Protein AF-A0ABD0LY75-F1 (afdb_monomer)

InterPro domains:
  IPR005299 SAM dependent carboxyl methyltransferase [PF03492] (48-354)
  IPR020863 Membrane attack complex component/perforin domain, conserved site [PS00279] (588-599)
  IPR020864 Membrane attack complex component/perforin (MACPF) domain [PF01823] (524-619)
  IPR020864 Membrane attack complex component/perforin (MACPF) domain [PS51412] (413-753)
  IPR026645 Dermatopontin [PF14704] (753-893)
  IPR026645 Dermatopontin [PTHR15040] (750-893)
  IPR029063 S-adenosyl-L-methionine-dependent methyltransferase superfamily [G3DSA:3.40.50.150] (58-289)
  IPR029063 S-adenosyl-L-methionine-dependent methyltransferase superfamily [SSF53335] (62-345)
  IPR042086 Methyltransferase, alpha-helical capping domain [G3DSA:1.10.1200.270] (138-355)

Nearest PDB structures (foldseek):
  6lyh-assembly2_A  TM=7.722E-01  e=8.738E-16  Camellia sinensis var. assamica
  6lyh-assembly1_B  TM=7.878E-01  e=6.041E-15  Camellia sinensis var. assamica
  6lyh-assembly4_H-4  TM=7.791E-01  e=4.148E-15  Camellia sinensis var. assamica
  2efj-assembly1_A-2  TM=7.565E-01  e=1.866E-14  Coffea canephora
  6lyi-assembly1_B-2  TM=7.135E-01  e=6.418E-14  Camellia sinensis var. assamica

pLDDT: mean 71.31, std 18.84, range [22.03, 96.12]

Mean predicted aligned error: 21.54 Å

Solvent-accessible surface area (backbone atoms only — not comparable to full-atom values): 51555 Å² total; per-residue (Å²): 116,83,70,68,67,63,62,59,70,75,67,75,82,80,79,86,91,78,94,72,98,69,71,49,29,39,33,48,45,61,57,84,27,67,40,78,51,66,98,76,64,50,77,65,55,66,70,58,58,48,52,54,46,50,53,52,40,53,53,50,50,55,49,33,74,73,65,40,73,86,49,41,34,36,37,38,41,35,37,47,70,77,44,54,58,65,64,54,54,53,50,56,70,36,82,87,19,55,62,70,77,41,70,55,61,46,80,47,76,43,54,48,39,72,88,45,78,74,60,63,74,48,59,28,44,36,38,39,41,42,64,46,85,36,59,51,77,85,62,88,50,60,37,91,75,35,44,47,75,83,38,94,64,53,50,74,67,55,42,53,52,38,52,52,52,52,50,53,52,51,50,50,32,49,38,43,51,38,45,22,31,22,73,63,13,39,38,36,41,36,32,61,32,37,62,84,62,47,67,62,41,61,71,68,36,83,58,104,68,63,89,56,69,44,62,74,84,49,94,67,43,50,48,54,61,53,49,50,52,45,49,52,53,48,51,35,38,77,68,65,75,42,49,76,64,40,55,34,55,55,12,43,39,55,52,55,47,29,69,64,67,72,47,43,54,62,68,48,92,86,24,66,37,42,76,52,32,39,42,74,80,43,75,49,78,42,80,41,71,28,65,65,46,53,52,48,54,55,43,51,75,68,74,50,85,80,52,52,60,61,53,21,52,53,52,42,53,53,47,44,43,68,41,45,51,55,53,49,73,35,44,61,88,87,53,53,73,67,56,42,49,53,51,51,51,54,50,50,53,52,48,32,59,54,40,56,76,52,57,62,89,77,55,55,46,23,37,34,33,38,42,39,37,32,40,28,54,60,84,83,74,90,71,82,88,74,84,89,79,84,91,76,92,81,86,88,80,90,81,86,86,83,82,91,76,94,74,88,81,81,86,79,87,86,78,88,52,53,70,61,87,46,60,57,86,60,49,76,64,41,29,15,7,24,28,54,37,26,38,46,93,56,81,88,67,83,100,79,74,84,52,21,72,38,38,63,34,43,65,59,22,32,69,80,70,42,68,47,74,56,97,90,42,79,24,41,41,40,69,58,51,65,48,75,45,80,39,68,78,71,68,79,62,84,54,78,53,75,31,82,44,64,65,51,48,40,46,53,60,31,58,78,69,68,58,55,82,77,50,49,77,61,40,32,70,68,8,64,58,50,50,51,52,35,44,42,46,72,73,66,70,28,36,42,33,42,41,48,46,56,41,42,54,31,36,44,32,46,45,59,73,92,79,55,64,63,14,71,73,45,41,56,56,56,72,72,52,70,99,45,64,87,80,48,52,67,63,54,51,50,48,36,69,48,31,21,81,45,67,54,57,59,50,76,36,64,56,72,52,75,46,83,45,80,43,70,70,90,79,67,88,80,81,43,30,50,58,66,37,35,78,76,60,31,64,82,56,16,56,69,33,25,80,80,35,69,55,90,72,91,75,87,87,71,67,73,35,77,75,45,84,52,65,67,63,17,52,53,41,47,52,51,51,51,36,49,55,54,39,46,45,45,68,47,52,54,45,51,57,55,65,70,46,58,78,82,56,50,73,34,68,69,49,50,50,50,53,49,50,38,52,57,55,65,68,53,81,82,65,56,67,70,60,53,52,51,49,50,52,50,49,54,52,49,48,46,50,52,52,49,53,57,50,50,78,71,44,64,76,40,76,44,38,50,77,79,40,54,34,74,44,68,42,60,91,58,28,26,39,29,29,45,37,36,45,59,35,86,91,72,55,38,56,29,40,31,40,24,52,36,67,45,67,87,68,45,45,63,54,70,67,49,72,54,64,68,75,69,71,87,92,61,73,64,45,78,45,77,48,66,37,71,79,57,17,34,29,27,26,44,35,33,40,62,39,90,92,71,59,40,70,50,39,30,42,26,28,26,30,51,40,100,56,79,84,70,78,78,79,73,84,82,68,83,67,45,59,65,90,40,56,34,72,47,72,27,72,75,84,72,52,74,42,35,58,55,73,54,58,41,40,96,88,55,78

Radius of gyration: 36.21 Å; Cα contacts (8 Å, |Δi|>4): 1362; chains: 1; bounding box: 94×90×89 Å

Foldseek 3Di:
DVVVVVVVVVVPPDDDDDDDDDAAEEEEEDDWFFDDLPPQLDDPPVVRLLVVQVVVLVVVVVCCVVPNQPHQYEYEYEDAQSGDVVVVVVSCVDCSGVCVVGPNYHYYYFNDHLLDQGDAFARHQEYEEAAPLQFDDPQPQWQQQWAELLDPSRDPVSNVSLLVSSLVSLLSSLLSVLRRHHAFGKYKYKYFAFEPCRNVLQNPPDDPPDSLPSCPPDQGAAPLLVVLLGVLLVVCPVVVVADSQLSRLSHSRGHHHYPCSNCVLQPDPPRSSVVSQKHWPDKDKDKAWDVLLVVQVVVVVVVPDRDLLVSLVVSLNSVSRHPLVVSLVSGDPVDDSVSSSVVSVVSSVSSSVVSSPDDSLQDTNITMMMITMMTGHHPDDPDDDDDDDDDDDDDDDDDDDDDDDDDDDDDDDDDDAAAFDFADPPVLQQQAAFAQQAQAPDCPDDDDDCNRTFGGFFGFHQNVVAWDDDPNDIHGDGPQWDDKFFDAQDPWPWDKDKDQALLSVLQVVCVVLVDDPVCSRRGNNNYPVSVVQRCCNPPVVWIKIKTKTWGFGMKIATDDPVPTGTDPVLVVLVVVDDPDCVVPVVSVVVSCVRRNDGGNRMDTDGDMDMDMDTHDPVPDDDDAFDVVCCVPVNDVRRVVRCVVTPDDPDDDDDQPLVVPPDPVVSVVSVQVVVQVVLLCCLPPVLVVLLVPAPPVLNPDVLNVVLNVVSVVQSVDPRHDPVSSVVSSVSSLLSSLLSNQVVQQVPWDWAWQADWQGKGWDFADAQKAWFKKKWAFDPVLLTITITTTITHARSSFHWADKDKDDFQDDPPDAKDKGKDFAPFQWAFGIKIWGQDVVQSDITIMTMITHTPPDDRDDSDDDPPDQAPQRGIGIGGQPPRHGGHGMDMDIDHSVTD

Structure (mmCIF, N/CA/C/O backbone):
data_AF-A0ABD0LY75-F1
#
_entry.id   AF-A0ABD0LY75-F1
#
loop_
_atom_site.group_PDB
_atom_site.id
_atom_site.type_symbol
_atom_site.label_atom_id
_atom_site.label_alt_id
_atom_site.label_comp_id
_atom_site.label_asym_id
_atom_site.label_entity_id
_atom_site.label_seq_id
_atom_site.pdbx_PDB_ins_code
_atom_site.Cartn_x
_atom_site.Cartn_y
_atom_site.Cartn_z
_atom_site.occupancy
_atom_site.B_iso_or_equiv
_atom_site.auth_seq_id
_atom_site.auth_comp_id
_atom_site.auth_asym_id
_atom_site.auth_atom_id
_atom_site.pdbx_PDB_model_num
ATOM 1 N N . MET A 1 1 ? -13.832 0.539 -1.559 1.00 26.72 1 MET A N 1
ATOM 2 C CA . MET A 1 1 ? -14.805 -0.141 -0.669 1.00 26.72 1 MET A CA 1
ATOM 3 C C . MET A 1 1 ? -14.272 -0.450 0.738 1.00 26.72 1 MET A C 1
ATOM 5 O O . MET A 1 1 ? -14.774 0.151 1.677 1.00 26.72 1 MET A O 1
ATOM 9 N N . ALA A 1 2 ? -13.235 -1.283 0.937 1.00 23.78 2 ALA A N 1
ATOM 10 C CA . ALA A 1 2 ? -12.749 -1.653 2.290 1.00 23.78 2 ALA A CA 1
ATOM 11 C C . ALA A 1 2 ? -12.200 -0.481 3.143 1.00 23.78 2 ALA A C 1
ATOM 13 O O . ALA A 1 2 ? -12.170 -0.552 4.372 1.00 23.78 2 ALA A O 1
ATOM 14 N N . TYR A 1 3 ? -11.790 0.611 2.495 1.00 27.75 3 TYR A N 1
ATOM 15 C CA . TYR A 1 3 ? -11.264 1.803 3.157 1.00 27.75 3 TYR A CA 1
ATOM 16 C C . TYR A 1 3 ? -12.358 2.675 3.810 1.00 27.75 3 TYR A C 1
ATOM 18 O O . TYR A 1 3 ? -12.160 3.223 4.892 1.00 27.75 3 TYR A O 1
ATOM 26 N N . PHE A 1 4 ? -13.557 2.714 3.217 1.00 28.25 4 PHE A N 1
ATOM 27 C CA . PHE A 1 4 ? -14.695 3.517 3.687 1.00 28.25 4 PHE A CA 1
ATOM 28 C C . PHE A 1 4 ? -15.316 2.980 4.989 1.00 28.25 4 PHE A C 1
ATOM 30 O O . PHE A 1 4 ? -15.776 3.746 5.834 1.00 28.25 4 PHE A O 1
ATOM 37 N N . GLN A 1 5 ? -15.265 1.660 5.199 1.00 30.64 5 GLN A N 1
ATOM 38 C CA . GLN A 1 5 ? -15.795 1.013 6.405 1.00 30.64 5 GLN A CA 1
ATOM 39 C C . GLN A 1 5 ? -14.933 1.248 7.658 1.00 30.64 5 GLN A C 1
ATOM 41 O O . GLN A 1 5 ? -15.463 1.220 8.767 1.00 30.64 5 GLN A O 1
ATOM 46 N N . ARG A 1 6 ? -13.626 1.523 7.515 1.00 30.06 6 ARG A N 1
ATOM 47 C CA . ARG A 1 6 ? -12.718 1.753 8.659 1.00 30.06 6 ARG A CA 1
ATOM 48 C C . ARG A 1 6 ? -12.774 3.183 9.216 1.00 30.06 6 ARG A C 1
ATOM 50 O O . ARG A 1 6 ? -12.452 3.387 10.382 1.00 30.06 6 ARG A O 1
ATOM 57 N N . CYS A 1 7 ? -13.232 4.163 8.436 1.00 28.73 7 CYS A N 1
ATOM 58 C CA . CYS A 1 7 ? -13.369 5.558 8.881 1.00 28.73 7 CYS A CA 1
ATOM 59 C C . CYS A 1 7 ? -14.476 5.752 9.928 1.00 28.73 7 CYS A C 1
ATOM 61 O O . CYS A 1 7 ? -14.370 6.596 10.813 1.00 28.73 7 CYS A O 1
ATOM 63 N N . LEU A 1 8 ? -15.541 4.952 9.851 1.00 32.06 8 LEU A N 1
ATOM 64 C CA . LEU A 1 8 ? -16.754 5.147 10.649 1.00 32.06 8 LEU A CA 1
ATOM 65 C C . LEU A 1 8 ? -16.649 4.590 12.077 1.00 32.06 8 LEU A C 1
ATOM 67 O O . LEU A 1 8 ? -17.413 5.001 12.950 1.00 32.06 8 LEU A O 1
ATOM 71 N N . SER A 1 9 ? -15.674 3.721 12.366 1.00 29.00 9 SER A N 1
ATOM 72 C CA . SER A 1 9 ? -15.448 3.230 13.732 1.00 29.00 9 SER A CA 1
ATOM 73 C C . SER A 1 9 ? -14.919 4.306 14.689 1.00 29.00 9 SER A C 1
ATOM 75 O O . SER A 1 9 ? -15.157 4.194 15.889 1.00 29.00 9 SER A O 1
ATOM 77 N N . ALA A 1 10 ? -14.277 5.369 14.187 1.00 26.05 10 ALA A N 1
ATOM 78 C CA . ALA A 1 10 ? -13.707 6.440 15.014 1.00 26.05 10 ALA A CA 1
ATOM 79 C C . ALA A 1 10 ? -14.727 7.526 15.432 1.00 26.05 10 ALA A C 1
ATOM 81 O O . ALA A 1 10 ? -14.505 8.238 16.406 1.00 26.05 10 ALA A O 1
ATOM 82 N N . ALA A 1 11 ? -15.882 7.628 14.761 1.00 25.83 11 ALA A N 1
ATOM 83 C CA . ALA A 1 11 ? -16.919 8.625 15.067 1.00 25.83 11 ALA A CA 1
ATOM 84 C C . ALA A 1 11 ? -17.935 8.173 16.143 1.00 25.83 11 ALA A C 1
ATOM 86 O O . ALA A 1 11 ? -18.905 8.878 16.429 1.00 25.83 11 ALA A O 1
ATOM 87 N N . ARG A 1 12 ? -17.740 6.991 16.749 1.00 30.72 12 ARG A N 1
ATOM 88 C CA . ARG A 1 12 ? -18.696 6.378 17.690 1.00 30.72 12 ARG A CA 1
ATOM 89 C C . ARG A 1 12 ? -18.781 7.050 19.068 1.00 30.72 12 ARG A C 1
ATOM 91 O O . ARG A 1 12 ? -19.733 6.763 19.789 1.00 30.72 12 ARG A O 1
ATOM 98 N N . GLU A 1 13 ? -17.875 7.960 19.434 1.00 26.81 13 GLU A N 1
ATOM 99 C CA . GLU A 1 13 ? -17.748 8.404 20.837 1.00 26.81 13 GLU A CA 1
ATOM 100 C C . GLU A 1 13 ? -18.143 9.860 21.160 1.00 26.81 13 GLU A C 1
ATOM 102 O O . GLU A 1 13 ? -18.094 10.244 22.327 1.00 26.81 13 GLU A O 1
ATOM 107 N N . SER A 1 14 ? -18.620 10.686 20.217 1.00 27.44 14 SER A N 1
ATOM 108 C CA . SER A 1 14 ? -18.794 12.131 20.493 1.00 27.44 14 SER A CA 1
ATOM 109 C C . SER A 1 14 ? -20.096 12.789 20.006 1.00 27.44 14 SER A C 1
ATOM 111 O O . SER A 1 14 ? -20.070 13.893 19.469 1.00 27.44 14 SER A O 1
ATOM 113 N N . VAL A 1 15 ? -21.279 12.206 20.265 1.00 27.20 15 VAL A N 1
ATOM 114 C CA . VAL A 1 15 ? -22.556 12.957 20.127 1.00 27.20 15 VAL A CA 1
ATOM 115 C C . VAL A 1 15 ? -23.562 12.627 21.248 1.00 27.20 15 VAL A C 1
ATOM 117 O O . VAL A 1 15 ? -24.083 11.511 21.287 1.00 27.20 15 VAL A O 1
ATOM 120 N N . PRO A 1 16 ? -23.933 13.581 22.131 1.00 27.09 16 PRO A N 1
ATOM 121 C CA . PRO A 1 16 ? -24.970 13.364 23.139 1.00 27.09 16 PRO A CA 1
ATOM 122 C C . PRO A 1 16 ? -26.388 13.394 22.545 1.00 27.09 16 PRO A C 1
ATOM 124 O O . PRO A 1 16 ? -26.711 14.216 21.685 1.00 27.09 16 PRO A O 1
ATOM 127 N N . ARG A 1 17 ? -27.263 12.529 23.077 1.00 28.27 17 ARG A N 1
ATOM 128 C CA . ARG A 1 17 ? -28.699 12.407 22.758 1.00 28.27 17 ARG A CA 1
ATOM 129 C C . ARG A 1 17 ? -29.477 13.715 22.986 1.00 28.27 17 ARG A C 1
ATOM 131 O O . ARG A 1 17 ? -29.474 14.247 24.095 1.00 28.27 17 ARG A O 1
ATOM 138 N N . ARG A 1 18 ? -30.291 14.135 22.007 1.00 27.41 18 ARG A N 1
ATOM 139 C CA . ARG A 1 18 ? -31.516 14.921 22.255 1.00 27.41 18 ARG A CA 1
ATOM 140 C C . ARG A 1 18 ? -32.615 14.600 21.237 1.00 27.41 18 ARG A C 1
ATOM 142 O O . ARG A 1 18 ? -32.349 14.499 20.047 1.00 27.41 18 ARG A O 1
ATOM 149 N N . LYS A 1 19 ? -33.845 14.449 21.744 1.00 35.62 19 LYS A N 1
ATOM 150 C CA . LYS A 1 19 ? -35.097 14.362 20.980 1.00 35.62 19 LYS A CA 1
ATOM 151 C C . LYS A 1 19 ? -35.557 15.779 20.613 1.00 35.62 19 LYS A C 1
ATOM 153 O O . LYS A 1 19 ? -35.885 16.544 21.514 1.00 35.62 19 LYS A O 1
ATOM 158 N N . SER A 1 20 ? -35.617 16.106 19.325 1.00 30.92 20 SER A N 1
ATOM 159 C CA . SER A 1 20 ? -36.531 17.119 18.776 1.00 30.92 20 SER A CA 1
ATOM 160 C C . SER A 1 20 ? -36.643 16.916 17.268 1.00 30.92 20 SER A C 1
ATOM 162 O O . SER A 1 20 ? -35.632 16.984 16.573 1.00 30.92 20 SER A O 1
ATOM 164 N N . GLY A 1 21 ? -37.852 16.652 16.774 1.00 34.22 21 GLY A N 1
ATOM 165 C CA . GLY A 1 21 ? -38.120 16.521 15.346 1.00 34.22 21 GLY A CA 1
ATOM 166 C C . GLY A 1 21 ? -38.037 17.876 14.648 1.00 34.22 21 GLY A C 1
ATOM 167 O O . GLY A 1 21 ? -38.914 18.712 14.837 1.00 34.22 21 GLY A O 1
ATOM 168 N N . ARG A 1 22 ? -36.974 18.084 13.867 1.00 39.00 22 ARG A N 1
ATOM 169 C CA . ARG A 1 22 ? -36.894 18.985 12.704 1.00 39.00 22 ARG A CA 1
ATOM 170 C C . ARG A 1 22 ? -35.904 18.351 11.719 1.00 39.00 22 ARG A C 1
ATOM 172 O O . ARG A 1 22 ? -34.912 17.784 12.171 1.00 39.00 22 ARG A O 1
ATOM 179 N N . GLY A 1 23 ? -36.226 18.383 10.424 1.00 45.28 23 GLY A N 1
ATOM 180 C CA . GLY A 1 23 ? -35.514 17.657 9.361 1.00 45.28 23 GLY A CA 1
ATOM 181 C C . GLY A 1 23 ? -34.007 17.932 9.295 1.00 45.28 23 GLY A C 1
ATOM 182 O O . GLY A 1 23 ? -33.540 18.992 9.723 1.00 45.28 23 GLY A O 1
ATOM 183 N N . SER A 1 24 ? -33.261 16.959 8.769 1.00 45.25 24 SER A N 1
ATOM 184 C CA . SER A 1 24 ? -31.800 17.006 8.618 1.00 45.25 24 SER A CA 1
ATOM 185 C C . SER A 1 24 ? -31.412 17.258 7.158 1.00 45.25 24 SER A C 1
ATOM 187 O O . SER A 1 24 ? -31.950 16.618 6.259 1.00 45.25 24 SER A O 1
ATOM 189 N N . MET A 1 25 ? -30.476 18.174 6.913 1.00 36.97 25 MET A N 1
ATOM 190 C CA . MET A 1 25 ? -29.979 18.531 5.581 1.00 36.97 25 MET A CA 1
ATOM 191 C C . MET A 1 25 ? -28.514 18.098 5.429 1.00 36.97 25 MET A C 1
ATOM 193 O O . MET A 1 25 ? -27.660 18.448 6.249 1.00 36.97 25 MET A O 1
ATOM 197 N N . PHE A 1 26 ? -28.239 17.342 4.370 1.00 36.81 26 PHE A N 1
ATOM 198 C CA . PHE A 1 26 ? -26.935 16.810 3.985 1.00 36.81 26 PHE A CA 1
ATOM 199 C C . PHE A 1 26 ? -26.535 17.390 2.621 1.00 36.81 26 PHE A C 1
ATOM 201 O O . PHE A 1 26 ? -27.30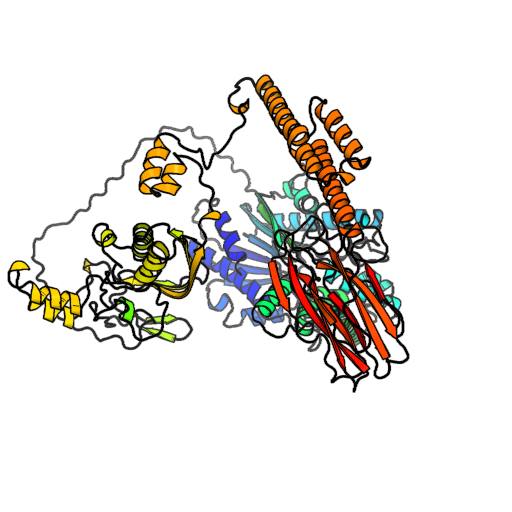7 17.301 1.670 1.00 36.81 26 PHE A O 1
ATOM 208 N N . GLN A 1 27 ? -25.346 17.979 2.506 1.00 38.56 27 GLN A N 1
ATOM 209 C CA . GLN A 1 27 ? -24.857 18.556 1.249 1.00 38.56 27 GLN A CA 1
ATOM 210 C C . GLN A 1 27 ? -23.568 17.853 0.795 1.00 38.56 27 GLN A C 1
ATOM 212 O O . GLN A 1 27 ? -22.512 18.078 1.395 1.00 38.56 27 GLN A O 1
ATOM 217 N N . PRO A 1 28 ? -23.626 16.987 -0.230 1.00 35.53 28 PRO A N 1
ATOM 218 C CA . PRO A 1 28 ? -22.436 16.502 -0.921 1.00 35.53 28 PRO A CA 1
ATOM 219 C C . PRO A 1 28 ? -21.932 17.492 -1.987 1.00 35.53 28 PRO A C 1
ATOM 221 O O . PRO A 1 28 ? -22.700 17.975 -2.817 1.00 35.53 28 PRO A O 1
ATOM 224 N N . PHE A 1 29 ? -20.620 17.713 -2.014 1.00 42.97 29 PHE A N 1
ATOM 225 C CA . PHE A 1 29 ? -19.899 18.287 -3.146 1.00 42.97 29 PHE A CA 1
ATOM 226 C C . PHE A 1 29 ? -19.433 17.179 -4.077 1.00 42.97 29 PHE A C 1
ATOM 228 O O . PHE A 1 29 ? -18.905 16.150 -3.637 1.00 42.97 29 PHE A O 1
ATOM 235 N N . TRP A 1 30 ? -19.658 17.396 -5.364 1.00 37.78 30 TRP A N 1
ATOM 236 C CA . TRP A 1 30 ? -19.455 16.414 -6.412 1.00 37.78 30 TRP A CA 1
ATOM 237 C C . TRP A 1 30 ? -18.126 16.658 -7.150 1.00 37.78 30 TRP A C 1
ATOM 239 O O . TRP A 1 30 ? -17.753 17.796 -7.395 1.00 37.78 30 TRP A O 1
ATOM 249 N N . ARG A 1 31 ? -17.388 15.580 -7.459 1.00 34.88 31 ARG A N 1
ATOM 250 C CA . ARG A 1 31 ? -16.678 15.340 -8.739 1.00 34.88 31 ARG A CA 1
ATOM 251 C C . ARG A 1 31 ? -16.081 13.931 -8.726 1.00 34.88 31 ARG A C 1
ATOM 253 O O . ARG A 1 31 ? -15.406 13.573 -7.759 1.00 34.88 31 ARG A O 1
ATOM 260 N N . PRO A 1 32 ? -16.367 13.097 -9.742 1.00 33.28 32 PRO A N 1
ATOM 261 C CA . PRO A 1 32 ? -15.506 12.980 -10.939 1.00 33.28 32 PRO A CA 1
ATOM 262 C C . PRO A 1 32 ? -16.275 12.992 -12.288 1.00 33.28 32 PRO A C 1
ATOM 264 O O . PRO A 1 32 ? -17.186 12.191 -12.481 1.00 33.28 32 PRO A O 1
ATOM 267 N N . GLY A 1 33 ? -15.847 13.825 -13.255 1.00 39.22 33 GLY A N 1
ATOM 268 C CA . GLY A 1 33 ? -16.247 13.704 -14.675 1.00 39.22 33 GLY A CA 1
ATOM 269 C C . GLY A 1 33 ? -17.173 14.760 -15.293 1.00 39.22 33 GLY A C 1
ATOM 270 O O . GLY A 1 33 ? -17.772 14.468 -16.318 1.00 39.22 33 GLY A O 1
ATOM 271 N N . SER A 1 34 ? -17.329 15.954 -14.714 1.00 30.42 34 SER A N 1
ATOM 272 C CA . SER A 1 34 ? -18.300 16.977 -15.163 1.00 30.42 34 SER A CA 1
ATOM 273 C C . SER A 1 34 ? -18.126 17.424 -16.637 1.00 30.42 34 SER A C 1
ATOM 275 O O . SER A 1 34 ? -17.369 18.357 -16.918 1.00 30.42 34 SER A O 1
ATOM 277 N N . GLY A 1 35 ? -18.840 16.778 -17.557 1.00 29.86 35 GLY A N 1
ATOM 278 C CA . GLY A 1 35 ? -19.031 17.210 -18.941 1.00 29.86 35 GLY A CA 1
ATOM 279 C C . GLY A 1 35 ? -19.278 16.032 -19.882 1.00 29.86 35 GLY A C 1
ATOM 280 O O . GLY A 1 35 ? -18.335 15.363 -20.295 1.00 29.86 35 GLY A O 1
ATOM 281 N N . GLN A 1 36 ? -20.537 15.781 -20.249 1.00 31.33 36 GLN A N 1
ATOM 282 C CA . GLN A 1 36 ? -20.840 14.985 -21.436 1.00 31.33 36 GLN A CA 1
ATOM 283 C C . GLN A 1 36 ? -20.562 15.862 -22.662 1.00 31.33 36 GLN A C 1
ATOM 285 O O . GLN A 1 36 ? -21.373 16.714 -23.013 1.00 31.33 36 GLN A O 1
ATOM 290 N N . TYR A 1 37 ? -19.424 15.652 -23.317 1.00 35.38 37 TYR A N 1
ATOM 291 C CA . TYR A 1 37 ? -19.123 16.287 -24.597 1.00 35.38 37 TYR A CA 1
ATOM 292 C C . TYR A 1 37 ? -19.396 15.283 -25.733 1.00 35.38 37 TYR A C 1
ATOM 294 O O . TYR A 1 37 ? -18.548 14.513 -26.172 1.00 35.38 37 TYR A O 1
ATOM 302 N N . GLY A 1 38 ? -20.651 15.209 -26.173 1.00 30.89 38 GLY A N 1
ATOM 303 C CA . GLY A 1 38 ? -21.053 14.354 -27.295 1.00 30.89 38 GLY A CA 1
ATOM 304 C C . GLY A 1 38 ? -20.843 12.841 -27.092 1.00 30.89 38 GLY A C 1
ATOM 305 O O . GLY A 1 38 ? -20.378 12.354 -26.064 1.00 30.89 38 GLY A O 1
ATOM 306 N N . LYS A 1 39 ? -21.223 12.047 -28.101 1.00 33.06 39 LYS A N 1
ATOM 307 C CA . LYS A 1 39 ? -21.073 10.576 -28.087 1.00 33.06 39 LYS A CA 1
ATOM 308 C C . LYS A 1 39 ? -19.608 10.104 -28.150 1.00 33.06 39 LYS A C 1
ATOM 310 O O . LYS A 1 39 ? -19.369 8.907 -28.022 1.00 33.06 39 LYS A O 1
ATOM 315 N N . THR A 1 40 ? -18.657 11.015 -28.351 1.00 33.28 40 THR A N 1
ATOM 316 C CA . THR A 1 40 ? -17.237 10.734 -28.611 1.00 33.28 40 THR A CA 1
ATOM 317 C C . THR A 1 40 ? -16.313 11.037 -27.425 1.00 33.28 40 THR A C 1
ATOM 319 O O . THR A 1 40 ? -15.387 10.264 -27.210 1.00 33.28 40 THR A O 1
ATOM 322 N N . LEU A 1 41 ? -16.590 12.028 -26.560 1.00 36.03 41 LEU A N 1
ATOM 323 C CA . LEU A 1 41 ? -15.663 12.399 -25.470 1.00 36.03 41 LEU A CA 1
ATOM 324 C C . LEU A 1 41 ? -15.880 11.673 -24.132 1.00 36.03 41 LEU A C 1
ATOM 326 O O . LEU A 1 41 ? -15.363 12.104 -23.101 1.00 36.03 41 LEU A O 1
ATOM 330 N N . GLY A 1 42 ? -16.493 10.492 -24.150 1.00 37.34 42 GLY A N 1
ATOM 331 C CA . GLY A 1 42 ? -16.499 9.568 -23.014 1.00 37.34 42 GLY A CA 1
ATOM 332 C C . GLY A 1 42 ? -17.638 9.796 -22.019 1.00 37.34 42 GLY A C 1
ATOM 333 O O . GLY A 1 42 ? -17.929 10.900 -21.572 1.00 37.34 42 GLY A O 1
ATOM 334 N N . THR A 1 43 ? -18.298 8.702 -21.658 1.00 40.69 43 THR A N 1
ATOM 335 C CA . THR A 1 43 ? -19.316 8.642 -20.606 1.00 40.69 43 THR A CA 1
ATOM 336 C C . THR A 1 43 ? -18.685 8.851 -19.232 1.00 40.69 43 THR A C 1
ATOM 338 O O . THR A 1 43 ? -17.698 8.181 -18.917 1.00 40.69 43 THR A O 1
ATOM 341 N N . VAL A 1 44 ? -19.296 9.672 -18.366 1.00 44.88 44 VAL A N 1
ATOM 342 C CA . VAL A 1 44 ? -19.068 9.555 -16.916 1.00 44.88 44 VAL A CA 1
ATOM 343 C C . VAL A 1 44 ? -19.323 8.095 -16.547 1.00 44.88 44 VAL A C 1
ATOM 345 O O . VAL A 1 44 ? -20.415 7.571 -16.761 1.00 44.88 44 VAL A O 1
ATOM 348 N N . ASN A 1 45 ? -18.282 7.403 -16.087 1.00 50.38 45 ASN A N 1
ATOM 349 C CA . ASN A 1 45 ? -18.348 5.973 -15.817 1.00 50.38 45 ASN A CA 1
ATOM 350 C C . ASN A 1 45 ? -19.430 5.709 -14.753 1.00 50.38 45 ASN A C 1
ATOM 352 O O . ASN A 1 45 ? -19.396 6.310 -13.680 1.00 50.38 45 ASN A O 1
ATOM 356 N N . ARG A 1 46 ? -20.380 4.802 -15.023 1.00 52.16 46 ARG A N 1
ATOM 357 C CA . ARG A 1 46 ? -21.452 4.410 -14.086 1.00 52.16 46 ARG A CA 1
ATOM 358 C C . ARG A 1 46 ? -20.907 4.078 -12.689 1.00 52.16 46 ARG A C 1
ATOM 360 O O . ARG A 1 46 ? -21.496 4.483 -11.698 1.00 52.16 46 ARG A O 1
ATOM 367 N N . GLN A 1 47 ? -19.708 3.495 -12.613 1.00 49.62 47 GLN A N 1
ATOM 368 C CA . GLN A 1 47 ? -19.005 3.183 -11.358 1.00 49.62 47 GLN A CA 1
ATOM 369 C C . GLN A 1 47 ? -18.762 4.404 -10.455 1.00 49.62 47 GLN A C 1
ATOM 371 O O . GLN A 1 47 ? -18.814 4.316 -9.226 1.00 49.62 47 GLN A O 1
ATOM 376 N N . THR A 1 48 ? -18.486 5.555 -11.061 1.00 50.69 48 THR A N 1
ATOM 377 C CA . THR A 1 48 ? -18.273 6.817 -10.357 1.00 50.69 48 THR A CA 1
ATOM 378 C C . THR A 1 48 ? -19.571 7.316 -9.725 1.00 50.69 48 THR A C 1
ATOM 380 O O . THR A 1 48 ? -19.603 7.712 -8.559 1.00 50.69 48 THR A O 1
ATOM 383 N N . LEU A 1 49 ? -20.651 7.260 -10.500 1.00 56.12 49 LEU A N 1
ATOM 384 C CA . LEU A 1 49 ? -21.990 7.643 -10.076 1.00 56.12 49 LEU A CA 1
ATOM 385 C C . LEU A 1 49 ? -22.524 6.702 -8.978 1.00 56.12 49 LEU A C 1
ATOM 387 O O . LEU A 1 49 ? -23.054 7.176 -7.970 1.00 56.12 49 LEU A O 1
ATOM 391 N N . ASP A 1 50 ? -22.270 5.399 -9.104 1.00 60.56 50 ASP A N 1
ATOM 392 C CA . ASP A 1 50 ? -22.604 4.383 -8.099 1.00 60.56 50 ASP A CA 1
ATOM 393 C C . ASP A 1 50 ? -21.874 4.629 -6.767 1.00 60.56 50 ASP A C 1
ATOM 395 O O . ASP A 1 50 ? -22.468 4.504 -5.697 1.00 60.56 50 ASP A O 1
ATOM 399 N N . SER A 1 51 ? -20.605 5.053 -6.809 1.00 59.22 51 SER A N 1
ATOM 400 C CA . SER A 1 51 ? -19.806 5.330 -5.601 1.00 59.22 51 SER A CA 1
ATOM 401 C C . SER A 1 51 ? -20.370 6.497 -4.778 1.00 59.22 51 SER A C 1
ATOM 403 O O . SER A 1 51 ? -20.361 6.473 -3.545 1.00 59.22 51 SER A O 1
ATOM 405 N N . ILE A 1 52 ? -20.895 7.525 -5.451 1.00 61.06 52 ILE A N 1
ATOM 406 C CA . ILE A 1 52 ? -21.548 8.669 -4.801 1.00 61.06 52 ILE A CA 1
ATOM 407 C C . ILE A 1 52 ? -22.897 8.253 -4.208 1.00 61.06 52 ILE A C 1
ATOM 409 O O . ILE A 1 52 ? -23.218 8.638 -3.080 1.00 61.06 52 ILE A O 1
ATOM 413 N N . GLN A 1 53 ? -23.670 7.427 -4.920 1.00 67.50 53 GLN A N 1
ATOM 414 C CA . GLN A 1 53 ? -24.897 6.862 -4.363 1.00 67.50 53 GLN A CA 1
ATOM 415 C C . GLN A 1 53 ? -24.612 5.975 -3.151 1.00 67.50 53 GLN A C 1
ATOM 417 O O . GLN A 1 53 ? -25.319 6.097 -2.156 1.00 67.50 53 GLN A O 1
ATOM 422 N N . GLU A 1 54 ? -23.564 5.149 -3.173 1.00 69.81 54 GLU A N 1
ATOM 423 C CA . 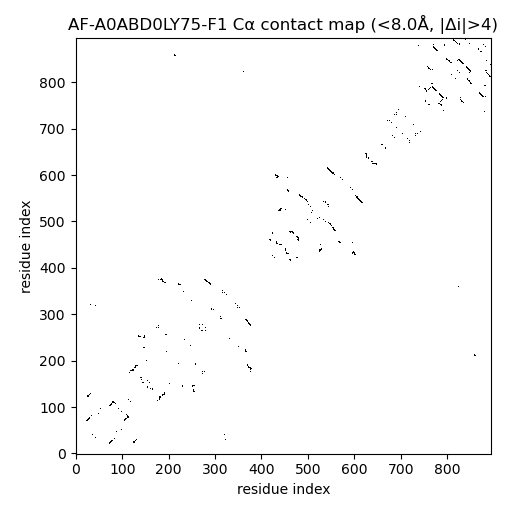GLU A 1 54 ? -23.155 4.302 -2.045 1.00 69.81 54 GLU A CA 1
ATOM 424 C C . GLU A 1 54 ? -22.782 5.132 -0.805 1.00 69.81 54 GLU A C 1
ATOM 426 O O . GLU A 1 54 ? -23.180 4.801 0.320 1.00 69.81 54 GLU A O 1
ATOM 431 N N . LEU A 1 55 ? -22.079 6.253 -1.000 1.00 72.62 55 LEU A N 1
ATOM 432 C CA . LEU A 1 55 ? -21.765 7.200 0.069 1.00 72.62 55 LEU A CA 1
ATOM 433 C C . LEU A 1 55 ? -23.044 7.736 0.723 1.00 72.62 55 LEU A C 1
ATOM 435 O O . LEU A 1 55 ? -23.190 7.665 1.949 1.00 72.62 55 LEU A O 1
ATOM 439 N N . VAL A 1 56 ? -23.966 8.270 -0.082 1.00 75.31 56 VAL A N 1
ATOM 440 C CA . VAL A 1 56 ? -25.231 8.839 0.403 1.00 75.31 56 VAL A CA 1
ATOM 441 C C . VAL A 1 56 ? -26.085 7.748 1.054 1.00 75.31 56 VAL A C 1
ATOM 443 O O . VAL A 1 56 ? -26.550 7.932 2.177 1.00 75.31 56 VAL A O 1
ATOM 446 N N . LEU A 1 57 ? -26.205 6.574 0.427 1.00 79.50 57 LEU A N 1
ATOM 447 C CA . LEU A 1 57 ? -26.876 5.381 0.959 1.00 79.50 57 LEU A CA 1
ATOM 448 C C . LEU A 1 57 ? -26.372 5.008 2.353 1.00 79.50 57 LEU A C 1
ATOM 450 O O . LEU A 1 57 ? -27.173 4.751 3.251 1.00 79.50 57 LEU A O 1
ATOM 454 N N . THR A 1 58 ? -25.053 4.990 2.543 1.00 78.00 58 THR A N 1
ATOM 455 C CA . THR A 1 58 ? -24.428 4.628 3.821 1.00 78.00 58 THR A CA 1
ATOM 456 C C . THR A 1 58 ? -24.766 5.645 4.912 1.00 78.00 58 THR A C 1
ATOM 458 O O . THR A 1 58 ? -25.118 5.267 6.032 1.00 78.00 58 THR A O 1
ATOM 461 N N . HIS A 1 59 ? -24.715 6.942 4.597 1.00 77.31 59 HIS A N 1
ATOM 462 C CA . HIS A 1 59 ? -25.077 8.002 5.543 1.00 77.31 59 HIS A CA 1
ATOM 463 C C . HIS A 1 59 ? -26.567 7.964 5.896 1.00 77.31 59 HIS A C 1
ATOM 465 O O . HIS A 1 59 ? -26.923 8.043 7.074 1.00 77.31 59 HIS A O 1
ATOM 471 N N . LEU A 1 60 ? -27.432 7.782 4.895 1.00 81.06 60 LEU A N 1
ATOM 472 C CA . LEU A 1 60 ? -28.870 7.618 5.094 1.00 81.06 60 LEU A CA 1
ATOM 473 C C . LEU A 1 60 ? -29.169 6.405 5.978 1.00 81.06 60 LEU A C 1
ATOM 475 O O . LEU A 1 60 ? -29.953 6.531 6.914 1.00 81.06 60 LEU A O 1
ATOM 479 N N . GLY A 1 61 ? -28.498 5.270 5.756 1.00 81.50 61 GLY A N 1
ATOM 480 C CA . GLY A 1 61 ? -28.645 4.069 6.580 1.00 81.50 61 GLY A CA 1
ATOM 481 C C . GLY A 1 61 ? -28.376 4.324 8.064 1.00 81.50 61 GLY A C 1
ATOM 482 O O . GLY A 1 61 ? -29.213 3.993 8.903 1.00 81.50 61 GLY A O 1
ATOM 483 N N . HIS A 1 62 ? -27.271 4.996 8.394 1.00 81.75 62 HIS A N 1
ATOM 484 C CA . HIS A 1 62 ? -26.957 5.348 9.783 1.00 81.75 62 HIS A CA 1
ATOM 485 C C . HIS A 1 62 ? -27.943 6.358 10.386 1.00 81.75 62 HIS A C 1
ATOM 487 O O . HIS A 1 62 ? -28.312 6.251 11.559 1.00 81.75 62 HIS A O 1
ATOM 493 N N . LEU A 1 63 ? -28.388 7.350 9.606 1.00 81.50 63 LEU A N 1
ATOM 494 C CA . LEU A 1 63 ? -29.388 8.315 10.067 1.00 81.50 63 LEU A CA 1
ATOM 495 C C . LEU A 1 63 ? -30.729 7.629 10.347 1.00 81.50 63 LEU A C 1
ATOM 497 O O . LEU A 1 63 ? -31.359 7.922 11.362 1.00 81.50 63 LEU A O 1
ATOM 501 N N . ARG A 1 64 ? -31.131 6.681 9.497 1.00 84.31 64 ARG A N 1
ATOM 502 C CA . ARG A 1 64 ? -32.357 5.890 9.646 1.00 84.31 64 ARG A CA 1
ATOM 503 C C . ARG A 1 64 ? -32.293 4.958 10.851 1.00 84.31 64 ARG A C 1
ATOM 505 O O . ARG A 1 64 ? -33.224 4.966 11.650 1.00 84.31 64 ARG A O 1
ATOM 512 N N . GLU A 1 65 ? -31.181 4.256 11.060 1.00 84.88 65 GLU A N 1
ATOM 513 C CA . GLU A 1 65 ? -30.971 3.416 12.250 1.00 84.88 65 GLU A CA 1
ATOM 514 C C . GLU A 1 65 ? -31.092 4.230 13.550 1.00 84.88 65 GLU A C 1
ATOM 516 O O . GLU A 1 65 ? -31.697 3.796 14.530 1.00 84.88 65 GLU A O 1
ATOM 521 N N . LYS A 1 66 ? -30.544 5.449 13.555 1.00 84.62 66 LYS A N 1
ATOM 522 C CA . LYS A 1 66 ? -30.490 6.292 14.752 1.00 84.62 66 LYS A CA 1
ATOM 523 C C . LYS A 1 66 ? -31.775 7.081 15.020 1.00 84.62 66 LYS A C 1
ATOM 525 O O . LYS A 1 66 ? -32.101 7.324 16.185 1.00 84.62 66 LYS A O 1
ATOM 530 N N . HIS A 1 67 ? -32.459 7.538 13.974 1.00 81.69 67 HIS A N 1
ATOM 531 C CA . HIS A 1 67 ? -33.553 8.511 14.074 1.00 81.69 67 HIS A CA 1
ATOM 532 C C . HIS A 1 67 ? -34.905 8.007 13.544 1.00 81.69 67 HIS A C 1
ATOM 534 O O . HIS A 1 67 ? -35.915 8.665 13.791 1.00 81.69 67 HIS A O 1
ATOM 540 N N . GLY A 1 68 ? -34.945 6.844 12.889 1.00 83.69 68 GLY A N 1
ATOM 541 C CA . GLY A 1 68 ? -36.148 6.255 12.300 1.00 83.69 68 GLY A CA 1
ATOM 542 C C . GLY A 1 68 ? -36.488 6.777 10.896 1.00 83.69 68 GLY A C 1
ATOM 543 O O . GLY A 1 68 ? -35.876 7.716 10.381 1.00 83.69 68 GLY A O 1
ATOM 544 N N . GLU A 1 69 ? -37.495 6.150 10.280 1.00 83.12 69 GLU A N 1
ATOM 545 C CA . GLU A 1 69 ? -37.964 6.414 8.903 1.00 83.12 69 GLU A CA 1
ATOM 546 C C . GLU A 1 69 ? -38.691 7.766 8.736 1.00 83.12 69 GLU A C 1
ATOM 548 O O . GLU A 1 69 ? -38.739 8.330 7.643 1.00 83.12 69 GLU A O 1
ATOM 553 N N . GLU A 1 70 ? -39.210 8.337 9.825 1.00 84.00 70 GLU A N 1
ATOM 554 C CA . GLU A 1 70 ? -39.966 9.601 9.811 1.00 84.00 70 GLU A CA 1
ATOM 555 C C . GLU A 1 70 ? -39.079 10.853 9.697 1.00 84.00 70 GLU A C 1
ATOM 557 O O . GLU A 1 70 ? -39.572 11.963 9.492 1.00 84.00 70 GLU A O 1
ATOM 562 N N . LEU A 1 71 ? -37.756 10.715 9.845 1.00 84.44 71 LEU A N 1
ATOM 563 C CA . LEU A 1 71 ? -36.846 11.848 9.694 1.00 84.44 71 LEU A CA 1
ATOM 564 C C . LEU A 1 71 ? -36.805 12.288 8.222 1.00 84.44 71 LEU A C 1
ATOM 566 O O . LEU A 1 71 ? -36.252 11.585 7.376 1.00 84.44 71 LEU A O 1
ATOM 570 N N . ALA A 1 72 ? -37.318 13.480 7.923 1.00 86.25 72 ALA A N 1
ATOM 571 C CA . ALA A 1 72 ? -37.124 14.103 6.618 1.00 86.25 72 ALA A CA 1
ATOM 572 C C . ALA A 1 72 ? -35.638 14.426 6.401 1.00 86.25 72 ALA A C 1
ATOM 574 O O . ALA A 1 72 ? -35.033 15.128 7.221 1.00 86.25 72 ALA A O 1
ATOM 575 N N . ILE A 1 73 ? -35.068 13.905 5.311 1.00 85.06 73 ILE A N 1
ATOM 576 C CA . ILE A 1 73 ? -33.676 14.143 4.925 1.00 85.06 73 ILE A CA 1
ATOM 577 C C . ILE A 1 73 ? -33.637 14.854 3.579 1.00 85.06 73 ILE A C 1
ATOM 579 O O . ILE A 1 73 ? -34.237 14.398 2.612 1.00 85.06 73 ILE A O 1
ATOM 583 N N . GLN A 1 74 ? -32.907 15.956 3.509 1.00 87.56 74 GLN A N 1
ATOM 584 C CA . GLN A 1 74 ? -32.670 16.688 2.272 1.00 87.56 74 GLN A CA 1
ATOM 585 C C . GLN A 1 74 ? -31.228 16.474 1.822 1.00 87.56 74 GLN A C 1
ATOM 587 O O . GLN A 1 74 ? -30.319 16.621 2.637 1.00 87.56 74 GLN A O 1
ATOM 592 N N . VAL A 1 75 ? -31.026 16.125 0.552 1.00 85.06 75 VAL A N 1
ATOM 593 C CA . VAL A 1 75 ? -29.701 15.929 -0.052 1.00 85.06 75 VAL A CA 1
ATOM 594 C C . VAL A 1 75 ? -29.495 16.992 -1.123 1.00 85.06 75 VAL A C 1
ATOM 596 O O . VAL A 1 75 ? -30.257 17.016 -2.082 1.00 85.06 75 VAL A O 1
ATOM 599 N N . VAL A 1 76 ? -28.499 17.866 -0.972 1.00 85.25 76 VAL A N 1
ATOM 600 C CA . VAL A 1 76 ? -28.222 18.954 -1.930 1.00 85.25 76 VAL A CA 1
ATOM 601 C C . VAL A 1 76 ? -26.921 18.678 -2.679 1.00 85.25 76 VAL A C 1
ATOM 603 O O . VAL A 1 76 ? -25.853 18.773 -2.089 1.00 85.25 76 VAL A O 1
ATOM 606 N N . TYR A 1 77 ? -27.003 18.352 -3.966 1.00 84.75 77 TYR A N 1
ATOM 607 C CA . TYR A 1 77 ? -25.842 18.225 -4.847 1.00 84.75 77 TYR A CA 1
ATOM 608 C C . TYR A 1 77 ? -25.414 19.602 -5.346 1.00 84.75 77 TYR A C 1
ATOM 610 O O . TYR A 1 77 ? -26.231 20.331 -5.902 1.00 84.75 77 TYR A O 1
ATOM 618 N N . GLU A 1 78 ? -24.148 19.956 -5.169 1.00 84.38 78 GLU A N 1
ATOM 619 C CA . GLU A 1 78 ? -23.579 21.175 -5.750 1.00 84.38 78 GLU A CA 1
ATOM 620 C C . GLU A 1 78 ? -22.487 20.841 -6.756 1.00 84.38 78 GLU A C 1
ATOM 622 O O . GLU A 1 78 ? -21.673 19.949 -6.502 1.00 84.38 78 GLU A O 1
ATOM 627 N N . ASP A 1 79 ? -22.498 21.569 -7.872 1.00 81.38 79 ASP A N 1
ATOM 628 C CA . ASP A 1 79 ? -21.383 21.645 -8.810 1.00 81.38 79 ASP A CA 1
ATOM 629 C C . ASP A 1 79 ? -21.445 22.950 -9.637 1.00 81.38 79 ASP A C 1
ATOM 631 O O . ASP A 1 79 ? -22.373 23.755 -9.510 1.00 81.38 79 ASP A O 1
ATOM 635 N N . GLN A 1 80 ? -20.476 23.145 -10.534 1.00 77.50 80 GLN A N 1
ATOM 636 C CA . GLN A 1 80 ? -20.414 24.291 -11.437 1.00 77.50 80 GLN A CA 1
ATOM 637 C C . GLN A 1 80 ? -21.541 24.291 -12.485 1.00 77.50 80 GLN A C 1
ATOM 639 O O . GLN A 1 80 ? -22.129 23.262 -12.811 1.00 77.50 80 GLN A O 1
ATOM 644 N N . GLU A 1 81 ? -21.795 25.456 -13.087 1.00 77.12 81 GLU A N 1
ATOM 645 C CA . GLU A 1 81 ? -22.899 25.666 -14.034 1.00 77.12 81 GLU A CA 1
ATOM 646 C C . GLU A 1 81 ? -22.901 24.713 -15.235 1.00 77.12 81 GLU A C 1
ATOM 648 O O . GLU A 1 81 ? -23.957 24.234 -15.639 1.00 77.12 81 GLU A O 1
ATOM 653 N N . ARG A 1 82 ? -21.719 24.400 -15.774 1.00 73.00 82 ARG A N 1
ATOM 654 C CA . ARG A 1 82 ? -21.551 23.514 -16.937 1.00 73.00 82 ARG A CA 1
ATOM 655 C C . ARG A 1 82 ? -21.635 22.022 -16.596 1.00 73.00 82 ARG A C 1
ATOM 657 O O . ARG A 1 82 ? -21.333 21.186 -17.443 1.00 73.00 82 ARG A O 1
ATOM 664 N N . ASN A 1 83 ? -21.984 21.667 -15.360 1.00 73.88 83 ASN A N 1
ATOM 665 C CA . ASN A 1 83 ? -22.098 20.271 -14.975 1.00 73.88 83 ASN A CA 1
ATOM 666 C C . ASN A 1 83 ? -23.312 19.577 -15.619 1.00 73.88 83 ASN A C 1
ATOM 668 O O . ASN A 1 83 ? -24.375 20.171 -15.797 1.00 73.88 83 ASN A O 1
ATOM 672 N N . ASP A 1 84 ? -23.178 18.279 -15.890 1.00 74.06 84 ASP A N 1
ATOM 673 C CA . ASP A 1 84 ? -24.260 17.445 -16.407 1.00 74.06 84 ASP A CA 1
ATOM 674 C C . ASP A 1 84 ? -25.170 16.931 -15.276 1.00 74.06 84 ASP A C 1
ATOM 676 O O . ASP A 1 84 ? -25.105 15.780 -14.832 1.00 74.06 84 ASP A O 1
ATOM 680 N N . PHE A 1 85 ? -26.062 17.805 -14.809 1.00 77.69 85 PHE A N 1
ATOM 681 C CA . PHE A 1 85 ? -27.086 17.436 -13.831 1.00 77.69 85 PHE A CA 1
ATOM 682 C C . PHE A 1 85 ? -28.142 16.471 -14.399 1.00 77.69 85 PHE A C 1
ATOM 684 O O . PHE A 1 85 ? -28.791 15.767 -13.625 1.00 77.69 85 PHE A O 1
ATOM 691 N N . ASN A 1 86 ? -28.306 16.375 -15.724 1.00 81.38 86 ASN A N 1
ATOM 692 C CA . ASN A 1 86 ? -29.273 15.453 -16.327 1.00 81.38 86 ASN A CA 1
ATOM 693 C C . ASN A 1 86 ? -28.866 13.997 -16.086 1.00 81.38 86 ASN A C 1
ATOM 695 O O . ASN A 1 86 ? -29.706 13.184 -15.694 1.00 81.38 86 ASN A O 1
ATOM 699 N N . SER A 1 87 ? -27.578 13.679 -16.234 1.00 76.00 87 SER A N 1
ATOM 700 C CA . SER A 1 87 ? -27.047 12.357 -15.884 1.00 76.00 87 SER A CA 1
ATOM 701 C C . SER A 1 87 ? -27.248 12.024 -14.401 1.00 76.00 87 SER A C 1
ATOM 703 O O . SER A 1 87 ? -27.640 10.901 -14.073 1.00 76.00 87 SER A O 1
ATOM 705 N N . LEU A 1 88 ? -27.066 12.998 -13.499 1.00 75.69 88 LEU A N 1
ATOM 706 C CA . LEU A 1 88 ? -27.361 12.827 -12.071 1.00 75.69 88 LEU A CA 1
ATOM 707 C C . LEU A 1 88 ? -28.846 12.508 -11.833 1.00 75.69 88 LEU A C 1
ATOM 709 O O . LEU A 1 88 ? -29.160 11.563 -11.111 1.00 75.69 88 LEU A O 1
ATOM 713 N N . PHE A 1 89 ? -29.769 13.267 -12.427 1.00 82.38 89 PHE A N 1
ATOM 714 C CA . PHE A 1 89 ? -31.206 13.039 -12.241 1.00 82.38 89 PHE A CA 1
ATOM 715 C C . PHE A 1 89 ? -31.687 11.722 -12.859 1.00 82.38 89 PHE A C 1
ATOM 717 O O . PHE A 1 89 ? -32.545 11.053 -12.278 1.00 82.38 89 PHE A O 1
ATOM 724 N N . SER A 1 90 ? -31.098 11.313 -13.985 1.00 80.94 90 SER A N 1
ATOM 725 C CA . SER A 1 90 ? -31.332 9.999 -14.588 1.00 80.94 90 SER A CA 1
ATOM 726 C C . SER A 1 90 ? -30.934 8.875 -13.625 1.00 80.94 90 SER A C 1
ATOM 728 O O . SER A 1 90 ? -31.741 7.999 -13.324 1.00 80.94 90 SER A O 1
ATOM 730 N N . LEU A 1 91 ? -29.741 8.965 -13.029 1.00 76.19 91 LEU A N 1
ATOM 731 C CA . LEU A 1 91 ? -29.255 8.005 -12.035 1.00 76.19 91 LEU A CA 1
ATOM 732 C C . LEU A 1 91 ? -30.119 7.976 -10.763 1.00 76.19 91 LEU A C 1
ATOM 734 O O . LEU A 1 91 ? -30.364 6.917 -10.188 1.00 76.19 91 LEU A O 1
ATOM 738 N N . LEU A 1 92 ? -30.588 9.134 -10.294 1.00 78.50 92 LEU A N 1
ATOM 739 C CA . LEU A 1 92 ? -31.485 9.204 -9.136 1.00 78.50 92 LEU A CA 1
ATOM 740 C C . LEU A 1 92 ? -32.847 8.551 -9.404 1.00 78.50 92 LEU A C 1
ATOM 742 O O . LEU A 1 92 ? -33.510 8.159 -8.442 1.00 78.50 92 LEU A O 1
ATOM 746 N N . SER A 1 93 ? -33.227 8.418 -10.676 1.00 81.56 93 SER A N 1
ATOM 747 C CA . SER A 1 93 ? -34.453 7.760 -11.132 1.00 81.56 93 SER A CA 1
ATOM 748 C C . SER A 1 93 ? -34.284 6.249 -11.373 1.00 81.56 93 SER A C 1
ATOM 750 O O . SER A 1 93 ? -35.284 5.570 -11.594 1.00 81.56 93 SER A O 1
ATOM 752 N N . ASP A 1 94 ? -33.053 5.720 -11.321 1.00 80.25 94 ASP A N 1
ATOM 753 C CA . ASP A 1 94 ? -32.749 4.283 -11.442 1.00 80.25 94 ASP A CA 1
ATOM 754 C C . ASP A 1 94 ? -33.237 3.510 -10.194 1.00 80.25 94 ASP A C 1
ATOM 756 O O . ASP A 1 94 ? -33.265 4.035 -9.077 1.00 80.25 94 ASP A O 1
ATOM 760 N N . GLU A 1 95 ? -33.587 2.233 -10.357 1.00 76.31 95 GLU A N 1
ATOM 761 C CA . GLU A 1 95 ? -34.020 1.342 -9.275 1.00 76.31 95 GLU A CA 1
ATOM 762 C C . GLU A 1 95 ? -32.929 1.136 -8.211 1.00 76.31 95 GLU A C 1
ATOM 764 O O . GLU A 1 95 ? -33.239 0.850 -7.051 1.00 76.31 95 GLU A O 1
ATOM 769 N N . THR A 1 96 ? -31.654 1.328 -8.567 1.00 74.00 96 THR A N 1
ATOM 770 C CA . THR A 1 96 ? -30.507 1.241 -7.645 1.00 74.00 96 THR A CA 1
ATOM 771 C C . THR A 1 96 ? -30.318 2.482 -6.765 1.00 74.00 96 THR A C 1
ATOM 773 O O . THR A 1 96 ? -29.510 2.455 -5.833 1.00 74.00 96 THR A O 1
ATOM 776 N N . SER A 1 97 ? -31.068 3.557 -7.024 1.00 80.31 97 SER A N 1
ATOM 777 C CA . SER A 1 97 ? -31.003 4.824 -6.291 1.00 80.31 97 SER A CA 1
ATOM 778 C C . SER A 1 97 ? -31.382 4.679 -4.815 1.00 80.31 97 SER A C 1
ATOM 780 O O . SER A 1 97 ? -32.267 3.914 -4.438 1.00 80.31 97 SER A O 1
ATOM 782 N N . TYR A 1 98 ? -30.809 5.511 -3.942 1.00 80.62 98 TYR A N 1
ATOM 783 C CA . TYR A 1 98 ? -31.242 5.570 -2.539 1.00 80.62 98 TYR A CA 1
ATOM 784 C C . TYR A 1 98 ? -32.700 5.992 -2.355 1.00 80.62 98 TYR A C 1
ATOM 786 O O . TYR A 1 98 ? -33.269 5.734 -1.292 1.00 80.62 98 TYR A O 1
ATOM 794 N N . LEU A 1 99 ? -33.305 6.615 -3.368 1.00 84.88 99 LEU A N 1
ATOM 795 C CA . LEU A 1 99 ? -34.715 6.996 -3.359 1.00 84.88 99 LEU A CA 1
ATOM 796 C C . LEU A 1 99 ? -35.651 5.787 -3.471 1.00 84.88 99 LEU A C 1
ATOM 798 O O . LEU A 1 99 ? -36.768 5.850 -2.964 1.00 84.88 99 LEU A O 1
ATOM 802 N N . SER A 1 100 ? -35.203 4.678 -4.073 1.00 84.19 100 SER A N 1
ATOM 803 C CA . SER A 1 100 ? -35.980 3.431 -4.099 1.00 84.19 100 SER A CA 1
ATOM 804 C C . SER A 1 100 ? -35.962 2.728 -2.734 1.00 84.19 100 SER A C 1
ATOM 806 O O . SER A 1 100 ? -36.925 2.058 -2.356 1.00 84.19 100 SER A O 1
ATOM 808 N N . LYS A 1 101 ? -34.883 2.920 -1.959 1.00 83.69 101 LYS A N 1
ATOM 809 C CA . LYS A 1 101 ? -34.650 2.258 -0.668 1.00 83.69 101 LYS A CA 1
ATOM 810 C C . LYS A 1 101 ? -35.203 3.022 0.536 1.00 83.69 101 LYS A C 1
ATOM 812 O O . LYS A 1 101 ? -35.671 2.391 1.481 1.00 83.69 101 LYS A O 1
ATOM 817 N N . TYR A 1 102 ? -35.131 4.352 0.533 1.00 85.25 102 TYR A N 1
ATOM 818 C CA . TYR A 1 102 ? -35.502 5.181 1.682 1.00 85.25 102 TYR A CA 1
ATOM 819 C C . TYR A 1 102 ? -36.606 6.177 1.331 1.00 85.25 102 TYR A C 1
ATOM 821 O O . TYR A 1 102 ? -36.480 6.974 0.405 1.00 85.25 102 TYR A O 1
ATOM 829 N N . ARG A 1 103 ? -37.672 6.187 2.139 1.00 85.31 103 ARG A N 1
ATOM 830 C CA . ARG A 1 103 ? -38.738 7.199 2.063 1.00 85.31 103 ARG A CA 1
ATOM 831 C C . ARG A 1 103 ? -38.321 8.472 2.805 1.00 85.31 103 ARG A C 1
ATOM 833 O O . ARG A 1 103 ? -37.357 8.459 3.572 1.00 85.31 103 ARG A O 1
ATOM 840 N N . ASN A 1 104 ? -39.046 9.574 2.596 1.00 88.31 104 ASN A N 1
ATOM 841 C CA . ASN A 1 104 ? -38.770 10.878 3.221 1.00 88.31 104 ASN A CA 1
ATOM 842 C C . ASN A 1 104 ? -37.346 11.410 2.948 1.00 88.31 104 ASN A C 1
ATOM 844 O O . ASN A 1 104 ? -36.720 12.001 3.834 1.00 88.31 104 ASN A O 1
ATOM 848 N N . VAL A 1 105 ? -36.829 11.177 1.737 1.00 87.62 105 VAL A N 1
ATOM 849 C CA . VAL A 1 105 ? -35.552 11.718 1.254 1.00 87.62 105 VAL A CA 1
ATOM 850 C C . VAL A 1 105 ? -35.809 12.600 0.033 1.00 87.62 105 VAL A C 1
ATOM 852 O O . VAL A 1 105 ? -36.479 12.172 -0.901 1.00 87.62 105 VAL A O 1
ATOM 855 N N . TYR A 1 106 ? -35.277 13.821 0.043 1.00 87.25 106 TYR A N 1
ATOM 856 C CA . TYR A 1 106 ? -35.549 14.849 -0.962 1.00 87.25 106 TYR A CA 1
ATOM 857 C C . TYR A 1 106 ? -34.235 15.308 -1.613 1.00 87.25 106 TYR A C 1
ATOM 859 O O . TYR A 1 106 ? -33.478 16.048 -0.977 1.00 87.25 106 TYR A O 1
ATOM 867 N N . PRO A 1 107 ? -33.917 14.854 -2.839 1.00 85.25 107 PRO A N 1
ATOM 868 C CA . PRO A 1 107 ? -32.737 15.302 -3.567 1.00 85.25 107 PRO A CA 1
ATOM 869 C C . PRO A 1 107 ? -32.981 16.675 -4.205 1.00 85.25 107 PRO A C 1
ATOM 871 O O . PRO A 1 107 ? -34.053 16.946 -4.740 1.00 85.25 107 PRO A O 1
ATOM 874 N N . MET A 1 108 ? -31.970 17.533 -4.179 1.00 85.06 108 MET A N 1
ATOM 875 C CA . MET A 1 108 ? -31.930 18.825 -4.859 1.00 85.06 108 MET A CA 1
ATOM 876 C C . MET A 1 108 ? -30.559 19.010 -5.496 1.00 85.06 108 MET A C 1
ATOM 878 O O . MET A 1 108 ? -29.592 18.399 -5.048 1.00 85.06 108 MET A O 1
ATOM 882 N N . ALA A 1 109 ? -30.468 19.873 -6.502 1.00 83.94 109 ALA A N 1
ATOM 883 C CA . ALA A 1 109 ? -29.198 20.278 -7.082 1.00 83.94 109 ALA A CA 1
ATOM 884 C C . ALA A 1 109 ? -29.095 21.805 -7.148 1.00 83.94 109 ALA A C 1
ATOM 886 O O . ALA A 1 109 ? -30.109 22.491 -7.287 1.00 83.94 109 ALA A O 1
ATOM 887 N N . THR A 1 110 ? -27.876 22.322 -7.047 1.00 82.81 110 THR A N 1
ATOM 888 C CA . THR A 1 110 ? -27.538 23.729 -7.261 1.00 82.81 110 THR A CA 1
ATOM 889 C C . THR A 1 110 ? -26.328 23.821 -8.181 1.00 82.81 110 THR A C 1
ATOM 891 O O . THR A 1 110 ? -25.391 23.036 -8.061 1.00 82.81 110 THR A O 1
ATOM 894 N N . ASN A 1 111 ? -26.370 24.770 -9.111 1.00 81.62 111 ASN A N 1
ATOM 895 C CA . ASN A 1 111 ? -25.333 25.009 -10.113 1.00 81.62 111 ASN A CA 1
ATOM 896 C C . ASN A 1 111 ? -24.389 26.168 -9.714 1.00 81.62 111 ASN A C 1
ATOM 898 O O . ASN A 1 111 ? -23.745 26.788 -10.563 1.00 81.62 111 ASN A O 1
ATOM 902 N N . ILE A 1 112 ? -24.374 26.514 -8.422 1.00 83.50 112 ILE A N 1
ATOM 903 C CA . ILE A 1 112 ? -23.562 27.584 -7.842 1.00 83.50 112 ILE A CA 1
ATOM 904 C C . ILE A 1 112 ? -22.232 26.993 -7.386 1.00 83.50 112 ILE A C 1
ATOM 906 O O . ILE A 1 112 ? -22.226 26.233 -6.432 1.00 83.50 112 ILE A O 1
ATOM 910 N N . GLU A 1 113 ? -21.122 27.430 -7.984 1.00 80.50 113 GLU A N 1
ATOM 911 C CA . GLU A 1 113 ? -19.781 26.951 -7.619 1.00 80.50 113 GLU A CA 1
ATOM 912 C C . GLU A 1 113 ? -19.444 27.111 -6.121 1.00 80.50 113 GLU A C 1
ATOM 914 O O . GLU A 1 113 ? -19.752 28.133 -5.494 1.00 80.50 113 GLU A O 1
ATOM 919 N N . PHE A 1 114 ? -18.676 26.166 -5.574 1.00 84.69 114 PHE A N 1
ATOM 920 C CA . PHE A 1 114 ? -18.264 26.159 -4.166 1.00 84.69 114 PHE A CA 1
ATOM 921 C C . PHE A 1 114 ? -17.485 27.400 -3.678 1.00 84.69 114 PHE A C 1
ATOM 923 O O . PHE A 1 114 ? -17.364 27.604 -2.470 1.00 84.69 114 PHE A O 1
ATOM 930 N N . LEU A 1 115 ? -16.945 28.258 -4.550 1.00 89.75 115 LEU A N 1
ATOM 931 C CA . LEU A 1 115 ? -16.326 29.538 -4.146 1.00 89.75 115 LEU A CA 1
ATOM 932 C C . LEU A 1 115 ? -17.339 30.683 -3.987 1.00 89.75 115 LEU A C 1
ATOM 934 O O . LEU A 1 115 ? -16.956 31.844 -3.783 1.00 89.75 115 LEU A O 1
ATOM 938 N N . LYS A 1 116 ? -18.627 30.349 -4.050 1.00 90.94 116 LYS A N 1
ATOM 939 C CA . LYS A 1 116 ? -19.777 31.177 -3.700 1.00 90.94 116 LYS A CA 1
ATOM 940 C C . LYS A 1 116 ? -20.619 30.452 -2.643 1.00 90.94 116 LYS A C 1
ATOM 942 O O . LYS A 1 116 ? -20.443 29.263 -2.370 1.00 90.94 116 LYS A O 1
ATOM 947 N N . GLN A 1 117 ? -21.505 31.198 -1.993 1.00 91.06 117 GLN A N 1
ATOM 948 C CA . GLN A 1 117 ? -22.453 30.616 -1.049 1.00 91.06 117 GLN A CA 1
ATOM 949 C C . GLN A 1 117 ? -23.542 29.865 -1.826 1.00 91.06 117 GLN A C 1
ATOM 951 O O . GLN A 1 117 ? -24.211 30.456 -2.669 1.00 91.06 117 GLN A O 1
ATOM 956 N N . CYS A 1 118 ? -23.698 28.577 -1.542 1.00 85.31 118 CYS A N 1
ATOM 957 C CA . CYS A 1 118 ? -24.535 27.642 -2.294 1.00 85.31 118 CYS A CA 1
ATOM 958 C C . CYS A 1 118 ? -25.928 27.480 -1.671 1.00 85.31 118 CYS A C 1
ATOM 960 O O . CYS A 1 118 ? -26.899 27.201 -2.372 1.00 85.31 118 CYS A O 1
ATOM 962 N N . VAL A 1 119 ? -26.023 27.653 -0.349 1.00 87.56 119 VAL A N 1
ATOM 963 C CA . VAL A 1 119 ? -27.258 27.496 0.432 1.00 87.56 119 VAL A CA 1
ATOM 964 C C . VAL A 1 119 ? -27.389 28.599 1.493 1.00 87.56 119 VAL A C 1
ATOM 966 O O . VAL A 1 119 ? -26.393 29.238 1.846 1.00 87.56 119 VAL A O 1
ATOM 969 N N . PRO A 1 120 ? -28.596 28.871 2.026 1.00 93.50 120 PRO A N 1
ATOM 970 C CA . PRO A 1 120 ? -28.776 29.898 3.050 1.00 93.50 120 PRO A CA 1
ATOM 971 C C . PRO A 1 120 ? -28.024 29.593 4.356 1.00 93.50 120 PRO A C 1
ATOM 973 O O . PRO A 1 120 ? -27.730 28.438 4.675 1.00 93.50 120 PRO A O 1
ATOM 976 N N . ASP A 1 121 ? -27.753 30.638 5.138 1.00 94.38 121 ASP A N 1
ATOM 977 C CA . ASP A 1 121 ? -27.016 30.539 6.402 1.00 94.38 121 ASP A CA 1
ATOM 978 C C . ASP A 1 121 ? -27.669 29.543 7.383 1.00 94.38 121 ASP A C 1
ATOM 980 O O . ASP A 1 121 ? -28.877 29.577 7.629 1.00 94.38 121 ASP A O 1
ATOM 984 N N . GLY A 1 122 ? -26.857 28.680 7.998 1.00 90.62 122 GLY A N 1
ATOM 985 C CA . GLY A 1 122 ? -27.296 27.770 9.058 1.00 90.62 122 GLY A CA 1
ATOM 986 C C . GLY A 1 122 ? -28.332 26.729 8.625 1.00 90.62 122 GLY A C 1
ATOM 987 O O . GLY A 1 122 ? -29.173 26.334 9.437 1.00 90.62 122 GLY A O 1
ATOM 988 N N . THR A 1 123 ? -28.297 26.287 7.368 1.00 88.38 123 THR A N 1
ATOM 989 C CA . THR A 1 123 ? -29.246 25.302 6.833 1.00 88.38 123 THR A CA 1
ATOM 990 C C . THR A 1 123 ? -28.686 23.881 6.801 1.00 88.38 123 THR A C 1
ATOM 992 O O . THR A 1 123 ? -29.443 22.945 7.071 1.00 88.38 123 THR A O 1
ATOM 995 N N . CYS A 1 124 ? -27.376 23.705 6.613 1.00 88.88 124 CYS A N 1
ATOM 996 C CA . CYS A 1 124 ? -26.749 22.384 6.524 1.00 88.88 124 CYS A CA 1
ATOM 997 C C . CYS A 1 124 ? -26.373 21.799 7.886 1.00 88.88 124 CYS A C 1
ATOM 999 O O . CYS A 1 124 ? -25.785 22.472 8.731 1.00 88.88 124 CYS A O 1
ATOM 1001 N N . ASP A 1 125 ? -26.649 20.512 8.096 1.00 87.69 125 ASP A N 1
ATOM 1002 C CA . ASP A 1 125 ? -26.149 19.773 9.260 1.00 87.69 125 ASP A CA 1
ATOM 1003 C C . ASP A 1 125 ? -24.761 19.184 8.983 1.00 87.69 125 ASP A C 1
ATOM 1005 O O . ASP A 1 125 ? -23.879 19.225 9.846 1.00 87.69 125 ASP A O 1
ATOM 1009 N N . VAL A 1 126 ? -24.570 18.656 7.772 1.00 87.19 126 VAL A N 1
ATOM 1010 C CA . VAL A 1 126 ? -23.310 18.071 7.314 1.00 87.19 126 VAL A CA 1
ATOM 1011 C C . VAL A 1 126 ? -23.027 18.520 5.890 1.00 87.19 126 VAL A C 1
ATOM 1013 O O . VAL A 1 126 ? -23.906 18.462 5.029 1.00 87.19 126 VAL A O 1
ATOM 1016 N N . ILE A 1 127 ? -21.785 18.923 5.661 1.00 88.12 127 ILE A N 1
ATOM 1017 C CA . ILE A 1 127 ? -21.246 19.241 4.349 1.00 88.12 127 ILE A CA 1
ATOM 1018 C C . ILE A 1 127 ? -20.090 18.277 4.069 1.00 88.12 127 ILE A C 1
ATOM 1020 O O . ILE A 1 127 ? -19.224 18.093 4.924 1.00 88.12 127 ILE A O 1
ATOM 1024 N N . TYR A 1 128 ? -20.063 17.666 2.889 1.00 84.75 128 TYR A N 1
ATOM 1025 C CA . TYR A 1 128 ? -19.058 16.673 2.510 1.00 84.75 128 TYR A CA 1
ATOM 1026 C C . TYR A 1 128 ? -18.393 17.051 1.188 1.00 84.75 128 TYR A C 1
ATOM 1028 O O . TYR A 1 128 ? -19.083 17.152 0.184 1.00 84.75 128 TYR A O 1
ATOM 1036 N N . SER A 1 129 ? -17.069 17.219 1.166 1.00 84.50 129 SER A N 1
ATOM 1037 C CA . SER A 1 129 ? -16.277 17.459 -0.046 1.00 84.50 129 SER A CA 1
ATOM 1038 C C . SER A 1 129 ? -15.249 16.366 -0.265 1.00 84.50 129 SER A C 1
ATOM 1040 O O . SER A 1 129 ? -14.513 16.025 0.658 1.00 84.50 129 SER A O 1
ATOM 1042 N N . SER A 1 130 ? -15.169 15.834 -1.482 1.00 81.31 130 SER A N 1
ATOM 1043 C CA . SER A 1 130 ? -14.161 14.844 -1.856 1.00 81.31 130 SER A CA 1
ATOM 1044 C C . SER A 1 130 ? -13.607 15.151 -3.239 1.00 81.31 130 SER A C 1
ATOM 1046 O O . SER A 1 130 ? -14.367 15.240 -4.194 1.00 81.31 130 SER A O 1
ATOM 1048 N N . ASN A 1 131 ? -12.285 15.278 -3.338 1.00 76.69 131 ASN A N 1
ATOM 1049 C CA . ASN A 1 131 ? -11.539 15.476 -4.581 1.00 76.69 131 ASN A CA 1
ATOM 1050 C C . ASN A 1 131 ? -12.057 16.625 -5.479 1.00 76.69 131 ASN A C 1
ATOM 1052 O O . ASN A 1 131 ? -12.067 16.505 -6.700 1.00 76.69 131 ASN A O 1
ATOM 1056 N N . ALA A 1 132 ? -12.472 17.740 -4.868 1.00 79.62 132 ALA A N 1
ATOM 1057 C CA . ALA A 1 132 ? -12.951 18.936 -5.575 1.00 79.62 132 ALA A CA 1
ATOM 1058 C C . ALA A 1 132 ? -12.138 20.198 -5.235 1.00 79.62 132 ALA A C 1
ATOM 1060 O O . ALA A 1 132 ? -11.853 21.019 -6.102 1.00 79.62 132 ALA A O 1
ATOM 1061 N N . THR A 1 133 ? -11.698 20.332 -3.981 1.00 85.75 133 THR A N 1
ATOM 1062 C CA . THR A 1 133 ? -11.038 21.536 -3.435 1.00 85.75 133 THR A CA 1
ATOM 1063 C C . THR A 1 133 ? -9.647 21.819 -4.007 1.00 85.75 133 THR A C 1
ATOM 1065 O O . THR A 1 133 ? -9.075 22.863 -3.711 1.00 85.75 133 THR A O 1
ATOM 1068 N N . HIS A 1 134 ? -9.099 20.910 -4.817 1.00 82.81 134 HIS A N 1
ATOM 1069 C CA . HIS A 1 134 ? -7.847 21.112 -5.546 1.00 82.81 134 HIS A CA 1
ATOM 1070 C C . HIS A 1 134 ? -8.022 21.981 -6.806 1.00 82.81 134 HIS A C 1
ATOM 1072 O O . HIS A 1 134 ? -7.027 22.423 -7.373 1.00 82.81 134 HIS A O 1
ATOM 1078 N N . LEU A 1 135 ? -9.253 22.212 -7.280 1.00 84.94 135 LEU A N 1
ATOM 1079 C CA . LEU A 1 135 ? -9.517 23.033 -8.463 1.00 84.94 135 LEU A CA 1
ATOM 1080 C C . LEU A 1 135 ? -9.547 24.517 -8.091 1.00 84.94 135 LEU A C 1
ATOM 1082 O O . LEU A 1 135 ? -10.378 24.945 -7.289 1.00 84.94 135 LEU A O 1
ATOM 1086 N N . LEU A 1 136 ? -8.674 25.306 -8.714 1.00 86.12 136 LEU A N 1
ATOM 1087 C CA . LEU A 1 136 ? -8.671 26.759 -8.584 1.00 86.12 136 LEU A CA 1
ATOM 1088 C C . LEU A 1 136 ? -9.519 27.394 -9.682 1.00 86.12 136 LEU A C 1
ATOM 1090 O O . LEU A 1 136 ? -9.538 26.939 -10.827 1.00 86.12 136 LEU A O 1
ATOM 1094 N N . LYS A 1 137 ? -10.206 28.483 -9.341 1.00 84.00 137 LYS A N 1
ATOM 1095 C CA . LYS A 1 137 ? -10.967 29.279 -10.309 1.00 84.00 137 LYS A CA 1
ATOM 1096 C C . LYS A 1 137 ? -10.242 30.582 -10.598 1.00 84.00 137 LYS A C 1
ATOM 1098 O O . LYS A 1 137 ? -9.911 31.316 -9.671 1.00 84.00 137 LYS A O 1
ATOM 1103 N N . ASN A 1 138 ? -10.019 30.849 -11.886 1.00 79.12 138 ASN A N 1
ATOM 1104 C CA . ASN A 1 138 ? -9.413 32.073 -12.420 1.00 79.12 138 ASN A CA 1
ATOM 1105 C C . ASN A 1 138 ? -8.168 32.553 -11.642 1.00 79.12 138 ASN A C 1
ATOM 1107 O O . ASN A 1 138 ? -8.159 33.691 -11.168 1.00 79.12 138 ASN A O 1
ATOM 1111 N N . PRO A 1 139 ? -7.138 31.702 -11.468 1.00 79.94 139 PRO A N 1
ATOM 1112 C CA . PRO A 1 139 ? -5.878 32.140 -10.878 1.00 79.94 139 PRO A CA 1
ATOM 1113 C C . PRO A 1 139 ? -5.248 33.230 -11.757 1.00 79.94 139 PRO A C 1
ATOM 1115 O O . PRO A 1 139 ? -5.167 33.080 -12.980 1.00 79.94 139 PRO A O 1
ATOM 1118 N N . ALA A 1 140 ? -4.823 34.330 -11.137 1.00 79.56 140 ALA A N 1
ATOM 1119 C CA . ALA A 1 140 ? -4.137 35.418 -11.834 1.00 79.56 140 ALA A CA 1
ATOM 1120 C C . ALA A 1 140 ? -2.677 35.043 -12.127 1.00 79.56 140 ALA A C 1
ATOM 1122 O O . ALA A 1 140 ? -2.102 35.479 -13.123 1.00 79.56 140 ALA A O 1
ATOM 1123 N N . SER A 1 141 ? -2.096 34.191 -11.284 1.00 79.75 141 SER A N 1
ATOM 1124 C CA . SER A 1 141 ? -0.768 33.616 -11.472 1.00 79.75 141 SER A CA 1
ATOM 1125 C C . SER A 1 141 ? -0.818 32.500 -12.513 1.00 79.75 141 SER A C 1
ATOM 1127 O O . SER A 1 141 ? -1.467 31.479 -12.289 1.00 79.75 141 SER A O 1
ATOM 1129 N N . LYS A 1 142 ? -0.119 32.670 -13.635 1.00 85.38 142 LYS A N 1
ATOM 1130 C CA . LYS A 1 142 ? 0.021 31.670 -14.705 1.00 85.38 142 LYS A CA 1
ATOM 1131 C C . LYS A 1 142 ? 1.476 31.231 -14.815 1.00 85.38 142 LYS A C 1
ATOM 1133 O O . LYS A 1 142 ? 2.371 32.035 -14.567 1.00 85.38 142 LYS A O 1
ATOM 1138 N N . PHE A 1 143 ? 1.703 29.966 -15.157 1.00 87.81 143 PHE A N 1
ATOM 1139 C CA . PHE A 1 143 ? 3.056 29.449 -15.362 1.00 87.81 143 PHE A CA 1
ATOM 1140 C C . PHE A 1 143 ? 3.416 29.558 -16.835 1.00 87.81 143 PHE A C 1
ATOM 1142 O O . PHE A 1 143 ? 2.625 29.165 -17.690 1.00 87.81 143 PHE A O 1
ATOM 1149 N N . LYS A 1 144 ? 4.613 30.067 -17.134 1.00 84.12 144 LYS A N 1
ATOM 1150 C CA . LYS A 1 144 ? 5.016 30.292 -18.527 1.00 84.12 144 LYS A CA 1
ATOM 1151 C C . LYS A 1 144 ? 5.278 28.993 -19.298 1.00 84.12 144 LYS A C 1
ATOM 1153 O O . LYS A 1 144 ? 4.817 28.839 -20.420 1.00 84.12 144 LYS A O 1
ATOM 1158 N N . ASP A 1 145 ? 6.004 28.058 -18.688 1.00 83.19 145 ASP A N 1
ATOM 1159 C CA . ASP A 1 145 ? 6.472 26.819 -19.332 1.00 83.19 145 ASP A CA 1
ATOM 1160 C C . ASP A 1 145 ? 6.059 25.558 -18.550 1.00 83.19 145 ASP A C 1
ATOM 1162 O O . ASP A 1 145 ? 6.736 24.524 -18.578 1.00 83.19 145 ASP A O 1
ATOM 1166 N N . ALA A 1 146 ? 4.940 25.622 -17.824 1.00 86.38 146 ALA A N 1
ATOM 1167 C CA . ALA A 1 146 ? 4.407 24.512 -17.038 1.00 86.38 146 ALA A CA 1
ATOM 1168 C C . ALA A 1 146 ? 2.877 24.550 -16.958 1.00 86.38 146 ALA A C 1
ATOM 1170 O O . ALA A 1 146 ? 2.258 25.598 -17.103 1.00 86.38 146 ALA A O 1
ATOM 1171 N N . VAL A 1 147 ? 2.265 23.400 -16.678 1.00 85.75 147 VAL A N 1
ATOM 1172 C CA . VAL A 1 147 ? 0.829 23.308 -16.378 1.00 85.75 147 VAL A CA 1
ATOM 1173 C C . VAL A 1 147 ? 0.630 23.249 -14.867 1.00 85.75 147 VAL A C 1
ATOM 1175 O O . VAL A 1 147 ? -0.247 23.922 -14.318 1.00 85.75 147 VAL A O 1
ATOM 1178 N N . PHE A 1 148 ? 1.492 22.501 -14.176 1.00 85.12 148 PHE A N 1
ATOM 1179 C CA . PHE A 1 148 ? 1.350 22.238 -12.751 1.00 85.12 148 PHE A CA 1
ATOM 1180 C C . PHE A 1 148 ? 2.409 22.938 -11.890 1.00 85.12 148 PHE A C 1
ATOM 1182 O O . PHE A 1 148 ? 3.576 23.039 -12.263 1.00 85.12 148 PHE A O 1
ATOM 1189 N N . HIS A 1 149 ? 2.017 23.355 -10.677 1.00 81.62 149 HIS A N 1
ATOM 1190 C CA . HIS A 1 149 ? 2.853 24.138 -9.739 1.00 81.62 149 HIS A CA 1
ATOM 1191 C C . HIS A 1 149 ? 4.117 23.422 -9.246 1.00 81.62 149 HIS A C 1
ATOM 1193 O O . HIS A 1 149 ? 5.044 24.031 -8.716 1.00 81.62 149 HIS A O 1
ATOM 1199 N N . PHE A 1 150 ? 4.141 22.114 -9.439 1.00 75.88 150 PHE A N 1
ATOM 1200 C CA . PHE A 1 150 ? 5.188 21.201 -9.028 1.00 75.88 150 PHE A CA 1
ATOM 1201 C C . PHE A 1 150 ? 6.195 20.879 -10.141 1.00 75.88 150 PHE A C 1
ATOM 1203 O O . PHE A 1 150 ? 7.116 20.088 -9.929 1.00 75.88 150 PHE A O 1
ATOM 1210 N N . SER A 1 151 ? 5.985 21.431 -11.336 1.00 75.94 151 SER A N 1
ATOM 1211 C CA . SER A 1 151 ? 6.866 21.237 -12.481 1.00 75.94 151 SER A CA 1
ATOM 1212 C C . SER A 1 151 ? 8.219 21.919 -12.226 1.00 75.94 151 SER A C 1
ATOM 1214 O O . SER A 1 151 ? 8.250 23.030 -11.687 1.00 75.94 151 SER A O 1
ATOM 1216 N N . PRO A 1 152 ? 9.354 21.309 -12.625 1.00 69.56 152 PRO A N 1
ATOM 1217 C CA . PRO A 1 152 ? 10.684 21.892 -12.416 1.00 69.56 152 PRO A CA 1
ATOM 1218 C C . PRO A 1 152 ? 10.896 23.206 -13.186 1.00 69.56 152 PRO A C 1
ATOM 1220 O O . PRO A 1 152 ? 11.869 23.913 -12.941 1.00 69.56 152 PRO A O 1
ATOM 1223 N N . PHE A 1 153 ? 9.999 23.535 -14.117 1.00 78.00 153 PHE A N 1
ATOM 1224 C CA . PHE A 1 153 ? 10.038 24.769 -14.900 1.00 78.00 153 PHE A CA 1
ATOM 1225 C C . PHE A 1 153 ? 9.350 25.956 -14.201 1.00 78.00 153 PHE A C 1
ATOM 1227 O O . PHE A 1 153 ? 9.389 27.060 -14.733 1.00 78.00 153 PHE A O 1
ATOM 1234 N N . VAL A 1 154 ? 8.741 25.756 -13.024 1.00 81.75 154 VAL A N 1
ATOM 1235 C CA . VAL A 1 154 ? 8.075 26.819 -12.251 1.00 81.75 154 VAL A CA 1
ATOM 1236 C C . VAL A 1 154 ? 9.080 27.542 -11.355 1.00 81.75 154 VAL A C 1
ATOM 1238 O O . VAL A 1 154 ? 9.650 26.959 -10.424 1.00 81.75 154 VAL A O 1
ATOM 1241 N N . THR A 1 155 ? 9.253 28.842 -11.576 1.00 85.19 155 THR A N 1
ATOM 1242 C CA . THR A 1 155 ? 10.135 29.692 -10.762 1.00 85.19 155 THR A CA 1
ATOM 1243 C C . THR A 1 155 ? 9.638 29.823 -9.318 1.00 85.19 155 THR A C 1
ATOM 1245 O O . THR A 1 155 ? 8.458 29.619 -9.019 1.00 85.19 155 THR A O 1
ATOM 1248 N N . ASP A 1 156 ? 10.533 30.165 -8.383 1.00 82.81 156 ASP A N 1
ATOM 1249 C CA . ASP A 1 156 ? 10.135 30.381 -6.982 1.00 82.81 156 ASP A CA 1
ATOM 1250 C C . ASP A 1 156 ? 9.112 31.516 -6.858 1.00 82.81 156 ASP A C 1
ATOM 1252 O O . ASP A 1 156 ? 8.228 31.469 -6.005 1.00 82.81 156 ASP A O 1
ATOM 1256 N N . ASP A 1 157 ? 9.217 32.535 -7.709 1.00 85.62 157 ASP A N 1
ATOM 1257 C CA . ASP A 1 157 ? 8.315 33.681 -7.715 1.00 85.62 157 ASP A CA 1
ATOM 1258 C C . ASP A 1 157 ? 6.919 33.275 -8.194 1.00 85.62 157 ASP A C 1
ATOM 1260 O O . ASP A 1 157 ? 5.943 33.550 -7.494 1.00 85.62 157 ASP A O 1
ATOM 1264 N N . GLU A 1 158 ? 6.812 32.566 -9.321 1.00 88.62 158 GLU A N 1
ATOM 1265 C CA . GLU A 1 158 ? 5.539 32.019 -9.813 1.00 88.62 158 GLU A CA 1
ATOM 1266 C C . GLU A 1 158 ? 4.874 31.118 -8.765 1.00 88.62 158 GLU A C 1
ATOM 1268 O O . GLU A 1 158 ? 3.681 31.263 -8.489 1.00 88.62 158 GLU A O 1
ATOM 1273 N N . LEU A 1 159 ? 5.644 30.231 -8.119 1.00 86.56 159 LEU A N 1
ATOM 1274 C CA . LEU A 1 159 ? 5.097 29.342 -7.096 1.00 86.56 159 LEU A CA 1
ATOM 1275 C C . LEU A 1 159 ? 4.585 30.113 -5.874 1.00 86.56 159 LEU A C 1
ATOM 1277 O O . LEU A 1 159 ? 3.518 29.785 -5.349 1.00 86.56 159 LEU A O 1
ATOM 1281 N N . ARG A 1 160 ? 5.323 31.122 -5.394 1.00 87.25 160 ARG A N 1
ATOM 1282 C CA . ARG A 1 160 ? 4.897 31.919 -4.231 1.00 87.25 160 ARG A CA 1
ATOM 1283 C C . ARG A 1 160 ? 3.579 32.644 -4.495 1.00 87.25 160 ARG A C 1
ATOM 1285 O O . ARG A 1 160 ? 2.710 32.636 -3.622 1.00 87.25 160 ARG A O 1
ATOM 1292 N N . HIS A 1 161 ? 3.410 33.238 -5.678 1.00 88.38 161 HIS A N 1
ATOM 1293 C CA . HIS A 1 161 ? 2.157 33.904 -6.043 1.00 88.38 161 HIS A CA 1
ATOM 1294 C C . HIS A 1 161 ? 1.007 32.896 -6.180 1.00 88.38 161 HIS A C 1
ATOM 1296 O O . HIS A 1 161 ? -0.047 33.085 -5.570 1.00 88.38 161 HIS A O 1
ATOM 1302 N N . PHE A 1 162 ? 1.248 31.769 -6.855 1.00 91.12 162 PHE A N 1
ATOM 1303 C CA . PHE A 1 162 ? 0.279 30.683 -6.984 1.00 91.12 162 PHE A CA 1
ATOM 1304 C C . PHE A 1 162 ? -0.207 30.146 -5.628 1.00 91.12 162 PHE A C 1
ATOM 1306 O O . PHE A 1 162 ? -1.410 30.055 -5.383 1.00 91.12 162 PHE A O 1
ATOM 1313 N N . ARG A 1 163 ? 0.714 29.820 -4.711 1.00 89.88 163 ARG A N 1
ATOM 1314 C CA . ARG A 1 163 ? 0.371 29.288 -3.380 1.00 89.88 163 ARG A CA 1
ATOM 1315 C C . ARG A 1 163 ? -0.433 30.283 -2.554 1.00 89.88 163 ARG A C 1
ATOM 1317 O O . ARG A 1 163 ? -1.351 29.885 -1.840 1.00 89.88 163 ARG A O 1
ATOM 1324 N N . ARG A 1 164 ? -0.129 31.577 -2.680 1.00 90.75 164 ARG A N 1
ATOM 1325 C CA . ARG A 1 164 ? -0.906 32.640 -2.039 1.00 90.75 164 ARG A CA 1
ATOM 1326 C C . ARG A 1 164 ? -2.344 32.672 -2.558 1.00 90.75 164 ARG A C 1
ATOM 1328 O O . ARG A 1 164 ? -3.267 32.755 -1.753 1.00 90.75 164 ARG A O 1
ATOM 1335 N N . GLU A 1 165 ? -2.548 32.585 -3.870 1.00 91.81 165 GLU A N 1
ATOM 1336 C CA . GLU A 1 165 ? -3.893 32.533 -4.460 1.00 91.81 165 GLU A CA 1
ATOM 1337 C C . GLU A 1 165 ? -4.660 31.277 -4.036 1.00 91.81 165 GLU A C 1
ATOM 1339 O O . GLU A 1 165 ? -5.826 31.371 -3.648 1.00 91.81 165 GLU A O 1
ATOM 1344 N N . ALA A 1 166 ? -3.995 30.119 -4.031 1.00 92.31 166 ALA A N 1
ATOM 1345 C CA . ALA A 1 166 ? -4.580 28.867 -3.563 1.00 92.31 166 ALA A CA 1
ATOM 1346 C C . ALA A 1 166 ? -5.024 28.956 -2.092 1.00 92.31 166 ALA A C 1
ATOM 1348 O O . ALA A 1 166 ? -6.143 28.561 -1.762 1.00 92.31 166 ALA A O 1
ATOM 1349 N N . ALA A 1 167 ? -4.191 29.536 -1.219 1.00 92.50 167 ALA A N 1
ATOM 1350 C CA . ALA A 1 167 ? -4.518 29.743 0.191 1.00 92.50 167 ALA A CA 1
ATOM 1351 C C . ALA A 1 167 ? -5.734 30.668 0.378 1.00 92.50 167 ALA A C 1
ATOM 1353 O O . ALA A 1 167 ? -6.618 30.369 1.180 1.00 92.50 167 ALA A O 1
ATOM 1354 N N . ILE A 1 168 ? -5.827 31.749 -0.406 1.00 92.38 168 ILE A N 1
ATOM 1355 C CA . ILE A 1 168 ? -6.973 32.673 -0.378 1.00 92.38 168 ILE A CA 1
ATOM 1356 C C . ILE A 1 168 ? -8.267 31.958 -0.794 1.00 92.38 168 ILE A C 1
ATOM 1358 O O . ILE A 1 168 ? -9.303 32.124 -0.147 1.00 92.38 168 ILE A O 1
ATOM 1362 N N . GLN A 1 169 ? -8.235 31.154 -1.862 1.00 93.62 169 GLN A N 1
ATOM 1363 C CA . GLN A 1 169 ? -9.419 30.407 -2.305 1.00 93.62 169 GLN A CA 1
ATOM 1364 C C . GLN A 1 169 ? -9.820 29.319 -1.297 1.00 93.62 169 GLN A C 1
ATOM 1366 O O . GLN A 1 169 ? -11.014 29.134 -1.050 1.00 93.62 169 GLN A O 1
ATOM 1371 N N . TRP A 1 170 ? -8.848 28.659 -0.660 1.00 94.88 170 TRP A N 1
ATOM 1372 C CA . TRP A 1 170 ? -9.093 27.682 0.403 1.00 94.88 170 TRP A CA 1
ATOM 1373 C C . TRP A 1 170 ? -9.757 28.310 1.636 1.00 94.88 170 TRP A C 1
ATOM 1375 O O . TRP A 1 170 ? -10.783 27.818 2.108 1.00 94.88 170 TRP A O 1
ATOM 1385 N N . GLU A 1 171 ? -9.242 29.445 2.114 1.00 95.19 171 GLU A N 1
ATOM 1386 C CA . GLU A 1 171 ? -9.855 30.204 3.209 1.00 95.19 171 GLU A CA 1
ATOM 1387 C C . GLU A 1 171 ? -11.279 30.647 2.854 1.00 95.19 171 GLU A C 1
ATOM 1389 O O . GLU A 1 171 ? -12.213 30.455 3.639 1.00 95.19 171 GLU A O 1
ATOM 1394 N N . LYS A 1 172 ? -11.472 31.178 1.640 1.00 95.12 172 LYS A N 1
ATOM 1395 C CA . LYS A 1 172 ? -12.787 31.600 1.152 1.00 95.12 172 LYS A CA 1
ATOM 1396 C C . LYS A 1 172 ? -13.783 30.443 1.152 1.00 95.12 172 LYS A C 1
ATOM 1398 O O . LYS A 1 172 ? -14.907 30.620 1.624 1.00 95.12 172 LYS A O 1
ATOM 1403 N N . PHE A 1 173 ? -13.381 29.268 0.663 1.00 95.06 173 PHE A N 1
ATOM 1404 C CA . PHE A 1 173 ? -14.201 28.060 0.726 1.00 95.06 173 PHE A CA 1
ATOM 1405 C C . PHE A 1 173 ? -14.615 27.766 2.173 1.00 95.06 173 PHE A C 1
ATOM 1407 O O . PHE A 1 173 ? -15.809 27.684 2.458 1.00 95.06 173 PHE A O 1
ATOM 1414 N N . LEU A 1 174 ? -13.661 27.687 3.106 1.00 96.12 174 LEU A N 1
ATOM 1415 C CA . LEU A 1 174 ? -13.935 27.372 4.512 1.00 96.12 174 LEU A CA 1
ATOM 1416 C C . LEU A 1 174 ? -14.901 28.371 5.165 1.00 96.12 174 LEU A C 1
ATOM 1418 O O . LEU A 1 174 ? -15.858 27.960 5.823 1.00 96.12 174 LEU A O 1
ATOM 1422 N N . VAL A 1 175 ? -14.703 29.673 4.949 1.00 95.94 175 VAL A N 1
ATOM 1423 C CA . VAL A 1 175 ? -15.568 30.726 5.503 1.00 95.94 175 VAL A CA 1
ATOM 1424 C C . VAL A 1 175 ? -16.993 30.636 4.946 1.00 95.94 175 VAL A C 1
ATOM 1426 O O . VAL A 1 175 ? -17.958 30.780 5.700 1.00 95.94 175 VAL A O 1
ATOM 1429 N N . LEU A 1 176 ? -17.159 30.349 3.652 1.00 95.12 176 LEU A N 1
ATOM 1430 C CA . LEU A 1 176 ? -18.484 30.155 3.052 1.00 95.12 176 LEU A CA 1
ATOM 1431 C C . LEU A 1 176 ? -19.194 28.928 3.641 1.00 95.12 176 LEU A C 1
ATOM 1433 O O . LEU A 1 176 ? -20.346 29.034 4.065 1.00 95.12 176 LEU A O 1
ATOM 1437 N N . ARG A 1 177 ? -18.493 27.795 3.779 1.00 95.12 177 ARG A N 1
ATOM 1438 C CA . ARG A 1 177 ? -19.048 26.581 4.408 1.00 95.12 177 ARG A CA 1
ATOM 1439 C C . ARG A 1 177 ? -19.418 26.800 5.868 1.00 95.12 177 ARG A C 1
ATOM 1441 O O . ARG A 1 177 ? -20.427 26.279 6.343 1.00 95.12 177 ARG A O 1
ATOM 1448 N N . ALA A 1 178 ? -18.631 27.600 6.585 1.00 95.06 178 ALA A N 1
ATOM 1449 C CA . ALA A 1 178 ? -18.938 27.972 7.956 1.00 95.06 178 ALA A CA 1
ATOM 1450 C C . ALA A 1 178 ? -20.298 28.669 8.053 1.00 95.06 178 ALA A C 1
ATOM 1452 O O . ALA A 1 178 ? -21.060 28.366 8.965 1.00 95.06 178 ALA A O 1
ATOM 1453 N N . ARG A 1 179 ? -20.629 29.570 7.119 1.00 94.50 179 ARG A N 1
ATOM 1454 C CA . ARG A 1 179 ? -21.919 30.279 7.105 1.00 94.50 179 ARG A CA 1
ATOM 1455 C C . ARG A 1 179 ? -23.096 29.336 6.877 1.00 94.50 179 ARG A C 1
ATOM 1457 O O . ARG A 1 179 ? -24.091 29.429 7.596 1.00 94.50 179 ARG A O 1
ATOM 1464 N N . GLU A 1 180 ? -22.948 28.408 5.941 1.00 94.12 180 GLU A N 1
ATOM 1465 C CA . GLU A 1 180 ? -23.971 27.435 5.536 1.00 94.12 180 GLU A CA 1
ATOM 1466 C C . GLU A 1 180 ? -24.276 26.392 6.625 1.00 94.12 180 GLU A C 1
ATOM 1468 O O . GLU A 1 180 ? -25.431 26.004 6.816 1.00 94.12 180 GLU A O 1
ATOM 1473 N N . LEU A 1 181 ? -23.265 25.971 7.394 1.00 92.31 181 LEU A N 1
ATOM 1474 C CA . LEU A 1 181 ? -23.416 24.985 8.468 1.00 92.31 181 LEU A CA 1
ATOM 1475 C C . LEU A 1 181 ? -24.233 25.502 9.651 1.00 92.31 181 LEU A C 1
ATOM 1477 O O . LEU A 1 181 ? -24.017 26.600 10.141 1.00 92.31 181 LEU A O 1
ATOM 1481 N N . LYS A 1 182 ? -25.086 24.677 10.250 1.00 91.81 182 LYS A N 1
ATOM 1482 C CA . LYS A 1 182 ? -25.687 24.958 11.562 1.00 91.81 182 LYS A CA 1
ATOM 1483 C C . LYS A 1 182 ? -24.614 25.022 12.659 1.00 91.81 182 LYS A C 1
ATOM 1485 O O . LYS A 1 182 ? -23.592 24.339 12.566 1.00 91.81 182 LYS A O 1
ATOM 1490 N N . PRO A 1 183 ? -24.841 25.758 13.764 1.00 92.06 183 PRO A N 1
ATOM 1491 C CA . PRO A 1 183 ? -23.993 25.640 14.946 1.00 92.06 183 PRO A CA 1
ATOM 1492 C C . PRO A 1 183 ? -23.950 24.193 15.459 1.00 92.06 183 PRO A C 1
ATOM 1494 O O . PRO A 1 183 ? -24.977 23.616 15.821 1.00 92.06 183 PRO A O 1
ATOM 1497 N N . GLY A 1 184 ? -22.757 23.604 15.529 1.00 86.31 184 GLY A N 1
ATOM 1498 C CA . GLY A 1 184 ? -22.562 22.185 15.830 1.00 86.31 184 GLY A CA 1
ATOM 1499 C C . GLY A 1 184 ? -22.643 21.240 14.627 1.00 86.31 184 GLY A C 1
ATOM 1500 O O . GLY A 1 184 ? -22.598 20.033 14.855 1.00 86.31 184 GLY A O 1
ATOM 1501 N N . GLY A 1 185 ? -22.789 21.764 13.407 1.00 86.25 185 GLY A N 1
ATOM 1502 C CA . GLY A 1 185 ? -22.695 21.009 12.157 1.00 86.25 185 GLY A CA 1
ATOM 1503 C C . GLY A 1 185 ? -21.254 20.629 11.811 1.00 86.25 185 GLY A C 1
ATOM 1504 O O . GLY A 1 185 ? -20.310 21.111 12.445 1.00 86.25 185 GLY A O 1
ATOM 1505 N N . LEU A 1 186 ? -21.090 19.751 10.822 1.00 89.94 186 LEU A N 1
ATOM 1506 C CA . LEU A 1 186 ? -19.804 19.151 10.460 1.00 89.94 186 LEU A CA 1
ATOM 1507 C C . LEU A 1 186 ? -19.479 19.361 8.978 1.00 89.94 186 LEU A C 1
ATOM 1509 O O . LEU A 1 186 ? -20.254 18.958 8.116 1.00 89.94 186 LEU A O 1
ATOM 1513 N N . LEU A 1 187 ? -18.305 19.919 8.691 1.00 91.31 187 LEU A N 1
ATOM 1514 C CA . LEU A 1 187 ? -17.689 19.877 7.368 1.00 91.31 187 LEU A CA 1
ATOM 1515 C C . LEU A 1 187 ? -16.677 18.724 7.322 1.00 91.31 187 LEU A C 1
ATOM 1517 O O . LEU A 1 187 ? -15.820 18.611 8.199 1.00 91.31 187 LEU A O 1
ATOM 1521 N N . VAL A 1 188 ? -16.774 17.880 6.300 1.00 87.19 188 VAL A N 1
ATOM 1522 C CA . VAL A 1 188 ? -15.813 16.816 5.992 1.00 87.19 188 VAL A CA 1
ATOM 1523 C C . VAL A 1 188 ? -15.165 17.140 4.654 1.00 87.19 188 VAL A C 1
ATOM 1525 O O . VAL A 1 188 ? -15.877 17.362 3.679 1.00 87.19 188 VAL A O 1
ATOM 1528 N N . VAL A 1 189 ? -13.834 17.169 4.598 1.00 87.12 189 VAL A N 1
ATOM 1529 C CA . VAL A 1 189 ? -13.083 17.398 3.354 1.00 87.12 189 VAL A CA 1
ATOM 1530 C C . VAL A 1 189 ? -12.078 16.274 3.154 1.00 87.12 189 VAL A C 1
ATOM 1532 O O . VAL A 1 189 ? -11.321 15.948 4.064 1.00 87.12 189 VAL A O 1
ATOM 1535 N N . ILE A 1 190 ? -12.071 15.688 1.962 1.00 84.88 190 ILE A N 1
ATOM 1536 C CA . ILE A 1 190 ? -11.073 14.726 1.504 1.00 84.88 190 ILE A CA 1
ATOM 1537 C C . ILE A 1 190 ? -10.415 15.320 0.262 1.00 84.88 190 ILE A C 1
ATOM 1539 O O . ILE A 1 190 ? -11.055 15.438 -0.782 1.00 84.88 190 ILE A O 1
ATOM 1543 N N . SER A 1 191 ? -9.152 15.720 0.366 1.00 84.19 191 SER A N 1
ATOM 1544 C CA . SER A 1 191 ? -8.430 16.375 -0.731 1.00 84.19 191 SER A CA 1
ATOM 1545 C C . SER A 1 191 ? -7.085 15.713 -0.962 1.00 84.19 191 SER A C 1
ATOM 1547 O O . SER A 1 191 ? -6.418 15.330 -0.002 1.00 84.19 191 SER A O 1
ATOM 1549 N N . ASN A 1 192 ? -6.679 15.615 -2.227 1.00 81.81 192 ASN A N 1
ATOM 1550 C CA . ASN A 1 192 ? -5.307 15.271 -2.579 1.00 81.81 192 ASN A CA 1
ATOM 1551 C C . ASN A 1 192 ? -4.355 16.366 -2.064 1.00 81.81 192 ASN A C 1
ATOM 1553 O O . ASN A 1 192 ? -4.695 17.554 -2.107 1.00 81.81 192 ASN A O 1
ATOM 1557 N N . ILE A 1 193 ? -3.190 15.957 -1.567 1.00 82.75 193 ILE A N 1
ATOM 1558 C CA . ILE A 1 193 ? -2.147 16.832 -1.024 1.00 82.75 193 ILE A CA 1
ATOM 1559 C C . ILE A 1 193 ? -0.773 16.441 -1.574 1.00 82.75 193 ILE A C 1
ATOM 1561 O O . ILE A 1 193 ? -0.539 15.292 -1.944 1.00 82.75 193 ILE A O 1
ATOM 1565 N N . ALA A 1 194 ? 0.149 17.400 -1.610 1.00 76.94 194 ALA A N 1
ATOM 1566 C CA . ALA A 1 194 ? 1.546 17.132 -1.930 1.00 76.94 194 ALA A CA 1
ATOM 1567 C C . ALA A 1 194 ? 2.317 16.688 -0.678 1.00 76.94 194 ALA A C 1
ATOM 1569 O O . ALA A 1 194 ? 1.953 17.023 0.450 1.00 76.94 194 ALA A O 1
ATOM 1570 N N . HIS A 1 195 ? 3.423 15.968 -0.874 1.00 71.25 195 HIS A N 1
ATOM 1571 C CA . HIS A 1 195 ? 4.365 15.696 0.212 1.00 71.25 195 HIS A CA 1
ATOM 1572 C C . HIS A 1 195 ? 5.061 16.994 0.671 1.00 71.25 195 HIS A C 1
ATOM 1574 O O . HIS A 1 195 ? 5.355 17.861 -0.152 1.00 71.25 195 HIS A O 1
ATOM 1580 N N . GLU A 1 196 ? 5.365 17.105 1.970 1.00 65.50 196 GLU A N 1
ATOM 1581 C CA . GLU A 1 196 ? 5.945 18.301 2.611 1.00 65.50 196 GLU A CA 1
ATOM 1582 C C . GLU A 1 196 ? 7.223 18.799 1.901 1.00 65.50 196 GLU A C 1
ATOM 1584 O O . GLU A 1 196 ? 7.319 19.971 1.551 1.00 65.50 196 GLU A O 1
ATOM 1589 N N . ASP A 1 197 ? 8.151 17.888 1.594 1.00 59.16 197 ASP A N 1
ATOM 1590 C CA . ASP A 1 197 ? 9.456 18.207 0.983 1.00 59.16 197 ASP A CA 1
ATOM 1591 C C . ASP A 1 197 ? 9.488 18.083 -0.556 1.00 59.16 197 ASP A C 1
ATOM 1593 O O . ASP A 1 197 ? 10.554 17.965 -1.158 1.00 59.16 197 ASP A O 1
ATOM 1597 N N . TYR A 1 198 ? 8.333 18.047 -1.230 1.00 61.78 198 TYR A N 1
ATOM 1598 C CA . TYR A 1 198 ? 8.257 17.684 -2.654 1.00 61.78 198 TYR A CA 1
ATOM 1599 C C . TYR A 1 198 ? 9.164 18.535 -3.572 1.00 61.78 198 TYR A C 1
ATOM 1601 O O . TYR A 1 198 ? 9.867 17.989 -4.421 1.00 61.78 198 TYR A O 1
ATOM 1609 N N . ARG A 1 199 ? 9.165 19.868 -3.424 1.00 58.22 199 ARG A N 1
ATOM 1610 C CA . ARG A 1 199 ? 9.914 20.772 -4.324 1.00 58.22 199 ARG A CA 1
ATOM 1611 C C . ARG A 1 199 ? 11.423 20.614 -4.149 1.00 58.22 199 ARG A C 1
ATOM 1613 O O . ARG A 1 199 ? 12.140 20.547 -5.141 1.00 58.22 199 ARG A O 1
ATOM 1620 N N . ASP A 1 200 ? 11.883 20.485 -2.908 1.00 54.50 200 ASP A N 1
ATOM 1621 C CA . ASP A 1 200 ? 13.298 20.267 -2.599 1.00 54.50 200 ASP A CA 1
ATOM 1622 C C . ASP A 1 200 ? 13.766 18.903 -3.099 1.00 54.50 200 ASP A C 1
ATOM 1624 O O . ASP A 1 200 ? 14.885 18.769 -3.587 1.00 54.50 200 ASP A O 1
ATOM 1628 N N . LEU A 1 201 ? 12.901 17.892 -3.040 1.00 52.12 201 LEU A N 1
ATOM 1629 C CA . LEU A 1 201 ? 13.172 16.591 -3.632 1.00 52.12 201 LEU A CA 1
ATOM 1630 C C . LEU A 1 201 ? 13.348 16.723 -5.163 1.00 52.12 201 LEU A C 1
ATOM 1632 O O . LEU A 1 201 ? 14.354 16.250 -5.689 1.00 52.12 201 LEU A O 1
ATOM 1636 N N . VAL A 1 202 ? 12.438 17.409 -5.868 1.00 52.47 202 VAL A N 1
ATOM 1637 C CA . VAL A 1 202 ? 12.479 17.565 -7.341 1.00 52.47 202 VAL A CA 1
ATOM 1638 C C . VAL A 1 202 ? 13.637 18.432 -7.841 1.00 52.47 202 VAL A C 1
ATOM 1640 O O . VAL A 1 202 ? 14.208 18.138 -8.887 1.00 52.47 202 VAL A O 1
ATOM 1643 N N . LEU A 1 203 ? 14.007 19.487 -7.113 1.00 49.25 203 LEU A N 1
ATOM 1644 C CA . LEU A 1 203 ? 15.090 20.393 -7.515 1.00 49.25 203 LEU A CA 1
ATOM 1645 C C . LEU A 1 203 ? 16.493 19.847 -7.195 1.00 49.25 203 LEU A C 1
ATOM 1647 O O . LEU A 1 203 ? 17.448 20.223 -7.869 1.00 49.25 203 LEU A O 1
ATOM 1651 N N . ASN A 1 204 ? 16.626 18.959 -6.201 1.00 41.22 204 ASN A N 1
ATOM 1652 C CA . ASN A 1 204 ? 17.908 18.354 -5.807 1.00 41.22 204 ASN A CA 1
ATOM 1653 C C . ASN A 1 204 ? 18.219 17.022 -6.517 1.00 41.22 204 ASN A C 1
ATOM 1655 O O . ASN A 1 204 ? 19.256 16.414 -6.242 1.00 41.22 204 ASN A O 1
ATOM 1659 N N . SER A 1 205 ? 17.355 16.539 -7.419 1.00 42.84 205 SER A N 1
ATOM 1660 C CA . SER A 1 205 ? 17.759 15.495 -8.363 1.00 42.84 205 SER A CA 1
ATOM 1661 C C . SER A 1 205 ? 18.557 16.129 -9.489 1.00 42.84 205 SER A C 1
ATOM 1663 O O . SER A 1 205 ? 17.994 16.820 -10.339 1.00 42.84 205 SER A O 1
ATOM 1665 N N . ASP A 1 206 ? 19.865 15.901 -9.499 1.00 28.58 206 ASP A N 1
ATOM 1666 C CA . ASP A 1 206 ? 20.696 16.259 -10.638 1.00 28.58 206 ASP A CA 1
ATOM 1667 C C . ASP A 1 206 ? 20.093 15.707 -11.947 1.00 28.58 206 ASP A C 1
ATOM 1669 O O . ASP A 1 206 ? 19.695 14.545 -12.029 1.00 28.58 206 ASP A O 1
ATOM 1673 N N . VAL A 1 207 ? 20.148 16.552 -12.981 1.00 29.86 207 VAL A N 1
ATOM 1674 C CA . VAL A 1 207 ? 20.011 16.283 -14.424 1.00 29.86 207 VAL A CA 1
ATOM 1675 C C . VAL A 1 207 ? 18.654 16.605 -15.082 1.00 29.86 207 VAL A C 1
ATOM 1677 O O . VAL A 1 207 ? 17.608 16.010 -14.845 1.00 29.86 207 VAL A O 1
ATOM 1680 N N . ARG A 1 208 ? 18.764 17.491 -16.084 1.00 32.78 208 ARG A N 1
ATOM 1681 C CA . ARG A 1 208 ? 17.907 17.719 -17.266 1.00 32.78 208 ARG A CA 1
ATOM 1682 C C . ARG A 1 208 ? 17.634 16.458 -18.127 1.00 32.78 208 ARG A C 1
ATOM 1684 O O . ARG A 1 208 ? 17.325 16.572 -19.305 1.00 32.78 208 ARG A O 1
ATOM 1691 N N . GLU A 1 209 ? 17.681 15.268 -17.545 1.00 31.25 209 GLU A N 1
ATOM 1692 C CA . GLU A 1 209 ? 17.310 13.986 -18.137 1.00 31.25 209 GLU A CA 1
ATOM 1693 C C . GLU A 1 209 ? 16.692 13.125 -17.032 1.00 31.25 209 GLU A C 1
ATOM 1695 O O . GLU A 1 209 ? 17.380 12.454 -16.271 1.00 31.25 209 GLU A O 1
ATOM 1700 N N . GLY A 1 210 ? 15.361 13.147 -16.969 1.00 35.81 210 GLY A N 1
ATOM 1701 C CA . GLY A 1 210 ? 14.580 12.184 -16.201 1.00 35.81 210 GLY A CA 1
ATOM 1702 C C . GLY A 1 210 ? 14.354 12.566 -14.740 1.00 35.81 210 GLY A C 1
ATOM 1703 O O . GLY A 1 210 ? 15.205 12.362 -13.883 1.00 35.81 210 GLY A O 1
ATOM 1704 N N . LEU A 1 211 ? 13.110 12.949 -14.429 1.00 34.50 211 LEU A N 1
ATOM 1705 C CA . LEU A 1 211 ? 12.550 13.063 -13.071 1.00 34.50 211 LEU A CA 1
ATOM 1706 C C . LEU A 1 211 ? 12.572 11.734 -12.258 1.00 34.50 211 LEU A C 1
ATOM 1708 O O . LEU A 1 211 ? 11.865 11.587 -11.265 1.00 34.50 211 LEU A O 1
ATOM 1712 N N . SER A 1 212 ? 13.360 10.731 -12.658 1.00 38.25 212 SER A N 1
ATOM 1713 C CA . SER A 1 212 ? 13.389 9.394 -12.061 1.00 38.25 212 SER A CA 1
ATOM 1714 C C . SER A 1 212 ? 14.196 9.297 -10.763 1.00 38.25 212 SER A C 1
ATOM 1716 O O . SER A 1 212 ? 13.960 8.359 -10.004 1.00 38.25 212 SER A O 1
ATOM 1718 N N . ASP A 1 213 ? 15.125 10.222 -10.479 1.00 33.19 213 ASP A N 1
ATOM 1719 C CA . ASP A 1 213 ? 16.066 10.090 -9.345 1.00 33.19 213 ASP A CA 1
ATOM 1720 C C . ASP A 1 213 ? 15.505 10.599 -7.995 1.00 33.19 213 ASP A C 1
ATOM 1722 O O . ASP A 1 213 ? 15.975 10.214 -6.924 1.00 33.19 213 ASP A O 1
ATOM 1726 N N . VAL A 1 214 ? 14.411 11.364 -8.019 1.00 35.19 214 VAL A N 1
ATOM 1727 C CA . VAL A 1 214 ? 13.747 11.921 -6.823 1.00 35.19 214 VAL A CA 1
ATOM 1728 C C . VAL A 1 214 ? 12.927 10.878 -6.045 1.00 35.19 214 VAL A C 1
ATOM 1730 O O . VAL A 1 214 ? 12.732 10.963 -4.835 1.00 35.19 214 VAL A O 1
ATOM 1733 N N . THR A 1 215 ? 12.475 9.830 -6.732 1.00 40.34 215 THR A N 1
ATOM 1734 C CA . THR A 1 215 ? 11.519 8.814 -6.246 1.00 40.34 215 THR A CA 1
ATOM 1735 C C . THR A 1 215 ? 12.085 7.847 -5.184 1.00 40.34 215 THR A C 1
ATOM 1737 O O . THR A 1 215 ? 11.437 6.872 -4.813 1.00 40.34 215 THR A O 1
ATOM 1740 N N . LYS A 1 216 ? 13.317 8.081 -4.703 1.00 38.00 216 LYS A N 1
ATOM 1741 C CA . LYS A 1 216 ? 14.163 7.119 -3.962 1.00 38.00 216 LYS A CA 1
ATOM 1742 C C . LYS A 1 216 ? 13.876 7.009 -2.462 1.00 38.00 216 LYS A C 1
ATOM 1744 O O . LYS A 1 216 ? 14.314 6.035 -1.855 1.00 38.00 216 LYS A O 1
ATOM 1749 N N . LYS A 1 217 ? 13.245 8.005 -1.831 1.00 34.84 217 LYS A N 1
ATOM 1750 C CA . LYS A 1 217 ? 13.131 8.068 -0.352 1.00 34.84 217 LYS A CA 1
ATOM 1751 C C . LYS A 1 217 ? 11.759 8.454 0.187 1.00 34.84 217 LYS A C 1
ATOM 1753 O O . LYS A 1 217 ? 11.532 8.355 1.389 1.00 34.84 217 LYS A O 1
ATOM 1758 N N . THR A 1 218 ? 10.846 8.816 -0.698 1.00 34.00 218 THR A N 1
ATOM 1759 C CA . THR A 1 218 ? 9.538 9.346 -0.342 1.00 34.00 218 THR A CA 1
ATOM 1760 C C . THR A 1 218 ? 8.588 8.879 -1.438 1.00 34.00 218 THR A C 1
ATOM 1762 O O . THR A 1 218 ? 8.911 9.112 -2.605 1.00 34.00 218 THR A O 1
ATOM 1765 N N . PRO A 1 219 ? 7.480 8.175 -1.141 1.00 35.50 219 PRO A N 1
ATOM 1766 C CA . PRO A 1 219 ? 6.471 7.908 -2.156 1.00 35.50 219 PRO A CA 1
ATOM 1767 C C . PRO A 1 219 ? 5.981 9.271 -2.639 1.00 35.50 219 PRO A C 1
ATOM 1769 O O . PRO A 1 219 ? 5.326 9.985 -1.884 1.00 35.50 219 PRO A O 1
ATOM 1772 N N . ILE A 1 220 ? 6.405 9.680 -3.836 1.00 44.78 220 ILE A N 1
ATOM 1773 C CA . ILE A 1 220 ? 5.953 10.919 -4.458 1.00 44.78 220 ILE A CA 1
ATOM 1774 C C . ILE A 1 220 ? 4.687 10.565 -5.234 1.00 44.78 220 ILE A C 1
ATOM 1776 O O . ILE A 1 220 ? 4.783 9.946 -6.295 1.00 44.78 220 ILE A O 1
ATOM 1780 N N . PRO A 1 221 ? 3.510 10.883 -4.692 1.00 43.34 221 PRO A N 1
ATOM 1781 C CA . PRO A 1 221 ? 2.263 10.310 -5.152 1.00 43.34 221 PRO A CA 1
ATOM 1782 C C . PRO A 1 221 ? 1.556 11.253 -6.149 1.00 43.34 221 PRO A C 1
ATOM 1784 O O . PRO A 1 221 ? 1.413 12.425 -5.832 1.00 43.34 221 PRO A O 1
ATOM 1787 N N . LEU A 1 222 ? 1.082 10.736 -7.295 1.00 48.06 222 LEU A N 1
ATOM 1788 C CA . LEU A 1 222 ? 0.219 11.344 -8.333 1.00 48.06 222 LEU A CA 1
ATOM 1789 C C . LEU A 1 222 ? 0.944 11.930 -9.559 1.00 48.06 222 LEU A C 1
ATOM 1791 O O . LEU A 1 222 ? 0.319 12.449 -10.480 1.00 48.06 222 LEU A O 1
ATOM 1795 N N . PHE A 1 223 ? 2.272 11.852 -9.612 1.00 61.09 223 PHE A N 1
ATOM 1796 C CA . PHE A 1 223 ? 3.034 12.723 -10.511 1.00 61.09 223 PHE A CA 1
ATOM 1797 C C . PHE A 1 223 ? 3.419 12.111 -11.863 1.00 61.09 223 PHE A C 1
ATOM 1799 O O . PHE A 1 223 ? 3.548 12.867 -12.821 1.00 61.09 223 PHE A O 1
ATOM 1806 N N . SER A 1 224 ? 3.557 10.786 -12.003 1.00 66.19 224 SER A N 1
ATOM 1807 C CA . SER A 1 224 ? 3.988 10.188 -13.286 1.00 66.19 224 SER A CA 1
ATOM 1808 C C . SER A 1 224 ? 2.984 10.478 -14.407 1.00 66.19 224 SER A C 1
ATOM 1810 O O . SER A 1 224 ? 3.362 10.966 -15.471 1.00 66.19 224 SER A O 1
ATOM 1812 N N . PHE A 1 225 ? 1.691 10.296 -14.119 1.00 75.88 225 PHE A N 1
ATOM 1813 C CA . PHE A 1 225 ? 0.618 10.578 -15.071 1.00 75.88 225 PHE A CA 1
ATOM 1814 C C . PHE A 1 225 ? 0.462 12.063 -15.368 1.00 75.88 225 PHE A C 1
ATOM 1816 O O . PHE A 1 225 ? 0.358 12.447 -16.530 1.00 75.88 225 PHE A O 1
ATOM 1823 N N . LEU A 1 226 ? 0.511 12.917 -14.345 1.00 77.25 226 LEU A N 1
ATOM 1824 C CA . LEU A 1 226 ? 0.407 14.361 -14.546 1.00 77.25 226 LEU A CA 1
ATOM 1825 C C . LEU A 1 226 ? 1.598 14.934 -15.330 1.00 77.25 226 LEU A C 1
ATOM 1827 O O . LEU A 1 226 ? 1.420 15.856 -16.121 1.00 77.25 226 LEU A O 1
ATOM 1831 N N . MET A 1 227 ? 2.797 14.368 -15.176 1.00 75.75 227 MET A N 1
ATOM 1832 C CA . MET A 1 227 ? 3.962 14.755 -15.974 1.00 75.75 227 MET A CA 1
ATOM 1833 C C . MET A 1 227 ? 3.834 14.320 -17.437 1.00 75.75 227 MET A C 1
ATOM 1835 O O . MET A 1 227 ? 4.208 15.090 -18.322 1.00 75.75 227 MET A O 1
ATOM 1839 N N . ASP A 1 228 ? 3.293 13.130 -17.712 1.00 77.31 228 ASP A N 1
ATOM 1840 C CA . ASP A 1 228 ? 2.997 12.700 -19.086 1.00 77.31 228 ASP A CA 1
ATOM 1841 C C . ASP A 1 228 ? 1.920 13.590 -19.725 1.00 77.31 228 ASP A C 1
ATOM 1843 O O . ASP A 1 228 ? 2.073 14.023 -20.867 1.00 77.31 228 ASP A O 1
ATOM 1847 N N . VAL A 1 229 ? 0.881 13.937 -18.961 1.00 83.19 229 VAL A N 1
ATOM 1848 C CA . VAL A 1 229 ? -0.181 14.887 -19.331 1.00 83.19 229 VAL A CA 1
ATOM 1849 C C . VAL A 1 229 ? 0.405 16.270 -19.664 1.00 83.19 229 VAL A C 1
ATOM 1851 O O . VAL A 1 229 ? 0.115 16.815 -20.733 1.00 83.19 229 VAL A O 1
ATOM 1854 N N . GLU A 1 230 ? 1.275 16.829 -18.814 1.00 85.38 230 GLU A N 1
ATOM 1855 C CA . GLU A 1 230 ? 1.954 18.108 -19.084 1.00 85.38 230 GLU A CA 1
ATOM 1856 C C . GLU A 1 230 ? 2.859 18.018 -20.320 1.00 85.38 230 GLU A C 1
ATOM 1858 O O . GLU A 1 230 ? 2.858 18.920 -21.158 1.00 85.38 230 GLU A O 1
ATOM 1863 N N . ARG A 1 231 ? 3.626 16.930 -20.460 1.00 83.44 231 ARG A N 1
ATOM 1864 C CA . ARG A 1 231 ? 4.555 16.747 -21.582 1.00 83.44 231 ARG A CA 1
ATOM 1865 C C . ARG A 1 231 ? 3.821 16.649 -22.912 1.00 83.44 231 ARG A C 1
ATOM 1867 O O . ARG A 1 231 ? 4.237 17.285 -23.869 1.00 83.44 231 ARG A O 1
ATOM 1874 N N . VAL A 1 232 ? 2.725 15.896 -22.974 1.00 88.75 232 VAL A N 1
ATOM 1875 C CA . VAL A 1 232 ? 1.907 15.831 -24.190 1.00 88.75 232 VAL A CA 1
ATOM 1876 C C . VAL A 1 232 ? 1.328 17.208 -24.518 1.00 88.75 232 VAL A C 1
ATOM 1878 O O . VAL A 1 232 ? 1.344 17.603 -25.677 1.00 88.75 232 VAL A O 1
ATOM 1881 N N . TRP A 1 233 ? 0.897 17.987 -23.521 1.00 91.06 233 TRP A N 1
ATOM 1882 C CA . TRP A 1 233 ? 0.398 19.347 -23.759 1.00 91.06 233 TRP A CA 1
ATOM 1883 C C . TRP A 1 233 ? 1.478 20.269 -24.346 1.00 91.06 233 TRP A C 1
ATOM 1885 O O . TRP A 1 233 ? 1.209 21.018 -25.284 1.00 91.06 233 TRP A O 1
ATOM 1895 N N . LYS A 1 234 ? 2.723 20.146 -23.863 1.00 88.25 234 LYS A N 1
ATOM 1896 C CA . LYS A 1 234 ? 3.898 20.825 -24.436 1.00 88.25 234 LYS A CA 1
ATOM 1897 C C . LYS A 1 234 ? 4.166 20.393 -25.878 1.00 88.25 234 LYS A C 1
ATOM 1899 O O . LYS A 1 234 ? 4.316 21.254 -26.734 1.00 88.25 234 LYS A O 1
ATOM 1904 N N . ASP A 1 235 ? 4.127 19.095 -26.177 1.00 87.00 235 ASP A N 1
ATOM 1905 C CA . ASP A 1 235 ? 4.329 18.593 -27.544 1.00 87.00 235 ASP A CA 1
ATOM 1906 C C . ASP A 1 235 ? 3.258 19.128 -28.519 1.00 87.00 235 ASP A C 1
ATOM 1908 O O . ASP A 1 235 ? 3.545 19.418 -29.684 1.00 87.00 235 ASP A O 1
ATOM 1912 N N . LEU A 1 236 ? 2.011 19.300 -28.062 1.00 90.69 236 LEU A N 1
ATOM 1913 C CA . LEU A 1 236 ? 0.948 19.908 -28.869 1.00 90.69 236 LEU A CA 1
ATOM 1914 C C . LEU A 1 236 ? 1.224 21.391 -29.161 1.00 90.69 236 LEU A C 1
ATOM 1916 O O . LEU A 1 236 ? 0.966 21.833 -30.281 1.00 90.69 236 LEU A O 1
ATOM 1920 N N . ARG A 1 237 ? 1.756 22.148 -28.194 1.00 91.88 237 ARG A N 1
ATOM 1921 C CA . ARG A 1 237 ? 2.179 23.545 -28.385 1.00 91.88 237 ARG A CA 1
ATOM 1922 C C . ARG A 1 237 ? 3.361 23.631 -29.347 1.00 91.88 237 ARG A C 1
ATOM 1924 O O . ARG A 1 237 ? 3.295 24.347 -30.338 1.00 91.88 237 ARG A O 1
ATOM 1931 N N . ASP A 1 238 ? 4.400 22.837 -29.103 1.00 87.88 238 ASP A N 1
ATOM 1932 C CA . ASP A 1 238 ? 5.645 22.858 -29.877 1.00 87.88 238 ASP A CA 1
ATOM 1933 C C . ASP A 1 238 ? 5.425 22.387 -31.333 1.00 87.88 238 ASP A C 1
ATOM 1935 O O . ASP A 1 238 ? 6.135 22.802 -32.248 1.00 87.88 238 ASP A O 1
ATOM 1939 N N . SER A 1 239 ? 4.397 21.562 -31.573 1.00 88.38 239 SER A N 1
ATOM 1940 C CA . SER A 1 239 ? 3.937 21.166 -32.916 1.00 88.38 239 SER A CA 1
ATOM 1941 C C . SER A 1 239 ? 2.925 22.130 -33.556 1.00 88.38 239 SER A C 1
ATOM 1943 O O . SER A 1 239 ? 2.380 21.811 -34.613 1.00 88.38 239 SER A O 1
ATOM 1945 N N . ASN A 1 240 ? 2.654 23.288 -32.942 1.00 89.56 240 ASN A N 1
ATOM 1946 C CA . ASN A 1 240 ? 1.648 24.276 -33.361 1.00 89.56 240 ASN A CA 1
ATOM 1947 C C . ASN A 1 240 ? 0.212 23.719 -33.479 1.00 89.56 240 ASN A C 1
ATOM 1949 O O . ASN A 1 240 ? -0.607 24.250 -34.229 1.00 89.56 240 ASN A O 1
ATOM 1953 N N . SER A 1 241 ? -0.120 22.645 -32.752 1.00 90.38 241 SER A N 1
ATOM 1954 C CA . SER A 1 241 ? -1.498 22.129 -32.674 1.00 90.38 241 SER A CA 1
ATOM 1955 C C . SER A 1 241 ? -2.391 23.009 -31.781 1.00 90.38 241 SER A C 1
ATOM 1957 O O . SER A 1 241 ? -3.604 23.088 -31.995 1.00 90.38 241 SER A O 1
ATOM 1959 N N . ILE A 1 242 ? -1.786 23.678 -30.797 1.00 94.38 242 ILE A N 1
ATOM 1960 C CA . ILE A 1 242 ? -2.405 24.666 -29.900 1.00 94.38 242 ILE A CA 1
ATOM 1961 C C . ILE A 1 242 ? -1.532 25.924 -29.832 1.00 94.38 242 ILE A C 1
ATOM 1963 O O . ILE A 1 242 ? -0.338 25.862 -30.128 1.00 94.38 242 ILE A O 1
ATOM 1967 N N . THR A 1 243 ? -2.112 27.059 -29.445 1.00 93.19 243 THR A N 1
ATOM 1968 C CA . THR A 1 243 ? -1.371 28.323 -29.289 1.00 93.19 243 THR A CA 1
ATOM 1969 C C . THR A 1 243 ? -0.672 28.428 -27.926 1.00 93.19 243 THR A C 1
ATOM 1971 O O . THR A 1 243 ? -1.005 27.715 -26.980 1.00 93.19 243 THR A O 1
ATOM 1974 N N . GLU A 1 244 ? 0.277 29.360 -27.792 1.00 90.06 244 GLU A N 1
ATOM 1975 C CA . GLU A 1 244 ? 0.906 29.710 -26.502 1.00 90.06 244 GLU A CA 1
ATOM 1976 C C . GLU A 1 244 ? -0.114 30.189 -25.457 1.00 90.06 244 GLU A C 1
ATOM 1978 O O . GLU A 1 244 ? 0.010 29.905 -24.265 1.00 90.06 244 GLU A O 1
ATOM 1983 N N . GLU A 1 245 ? -1.157 30.891 -25.899 1.00 90.06 245 GLU A N 1
ATOM 1984 C CA . GLU A 1 245 ? -2.248 31.337 -25.033 1.00 90.06 245 GLU A CA 1
ATOM 1985 C C . GLU A 1 245 ? -3.067 30.141 -24.533 1.00 90.06 245 GLU A C 1
ATOM 1987 O O . GLU A 1 245 ? -3.286 30.006 -23.332 1.00 90.06 245 GLU A O 1
ATOM 1992 N N . GLU A 1 246 ? -3.437 29.219 -25.428 1.00 91.88 246 GLU A N 1
ATOM 1993 C CA . GLU A 1 246 ? -4.145 27.980 -25.0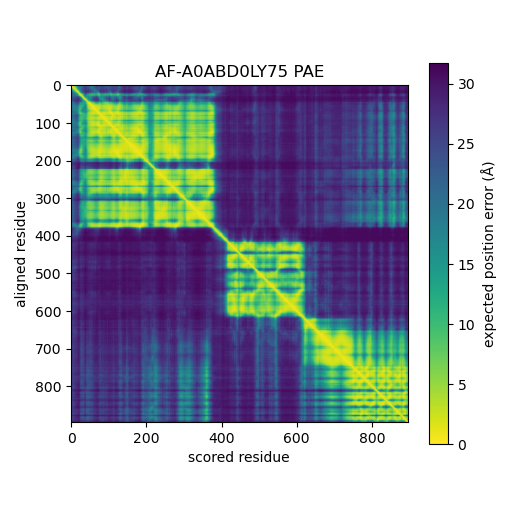77 1.00 91.88 246 GLU A CA 1
ATOM 1994 C C . GLU A 1 246 ? -3.318 27.099 -24.133 1.00 91.88 246 GLU A C 1
ATOM 1996 O O . GLU A 1 246 ? -3.857 26.520 -23.186 1.00 91.88 246 GLU A O 1
ATOM 2001 N N . PHE A 1 247 ? -2.000 27.039 -24.343 1.00 91.12 247 PHE A N 1
ATOM 2002 C CA . PHE A 1 247 ? -1.091 26.359 -23.430 1.00 91.12 247 PHE A CA 1
ATOM 2003 C C . PHE A 1 247 ? -1.143 26.981 -22.029 1.00 91.12 247 PHE A C 1
ATOM 2005 O O . PHE A 1 247 ? -1.360 26.281 -21.035 1.00 91.12 247 PHE A O 1
ATOM 2012 N N . THR A 1 248 ? -1.002 28.307 -21.966 1.00 88.62 248 THR A N 1
ATOM 2013 C CA . THR A 1 248 ? -0.966 29.081 -20.721 1.00 88.62 248 THR A CA 1
ATOM 2014 C C . THR A 1 248 ? -2.306 29.054 -19.980 1.00 88.62 248 THR A C 1
ATOM 2016 O O . THR A 1 248 ? -2.320 29.025 -18.747 1.00 88.62 248 THR A O 1
ATOM 2019 N N . ASN A 1 249 ? -3.440 28.999 -20.686 1.00 88.81 249 ASN A N 1
ATOM 2020 C CA . ASN A 1 249 ? -4.778 28.987 -20.086 1.00 88.81 249 ASN A CA 1
ATOM 2021 C C . ASN A 1 249 ? -4.981 27.802 -19.135 1.00 88.81 249 ASN A C 1
ATOM 2023 O O . ASN A 1 249 ? -5.521 27.989 -18.042 1.00 88.81 249 ASN A O 1
ATOM 2027 N N . LEU A 1 250 ? -4.457 26.625 -19.497 1.00 86.31 250 LEU A N 1
ATOM 2028 C CA . LEU A 1 250 ? -4.517 25.409 -18.680 1.00 86.31 250 LEU A CA 1
ATOM 2029 C C . LEU A 1 250 ? -3.573 25.437 -17.463 1.00 86.31 250 LEU A C 1
ATOM 2031 O O . LEU A 1 250 ? -3.718 24.621 -16.551 1.00 86.31 250 LEU A O 1
ATOM 2035 N N . SER A 1 251 ? -2.613 26.367 -17.422 1.00 85.69 251 SER A N 1
ATOM 2036 C CA . SER A 1 251 ? -1.696 26.479 -16.289 1.00 85.69 251 SER A CA 1
ATOM 2037 C C . SER A 1 251 ? -2.419 26.931 -15.018 1.00 85.69 251 SER A C 1
ATOM 2039 O O . SER A 1 251 ? -3.417 27.661 -15.071 1.00 85.69 251 SER A O 1
ATOM 2041 N N . SER A 1 252 ? -1.895 26.466 -13.878 1.00 82.56 252 SER A N 1
ATOM 2042 C CA . SER A 1 252 ? -2.285 26.858 -12.515 1.00 82.56 252 SER A CA 1
ATOM 2043 C C . SER A 1 252 ? -3.732 26.560 -12.094 1.00 82.56 252 SER A C 1
ATOM 2045 O O . SER A 1 252 ? -4.190 27.031 -11.058 1.00 82.56 252 SER A O 1
ATOM 2047 N N . LEU A 1 253 ? -4.467 25.717 -12.820 1.00 85.44 253 LEU A N 1
ATOM 2048 C CA . LEU A 1 253 ? -5.862 25.397 -12.475 1.00 85.44 253 LEU A CA 1
ATOM 2049 C C . LEU A 1 253 ? -6.012 24.325 -11.379 1.00 85.44 253 LEU A C 1
ATOM 2051 O O . LEU A 1 253 ? -7.110 24.129 -10.856 1.00 85.44 253 LEU A O 1
ATOM 2055 N N . VAL A 1 254 ? -4.926 23.634 -11.015 1.00 86.25 254 VAL A N 1
ATOM 2056 C CA . VAL A 1 254 ? -4.921 22.539 -10.032 1.00 86.25 254 VAL A CA 1
ATOM 2057 C C . VAL A 1 254 ? -3.858 22.785 -8.962 1.00 86.25 254 VAL A C 1
ATOM 2059 O O . VAL A 1 254 ? -2.688 23.002 -9.281 1.00 86.25 254 VAL A O 1
ATOM 2062 N N . THR A 1 255 ? -4.253 22.708 -7.691 1.00 87.00 255 THR A N 1
ATOM 2063 C CA . THR A 1 255 ? -3.369 22.826 -6.527 1.00 87.00 255 THR A CA 1
ATOM 2064 C C . THR A 1 255 ? -3.298 21.535 -5.717 1.00 87.00 255 THR A C 1
ATOM 2066 O O . THR A 1 255 ? -4.285 20.830 -5.542 1.00 87.00 255 THR A O 1
ATOM 2069 N N . PHE A 1 256 ? -2.116 21.255 -5.177 1.00 86.75 256 PHE A N 1
ATOM 2070 C CA . PHE A 1 256 ? -1.869 20.146 -4.258 1.00 86.75 256 PHE A CA 1
ATOM 2071 C C . PHE A 1 256 ? -1.178 20.734 -3.029 1.00 86.75 256 PHE A C 1
ATOM 2073 O O . PHE A 1 256 ? 0.050 20.849 -3.040 1.00 86.75 256 PHE A O 1
ATOM 2080 N N . PRO A 1 257 ? -1.941 21.195 -2.021 1.00 88.25 257 PRO A N 1
ATOM 2081 C CA . PRO A 1 257 ? -1.358 21.845 -0.857 1.00 88.25 257 PRO A CA 1
ATOM 2082 C C . PRO A 1 257 ? -0.555 20.838 -0.034 1.00 88.25 257 PRO A C 1
ATOM 2084 O O . PRO A 1 257 ? -0.857 19.644 -0.045 1.00 88.25 257 PRO A O 1
ATOM 2087 N N . THR A 1 258 ? 0.451 21.301 0.698 1.00 86.25 258 THR A N 1
ATOM 2088 C CA . THR A 1 258 ? 1.130 20.473 1.704 1.00 86.25 258 THR A CA 1
ATOM 2089 C C . THR A 1 258 ? 0.241 20.271 2.941 1.00 86.25 258 THR A C 1
ATOM 2091 O O . THR A 1 258 ? -0.728 21.013 3.148 1.00 86.25 258 THR A O 1
ATOM 2094 N N . PRO A 1 259 ? 0.563 19.302 3.818 1.00 84.38 259 PRO A N 1
ATOM 2095 C CA . PRO A 1 259 ? -0.109 19.147 5.104 1.00 84.38 259 PRO A CA 1
ATOM 2096 C C . PRO A 1 259 ? -0.160 20.432 5.930 1.00 84.38 259 PRO A C 1
ATOM 2098 O O . PRO A 1 259 ? -1.193 20.719 6.526 1.00 84.38 259 PRO A O 1
ATOM 2101 N N . ARG A 1 260 ? 0.924 21.215 5.949 1.00 86.50 260 ARG A N 1
ATOM 2102 C CA . ARG A 1 260 ? 0.944 22.508 6.645 1.00 86.50 260 ARG A CA 1
ATOM 2103 C C . ARG A 1 260 ? 0.052 23.537 5.967 1.00 86.50 260 ARG A C 1
ATOM 2105 O O . ARG A 1 260 ? -0.684 24.243 6.645 1.00 86.50 260 ARG A O 1
ATOM 2112 N N . GLU A 1 261 ? 0.085 23.617 4.640 1.00 89.25 261 GLU A N 1
ATOM 2113 C CA . GLU A 1 261 ? -0.726 24.580 3.886 1.00 89.25 261 GLU A CA 1
ATOM 2114 C C . GLU A 1 261 ? -2.231 24.322 4.065 1.00 89.25 261 GLU A C 1
ATOM 2116 O O . GLU A 1 261 ? -3.002 25.269 4.226 1.00 89.25 261 GLU A O 1
ATOM 2121 N N . ILE A 1 262 ? -2.662 23.055 4.096 1.00 91.12 262 ILE A N 1
ATOM 2122 C CA . ILE A 1 262 ? -4.084 22.717 4.250 1.00 91.12 262 ILE A CA 1
ATOM 2123 C C . ILE A 1 262 ? -4.597 22.917 5.690 1.00 91.12 262 ILE A C 1
ATOM 2125 O O . ILE A 1 262 ? -5.783 23.221 5.863 1.00 91.12 262 ILE A O 1
ATOM 2129 N N . THR A 1 263 ? -3.738 22.800 6.719 1.00 92.69 263 THR A N 1
ATOM 2130 C CA . THR A 1 263 ? -4.120 23.006 8.134 1.00 92.69 263 THR A CA 1
ATOM 2131 C C . THR A 1 263 ? -3.896 24.422 8.659 1.00 92.69 263 THR A C 1
ATOM 2133 O O . THR A 1 263 ? -4.548 24.794 9.638 1.00 92.69 263 THR A O 1
ATOM 2136 N N . ALA A 1 264 ? -3.060 25.233 8.003 1.00 91.38 264 ALA A N 1
ATOM 2137 C CA . ALA A 1 264 ? -2.704 26.586 8.441 1.00 91.38 264 ALA A CA 1
ATOM 2138 C C . ALA A 1 264 ? -3.903 27.467 8.866 1.00 91.38 264 ALA A C 1
ATOM 2140 O O . ALA A 1 264 ? -3.829 28.067 9.945 1.00 91.38 264 ALA A O 1
ATOM 2141 N N . PRO A 1 265 ? -5.051 27.491 8.148 1.00 93.50 265 PRO A N 1
ATOM 2142 C CA . PRO A 1 265 ? -6.193 28.322 8.550 1.00 93.50 265 PRO A CA 1
ATOM 2143 C C . PRO A 1 265 ? -6.803 27.964 9.920 1.00 93.50 265 PRO A C 1
ATOM 2145 O O . PRO A 1 265 ? -7.563 28.740 10.491 1.00 93.50 265 PRO A O 1
ATOM 2148 N N . PHE A 1 266 ? -6.505 26.792 10.483 1.00 91.12 266 PHE A N 1
ATOM 2149 C CA . PHE A 1 266 ? -7.021 26.382 11.794 1.00 91.12 266 PHE A CA 1
ATOM 2150 C C . PHE A 1 266 ? -6.048 26.660 12.944 1.00 91.12 266 PHE A C 1
ATOM 2152 O O . PHE A 1 266 ? -6.456 26.628 14.109 1.00 91.12 266 PHE A O 1
ATOM 2159 N N . GLU A 1 267 ? -4.781 26.926 12.637 1.00 83.88 267 GLU A N 1
ATOM 2160 C CA . GLU A 1 267 ? -3.708 27.090 13.620 1.00 83.88 267 GLU A CA 1
ATOM 2161 C C . GLU A 1 267 ? -3.512 28.565 13.993 1.00 83.88 267 GLU A C 1
ATOM 2163 O O . GLU A 1 267 ? -3.350 28.900 15.172 1.00 83.88 267 GLU A O 1
ATOM 2168 N N . GLU A 1 268 ? -3.620 29.468 13.018 1.00 76.88 268 GLU A N 1
ATOM 2169 C CA . GLU A 1 268 ? -3.408 30.900 13.225 1.00 76.88 268 GLU A CA 1
ATOM 2170 C C . GLU A 1 268 ? -4.478 31.522 14.133 1.00 76.88 268 GLU A C 1
ATOM 2172 O O . GLU A 1 268 ? -5.678 31.308 13.969 1.00 76.88 268 GLU A O 1
ATOM 2177 N N . VAL A 1 269 ? -4.055 32.308 15.128 1.00 70.62 269 VAL A N 1
ATOM 2178 C CA . VAL A 1 269 ? -4.959 32.913 16.128 1.00 70.62 269 VAL A CA 1
ATOM 2179 C C . VAL A 1 269 ? -5.908 33.939 15.504 1.00 70.62 269 VAL A C 1
ATOM 2181 O O . VAL A 1 269 ? -7.024 34.097 15.987 1.00 70.62 269 VAL A O 1
ATOM 2184 N N . THR A 1 270 ? -5.482 34.597 14.428 1.00 75.38 270 THR A N 1
ATOM 2185 C CA . THR A 1 270 ? -6.215 35.654 13.716 1.00 75.38 270 THR A CA 1
ATOM 2186 C C . THR A 1 270 ? -6.902 35.159 12.441 1.00 75.38 270 THR A C 1
ATOM 2188 O O . THR A 1 270 ? -7.232 35.975 11.584 1.00 75.38 270 THR A O 1
ATOM 2191 N N . SER A 1 271 ? -7.071 33.842 12.259 1.00 85.69 271 SER A N 1
ATOM 2192 C CA . SER A 1 271 ? -7.650 33.319 11.018 1.00 85.69 271 SER A CA 1
ATOM 2193 C C . SER A 1 271 ? -9.161 33.597 10.916 1.00 85.69 271 SER A C 1
ATOM 2195 O O . SER A 1 271 ? -9.915 33.186 11.811 1.00 85.69 271 SER A O 1
ATOM 2197 N N . PRO A 1 272 ? -9.641 34.148 9.780 1.00 90.81 272 PRO A N 1
ATOM 2198 C CA . PRO A 1 272 ? -11.065 34.270 9.462 1.00 90.81 272 PRO A CA 1
ATOM 2199 C C . PRO A 1 272 ? -11.848 32.956 9.586 1.00 90.81 272 PRO A C 1
ATOM 2201 O O . PRO A 1 272 ? -13.039 32.966 9.896 1.00 90.81 272 PRO A O 1
ATOM 2204 N N . VAL A 1 273 ? -11.194 31.809 9.381 1.00 92.62 273 VAL A N 1
ATOM 2205 C CA . VAL A 1 273 ? -11.808 30.478 9.509 1.00 92.62 273 VAL A CA 1
ATOM 2206 C C . VAL A 1 273 ? -12.200 30.181 10.956 1.00 92.62 273 VAL A C 1
ATOM 2208 O O . VAL A 1 273 ? -13.294 29.670 11.222 1.00 92.62 273 VAL A O 1
ATOM 2211 N N . ARG A 1 274 ? -11.332 30.534 11.910 1.00 87.81 274 ARG A N 1
ATOM 2212 C CA . ARG A 1 274 ? -11.606 30.368 13.342 1.00 87.81 274 ARG A CA 1
ATOM 2213 C C . ARG A 1 274 ? -12.642 31.368 13.828 1.00 87.81 274 ARG A C 1
ATOM 2215 O O . ARG A 1 274 ? -13.524 30.983 14.597 1.00 87.81 274 ARG A O 1
ATOM 2222 N N . ASP A 1 275 ? -12.586 32.600 13.330 1.00 87.88 275 ASP A N 1
ATOM 2223 C CA . ASP A 1 275 ? -13.589 33.633 13.611 1.00 87.88 275 ASP A CA 1
ATOM 2224 C C . ASP A 1 275 ? -14.975 33.238 13.081 1.00 87.88 275 ASP A C 1
ATOM 2226 O O . ASP A 1 275 ? -15.992 33.462 13.743 1.00 87.88 275 ASP A O 1
ATOM 2230 N N . ALA A 1 276 ? -15.029 32.541 11.942 1.00 90.00 276 ALA A N 1
ATOM 2231 C CA . ALA A 1 276 ? -16.254 31.942 11.412 1.00 90.00 276 ALA A CA 1
ATOM 2232 C C . ALA A 1 276 ? -16.769 30.747 12.251 1.00 90.00 276 ALA A C 1
ATOM 2234 O O . ALA A 1 276 ? -17.875 30.236 12.026 1.00 90.00 276 ALA A O 1
ATOM 2235 N N . GLY A 1 277 ? -16.001 30.327 13.261 1.00 90.31 277 GLY A N 1
ATOM 2236 C CA . GLY A 1 277 ? -16.353 29.297 14.228 1.00 90.31 277 GLY A CA 1
ATOM 2237 C C . GLY A 1 277 ? -15.997 27.881 13.792 1.00 90.31 277 GLY A C 1
ATOM 2238 O O . GLY A 1 277 ? -16.539 26.941 14.372 1.00 90.31 277 GLY A O 1
ATOM 2239 N N . LEU A 1 278 ? -15.136 27.700 12.787 1.00 92.62 278 LEU A N 1
ATOM 2240 C CA . LEU A 1 278 ? -14.630 26.383 12.407 1.00 92.62 278 LEU A CA 1
ATOM 2241 C C . LEU A 1 278 ? -13.390 26.016 13.224 1.00 92.62 278 LEU A C 1
ATOM 2243 O O . LEU A 1 278 ? -12.555 26.854 13.560 1.00 92.62 278 LEU A O 1
ATOM 2247 N N . SER A 1 279 ? -13.267 24.732 13.538 1.00 90.81 279 SER A N 1
ATOM 2248 C CA . SER A 1 279 ? -12.095 24.175 14.215 1.00 90.81 279 SER A CA 1
ATOM 2249 C C . SER A 1 279 ? -11.768 22.816 13.626 1.00 90.81 279 SER A C 1
ATOM 2251 O O . SER A 1 279 ? -12.685 22.051 13.343 1.00 90.81 279 SER A O 1
ATOM 2253 N N . LEU A 1 280 ? -10.487 22.506 13.460 1.00 91.00 280 LEU A N 1
ATOM 2254 C CA . LEU A 1 280 ? -10.037 21.198 13.003 1.00 91.00 280 LEU A CA 1
ATOM 2255 C C . LEU A 1 280 ? -9.956 20.242 14.198 1.00 91.00 280 LEU A C 1
ATOM 2257 O O . LEU A 1 280 ? -9.187 20.482 15.126 1.00 91.00 280 LEU A O 1
ATOM 2261 N N . VAL A 1 281 ? -10.759 19.174 14.196 1.00 86.62 281 VAL A N 1
ATOM 2262 C CA . VAL A 1 281 ? -10.759 18.177 15.292 1.00 86.62 281 VAL A CA 1
ATOM 2263 C C . VAL A 1 281 ? -10.122 16.852 14.901 1.00 86.62 281 VAL A C 1
ATOM 2265 O O . VAL A 1 281 ? -9.740 16.077 15.774 1.00 86.62 281 VAL A O 1
ATOM 2268 N N . TYR A 1 282 ? -10.009 16.589 13.602 1.00 85.00 282 TYR A N 1
ATOM 2269 C CA . TYR A 1 282 ? -9.302 15.433 13.080 1.00 85.00 282 TYR A CA 1
ATOM 2270 C C . TYR A 1 282 ? -8.672 15.791 11.742 1.00 85.00 282 TYR A C 1
ATOM 2272 O O . TYR A 1 282 ? -9.345 16.326 10.857 1.00 85.00 282 TYR A O 1
ATOM 2280 N N . HIS A 1 283 ? -7.393 15.463 11.622 1.00 85.62 283 HIS A N 1
ATOM 2281 C CA . HIS A 1 283 ? -6.641 15.471 10.385 1.00 85.62 283 HIS A CA 1
ATOM 2282 C C . HIS A 1 283 ? -5.785 14.217 10.357 1.00 85.62 283 HIS A C 1
ATOM 2284 O O . HIS A 1 283 ? -5.073 13.927 11.321 1.00 85.62 283 HIS A O 1
ATOM 2290 N N . ASP A 1 284 ? -5.844 13.491 9.252 1.00 79.75 284 ASP A N 1
ATOM 2291 C CA . ASP A 1 284 ? -4.851 12.480 8.956 1.00 79.75 284 ASP A CA 1
ATOM 2292 C C . ASP A 1 284 ? -4.494 12.452 7.473 1.00 79.75 284 ASP A C 1
ATOM 2294 O O . ASP A 1 284 ? -5.212 12.973 6.616 1.00 79.75 284 ASP A O 1
ATOM 2298 N N . GLN A 1 285 ? -3.344 11.844 7.206 1.00 78.19 285 GLN A N 1
ATOM 2299 C CA . GLN A 1 285 ? -2.835 11.615 5.869 1.00 78.19 285 GLN A CA 1
ATOM 2300 C C . GLN A 1 285 ? -2.974 10.141 5.552 1.00 78.19 285 GLN A C 1
ATOM 2302 O O . GLN A 1 285 ? -2.587 9.273 6.338 1.00 78.19 285 GLN A O 1
ATOM 2307 N N . GLN A 1 286 ? -3.499 9.859 4.376 1.00 74.62 286 GLN A N 1
ATOM 2308 C CA . GLN A 1 286 ? -3.609 8.514 3.868 1.00 74.62 286 GLN A CA 1
ATOM 2309 C C . GLN A 1 286 ? -2.819 8.395 2.578 1.00 74.62 286 GLN A C 1
ATOM 2311 O O . GLN A 1 286 ? -3.118 9.083 1.607 1.00 74.62 286 GLN A O 1
ATOM 2316 N N . TYR A 1 287 ? -1.915 7.425 2.563 1.00 70.00 287 TYR A N 1
ATOM 2317 C CA . TYR A 1 287 ? -1.277 6.935 1.353 1.00 70.00 287 TYR A CA 1
ATOM 2318 C C . TYR A 1 287 ? -2.192 5.907 0.690 1.00 70.00 287 TYR A C 1
ATOM 2320 O O . TYR A 1 287 ? -2.526 4.882 1.293 1.00 70.00 287 TYR A O 1
ATOM 2328 N N . ILE A 1 288 ? -2.608 6.197 -0.535 1.00 65.56 288 ILE A N 1
ATOM 2329 C CA . ILE A 1 288 ? -3.367 5.298 -1.394 1.00 65.56 288 ILE A CA 1
ATOM 2330 C C . ILE A 1 288 ? -2.396 4.763 -2.444 1.00 65.56 288 ILE A C 1
ATOM 2332 O O . ILE A 1 288 ? -1.913 5.546 -3.252 1.00 65.56 288 ILE A O 1
ATOM 2336 N N . PRO A 1 289 ? -2.077 3.459 -2.442 1.00 63.16 289 PRO A N 1
ATOM 2337 C CA . PRO A 1 289 ? -1.261 2.880 -3.497 1.00 63.16 289 PRO A CA 1
ATOM 2338 C C . PRO A 1 289 ? -1.928 3.046 -4.861 1.00 63.16 289 PRO A C 1
ATOM 2340 O O . PRO A 1 289 ? -3.158 2.986 -4.937 1.00 63.16 289 PRO A O 1
ATOM 2343 N N . ASP A 1 290 ? -1.130 3.183 -5.918 1.00 65.94 290 ASP A N 1
ATOM 2344 C CA . ASP A 1 290 ? -1.615 3.257 -7.298 1.00 65.94 290 ASP A CA 1
ATOM 2345 C C . ASP A 1 290 ? -2.633 2.132 -7.577 1.00 65.94 290 ASP A C 1
ATOM 2347 O O . ASP A 1 290 ? -2.303 0.941 -7.611 1.00 65.94 290 ASP A O 1
ATOM 2351 N N . LEU A 1 291 ? -3.903 2.512 -7.743 1.00 61.09 291 LEU A N 1
ATOM 2352 C CA . LEU A 1 291 ? -5.017 1.576 -7.905 1.00 61.09 291 LEU A CA 1
ATOM 2353 C C . LEU A 1 291 ? -4.942 0.818 -9.237 1.00 61.09 291 LEU A C 1
ATOM 2355 O O . LEU A 1 291 ? -5.426 -0.313 -9.325 1.00 61.09 291 LEU A O 1
ATOM 2359 N N . PHE A 1 292 ? -4.312 1.404 -10.255 1.00 62.34 292 PHE A N 1
ATOM 2360 C CA . PHE A 1 292 ? -4.127 0.790 -11.566 1.00 62.34 292 PHE A CA 1
ATOM 2361 C C . PHE A 1 292 ? -3.007 -0.224 -11.529 1.00 62.34 292 PHE A C 1
ATOM 2363 O O . PHE A 1 292 ? -3.177 -1.335 -12.026 1.00 62.34 292 PHE A O 1
ATOM 2370 N N . LYS A 1 293 ? -1.911 0.115 -10.851 1.00 60.06 293 LYS A N 1
ATOM 2371 C CA . LYS A 1 293 ? -0.855 -0.842 -10.540 1.00 60.06 293 LYS A CA 1
ATOM 2372 C C . LYS A 1 293 ? -1.371 -1.970 -9.656 1.00 60.06 293 LYS A C 1
ATOM 2374 O O . LYS A 1 293 ? -1.095 -3.128 -9.929 1.00 60.06 293 LYS A O 1
ATOM 2379 N N . ALA A 1 294 ? -2.199 -1.684 -8.653 1.00 58.19 294 ALA A N 1
ATOM 2380 C CA . ALA A 1 294 ? -2.811 -2.718 -7.820 1.00 58.19 294 ALA A CA 1
ATOM 2381 C C . ALA A 1 294 ? -3.741 -3.648 -8.628 1.00 58.19 294 ALA A C 1
ATOM 2383 O O . ALA A 1 294 ? -3.753 -4.863 -8.404 1.00 58.19 294 ALA A O 1
ATOM 2384 N N . ALA A 1 295 ? -4.503 -3.106 -9.584 1.00 57.31 295 ALA A N 1
ATOM 2385 C CA . ALA A 1 295 ? -5.334 -3.888 -10.499 1.00 57.31 295 ALA A CA 1
ATOM 2386 C C . ALA A 1 295 ? -4.492 -4.706 -11.499 1.00 57.31 295 ALA A C 1
ATOM 2388 O O . ALA A 1 295 ? -4.800 -5.877 -11.741 1.00 57.31 295 ALA A O 1
ATOM 2389 N N . PHE A 1 296 ? -3.410 -4.121 -12.022 1.00 57.59 296 PHE A N 1
ATOM 2390 C CA . PHE A 1 296 ? -2.414 -4.776 -12.873 1.00 57.59 296 PHE A CA 1
ATOM 2391 C C . PHE A 1 296 ? -1.735 -5.941 -12.132 1.00 57.59 296 PHE A C 1
ATOM 2393 O O . PHE A 1 296 ? -1.808 -7.086 -12.578 1.00 57.59 296 PHE A O 1
ATOM 2400 N N . ASP A 1 297 ? -1.215 -5.692 -10.928 1.00 55.41 297 ASP A N 1
ATOM 2401 C CA . ASP A 1 297 ? -0.581 -6.670 -10.036 1.00 55.41 297 ASP A CA 1
ATOM 2402 C C . ASP A 1 297 ? -1.525 -7.828 -9.674 1.00 55.41 297 ASP A C 1
ATOM 2404 O O . ASP A 1 297 ? -1.098 -8.975 -9.516 1.00 55.41 297 ASP A O 1
ATOM 2408 N N . THR A 1 298 ? -2.822 -7.549 -9.509 1.00 53.62 298 THR A N 1
ATOM 2409 C CA . THR A 1 298 ? -3.824 -8.573 -9.178 1.00 53.62 298 THR A CA 1
ATOM 2410 C C . THR A 1 298 ? -4.063 -9.523 -10.352 1.00 53.62 298 THR A C 1
ATOM 2412 O O . THR A 1 298 ? -4.159 -10.732 -10.136 1.00 53.62 298 THR A O 1
ATOM 2415 N N . LYS A 1 299 ? -4.103 -9.009 -11.589 1.00 50.66 299 LYS A N 1
ATOM 2416 C CA . LYS A 1 299 ? -4.239 -9.826 -12.807 1.00 50.66 299 LYS A CA 1
ATOM 2417 C C . LYS A 1 299 ? -2.949 -10.586 -13.141 1.00 50.66 299 LYS A C 1
ATOM 2419 O O . LYS A 1 299 ? -3.022 -11.762 -13.494 1.00 50.66 299 LYS A O 1
ATOM 2424 N N . SER A 1 300 ? -1.785 -9.967 -12.925 1.00 46.25 300 SER A N 1
ATOM 2425 C CA . SER A 1 300 ? -0.460 -10.599 -13.050 1.00 46.25 300 SER A CA 1
ATOM 2426 C C . SER A 1 300 ? -0.332 -11.849 -12.166 1.00 46.25 300 SER A C 1
ATOM 2428 O O . SER A 1 300 ? 0.057 -12.927 -12.623 1.00 46.25 300 SER A O 1
ATOM 2430 N N . LYS A 1 301 ? -0.784 -11.761 -10.905 1.00 43.03 301 LYS A N 1
ATOM 2431 C CA . LYS A 1 301 ? -0.803 -12.889 -9.951 1.00 43.03 301 LYS A CA 1
ATOM 2432 C C . LYS A 1 301 ? -1.744 -14.035 -10.337 1.00 43.03 301 LYS A C 1
ATOM 2434 O O . LYS A 1 301 ? -1.613 -15.122 -9.781 1.00 43.03 301 LYS A O 1
ATOM 2439 N N . GLN A 1 302 ? -2.681 -13.810 -11.257 1.00 41.69 302 GLN A N 1
ATOM 2440 C CA . GLN A 1 302 ? -3.629 -14.819 -11.740 1.00 41.69 302 GLN A CA 1
ATOM 2441 C C . GLN A 1 302 ? -3.152 -15.530 -13.019 1.00 41.69 302 GLN A C 1
ATOM 2443 O O . GLN A 1 302 ? -3.879 -16.365 -13.550 1.00 41.69 302 GLN A O 1
ATOM 2448 N N . GLY A 1 303 ? -1.942 -15.236 -13.514 1.00 34.47 303 GLY A N 1
ATOM 2449 C CA . GLY A 1 303 ? -1.365 -15.907 -14.687 1.00 34.47 303 GLY A CA 1
ATOM 2450 C C . GLY A 1 303 ? -2.015 -15.526 -16.022 1.00 34.47 303 GLY A C 1
ATOM 2451 O O . GLY A 1 303 ? -1.783 -16.197 -17.026 1.00 34.47 303 GLY A O 1
ATOM 2452 N N . VAL A 1 304 ? -2.824 -14.464 -16.044 1.00 41.34 304 VAL A N 1
ATOM 2453 C CA . VAL A 1 304 ? -3.400 -13.899 -17.270 1.00 41.34 304 VAL A CA 1
ATOM 2454 C C . VAL A 1 304 ? -2.305 -13.125 -18.011 1.00 41.34 304 VAL A C 1
ATOM 2456 O O . VAL A 1 304 ? -1.513 -12.432 -17.374 1.00 41.34 304 VAL A O 1
ATOM 2459 N N . VAL A 1 305 ? -2.243 -13.251 -19.344 1.00 43.66 305 VAL A N 1
ATOM 2460 C CA . VAL A 1 305 ? -1.330 -12.465 -20.196 1.00 43.66 305 VAL A CA 1
ATOM 2461 C C . VAL A 1 305 ? -1.541 -10.978 -19.898 1.00 43.66 305 VAL A C 1
ATOM 2463 O O . VAL A 1 305 ? -2.655 -10.469 -20.014 1.00 43.66 305 VAL A O 1
ATOM 2466 N N . GLU A 1 306 ? -0.476 -10.320 -19.443 1.00 54.41 306 GLU A N 1
ATOM 2467 C CA . GLU A 1 306 ? -0.464 -8.907 -19.066 1.00 54.41 306 GLU A CA 1
ATOM 2468 C C . GLU A 1 306 ? -0.657 -8.047 -20.320 1.00 54.41 306 GLU A C 1
ATOM 2470 O O . GLU A 1 306 ? 0.128 -8.130 -21.262 1.00 54.41 306 GLU A O 1
ATOM 2475 N N . ASP A 1 307 ? -1.714 -7.235 -20.334 1.00 64.69 307 ASP A N 1
ATOM 2476 C CA . ASP A 1 307 ? -2.026 -6.339 -21.443 1.00 64.69 307 ASP A CA 1
ATOM 2477 C C . ASP A 1 307 ? -1.660 -4.898 -21.061 1.00 64.69 307 ASP A C 1
ATOM 2479 O O . ASP A 1 307 ? -2.421 -4.204 -20.379 1.00 64.69 307 ASP A O 1
ATOM 2483 N N . THR A 1 308 ? -0.476 -4.442 -21.481 1.00 66.81 308 THR A N 1
ATOM 2484 C CA . THR A 1 308 ? -0.051 -3.038 -21.346 1.00 66.81 308 THR A CA 1
ATOM 2485 C C . THR A 1 308 ? -1.070 -2.085 -21.982 1.00 66.81 308 THR A C 1
ATOM 2487 O O . THR A 1 308 ? -1.232 -0.963 -21.503 1.00 66.81 308 THR A O 1
ATOM 2490 N N . ALA A 1 309 ? -1.826 -2.530 -22.995 1.00 72.62 309 ALA A N 1
ATOM 2491 C CA . ALA A 1 309 ? -2.915 -1.741 -23.557 1.00 72.62 309 ALA A CA 1
ATOM 2492 C C . ALA A 1 309 ? -4.059 -1.563 -22.555 1.00 72.62 309 ALA A C 1
ATOM 2494 O O . ALA A 1 309 ? -4.506 -0.439 -22.369 1.00 72.62 309 ALA A O 1
ATOM 2495 N N . ALA A 1 310 ? -4.453 -2.601 -21.813 1.00 70.75 310 ALA A N 1
ATOM 2496 C CA . ALA A 1 310 ? -5.470 -2.477 -20.767 1.00 70.75 310 ALA A CA 1
ATOM 2497 C C . ALA A 1 310 ? -5.040 -1.544 -19.615 1.00 70.75 310 ALA A C 1
ATOM 2499 O O . ALA A 1 310 ? -5.879 -0.840 -19.042 1.00 70.75 310 ALA A O 1
ATOM 2500 N N . PHE A 1 311 ? -3.746 -1.517 -19.271 1.00 74.81 311 PHE A N 1
ATOM 2501 C CA . PHE A 1 311 ? -3.194 -0.540 -18.324 1.00 74.81 311 PHE A CA 1
ATOM 2502 C C . PHE A 1 311 ? -3.294 0.888 -18.883 1.00 74.81 311 PHE A C 1
ATOM 2504 O O . PHE A 1 311 ? -3.876 1.759 -18.233 1.00 74.81 311 PHE A O 1
ATOM 2511 N N . ALA A 1 312 ? -2.805 1.106 -20.108 1.00 79.19 312 ALA A N 1
ATOM 2512 C CA . ALA A 1 312 ? -2.870 2.399 -20.785 1.00 79.19 312 ALA A CA 1
ATOM 2513 C C . ALA A 1 312 ? -4.320 2.898 -20.934 1.00 79.19 312 ALA A C 1
ATOM 2515 O O . ALA A 1 312 ? -4.604 4.053 -20.626 1.00 79.19 312 ALA A O 1
ATOM 2516 N N . ASP A 1 313 ? -5.249 2.020 -21.317 1.00 79.12 313 ASP A N 1
ATOM 2517 C CA . ASP A 1 313 ? -6.678 2.318 -21.457 1.00 79.12 313 ASP A CA 1
ATOM 2518 C C . ASP A 1 313 ? -7.298 2.753 -20.124 1.00 79.12 313 ASP A C 1
ATOM 2520 O O . ASP A 1 313 ? -8.066 3.717 -20.074 1.00 79.12 313 ASP A O 1
ATOM 2524 N N . SER A 1 314 ? -6.938 2.089 -19.022 1.00 74.31 314 SER A N 1
ATOM 2525 C CA . SER A 1 314 ? -7.445 2.425 -17.686 1.00 74.31 314 SER A CA 1
ATOM 2526 C C . SER A 1 314 ? -6.954 3.803 -17.225 1.00 74.31 314 SER A C 1
ATOM 2528 O O . SER A 1 314 ? -7.748 4.614 -16.743 1.00 74.31 314 SER A O 1
ATOM 2530 N N . MET A 1 315 ? -5.665 4.092 -17.428 1.00 75.38 315 MET A N 1
ATOM 2531 C CA . MET A 1 315 ? -5.055 5.387 -17.104 1.00 75.38 315 MET A CA 1
ATOM 2532 C C . MET A 1 315 ? -5.659 6.524 -17.935 1.00 75.38 315 MET A C 1
ATOM 2534 O O . MET A 1 315 ? -6.057 7.558 -17.398 1.00 75.38 315 MET A O 1
ATOM 2538 N N . VAL A 1 316 ? -5.800 6.314 -19.246 1.00 81.12 316 VAL A N 1
ATOM 2539 C CA . VAL A 1 316 ? -6.414 7.280 -20.168 1.00 81.12 316 VAL A CA 1
ATOM 2540 C C . VAL A 1 316 ? -7.877 7.525 -19.815 1.00 81.12 316 VAL A C 1
ATOM 2542 O O . VAL A 1 316 ? -8.316 8.672 -19.818 1.00 81.12 316 VAL A O 1
ATOM 2545 N N . THR A 1 317 ? -8.624 6.485 -19.438 1.00 74.25 317 THR A N 1
ATOM 2546 C CA . THR A 1 317 ? -10.025 6.623 -19.014 1.00 74.25 317 THR A CA 1
ATOM 2547 C C . THR A 1 317 ? -10.159 7.592 -17.837 1.00 74.25 317 THR A C 1
ATOM 2549 O O . THR A 1 317 ? -10.989 8.500 -17.875 1.00 74.25 317 THR A O 1
ATOM 2552 N N . ILE A 1 318 ? -9.320 7.462 -16.806 1.00 70.94 318 ILE A N 1
ATOM 2553 C CA . ILE A 1 318 ? -9.371 8.353 -15.635 1.00 70.94 318 ILE A CA 1
ATOM 2554 C C . ILE A 1 318 ? -8.802 9.742 -15.936 1.00 70.94 318 ILE A C 1
ATOM 2556 O O . ILE A 1 318 ? -9.355 10.749 -15.478 1.00 70.94 318 ILE A O 1
ATOM 2560 N N . GLY A 1 319 ? -7.760 9.822 -16.763 1.00 73.69 319 GLY A N 1
ATOM 2561 C CA . GLY A 1 319 ? -7.263 11.089 -17.286 1.00 73.69 319 GLY A CA 1
ATOM 2562 C C . GLY A 1 319 ? -8.348 11.889 -17.997 1.00 73.69 319 GLY A C 1
ATOM 2563 O O . GLY A 1 319 ? -8.521 13.073 -17.715 1.00 73.69 319 GLY A O 1
ATOM 2564 N N . ARG A 1 320 ? -9.135 11.228 -18.851 1.00 77.12 320 ARG A N 1
ATOM 2565 C CA . ARG A 1 320 ? -10.263 11.833 -19.570 1.00 77.12 320 ARG A CA 1
ATOM 2566 C C . ARG A 1 320 ? -11.320 12.369 -18.614 1.00 77.12 320 ARG A C 1
ATOM 2568 O O . ARG A 1 320 ? -11.690 13.533 -18.720 1.00 77.12 320 ARG A O 1
ATOM 2575 N N . VAL A 1 321 ? -11.726 11.572 -17.626 1.00 68.19 321 VAL A N 1
ATOM 2576 C CA . VAL A 1 321 ? -12.682 11.989 -16.579 1.00 68.19 321 VAL A CA 1
ATOM 2577 C C . VAL A 1 321 ? -12.196 13.232 -15.818 1.00 68.19 321 VAL A C 1
ATOM 2579 O O . VAL A 1 321 ? -13.003 14.058 -15.392 1.00 68.19 321 VAL A O 1
ATOM 2582 N N . THR A 1 322 ? -10.884 13.388 -15.650 1.00 71.38 322 THR A N 1
ATOM 2583 C CA . THR A 1 322 ? -10.309 14.468 -14.839 1.00 71.38 322 THR A CA 1
ATOM 2584 C C . THR A 1 322 ? -10.048 15.741 -15.649 1.00 71.38 322 THR A C 1
ATOM 2586 O O . THR A 1 322 ? -10.412 16.836 -15.206 1.00 71.38 322 THR A O 1
ATOM 2589 N N . PHE A 1 323 ? -9.452 15.600 -16.838 1.00 78.69 323 PHE A N 1
ATOM 2590 C CA . PHE A 1 323 ? -8.860 16.700 -17.605 1.00 78.69 323 PHE A CA 1
ATOM 2591 C C . PHE A 1 323 ? -9.572 17.039 -18.916 1.00 78.69 323 PHE A C 1
ATOM 2593 O O . PHE A 1 323 ? -9.398 18.160 -19.379 1.00 78.69 323 PHE A O 1
ATOM 2600 N N . ALA A 1 324 ? -10.390 16.156 -19.505 1.00 82.12 324 ALA A N 1
ATOM 2601 C CA . ALA A 1 324 ? -10.982 16.419 -20.826 1.00 82.12 324 ALA A CA 1
ATOM 2602 C C . ALA A 1 324 ? -11.806 17.713 -20.849 1.00 82.12 324 ALA A C 1
ATOM 2604 O O . ALA A 1 324 ? -11.566 18.580 -21.684 1.00 82.12 324 ALA A O 1
ATOM 2605 N N . GLY A 1 325 ? -12.705 17.885 -19.874 1.00 77.38 325 GLY A N 1
ATOM 2606 C CA . GLY A 1 325 ? -13.492 19.113 -19.752 1.00 77.38 325 GLY A CA 1
ATOM 2607 C C . GLY A 1 325 ? -12.640 20.344 -19.443 1.00 77.38 325 GLY A C 1
ATOM 2608 O O . GLY A 1 325 ? -12.900 21.410 -19.981 1.00 77.38 325 GLY A O 1
ATOM 2609 N N . LEU A 1 326 ? -11.577 20.190 -18.643 1.00 80.12 326 LEU A N 1
ATOM 2610 C CA . LEU A 1 326 ? -10.676 21.298 -18.317 1.00 80.12 326 LEU A CA 1
ATOM 2611 C C . LEU A 1 326 ? -9.918 21.787 -19.558 1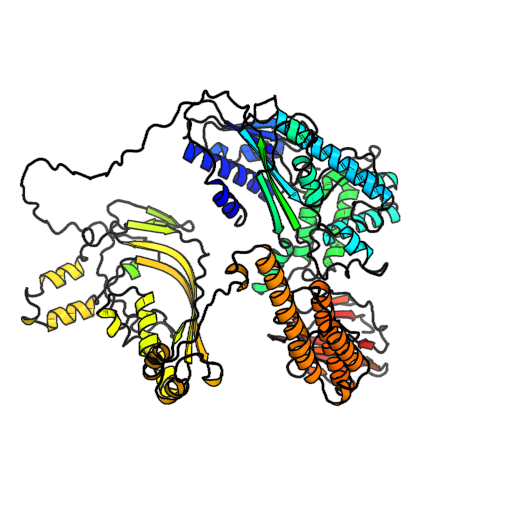.00 80.12 326 LEU A C 1
ATOM 2613 O O . LEU A 1 326 ? -9.821 22.990 -19.771 1.00 80.12 326 LEU A O 1
ATOM 2617 N N . ILE A 1 327 ? -9.409 20.862 -20.375 1.00 87.44 327 ILE A N 1
ATOM 2618 C CA . ILE A 1 327 ? -8.736 21.173 -21.640 1.00 87.44 327 ILE A CA 1
ATOM 2619 C C . ILE A 1 327 ? -9.724 21.850 -22.587 1.00 87.44 327 ILE A C 1
ATOM 2621 O O . ILE A 1 327 ? -9.441 22.930 -23.093 1.00 87.44 327 ILE A O 1
ATOM 2625 N N . HIS A 1 328 ? -10.904 21.255 -22.765 1.00 87.94 328 HIS A N 1
ATOM 2626 C CA . HIS A 1 328 ? -11.943 21.785 -23.641 1.00 87.94 328 HIS A CA 1
ATOM 2627 C C . HIS A 1 328 ? -12.344 23.225 -23.278 1.00 87.94 328 HIS A C 1
ATOM 2629 O O . HIS A 1 328 ? -12.371 24.103 -24.140 1.00 87.94 328 HIS A O 1
ATOM 2635 N N . ASP A 1 329 ? -12.596 23.483 -21.991 1.00 83.50 329 ASP A N 1
ATOM 2636 C CA . ASP A 1 329 ? -13.031 24.789 -21.484 1.00 83.50 329 ASP A CA 1
ATOM 2637 C C . ASP A 1 329 ? -11.961 25.887 -21.598 1.00 83.50 329 ASP A C 1
ATOM 2639 O O . ASP A 1 329 ? -12.306 27.065 -21.534 1.00 83.50 329 ASP A O 1
ATOM 2643 N N . ASN A 1 330 ? -10.683 25.523 -21.749 1.00 87.06 330 ASN A N 1
ATOM 2644 C CA . ASN A 1 330 ? -9.559 26.468 -21.792 1.00 87.06 330 ASN A CA 1
ATOM 2645 C C . ASN A 1 330 ? -8.941 26.636 -23.194 1.00 87.06 330 ASN A C 1
ATOM 2647 O O . ASN A 1 330 ? -8.002 27.421 -23.360 1.00 87.06 330 ASN A O 1
ATOM 2651 N N . LEU A 1 331 ? -9.475 25.940 -24.204 1.00 90.69 331 LEU A N 1
ATOM 2652 C CA . LEU A 1 331 ? -9.189 26.201 -25.617 1.00 90.69 331 LEU A CA 1
ATOM 2653 C C . LEU A 1 331 ? -9.914 27.464 -26.099 1.00 90.69 331 LEU A C 1
ATOM 2655 O O . LEU A 1 331 ? -11.001 27.784 -25.613 1.00 90.69 331 LEU A O 1
ATOM 2659 N N . SER A 1 332 ? -9.338 28.146 -27.094 1.00 91.44 332 SER A N 1
ATOM 2660 C CA . SER A 1 332 ? -9.828 29.437 -27.591 1.00 91.44 332 SER A CA 1
ATOM 2661 C C . SER A 1 332 ? -11.316 29.411 -27.955 1.00 91.44 332 SER A C 1
ATOM 2663 O O . SER A 1 332 ? -11.779 28.501 -28.643 1.00 91.44 332 SER A O 1
ATOM 2665 N N . ASP A 1 333 ? -12.063 30.446 -27.567 1.00 88.38 333 ASP A N 1
ATOM 2666 C CA . ASP A 1 333 ? -13.476 30.626 -27.942 1.00 88.38 333 ASP A CA 1
ATOM 2667 C C . ASP A 1 333 ? -13.690 30.855 -29.446 1.00 88.38 333 ASP A C 1
ATOM 2669 O O . ASP A 1 333 ? -14.819 30.788 -29.924 1.00 88.38 333 ASP A O 1
ATOM 2673 N N . MET A 1 334 ? -12.616 31.087 -30.209 1.00 91.44 334 MET A N 1
ATOM 2674 C CA . MET A 1 334 ? -12.672 31.154 -31.672 1.00 91.44 334 MET A CA 1
ATOM 2675 C C . MET A 1 334 ? -12.754 29.774 -32.339 1.00 91.44 334 MET A C 1
ATOM 2677 O O . MET A 1 334 ? -13.107 29.701 -33.514 1.00 91.44 334 MET A O 1
ATOM 2681 N N . ARG A 1 335 ? -12.419 28.691 -31.623 1.00 92.50 335 ARG A N 1
ATOM 2682 C CA . ARG A 1 335 ? -12.549 27.321 -32.135 1.00 92.50 335 ARG A CA 1
ATOM 2683 C C . ARG A 1 335 ? -13.990 26.842 -32.009 1.00 92.50 335 ARG A C 1
ATOM 2685 O O . ARG A 1 335 ? -14.627 27.043 -30.973 1.00 92.50 335 ARG A O 1
ATOM 2692 N N . SER A 1 336 ? -14.464 26.147 -33.036 1.00 92.50 336 SER A N 1
ATOM 2693 C CA . SER A 1 336 ? -15.708 25.377 -32.976 1.00 92.50 336 SER A CA 1
ATOM 2694 C C . SER A 1 336 ? -15.620 24.244 -31.945 1.00 92.50 336 SER A C 1
ATOM 2696 O O . SER A 1 336 ? -14.530 23.789 -31.584 1.00 92.50 336 SER A O 1
ATOM 2698 N N . ASP A 1 337 ? -16.770 23.773 -31.464 1.00 86.50 337 ASP A N 1
ATOM 2699 C CA . ASP A 1 337 ? -16.852 22.661 -30.505 1.00 86.50 337 ASP A CA 1
ATOM 2700 C C . ASP A 1 337 ? -16.237 21.373 -31.085 1.00 86.50 337 ASP A C 1
ATOM 2702 O O . ASP A 1 337 ? -15.532 20.627 -30.401 1.00 86.50 337 ASP A O 1
ATOM 2706 N N . GLU A 1 338 ? -16.400 21.161 -32.394 1.00 89.12 338 GLU A N 1
ATOM 2707 C CA . GLU A 1 338 ? -15.806 20.052 -33.135 1.00 89.12 338 GLU A CA 1
ATOM 2708 C C . GLU A 1 338 ? -14.270 20.117 -33.149 1.00 89.12 338 GLU A C 1
ATOM 2710 O O . GLU A 1 338 ? -13.599 19.100 -32.954 1.00 89.12 338 GLU A O 1
ATOM 2715 N N . GLU A 1 339 ? -13.691 21.307 -33.335 1.00 91.38 339 GLU A N 1
ATOM 2716 C CA . GLU A 1 339 ? -12.237 21.504 -33.298 1.00 91.38 339 GLU A CA 1
ATOM 2717 C C . GLU A 1 339 ? -11.670 21.301 -31.893 1.00 91.38 339 GLU A C 1
ATOM 2719 O O . GLU A 1 339 ? -10.624 20.663 -31.735 1.00 91.38 339 GLU A O 1
ATOM 2724 N N . LYS A 1 340 ? -12.361 21.809 -30.863 1.00 90.44 340 LYS A N 1
ATOM 2725 C CA . LYS A 1 340 ? -11.970 21.592 -29.463 1.00 90.44 340 LYS A CA 1
ATOM 2726 C C . LYS A 1 340 ? -11.998 20.103 -29.119 1.00 90.44 340 LYS A C 1
ATOM 2728 O O . LYS A 1 340 ? -11.035 19.578 -28.558 1.00 90.44 340 LYS A O 1
ATOM 2733 N N . THR A 1 341 ? -13.050 19.405 -29.540 1.00 88.19 341 THR A N 1
ATOM 2734 C CA . THR A 1 341 ? -13.196 17.953 -29.396 1.00 88.19 341 THR A CA 1
ATOM 2735 C C . THR A 1 341 ? -12.050 17.193 -30.061 1.00 88.19 341 THR A C 1
ATOM 2737 O O . THR A 1 341 ? -11.423 16.344 -29.426 1.00 88.19 341 THR A O 1
ATOM 2740 N N . ALA A 1 342 ? -11.717 17.523 -31.312 1.00 89.62 342 ALA A N 1
ATOM 2741 C CA . ALA A 1 342 ? -10.646 16.854 -32.050 1.00 89.62 342 ALA A CA 1
ATOM 2742 C C . ALA A 1 342 ? -9.272 16.998 -31.369 1.00 89.62 342 ALA A C 1
ATOM 2744 O O . ALA A 1 342 ? -8.481 16.051 -31.360 1.00 89.62 342 ALA A O 1
ATOM 2745 N N . ILE A 1 343 ? -8.988 18.157 -30.764 1.00 92.12 343 ILE A N 1
ATOM 2746 C CA . ILE A 1 343 ? -7.753 18.370 -29.995 1.00 92.12 343 ILE A CA 1
ATOM 2747 C C . ILE A 1 343 ? -7.717 17.487 -28.751 1.00 92.12 343 ILE A C 1
ATOM 2749 O O . ILE A 1 343 ? -6.683 16.880 -28.471 1.00 92.12 343 ILE A O 1
ATOM 2753 N N . VAL A 1 344 ? -8.828 17.395 -28.017 1.00 90.44 344 VAL A N 1
ATOM 2754 C CA . VAL A 1 344 ? -8.913 16.559 -26.813 1.00 90.44 344 VAL A CA 1
ATOM 2755 C C . VAL A 1 344 ? -8.715 15.077 -27.155 1.00 90.44 344 VAL A C 1
ATOM 2757 O O . VAL A 1 344 ? -7.982 14.391 -26.442 1.00 90.44 344 VAL A O 1
ATOM 2760 N N . GLU A 1 345 ? -9.280 14.583 -28.261 1.00 89.38 345 GLU A N 1
ATOM 2761 C CA . GLU A 1 345 ? -9.038 13.200 -28.704 1.00 89.38 345 GLU A CA 1
ATOM 2762 C C . GLU A 1 345 ? -7.569 12.970 -29.071 1.00 89.38 345 GLU A C 1
ATOM 2764 O O . GLU A 1 345 ? -6.926 12.073 -28.522 1.00 89.38 345 GLU A O 1
ATOM 2769 N N . LYS A 1 346 ? -6.988 13.848 -29.904 1.00 90.19 346 LYS A N 1
ATOM 2770 C CA . LYS A 1 346 ? -5.566 13.777 -30.278 1.00 90.19 346 LYS A CA 1
ATOM 2771 C C . LYS A 1 346 ? -4.655 13.774 -29.048 1.00 90.19 346 LYS A C 1
ATOM 2773 O O . LYS A 1 346 ? -3.657 13.050 -29.004 1.00 90.19 346 LYS A O 1
ATOM 2778 N N . TYR A 1 347 ? -4.991 14.586 -28.051 1.00 91.88 347 TYR A N 1
ATOM 2779 C CA . TYR A 1 347 ? -4.269 14.672 -26.793 1.00 91.88 347 TYR A CA 1
ATOM 2780 C C . TYR A 1 347 ? -4.263 13.328 -26.046 1.00 91.88 347 TYR A C 1
ATOM 2782 O O . TYR A 1 347 ? -3.191 12.802 -25.736 1.00 91.88 347 TYR A O 1
ATOM 2790 N N . PHE A 1 348 ? -5.433 12.728 -25.805 1.00 89.56 348 PHE A N 1
ATOM 2791 C CA . PHE A 1 348 ? -5.520 11.468 -25.061 1.00 89.56 348 PHE A CA 1
ATOM 2792 C C . PHE A 1 348 ? -5.013 10.255 -25.845 1.00 89.56 348 PHE A C 1
ATOM 2794 O O . PHE A 1 348 ? -4.419 9.364 -25.235 1.00 89.56 348 PHE A O 1
ATOM 2801 N N . ASP A 1 349 ? -5.137 10.248 -27.172 1.00 88.94 349 ASP A N 1
ATOM 2802 C CA . ASP A 1 349 ? -4.497 9.244 -28.026 1.00 88.94 349 ASP A CA 1
ATOM 2803 C C . ASP A 1 349 ? -2.972 9.298 -27.893 1.00 88.94 349 ASP A C 1
ATOM 2805 O O . ASP A 1 349 ? -2.312 8.267 -27.753 1.00 88.94 349 ASP A O 1
ATOM 2809 N N . THR A 1 350 ? -2.399 10.503 -27.854 1.00 87.31 350 THR A N 1
ATOM 2810 C CA . THR A 1 350 ? -0.952 10.683 -27.677 1.00 87.31 350 THR A CA 1
ATOM 2811 C C . THR A 1 350 ? -0.500 10.227 -26.286 1.00 87.31 350 THR A C 1
ATOM 2813 O O . THR A 1 350 ? 0.507 9.524 -26.171 1.00 87.31 350 THR A O 1
ATOM 2816 N N . VAL A 1 351 ? -1.257 10.549 -25.228 1.00 86.19 351 VAL A N 1
ATOM 2817 C CA . VAL A 1 351 ? -1.005 10.026 -23.869 1.00 86.19 351 VAL A CA 1
ATOM 2818 C C . VAL A 1 351 ? -1.035 8.495 -23.871 1.00 86.19 351 VAL A C 1
ATOM 2820 O O . VAL A 1 351 ? -0.106 7.860 -23.368 1.00 86.19 351 VAL A O 1
ATOM 2823 N N . ARG A 1 352 ? -2.049 7.888 -24.499 1.00 86.25 352 ARG A N 1
ATOM 2824 C CA . ARG A 1 352 ? -2.182 6.431 -24.617 1.00 86.25 352 ARG A CA 1
ATOM 2825 C C . ARG A 1 352 ? -0.968 5.795 -25.286 1.00 86.25 352 ARG A C 1
ATOM 2827 O O . ARG A 1 352 ? -0.420 4.835 -24.754 1.00 86.25 352 ARG A O 1
ATOM 2834 N N . GLN A 1 353 ? -0.530 6.329 -26.429 1.00 81.12 353 GLN A N 1
ATOM 2835 C CA . GLN A 1 353 ? 0.617 5.789 -27.167 1.00 81.12 353 GLN A CA 1
ATOM 2836 C C . GLN A 1 353 ? 1.896 5.798 -26.329 1.00 81.12 353 GLN A C 1
ATOM 2838 O O . GLN A 1 353 ? 2.667 4.842 -26.373 1.00 81.12 353 GLN A O 1
ATOM 2843 N N . ARG A 1 354 ? 2.113 6.828 -25.506 1.00 76.75 354 ARG A N 1
ATOM 2844 C CA . ARG A 1 354 ? 3.257 6.852 -24.582 1.00 76.75 354 ARG A CA 1
ATOM 2845 C C . ARG A 1 354 ? 3.142 5.775 -23.511 1.00 76.75 354 ARG A C 1
ATOM 2847 O O . ARG A 1 354 ? 4.112 5.063 -23.270 1.00 76.75 354 ARG A O 1
ATOM 2854 N N . LEU A 1 355 ? 1.955 5.610 -22.928 1.00 75.81 355 LEU A N 1
ATOM 2855 C CA . LEU A 1 355 ? 1.692 4.606 -21.895 1.00 75.81 355 LEU A CA 1
ATOM 2856 C C . LEU A 1 355 ? 1.796 3.156 -22.401 1.00 75.81 355 LEU A C 1
ATOM 2858 O O . LEU A 1 355 ? 2.017 2.251 -21.607 1.00 75.81 355 LEU A O 1
ATOM 2862 N N . LEU A 1 356 ? 1.703 2.908 -23.710 1.00 72.62 356 LEU A N 1
ATOM 2863 C CA . LEU A 1 356 ? 1.979 1.577 -24.272 1.00 72.62 356 LEU A CA 1
ATOM 2864 C C . LEU A 1 356 ? 3.457 1.168 -24.175 1.00 72.62 356 LEU A C 1
ATOM 2866 O O . LEU A 1 356 ? 3.769 -0.017 -24.256 1.00 72.62 356 LEU A O 1
ATOM 2870 N N . HIS A 1 357 ? 4.358 2.136 -24.004 1.00 65.44 357 HIS A N 1
ATOM 2871 C CA . HIS A 1 357 ? 5.805 1.926 -23.972 1.00 65.44 357 HIS A CA 1
ATOM 2872 C C . HIS A 1 357 ? 6.398 2.087 -22.564 1.00 65.44 357 HIS A C 1
ATOM 2874 O O . HIS A 1 357 ? 7.616 1.991 -22.401 1.00 65.44 357 HIS A O 1
ATOM 2880 N N . VAL A 1 358 ? 5.562 2.345 -21.549 1.00 60.84 358 VAL A N 1
ATOM 2881 C CA . VAL A 1 358 ? 5.999 2.356 -20.148 1.00 60.84 358 VAL A CA 1
ATOM 2882 C C . VAL A 1 358 ? 5.838 0.969 -19.543 1.00 60.84 358 VAL A C 1
ATOM 2884 O O . VAL A 1 358 ? 4.913 0.233 -19.871 1.00 60.84 358 VAL A O 1
ATOM 2887 N N . ASP A 1 359 ? 6.739 0.622 -18.632 1.00 60.34 359 ASP A N 1
ATOM 2888 C CA . ASP A 1 359 ? 6.607 -0.567 -17.797 1.00 60.34 359 ASP A CA 1
ATOM 2889 C C . ASP A 1 359 ? 5.617 -0.256 -16.652 1.00 60.34 359 ASP A C 1
ATOM 2891 O O . ASP A 1 359 ? 5.949 0.576 -15.796 1.00 60.34 359 ASP A O 1
ATOM 2895 N N . PRO A 1 360 ? 4.422 -0.884 -16.600 1.00 61.81 360 PRO A N 1
ATOM 2896 C CA . PRO A 1 360 ? 3.415 -0.609 -15.570 1.00 61.81 360 PRO A CA 1
ATOM 2897 C C . PRO A 1 360 ? 3.912 -0.874 -14.143 1.00 61.81 360 PRO A C 1
ATOM 2899 O O . PRO A 1 360 ? 3.447 -0.247 -13.193 1.00 61.81 360 PRO A O 1
ATOM 2902 N N . GLU A 1 361 ? 4.901 -1.755 -13.960 1.00 56.91 361 GLU A N 1
ATOM 2903 C CA . GLU A 1 361 ? 5.498 -1.992 -12.645 1.00 56.91 361 GLU A CA 1
ATOM 2904 C C . GLU A 1 361 ? 6.450 -0.864 -12.217 1.00 56.91 361 GLU A C 1
ATOM 2906 O O . GLU A 1 361 ? 6.705 -0.682 -11.021 1.00 56.91 361 GLU A O 1
ATOM 2911 N N . CYS A 1 362 ? 6.985 -0.108 -13.178 1.00 53.94 362 CYS A N 1
ATOM 2912 C CA . CYS A 1 362 ? 7.839 1.063 -12.961 1.00 53.94 362 CYS A CA 1
ATOM 2913 C C . CYS A 1 362 ? 7.055 2.381 -12.949 1.00 53.94 362 CYS A C 1
ATOM 2915 O O . CYS A 1 362 ? 7.601 3.411 -12.556 1.00 53.94 362 CYS A O 1
ATOM 2917 N N . TYR A 1 363 ? 5.790 2.348 -13.358 1.00 61.03 363 TYR A N 1
ATOM 2918 C CA . TYR A 1 363 ? 4.883 3.478 -13.287 1.00 61.03 363 TYR A CA 1
ATOM 2919 C C . TYR A 1 363 ? 4.342 3.587 -11.857 1.00 61.03 363 TYR A C 1
ATOM 2921 O O . TYR A 1 363 ? 3.709 2.654 -11.365 1.00 61.03 363 TYR A O 1
ATOM 2929 N N . ASN A 1 364 ? 4.668 4.670 -11.142 1.00 59.03 364 ASN A N 1
ATOM 2930 C CA . ASN A 1 364 ? 4.117 4.916 -9.808 1.00 59.03 364 ASN A CA 1
ATOM 2931 C C . ASN A 1 364 ? 3.199 6.136 -9.826 1.00 59.03 364 ASN A C 1
ATOM 2933 O O . ASN A 1 364 ? 3.641 7.245 -10.145 1.00 59.03 364 ASN A O 1
ATOM 2937 N N . ASN A 1 365 ? 1.947 5.915 -9.448 1.00 64.12 365 ASN A N 1
ATOM 2938 C CA . ASN A 1 365 ? 0.938 6.941 -9.271 1.00 64.12 365 ASN A CA 1
ATOM 2939 C C . ASN A 1 365 ? 0.205 6.777 -7.929 1.00 64.12 365 ASN A C 1
ATOM 2941 O O . ASN A 1 365 ? -1.011 6.938 -7.875 1.00 64.12 365 ASN A O 1
ATOM 2945 N N . ASP A 1 366 ? 0.930 6.421 -6.856 1.00 65.88 366 ASP A N 1
ATOM 2946 C CA . ASP A 1 366 ? 0.408 6.479 -5.479 1.00 65.88 366 ASP A CA 1
ATOM 2947 C C . ASP A 1 366 ? -0.272 7.839 -5.236 1.00 65.88 366 ASP A C 1
ATOM 2949 O O . ASP A 1 366 ? 0.048 8.793 -5.913 1.00 65.88 366 ASP A O 1
ATOM 2953 N N . GLU A 1 367 ? -1.180 7.999 -4.284 1.00 69.88 367 GLU A N 1
ATOM 2954 C CA . GLU A 1 367 ? -1.831 9.284 -3.974 1.00 69.88 367 GLU A CA 1
ATOM 2955 C C . GLU A 1 367 ? -1.752 9.556 -2.465 1.00 69.88 367 GLU A C 1
ATOM 2957 O O . GLU A 1 367 ? -1.851 8.619 -1.669 1.00 69.88 367 GLU A O 1
ATOM 2962 N N . ILE A 1 368 ? -1.576 10.813 -2.035 1.00 74.88 368 ILE A N 1
ATOM 2963 C CA . ILE A 1 368 ? -1.763 11.181 -0.621 1.00 74.88 368 ILE A CA 1
ATOM 2964 C C . ILE A 1 368 ? -3.014 12.032 -0.503 1.00 74.88 368 ILE A C 1
ATOM 2966 O O . ILE A 1 368 ? -3.097 13.133 -1.040 1.00 74.88 368 ILE A O 1
ATOM 2970 N N . TYR A 1 369 ? -3.950 11.553 0.306 1.00 81.12 369 TYR A N 1
ATOM 2971 C CA . TYR A 1 369 ? -5.137 12.305 0.674 1.00 81.12 369 TYR A CA 1
ATOM 2972 C C . TYR A 1 369 ? -5.053 12.791 2.111 1.00 81.12 369 TYR A C 1
ATOM 2974 O O . TYR A 1 369 ? -4.721 12.028 3.020 1.00 81.12 369 TYR A O 1
ATOM 2982 N N . SER A 1 370 ? -5.445 14.041 2.322 1.00 85.44 370 SER A N 1
ATOM 2983 C CA . SER A 1 370 ? -5.772 14.575 3.636 1.00 85.44 370 SER A CA 1
ATOM 2984 C C . SER A 1 370 ? -7.265 14.404 3.900 1.00 85.44 370 SER A C 1
ATOM 2986 O O . SER A 1 370 ? -8.089 14.709 3.032 1.00 85.44 370 SER A O 1
ATOM 2988 N N . ARG A 1 371 ? -7.623 13.919 5.095 1.00 88.25 371 ARG A N 1
ATOM 2989 C CA . ARG A 1 371 ? -9.015 13.877 5.568 1.00 88.25 371 ARG A CA 1
ATOM 2990 C C . ARG A 1 371 ? -9.186 14.830 6.734 1.00 88.25 371 ARG A C 1
ATOM 2992 O O . ARG A 1 371 ? -8.557 14.657 7.774 1.00 88.25 371 ARG A O 1
ATOM 2999 N N . LEU A 1 372 ? -10.079 15.797 6.578 1.00 88.31 372 LEU A N 1
ATOM 3000 C CA . LEU A 1 372 ? -10.335 16.847 7.552 1.00 88.31 372 LEU A CA 1
ATOM 3001 C C . LEU A 1 372 ? -11.764 16.739 8.078 1.00 88.31 372 LEU A C 1
ATOM 3003 O O . LEU A 1 372 ? -12.717 16.672 7.301 1.00 88.31 372 LEU A O 1
ATOM 3007 N N . TYR A 1 373 ? -11.908 16.763 9.403 1.00 91.88 373 TYR A N 1
ATOM 3008 C CA . TYR A 1 373 ? -13.199 16.847 10.083 1.00 91.88 373 TYR A CA 1
ATOM 3009 C C . TYR A 1 373 ? -13.238 18.169 10.835 1.00 91.88 373 TYR A C 1
ATOM 3011 O O . TYR A 1 373 ? -12.430 18.419 11.735 1.00 91.88 373 TYR A O 1
ATOM 3019 N N . ILE A 1 374 ? -14.171 19.022 10.432 1.00 93.75 374 ILE A N 1
ATOM 3020 C CA . ILE A 1 374 ? -14.174 20.439 10.770 1.00 93.75 374 ILE A CA 1
ATOM 3021 C C . ILE A 1 374 ? -15.560 20.811 11.323 1.00 93.75 374 ILE A C 1
ATOM 3023 O O . ILE A 1 374 ? -16.464 21.179 10.568 1.00 93.75 374 ILE A O 1
ATOM 3027 N N . PRO A 1 375 ? -15.799 20.667 12.637 1.00 93.50 375 PRO A N 1
ATOM 3028 C CA . PRO A 1 375 ? -17.042 21.104 13.255 1.00 93.50 375 PRO A CA 1
ATOM 3029 C C . PRO A 1 375 ? -17.148 22.629 13.353 1.00 93.50 375 PRO A C 1
ATOM 3031 O O . PRO A 1 375 ? -16.163 23.325 13.617 1.00 93.50 375 PRO A O 1
ATOM 3034 N N . ARG A 1 376 ? -18.387 23.127 13.251 1.00 92.25 376 ARG A N 1
ATOM 3035 C CA . ARG A 1 376 ? -18.755 24.507 13.591 1.00 92.25 376 ARG A CA 1
ATOM 3036 C C . ARG A 1 376 ? -19.093 24.618 15.078 1.00 92.25 376 ARG A C 1
ATOM 3038 O O . ARG A 1 376 ? -19.930 23.873 15.592 1.00 92.25 376 ARG A O 1
ATOM 3045 N N . ALA A 1 377 ? -18.491 25.570 15.782 1.00 86.88 377 ALA A N 1
ATOM 3046 C CA . ALA A 1 377 ? -18.710 25.806 17.203 1.00 86.88 377 ALA A CA 1
ATOM 3047 C C . ALA A 1 377 ? -20.184 26.112 17.530 1.00 86.88 377 ALA A C 1
ATOM 3049 O O . ALA A 1 377 ? -20.911 26.748 16.763 1.00 86.88 377 ALA A O 1
ATOM 3050 N N . ARG A 1 378 ? -20.631 25.678 18.715 1.00 80.31 378 ARG A N 1
ATOM 3051 C CA . ARG A 1 378 ? -21.935 26.068 19.269 1.00 80.31 378 ARG A CA 1
ATOM 3052 C C . ARG A 1 378 ? -21.765 27.352 20.086 1.00 80.31 378 ARG A C 1
ATOM 3054 O O . ARG A 1 378 ? -20.851 27.396 20.911 1.00 80.31 378 ARG A O 1
ATOM 3061 N N . PRO A 1 379 ? -22.636 28.365 19.939 1.00 60.41 379 PRO A N 1
ATOM 3062 C CA . PRO A 1 379 ? -22.586 29.540 20.800 1.00 60.41 379 PRO A CA 1
ATOM 3063 C C . PRO A 1 379 ? -22.725 29.115 22.270 1.00 60.41 379 PRO A C 1
ATOM 3065 O O . PRO A 1 379 ? -23.605 28.322 22.621 1.00 60.41 379 PRO A O 1
ATOM 3068 N N . LYS A 1 380 ? -21.829 29.607 23.137 1.00 44.47 380 LYS A N 1
ATOM 3069 C CA . LYS A 1 380 ? -21.839 29.304 24.577 1.00 44.47 380 LYS A CA 1
ATOM 3070 C C . LYS A 1 380 ? -23.149 29.814 25.192 1.00 44.47 380 LYS A C 1
ATOM 3072 O O . LYS A 1 380 ? -23.326 31.013 25.374 1.00 44.47 380 LYS A O 1
ATOM 3077 N N . GLN A 1 381 ? -24.064 28.913 25.554 1.00 42.16 381 GLN A N 1
ATOM 3078 C CA . GLN A 1 381 ? -25.176 29.260 26.442 1.00 42.16 381 GLN A CA 1
ATOM 3079 C C . GLN A 1 381 ? -24.633 29.457 27.862 1.00 42.16 381 GLN A C 1
ATOM 3081 O O . GLN A 1 381 ? -24.086 28.521 28.446 1.00 42.16 381 GLN A O 1
ATOM 3086 N N . ASN A 1 382 ? -24.820 30.654 28.428 1.00 35.53 382 ASN A N 1
ATOM 3087 C CA . ASN A 1 382 ? -24.607 30.947 29.848 1.00 35.53 382 ASN A CA 1
ATOM 3088 C C . ASN A 1 382 ? -25.436 29.987 30.719 1.00 35.53 382 ASN A C 1
ATOM 3090 O O . ASN A 1 382 ? -26.607 30.236 31.005 1.00 35.53 382 ASN A O 1
ATOM 3094 N N . ARG A 1 383 ? -24.845 28.871 31.157 1.00 34.47 383 ARG A N 1
ATOM 3095 C CA . ARG A 1 383 ? -25.441 27.994 32.170 1.00 34.47 383 ARG A CA 1
ATOM 3096 C C . ARG A 1 383 ? -24.941 28.409 33.548 1.00 34.47 383 ARG A C 1
ATOM 3098 O O . ARG A 1 383 ? -23.770 28.234 33.867 1.00 34.47 383 ARG A O 1
ATOM 3105 N N . LYS A 1 384 ? -25.865 28.940 34.358 1.00 33.09 384 LYS A N 1
ATOM 3106 C CA . LYS A 1 384 ? -25.703 29.144 35.803 1.00 33.09 384 LYS A CA 1
ATOM 3107 C C . LYS A 1 384 ? -25.151 27.870 36.454 1.00 33.09 384 LYS A C 1
ATOM 3109 O O . LYS A 1 384 ? -25.703 26.786 36.278 1.00 33.09 384 LYS A O 1
ATOM 3114 N N . VAL A 1 385 ? -24.074 28.039 37.214 1.00 32.03 385 VAL A N 1
ATOM 3115 C CA . VAL A 1 385 ? -23.426 27.011 38.031 1.00 32.03 385 VAL A CA 1
ATOM 3116 C C . VAL A 1 385 ? -24.389 26.573 39.139 1.00 32.03 385 VAL A C 1
ATOM 3118 O O . VAL A 1 385 ? -24.722 27.363 40.018 1.00 32.03 385 VAL A O 1
ATOM 3121 N N . LEU A 1 386 ? -24.826 25.313 39.114 1.00 30.03 386 LEU A N 1
ATOM 3122 C CA . LEU A 1 386 ? -25.453 24.647 40.258 1.00 30.03 386 LEU A CA 1
ATOM 3123 C C . LEU A 1 386 ? -24.438 23.675 40.871 1.00 30.03 386 LEU A C 1
ATOM 3125 O O . LEU A 1 386 ? -23.876 22.830 40.178 1.00 30.03 386 LEU A O 1
ATOM 3129 N N . LYS A 1 387 ? -24.179 23.863 42.171 1.00 27.48 387 LYS A N 1
ATOM 3130 C CA . LYS A 1 387 ? -23.220 23.109 42.996 1.00 27.48 387 LYS A CA 1
ATOM 3131 C C . LYS A 1 387 ? -23.540 21.601 43.040 1.00 27.48 387 LYS A C 1
ATOM 3133 O O . LYS A 1 387 ? -24.718 21.244 43.017 1.00 27.48 387 LYS A O 1
ATOM 3138 N N . PRO A 1 388 ? -22.531 20.724 43.198 1.00 28.12 388 PRO A N 1
ATOM 3139 C CA . PRO A 1 388 ? -22.743 19.284 43.304 1.00 28.12 388 PRO A CA 1
ATOM 3140 C C . PRO A 1 388 ? -23.177 18.874 44.724 1.00 28.12 388 PRO A C 1
ATOM 3142 O O . PRO A 1 388 ? -22.685 19.410 45.718 1.00 28.12 388 PRO A O 1
ATOM 3145 N N . ARG A 1 389 ? -24.075 17.886 44.815 1.00 25.81 389 ARG A N 1
ATOM 3146 C CA . ARG A 1 389 ? -24.362 17.092 46.025 1.00 25.81 389 ARG A CA 1
ATOM 3147 C C . ARG A 1 389 ? -24.224 15.590 45.701 1.00 25.81 389 ARG A C 1
ATOM 3149 O O . ARG A 1 389 ? -24.307 15.231 44.528 1.00 25.81 389 ARG A O 1
ATOM 3156 N N . PRO A 1 390 ? -23.923 14.750 46.707 1.00 27.83 390 PRO A N 1
ATOM 3157 C CA . PRO A 1 390 ? -23.049 13.586 46.562 1.00 27.83 390 PRO A CA 1
ATOM 3158 C C . PRO A 1 390 ? -23.744 12.329 46.028 1.00 27.83 390 PRO A C 1
ATOM 3160 O O . PRO A 1 390 ? -24.950 12.142 46.179 1.00 27.83 390 PRO A O 1
ATOM 3163 N N . ALA A 1 391 ? -22.932 11.460 45.423 1.00 28.47 391 ALA A N 1
ATOM 3164 C CA . ALA A 1 391 ? -23.320 10.170 44.872 1.00 28.47 391 ALA A CA 1
ATOM 3165 C C . ALA A 1 391 ? -23.762 9.188 45.970 1.00 28.47 391 ALA A C 1
ATOM 3167 O O . ALA A 1 391 ? -23.030 8.949 46.929 1.00 28.47 391 ALA A O 1
ATOM 3168 N N . SER A 1 392 ? -24.935 8.581 45.785 1.00 26.45 392 SER A N 1
ATOM 3169 C CA . SER A 1 392 ? -25.340 7.351 46.468 1.00 26.45 392 SER A CA 1
ATOM 3170 C C . SER A 1 392 ? -25.377 6.210 45.451 1.00 26.45 392 SER A C 1
ATOM 3172 O O . SER A 1 392 ? -25.889 6.359 44.341 1.00 26.45 392 SER A O 1
ATOM 3174 N N . LEU A 1 393 ? -24.753 5.094 45.833 1.00 27.14 393 LEU A N 1
ATOM 3175 C CA . LEU A 1 393 ? -24.740 3.829 45.110 1.00 27.14 393 LEU A CA 1
ATOM 3176 C C . LEU A 1 393 ? -26.169 3.301 44.920 1.00 27.14 393 LEU A C 1
ATOM 3178 O O . LEU A 1 393 ? -26.927 3.244 45.885 1.00 27.14 393 LEU A O 1
ATOM 3182 N N . PHE A 1 394 ? -26.484 2.800 43.723 1.00 24.83 394 PHE A N 1
ATOM 3183 C CA . PHE A 1 394 ? -27.588 1.860 43.527 1.00 24.83 394 PHE A CA 1
ATOM 3184 C C . PHE A 1 394 ? -27.094 0.580 42.854 1.00 24.83 394 PHE A C 1
ATOM 3186 O O . PHE A 1 394 ? -26.685 0.561 41.694 1.00 24.83 394 PHE A O 1
ATOM 3193 N N . THR A 1 395 ? -27.158 -0.491 43.636 1.00 23.00 395 THR A N 1
ATOM 3194 C CA . THR A 1 395 ? -27.079 -1.903 43.268 1.00 23.00 395 THR A CA 1
ATOM 3195 C C . THR A 1 395 ? -28.350 -2.289 42.501 1.00 23.00 395 THR A C 1
ATOM 3197 O O . THR A 1 395 ? -29.452 -1.997 42.964 1.00 23.00 395 THR A O 1
ATOM 3200 N N . VAL A 1 396 ? -28.236 -2.970 41.356 1.00 24.09 396 VAL A N 1
ATOM 3201 C CA . VAL A 1 396 ? -29.398 -3.552 40.659 1.00 24.09 396 VAL A CA 1
ATOM 3202 C C . VAL A 1 396 ? -29.489 -5.035 41.005 1.00 24.09 396 VAL A C 1
ATOM 3204 O O . VAL A 1 396 ? -28.637 -5.830 40.619 1.00 24.09 396 VAL A O 1
ATOM 3207 N N . THR A 1 397 ? -30.550 -5.393 41.723 1.00 23.67 397 THR A N 1
ATOM 3208 C CA . THR A 1 397 ? -30.967 -6.775 41.998 1.00 23.67 397 THR A CA 1
ATOM 3209 C C . THR A 1 397 ? -32.113 -7.104 41.039 1.00 23.67 397 THR A C 1
ATOM 3211 O O . THR A 1 397 ? -33.127 -6.409 41.056 1.00 23.67 397 THR A O 1
ATOM 3214 N N . CYS A 1 398 ? -31.985 -8.141 40.207 1.00 22.03 398 CYS A N 1
ATOM 3215 C CA . CYS A 1 398 ? -33.110 -8.656 39.419 1.00 22.03 398 CYS A CA 1
ATOM 3216 C C . CYS A 1 398 ? -33.966 -9.595 40.282 1.00 22.03 398 CYS A C 1
ATOM 3218 O O . CYS A 1 398 ? -33.471 -10.609 40.768 1.00 22.03 398 CYS A O 1
ATOM 3220 N N . LYS A 1 399 ? -35.257 -9.276 40.443 1.00 25.16 399 LYS A N 1
ATOM 3221 C CA . LYS A 1 399 ? -36.291 -10.207 40.918 1.00 25.16 399 LYS A CA 1
ATOM 3222 C C . LYS A 1 399 ? -37.219 -10.540 39.753 1.00 25.16 399 LYS A C 1
ATOM 3224 O O . LYS A 1 399 ? -37.825 -9.642 39.176 1.00 25.16 399 LYS A O 1
ATOM 3229 N N . ILE A 1 400 ? -37.334 -11.827 39.440 1.00 27.14 400 ILE A N 1
ATOM 3230 C CA . ILE A 1 400 ? -38.387 -12.389 38.591 1.00 27.14 400 ILE A CA 1
ATOM 3231 C C . ILE A 1 400 ? -39.510 -12.828 39.535 1.00 27.14 400 ILE A C 1
ATOM 3233 O O . ILE A 1 400 ? -39.258 -13.607 40.451 1.00 27.14 400 ILE A O 1
ATOM 3237 N N . ASN A 1 401 ? -40.730 -12.333 39.321 1.00 26.88 401 ASN A N 1
ATOM 3238 C CA . ASN A 1 401 ? -41.932 -12.880 39.947 1.00 26.88 401 ASN A CA 1
ATOM 3239 C C . ASN A 1 401 ? -42.609 -13.826 38.951 1.00 26.88 401 ASN A C 1
ATOM 3241 O O . ASN A 1 401 ? -43.089 -13.389 37.907 1.00 26.88 401 ASN A O 1
ATOM 3245 N N . VAL A 1 402 ? -42.644 -15.112 39.299 1.00 28.52 402 VAL A N 1
ATOM 3246 C CA . VAL A 1 402 ? -43.508 -16.127 38.688 1.00 28.52 402 VAL A CA 1
ATOM 3247 C C . VAL A 1 402 ? -44.690 -16.312 39.636 1.00 28.52 402 VAL A C 1
ATOM 3249 O O . VAL A 1 402 ? -44.491 -16.621 40.807 1.00 28.52 402 VAL A O 1
ATOM 3252 N N . GLY A 1 403 ? -45.903 -16.067 39.143 1.00 30.22 403 GLY A N 1
ATOM 3253 C CA . GLY A 1 403 ? -47.144 -16.317 39.871 1.00 30.22 403 GLY A CA 1
ATOM 3254 C C . GLY A 1 403 ? -47.640 -17.749 39.665 1.00 30.22 403 GLY A C 1
ATOM 3255 O O . GLY A 1 403 ? -47.618 -18.266 38.550 1.00 30.22 403 GLY A O 1
ATOM 3256 N N . ASP A 1 404 ? -48.074 -18.342 40.773 1.00 36.44 404 ASP A N 1
ATOM 3257 C CA . ASP A 1 404 ? -48.652 -19.668 40.992 1.00 36.44 404 ASP A CA 1
ATOM 3258 C C . ASP A 1 404 ? -49.421 -20.321 39.831 1.00 36.44 404 ASP A C 1
ATOM 3260 O O . ASP A 1 404 ? -50.468 -19.832 39.398 1.00 36.44 404 ASP A O 1
ATOM 3264 N N . LYS A 1 405 ? -48.960 -21.518 39.437 1.00 30.28 405 LYS A N 1
ATOM 3265 C CA . LYS A 1 405 ? -49.748 -22.769 39.373 1.00 30.28 405 LYS A CA 1
ATOM 3266 C C . LYS A 1 405 ? -48.865 -23.927 38.900 1.00 30.28 405 LYS A C 1
ATOM 3268 O O . LYS A 1 405 ? -48.366 -23.942 37.779 1.00 30.28 405 LYS A O 1
ATOM 3273 N N . THR A 1 406 ? -48.720 -24.937 39.749 1.00 34.19 406 THR A N 1
ATOM 3274 C CA . THR A 1 406 ? -48.176 -26.253 39.406 1.00 34.19 406 THR A CA 1
ATOM 3275 C C . THR A 1 406 ? -49.080 -26.951 38.386 1.00 34.19 406 THR A C 1
ATOM 3277 O O . THR A 1 406 ? -50.239 -27.250 38.671 1.00 34.19 406 THR A O 1
ATOM 3280 N N . ARG A 1 407 ? -48.540 -27.269 37.203 1.00 27.14 407 ARG A N 1
ATOM 3281 C CA . ARG A 1 407 ? -49.054 -28.341 36.340 1.00 27.14 407 ARG A CA 1
ATOM 3282 C C . ARG A 1 407 ? -47.921 -28.965 35.530 1.00 27.14 407 ARG A C 1
ATOM 3284 O O . ARG A 1 407 ? -47.121 -28.265 34.919 1.00 27.14 407 ARG A O 1
ATOM 3291 N N . ALA A 1 408 ? -47.874 -30.292 35.574 1.00 29.08 408 ALA A N 1
ATOM 3292 C CA . ALA A 1 408 ? -46.927 -31.137 34.867 1.00 29.08 408 ALA A CA 1
ATOM 3293 C C . ALA A 1 408 ? -46.971 -30.885 33.353 1.00 29.08 408 ALA A C 1
ATOM 3295 O O . ALA A 1 408 ? -48.050 -30.874 32.760 1.00 29.08 408 ALA A O 1
ATOM 3296 N N . VAL A 1 409 ? -45.801 -30.740 32.728 1.00 26.44 409 VAL A N 1
ATOM 3297 C CA . VAL A 1 409 ? -45.677 -30.819 31.270 1.00 26.44 409 VAL A CA 1
ATOM 3298 C C . VAL A 1 409 ? -45.243 -32.236 30.921 1.00 26.44 409 VAL A C 1
ATOM 3300 O O . VAL A 1 409 ? -44.102 -32.636 31.135 1.00 26.44 409 VAL A O 1
ATOM 3303 N N . SER A 1 410 ? -46.201 -33.000 30.405 1.00 23.58 410 SER A N 1
ATOM 3304 C CA . SER A 1 410 ? -45.990 -34.264 29.712 1.00 23.58 410 SER A CA 1
ATOM 3305 C C . SER A 1 410 ? -45.235 -34.016 28.404 1.00 23.58 410 SER A C 1
ATOM 3307 O O . SER A 1 410 ? -45.729 -33.295 27.535 1.00 23.58 410 SER A O 1
ATOM 3309 N N . TYR A 1 411 ? -44.070 -34.638 28.247 1.00 22.23 411 TYR A N 1
ATOM 3310 C CA . TYR A 1 411 ? -43.347 -34.703 26.979 1.00 22.23 411 TYR A CA 1
ATOM 3311 C C . TYR A 1 411 ? -44.078 -35.678 26.040 1.00 22.23 411 TYR A C 1
ATOM 3313 O O . TYR A 1 411 ? -44.220 -36.856 26.367 1.00 22.23 411 TYR A O 1
ATOM 3321 N N . ARG A 1 412 ? -44.575 -35.200 24.892 1.00 27.20 412 ARG A N 1
ATOM 3322 C CA . ARG A 1 412 ? -44.999 -36.068 23.780 1.00 27.20 412 ARG A CA 1
ATOM 3323 C C . ARG A 1 412 ? -43.863 -36.129 22.751 1.00 27.20 412 ARG A C 1
ATOM 3325 O O . ARG A 1 412 ? -43.541 -35.084 22.190 1.00 27.20 412 ARG A O 1
ATOM 3332 N N . PRO A 1 413 ? -43.278 -37.305 22.476 1.00 33.81 413 PRO A N 1
ATOM 3333 C CA . PRO A 1 413 ? -42.400 -37.502 21.332 1.00 33.81 413 PRO A CA 1
ATOM 3334 C C . PRO A 1 413 ? -43.238 -37.754 20.068 1.00 33.81 413 PRO A C 1
ATOM 3336 O O . PRO A 1 413 ? -44.225 -38.487 20.117 1.00 33.81 413 PRO A O 1
ATOM 3339 N N . GLY A 1 414 ? -42.827 -37.171 18.940 1.00 37.56 414 GLY A N 1
ATOM 3340 C CA . GLY A 1 414 ? -43.313 -37.545 17.607 1.00 37.56 414 GLY A CA 1
ATOM 3341 C C . GLY A 1 414 ? -44.171 -36.492 16.905 1.00 37.56 414 GLY A C 1
ATOM 3342 O O . GLY A 1 414 ? -45.395 -36.552 16.934 1.00 37.56 414 GLY A O 1
ATOM 3343 N N . ALA A 1 415 ? -43.517 -35.575 16.196 1.00 36.97 415 ALA A N 1
ATOM 3344 C CA . ALA A 1 415 ? -44.077 -34.962 14.997 1.00 36.97 415 ALA A CA 1
ATOM 3345 C C . ALA A 1 415 ? -42.931 -34.829 13.987 1.00 36.97 415 ALA A C 1
ATOM 3347 O O . ALA A 1 415 ? -42.079 -33.953 14.122 1.00 36.97 415 ALA A O 1
ATOM 3348 N N . SER A 1 416 ? -42.879 -35.755 13.028 1.00 51.34 416 SER A N 1
ATOM 3349 C CA . SER A 1 416 ? -41.978 -35.718 11.876 1.00 51.34 416 SER A CA 1
ATOM 3350 C C . SER A 1 416 ? -42.303 -34.474 11.048 1.00 51.34 416 SER A C 1
ATOM 3352 O O . SER A 1 416 ? -43.296 -34.440 10.318 1.00 51.34 416 SER A O 1
ATOM 3354 N N . GLY A 1 417 ? -41.513 -33.418 11.221 1.00 59.44 417 GLY A N 1
ATOM 3355 C CA . GLY A 1 417 ? -41.591 -32.242 10.366 1.00 59.44 417 GLY A CA 1
ATOM 3356 C C . GLY A 1 417 ? -41.221 -32.592 8.923 1.00 59.44 417 GLY A C 1
ATOM 3357 O O . GLY A 1 417 ? -40.474 -33.539 8.690 1.00 59.44 417 GLY A O 1
ATOM 3358 N N . ALA A 1 418 ? -41.724 -31.834 7.946 1.00 71.56 418 ALA A N 1
ATOM 3359 C CA . ALA A 1 418 ? -41.367 -32.047 6.543 1.00 71.56 418 ALA A CA 1
ATOM 3360 C C . ALA A 1 418 ? -39.835 -31.924 6.354 1.00 71.56 418 ALA A C 1
ATOM 3362 O O . ALA A 1 418 ? -39.258 -30.934 6.833 1.00 71.56 418 ALA A O 1
ATOM 3363 N N . PRO A 1 419 ? -39.167 -32.898 5.699 1.00 75.75 419 PRO A N 1
ATOM 3364 C CA . PRO A 1 419 ? -37.720 -32.872 5.502 1.00 75.75 419 PRO A CA 1
ATOM 3365 C C . PRO A 1 419 ? -37.328 -31.730 4.564 1.00 75.75 419 PRO A C 1
ATOM 3367 O O . PRO A 1 419 ? -38.036 -31.430 3.603 1.00 75.75 419 PRO A O 1
ATOM 3370 N N . CYS A 1 420 ? -36.191 -31.094 4.839 1.00 78.06 420 CYS A N 1
ATOM 3371 C CA . CYS A 1 420 ? -35.668 -30.052 3.960 1.00 78.06 420 CYS A CA 1
ATOM 3372 C C . CYS A 1 420 ? -35.134 -30.652 2.649 1.00 78.06 420 CYS A C 1
ATOM 3374 O O . CYS A 1 420 ? -34.410 -31.650 2.660 1.00 78.06 420 CYS A O 1
ATOM 3376 N N . SER A 1 421 ? -35.452 -30.004 1.532 1.00 75.62 421 SER A N 1
ATOM 3377 C CA . SER A 1 421 ? -35.117 -30.425 0.170 1.00 75.62 421 SER A CA 1
ATOM 3378 C C . SER A 1 421 ? -33.879 -29.720 -0.395 1.00 75.62 421 SER A C 1
ATOM 3380 O O . SER A 1 421 ? -33.087 -30.354 -1.089 1.00 75.62 421 SER A O 1
ATOM 3382 N N . ASN A 1 422 ? -33.669 -28.435 -0.075 1.00 82.69 422 ASN A N 1
ATOM 3383 C CA . ASN A 1 422 ? -32.529 -27.654 -0.571 1.00 82.69 422 ASN A CA 1
ATOM 3384 C C . ASN A 1 422 ? -31.894 -26.797 0.533 1.00 82.69 422 ASN A C 1
ATOM 3386 O O . ASN A 1 422 ? -32.168 -25.604 0.642 1.00 82.69 422 ASN A O 1
ATOM 3390 N N . VAL A 1 423 ? -31.045 -27.396 1.367 1.00 82.56 423 VAL A N 1
ATOM 3391 C CA . VAL A 1 423 ? -30.350 -26.701 2.468 1.00 82.56 423 VAL A CA 1
ATOM 3392 C C . VAL A 1 423 ? -28.980 -26.166 2.044 1.00 82.56 423 VAL A C 1
ATOM 3394 O O . VAL A 1 423 ? -28.401 -26.620 1.059 1.00 82.56 423 VAL A O 1
ATOM 3397 N N . LEU A 1 424 ? -28.431 -25.215 2.810 1.00 76.44 424 LEU A N 1
ATOM 3398 C CA . LEU A 1 424 ? -27.086 -24.680 2.567 1.00 76.44 424 LEU A CA 1
ATOM 3399 C C . LEU A 1 424 ? -26.022 -25.799 2.501 1.00 76.44 424 LEU A C 1
ATOM 3401 O O . LEU A 1 424 ? -26.015 -26.692 3.361 1.00 76.44 424 LEU A O 1
ATOM 3405 N N . PRO A 1 425 ? -25.073 -25.732 1.545 1.00 72.56 425 PRO A N 1
ATOM 3406 C CA . PRO A 1 425 ? -23.968 -26.680 1.463 1.00 72.56 425 PRO A CA 1
ATOM 3407 C C . PRO A 1 425 ? -23.191 -26.768 2.785 1.00 72.56 425 PRO A C 1
ATOM 3409 O O . PRO A 1 425 ? -22.899 -25.754 3.418 1.00 72.56 425 PRO A O 1
ATOM 3412 N N . GLY A 1 426 ? -22.870 -27.993 3.208 1.00 71.62 426 GLY A N 1
ATOM 3413 C CA . GLY A 1 426 ? -22.197 -28.276 4.483 1.00 71.62 426 GLY A CA 1
ATOM 3414 C C . GLY A 1 426 ? -23.137 -28.651 5.638 1.00 71.62 426 GLY A C 1
ATOM 3415 O O . GLY A 1 426 ? -22.725 -29.415 6.510 1.00 71.62 426 GLY A O 1
ATOM 3416 N N . LEU A 1 427 ? -24.416 -28.247 5.609 1.00 76.44 427 LEU A N 1
ATOM 3417 C CA . LEU A 1 427 ? -25.374 -28.557 6.686 1.00 76.44 427 LEU A CA 1
ATOM 3418 C C . LEU A 1 427 ? -25.625 -30.058 6.865 1.00 76.44 427 LEU A C 1
ATOM 3420 O O . LEU A 1 427 ? -25.690 -30.533 7.995 1.00 76.44 427 LEU A O 1
ATOM 3424 N N . TYR A 1 428 ? -25.684 -30.823 5.771 1.00 75.56 428 TYR A N 1
ATOM 3425 C CA . TYR A 1 428 ? -25.806 -32.283 5.850 1.00 75.56 428 TYR A CA 1
ATOM 3426 C C . TYR A 1 428 ? -24.602 -32.948 6.529 1.00 75.56 428 TYR A C 1
ATOM 3428 O O . TYR A 1 428 ? -24.757 -34.003 7.135 1.00 75.56 428 TYR A O 1
ATOM 3436 N N . LYS A 1 429 ? -23.399 -32.359 6.454 1.00 74.31 429 LYS A N 1
ATOM 3437 C CA . LYS A 1 429 ? -22.241 -32.853 7.219 1.00 74.31 429 LYS A CA 1
ATOM 3438 C C . LYS A 1 429 ? -22.357 -32.473 8.696 1.00 74.31 429 LYS A C 1
ATOM 3440 O O . LYS A 1 429 ? -22.037 -33.291 9.547 1.00 74.31 429 LYS A O 1
ATOM 3445 N N . GLN A 1 430 ? -22.875 -31.282 8.998 1.00 79.88 430 GLN A N 1
ATOM 3446 C CA . GLN A 1 430 ? -23.080 -30.800 10.367 1.00 79.88 430 GLN A CA 1
ATOM 3447 C C . GLN A 1 430 ? -24.172 -31.577 11.132 1.00 79.88 430 GLN A C 1
ATOM 3449 O O . GLN A 1 430 ? -24.084 -31.717 12.350 1.00 79.88 430 GLN A O 1
ATOM 3454 N N . SER A 1 431 ? -25.171 -32.129 10.431 1.00 81.50 431 SER A N 1
ATOM 3455 C CA . SER A 1 431 ? -26.223 -32.976 11.022 1.00 81.50 431 SER A CA 1
ATOM 3456 C C . SER A 1 431 ? -25.784 -34.417 11.319 1.00 81.50 431 SER A C 1
ATOM 3458 O O . SER A 1 431 ? -26.511 -35.169 11.977 1.00 81.50 431 SER A O 1
ATOM 3460 N N . ARG A 1 432 ? -24.620 -34.835 10.808 1.00 83.25 432 ARG A N 1
ATOM 3461 C CA . ARG A 1 432 ? -24.043 -36.161 11.058 1.00 83.25 432 ARG A CA 1
ATOM 3462 C C . ARG A 1 432 ? -23.384 -36.195 12.423 1.00 83.25 432 ARG A C 1
ATOM 3464 O O . ARG A 1 432 ? -22.799 -35.212 12.873 1.00 83.25 432 ARG A O 1
ATOM 3471 N N . GLY A 1 433 ? -23.475 -37.345 13.073 1.00 82.62 433 GLY A N 1
ATOM 3472 C CA . GLY A 1 433 ? -22.647 -37.577 14.236 1.00 82.62 433 GLY A CA 1
ATOM 3473 C C . GLY A 1 433 ? -21.206 -37.863 13.823 1.00 82.62 433 GLY A C 1
ATOM 3474 O O . GLY A 1 433 ? -20.901 -38.107 12.653 1.00 82.62 433 GLY A O 1
ATOM 3475 N N . VAL A 1 434 ? -20.306 -37.772 14.787 1.00 82.75 434 VAL A N 1
ATOM 3476 C CA . VAL A 1 434 ? -18.864 -37.744 14.575 1.00 82.75 434 VAL A CA 1
ATOM 3477 C C . VAL A 1 434 ? -18.201 -38.695 15.552 1.00 82.75 434 VAL A C 1
ATOM 3479 O O . VAL A 1 434 ? -18.406 -38.602 16.762 1.00 82.75 434 VAL A O 1
ATOM 3482 N N . ASP A 1 435 ? -17.378 -39.600 15.037 1.00 82.50 435 ASP A N 1
ATOM 3483 C CA . ASP A 1 435 ? -16.413 -40.332 15.847 1.00 82.50 435 ASP A CA 1
ATOM 3484 C C . ASP A 1 435 ? -15.163 -39.468 16.020 1.00 82.50 435 ASP A C 1
ATOM 3486 O O . ASP A 1 435 ? -14.286 -39.409 15.158 1.00 82.50 435 ASP A O 1
ATOM 3490 N N . VAL A 1 436 ? -15.079 -38.795 17.166 1.00 76.44 436 VAL A N 1
ATOM 3491 C CA . VAL A 1 436 ? -13.980 -37.876 17.488 1.00 76.44 436 VAL A CA 1
ATOM 3492 C C . VAL A 1 436 ? -12.599 -38.543 17.490 1.00 76.44 436 VAL A C 1
ATOM 3494 O O . VAL A 1 436 ? -11.586 -37.857 17.409 1.00 76.44 436 VAL A O 1
ATOM 3497 N N . THR A 1 437 ? -12.516 -39.874 17.590 1.00 74.25 437 THR A N 1
ATOM 3498 C CA . THR A 1 437 ? -11.226 -40.581 17.558 1.00 74.25 437 THR A CA 1
ATOM 3499 C C . THR A 1 437 ? -10.657 -40.684 16.144 1.00 74.25 437 THR A C 1
ATOM 3501 O O . THR A 1 437 ? -9.436 -40.733 15.986 1.00 74.25 437 THR A O 1
ATOM 3504 N N . LYS A 1 438 ? -11.535 -40.658 15.134 1.00 76.50 438 LYS A N 1
ATOM 3505 C CA . LYS A 1 438 ? -11.211 -40.806 13.711 1.00 76.50 438 LYS A CA 1
ATOM 3506 C C . LYS A 1 438 ? -11.421 -39.542 12.886 1.00 76.50 438 LYS A C 1
ATOM 3508 O O . LYS A 1 438 ? -10.978 -39.517 11.746 1.00 76.50 438 LYS A O 1
ATOM 3513 N N . LEU A 1 439 ? -12.100 -38.532 13.437 1.00 77.75 439 LEU A N 1
ATOM 3514 C CA . LEU A 1 439 ? -12.387 -37.275 12.749 1.00 77.75 439 LEU A CA 1
ATOM 3515 C C . LEU A 1 439 ? -11.105 -36.692 12.152 1.00 77.75 439 LEU A C 1
ATOM 3517 O O . LEU A 1 439 ? -10.200 -36.318 12.894 1.00 77.75 439 LEU A O 1
ATOM 3521 N N . ASP A 1 440 ? -11.039 -36.604 10.825 1.00 70.75 440 ASP A N 1
ATOM 3522 C CA . ASP A 1 440 ? -9.914 -35.968 10.147 1.00 70.75 440 ASP A CA 1
ATOM 3523 C C . ASP A 1 440 ? -10.294 -34.546 9.740 1.00 70.75 440 ASP A C 1
ATOM 3525 O O . ASP A 1 440 ? -11.204 -34.319 8.940 1.00 70.75 440 ASP A O 1
ATOM 3529 N N . LEU A 1 441 ? -9.594 -33.574 10.321 1.00 65.56 441 LEU A N 1
ATOM 3530 C CA . LEU A 1 441 ? -9.774 -32.163 9.997 1.00 65.56 441 LEU A CA 1
ATOM 3531 C C . LEU A 1 441 ? -8.995 -31.764 8.735 1.00 65.56 441 LEU A C 1
ATOM 3533 O O . LEU A 1 441 ? -9.243 -30.684 8.203 1.00 65.56 441 LEU A O 1
ATOM 3537 N N . MET A 1 442 ? -8.086 -32.622 8.241 1.00 63.75 442 MET A N 1
ATOM 3538 C CA . MET A 1 442 ? -7.271 -32.375 7.050 1.00 63.75 442 MET A CA 1
ATOM 3539 C C . MET A 1 442 ? -7.152 -33.633 6.170 1.00 63.75 442 MET A C 1
ATOM 3541 O O . MET A 1 442 ? -6.210 -34.404 6.308 1.00 63.75 442 MET A O 1
ATOM 3545 N N . PRO A 1 443 ? -8.047 -33.868 5.208 1.00 58.56 443 PRO A N 1
ATOM 3546 C CA . PRO A 1 443 ? -7.904 -35.016 4.318 1.00 58.56 443 PRO A CA 1
ATOM 3547 C C . PRO A 1 443 ? -6.722 -34.792 3.354 1.00 58.56 443 PRO A C 1
ATOM 3549 O O . PRO A 1 443 ? -6.875 -34.192 2.294 1.00 58.56 443 PRO A O 1
ATOM 3552 N N . LEU A 1 444 ? -5.522 -35.232 3.751 1.00 52.97 444 LEU A N 1
ATOM 3553 C CA . LEU A 1 444 ? -4.276 -35.095 2.982 1.00 52.97 444 LEU A CA 1
ATOM 3554 C C . LEU A 1 444 ? -4.176 -36.087 1.807 1.00 52.97 444 LEU A C 1
ATOM 3556 O O . LEU A 1 444 ? -3.276 -35.933 0.989 1.00 52.97 444 LEU A O 1
ATOM 3560 N N . ASP A 1 445 ? -5.085 -37.065 1.722 1.00 49.53 445 ASP A N 1
ATOM 3561 C CA . ASP A 1 445 ? -5.179 -38.058 0.646 1.00 49.53 445 ASP A CA 1
ATOM 3562 C C . ASP A 1 445 ? -6.645 -38.306 0.226 1.00 49.53 445 ASP A C 1
ATOM 3564 O O . ASP A 1 445 ? -7.593 -38.148 0.997 1.00 49.53 445 ASP A O 1
ATOM 3568 N N . SER A 1 446 ? -6.827 -38.656 -1.047 1.00 44.38 446 SER A N 1
ATOM 3569 C CA . SER A 1 446 ? -8.076 -38.600 -1.816 1.00 44.38 446 SER A CA 1
ATOM 3570 C C . SER A 1 446 ? -9.188 -39.596 -1.419 1.00 44.38 446 SER A C 1
ATOM 3572 O O . SER A 1 446 ? -8.976 -40.805 -1.371 1.00 44.38 446 SER A O 1
ATOM 3574 N N . LEU A 1 447 ? -10.409 -39.061 -1.281 1.00 49.66 447 LEU A N 1
ATOM 3575 C CA . LEU A 1 447 ? -11.748 -39.585 -1.647 1.00 49.66 447 LEU A CA 1
ATOM 3576 C C . LEU A 1 447 ? -12.266 -40.973 -1.180 1.00 49.66 447 LEU A C 1
ATOM 3578 O O . LEU A 1 447 ? -13.455 -41.215 -1.383 1.00 49.66 447 LEU A O 1
ATOM 3582 N N . HIS A 1 448 ? -11.505 -41.845 -0.502 1.00 51.03 448 HIS A N 1
ATOM 3583 C CA . HIS A 1 448 ? -12.004 -43.188 -0.104 1.00 51.03 448 HIS A CA 1
ATOM 3584 C C . HIS A 1 448 ? -11.648 -43.675 1.321 1.00 51.03 448 HIS A C 1
ATOM 3586 O O . HIS A 1 448 ? -11.630 -44.881 1.566 1.00 51.03 448 HIS A O 1
ATOM 3592 N N . MET A 1 449 ? -11.393 -42.786 2.286 1.00 58.38 449 MET A N 1
ATOM 3593 C CA . MET A 1 449 ? -11.012 -43.172 3.661 1.00 58.38 449 MET A CA 1
ATOM 3594 C C . MET A 1 449 ? -12.030 -42.702 4.725 1.00 58.38 449 MET A C 1
ATOM 3596 O O . MET A 1 449 ? -12.753 -41.736 4.493 1.00 58.38 449 MET A O 1
ATOM 3600 N N . ASP A 1 450 ? -12.124 -43.415 5.865 1.00 69.25 450 ASP A N 1
ATOM 3601 C CA . ASP A 1 450 ? -13.031 -43.106 6.999 1.00 69.25 450 ASP A CA 1
ATOM 3602 C C . ASP A 1 450 ? -12.662 -41.739 7.604 1.00 69.25 450 ASP A C 1
ATOM 3604 O O . ASP A 1 450 ? -11.712 -41.639 8.374 1.00 69.25 450 ASP A O 1
ATOM 3608 N N . ASP A 1 451 ? -13.410 -40.692 7.240 1.00 69.31 451 ASP A N 1
ATOM 3609 C CA . ASP A 1 451 ? -13.203 -39.293 7.653 1.00 69.31 451 ASP A CA 1
ATOM 3610 C C . ASP A 1 451 ? -13.735 -38.977 9.066 1.00 69.31 451 ASP A C 1
ATOM 3612 O O . ASP A 1 451 ? -13.681 -37.836 9.531 1.00 69.31 451 ASP A O 1
ATOM 3616 N N . GLY A 1 452 ? -14.266 -39.994 9.753 1.00 77.88 452 GLY A N 1
ATOM 3617 C CA . GLY A 1 452 ? -14.826 -39.903 11.095 1.00 77.88 452 GLY A CA 1
ATOM 3618 C C . GLY A 1 452 ? -16.275 -39.412 11.162 1.00 77.88 452 GLY A C 1
ATOM 3619 O O . GLY A 1 452 ? -16.875 -39.505 12.234 1.00 77.88 452 GLY A O 1
ATOM 3620 N N . TYR A 1 453 ? -16.893 -38.970 10.059 1.00 79.81 453 TYR A N 1
ATOM 3621 C CA . TYR A 1 453 ? -18.324 -38.650 10.043 1.00 79.81 453 TYR A CA 1
ATOM 3622 C C . TYR A 1 453 ? -19.172 -39.930 9.951 1.00 79.81 453 TYR A C 1
ATOM 3624 O O . TYR A 1 453 ? -18.918 -40.823 9.141 1.00 79.81 453 TYR A O 1
ATOM 3632 N N . LYS A 1 454 ? -20.230 -40.019 10.762 1.00 85.62 454 LYS A N 1
ATOM 3633 C CA . LYS A 1 454 ? -21.111 -41.194 10.919 1.00 85.62 454 LYS A CA 1
ATOM 3634 C C . LYS A 1 454 ? -22.537 -40.892 10.454 1.00 85.62 454 LYS A C 1
ATOM 3636 O O . LYS A 1 454 ? -22.729 -40.006 9.624 1.00 85.62 454 LYS A O 1
ATOM 3641 N N . SER A 1 455 ? -23.535 -41.669 10.863 1.00 83.44 455 SER A N 1
ATOM 3642 C CA . SER A 1 455 ? -24.919 -41.460 10.409 1.00 83.44 455 SER A CA 1
ATOM 3643 C C . SER A 1 455 ? -25.501 -40.137 10.945 1.00 83.44 455 SER A C 1
ATOM 3645 O O . SER A 1 455 ? -25.017 -39.624 11.958 1.00 83.44 455 SER A O 1
ATOM 3647 N N . PRO A 1 456 ? -26.524 -39.554 10.291 1.00 81.69 456 PRO A N 1
ATOM 3648 C CA . PRO A 1 456 ? -27.260 -38.402 10.816 1.00 81.69 456 PRO A CA 1
ATOM 3649 C C . PRO A 1 456 ? -27.778 -38.640 12.239 1.00 81.69 456 PRO A C 1
ATOM 3651 O O . PRO A 1 456 ? -28.416 -39.659 12.501 1.00 81.69 456 PRO A O 1
ATOM 3654 N N . VAL A 1 457 ? -27.505 -37.697 13.144 1.00 83.69 457 VAL A N 1
ATOM 3655 C CA . VAL A 1 457 ? -27.995 -37.711 14.538 1.00 83.69 457 VAL A CA 1
ATOM 3656 C C . VAL A 1 457 ? -29.003 -36.604 14.810 1.00 83.69 457 VAL A C 1
ATOM 3658 O O . VAL A 1 457 ? -29.805 -36.725 15.731 1.00 83.69 457 VAL A O 1
ATOM 3661 N N . ILE A 1 458 ? -28.999 -35.560 13.979 1.00 83.69 458 ILE A N 1
ATOM 3662 C CA . ILE A 1 458 ? -29.988 -34.483 13.977 1.00 83.69 458 ILE A CA 1
ATOM 3663 C C . ILE A 1 458 ? -30.735 -34.544 12.650 1.00 83.69 458 ILE A C 1
ATOM 3665 O O . ILE A 1 458 ? -30.124 -34.590 11.584 1.00 83.69 458 ILE A O 1
ATOM 3669 N N . GLU A 1 459 ? -32.060 -34.539 12.715 1.00 84.69 459 GLU A N 1
ATOM 3670 C CA . GLU A 1 459 ? -32.912 -34.513 11.532 1.00 84.69 459 GLU A CA 1
ATOM 3671 C C . GLU A 1 459 ? -33.271 -33.068 11.184 1.00 84.69 459 GLU A C 1
ATOM 3673 O O . GLU A 1 459 ? -33.790 -32.328 12.020 1.00 84.69 459 GLU A O 1
ATOM 3678 N N . LEU A 1 460 ? -32.936 -32.651 9.961 1.00 83.75 460 LEU A N 1
ATOM 3679 C CA . LEU A 1 460 ? -33.173 -31.291 9.486 1.00 83.75 460 LEU A CA 1
ATOM 3680 C C . LEU A 1 460 ? -34.578 -31.195 8.882 1.00 83.75 460 LEU A C 1
ATOM 3682 O O . LEU A 1 460 ? -34.833 -31.716 7.794 1.00 83.75 460 LEU A O 1
ATOM 3686 N N . THR A 1 461 ? -35.480 -30.509 9.583 1.00 85.56 461 THR A N 1
ATOM 3687 C CA . THR A 1 461 ? -36.865 -30.278 9.139 1.00 85.56 461 THR A CA 1
ATOM 3688 C C . THR A 1 461 ? -37.061 -28.823 8.749 1.00 85.56 461 THR A C 1
ATOM 3690 O O . THR A 1 461 ? -36.434 -27.944 9.329 1.00 85.56 461 THR A O 1
ATOM 3693 N N . CYS A 1 462 ? -37.936 -28.541 7.789 1.00 85.31 462 CYS A N 1
ATOM 3694 C CA . CYS A 1 462 ? -38.198 -27.181 7.303 1.00 85.31 462 CYS A CA 1
ATOM 3695 C C . CYS A 1 462 ? -39.674 -26.794 7.473 1.00 85.31 462 CYS A C 1
ATOM 3697 O O . CYS A 1 462 ? -40.256 -26.076 6.661 1.00 85.31 462 CYS A O 1
ATOM 3699 N N . SER A 1 463 ? -40.302 -27.253 8.557 1.00 82.88 463 SER A N 1
ATOM 3700 C CA . SER A 1 463 ? -41.749 -27.109 8.768 1.00 82.88 463 SER A CA 1
ATOM 3701 C C . SER A 1 463 ? -42.168 -25.668 9.050 1.00 82.88 463 SER A C 1
ATOM 3703 O O . SER A 1 463 ? -43.321 -25.311 8.825 1.00 82.88 463 SER A O 1
ATOM 3705 N N . LYS A 1 464 ? -41.244 -24.812 9.510 1.00 81.75 464 LYS A N 1
ATOM 3706 C CA . LYS A 1 464 ? -41.497 -23.374 9.703 1.00 81.75 464 LYS A CA 1
ATOM 3707 C C . LYS A 1 464 ? -41.346 -22.555 8.413 1.00 81.75 464 LYS A C 1
ATOM 3709 O O . LYS A 1 464 ? -41.486 -21.336 8.474 1.00 81.75 464 LYS A O 1
ATOM 3714 N N . GLY A 1 465 ? -41.023 -23.185 7.276 1.00 80.75 465 GLY A N 1
ATOM 3715 C CA . GLY A 1 465 ? -40.952 -22.534 5.961 1.00 80.75 465 GLY A CA 1
ATOM 3716 C C . GLY A 1 465 ? -39.883 -21.442 5.841 1.00 80.75 465 GLY A C 1
ATOM 3717 O O . GLY A 1 465 ? -40.016 -20.529 5.026 1.00 80.75 465 GLY A O 1
ATOM 3718 N N . LYS A 1 466 ? -38.838 -21.483 6.677 1.00 85.50 466 LYS A N 1
ATOM 3719 C CA . LYS A 1 466 ? -37.776 -20.471 6.664 1.00 85.50 466 LYS A CA 1
ATOM 3720 C C . LYS A 1 466 ? -36.877 -20.677 5.450 1.00 85.50 466 LYS A C 1
ATOM 3722 O O . LYS A 1 466 ? -36.434 -21.787 5.178 1.00 85.50 466 LYS A O 1
ATOM 3727 N N . THR A 1 467 ? -36.546 -19.593 4.757 1.00 84.88 467 THR A N 1
ATOM 3728 C CA . THR A 1 467 ? -35.645 -19.633 3.597 1.00 84.88 467 THR A CA 1
ATOM 3729 C C . THR A 1 467 ? -34.644 -18.492 3.640 1.00 84.88 467 THR A C 1
ATOM 3731 O O . THR A 1 467 ? -34.937 -17.434 4.197 1.00 84.88 467 THR A O 1
ATOM 3734 N N . ARG A 1 468 ? -33.488 -18.686 3.008 1.00 80.88 468 ARG A N 1
ATOM 3735 C CA . ARG A 1 468 ? -32.439 -17.685 2.828 1.00 80.88 468 ARG A CA 1
ATOM 3736 C C . ARG A 1 468 ? -31.868 -17.771 1.423 1.00 80.88 468 ARG A C 1
ATOM 3738 O O . ARG A 1 468 ? -31.555 -18.855 0.948 1.00 80.88 468 ARG A O 1
ATOM 3745 N N . THR A 1 469 ? -31.658 -16.624 0.794 1.00 75.94 469 THR A N 1
ATOM 3746 C CA . THR A 1 469 ? -30.945 -16.543 -0.483 1.00 75.94 469 THR A CA 1
ATOM 3747 C C . THR A 1 469 ? -29.462 -16.295 -0.228 1.00 75.94 469 THR A C 1
ATOM 3749 O O . THR A 1 469 ? -29.118 -15.393 0.532 1.00 75.94 469 THR A O 1
ATOM 3752 N N . SER A 1 470 ? -28.587 -17.089 -0.847 1.00 65.81 470 SER A N 1
ATOM 3753 C CA . SER A 1 470 ? -27.132 -16.899 -0.815 1.00 65.81 470 SER A CA 1
ATOM 3754 C C . SER A 1 470 ? -26.538 -17.221 -2.187 1.00 65.81 470 SER A C 1
ATOM 3756 O O . SER A 1 470 ? -26.901 -18.226 -2.797 1.00 65.81 470 SER A O 1
ATOM 3758 N N . GLY A 1 471 ? -25.678 -16.341 -2.713 1.00 64.75 471 GLY A N 1
ATOM 3759 C CA . GLY A 1 471 ? -25.076 -16.501 -4.046 1.00 64.75 471 GLY A CA 1
ATOM 3760 C C . GLY A 1 471 ? -26.088 -16.601 -5.199 1.00 64.75 471 GLY A C 1
ATOM 3761 O O . GLY A 1 471 ? -25.826 -17.288 -6.178 1.00 64.75 471 GLY A O 1
ATOM 3762 N N . GLY A 1 472 ? -27.269 -15.984 -5.063 1.00 66.31 472 GLY A N 1
ATOM 3763 C CA . GLY A 1 472 ? -28.353 -16.059 -6.054 1.00 66.31 472 GLY A CA 1
ATOM 3764 C C . GLY A 1 472 ? -29.215 -17.328 -5.988 1.00 66.31 472 GLY A C 1
ATOM 3765 O O . GLY A 1 472 ? -30.226 -17.406 -6.680 1.00 66.31 472 GLY A O 1
ATOM 3766 N N . VAL A 1 473 ? -28.881 -18.293 -5.124 1.00 73.19 473 VAL A N 1
ATOM 3767 C CA . VAL A 1 473 ? -29.653 -19.529 -4.916 1.00 73.19 473 VAL A CA 1
ATOM 3768 C C . VAL A 1 473 ? -30.460 -19.425 -3.622 1.00 73.19 473 VAL A C 1
ATOM 3770 O O . VAL A 1 473 ? -29.955 -18.983 -2.588 1.00 73.19 473 VAL A O 1
ATOM 3773 N N . LYS A 1 474 ? -31.737 -19.820 -3.667 1.00 82.31 474 LYS A N 1
ATOM 3774 C CA . LYS A 1 474 ? -32.626 -19.842 -2.500 1.00 82.31 474 LYS A CA 1
ATOM 3775 C C . LYS A 1 474 ? -32.512 -21.186 -1.781 1.00 82.31 474 LYS A C 1
ATOM 3777 O O . LYS A 1 474 ? -32.891 -22.214 -2.336 1.00 82.31 474 LYS A O 1
ATOM 3782 N N . TYR A 1 475 ? -32.035 -21.151 -0.545 1.00 84.69 475 TYR A N 1
ATOM 3783 C CA . TYR A 1 475 ? -31.914 -22.302 0.342 1.00 84.69 475 TYR A CA 1
ATOM 3784 C C . TYR A 1 475 ? -32.995 -22.283 1.420 1.00 84.69 475 TYR A C 1
ATOM 3786 O O . TYR A 1 475 ? -33.427 -21.229 1.892 1.00 84.69 475 TYR A O 1
ATOM 3794 N N . GLU A 1 476 ? -33.413 -23.461 1.845 1.00 88.00 476 GLU A N 1
ATOM 3795 C CA . GLU A 1 476 ? -34.256 -23.671 3.009 1.00 88.00 476 GLU A CA 1
ATOM 3796 C C . GLU A 1 476 ? -33.387 -23.656 4.272 1.00 88.00 476 GLU A C 1
ATOM 3798 O O . GLU A 1 476 ? -32.274 -24.188 4.297 1.00 88.00 476 GLU A O 1
ATOM 3803 N N . LEU A 1 477 ? -33.881 -23.003 5.323 1.00 86.12 477 LEU A N 1
ATOM 3804 C CA . LEU A 1 477 ? -33.221 -22.937 6.620 1.00 86.12 477 LEU A CA 1
ATOM 3805 C C . LEU A 1 477 ? -33.906 -23.915 7.580 1.00 86.12 477 LEU A C 1
ATOM 3807 O O . LEU A 1 477 ? -35.050 -23.656 7.967 1.00 86.12 477 LEU A O 1
ATOM 3811 N N . PRO A 1 478 ? -33.218 -24.993 8.000 1.00 89.50 478 PRO A N 1
ATOM 3812 C CA . PRO A 1 478 ? -33.798 -25.970 8.909 1.00 89.50 478 PRO A CA 1
ATOM 3813 C C . PRO A 1 478 ? -34.242 -25.370 10.244 1.00 89.50 478 PRO A C 1
ATOM 3815 O O . PRO A 1 478 ? -33.616 -24.458 10.790 1.00 89.50 478 PRO A O 1
ATOM 3818 N N . ASP A 1 479 ? -35.292 -25.949 10.814 1.00 86.00 479 ASP A N 1
ATOM 3819 C CA . ASP A 1 479 ? -35.910 -25.556 12.075 1.00 86.00 479 ASP A CA 1
ATOM 3820 C C . ASP A 1 479 ? -34.937 -25.648 13.255 1.00 86.00 479 ASP A C 1
ATOM 3822 O O . ASP A 1 479 ? -35.145 -24.940 14.238 1.00 86.00 479 ASP A O 1
ATOM 3826 N N . GLN A 1 480 ? -33.907 -26.496 13.144 1.00 88.94 480 GLN A N 1
ATOM 3827 C CA . GLN A 1 480 ? -32.856 -26.783 14.127 1.00 88.94 480 GLN A CA 1
ATOM 3828 C C . GLN A 1 480 ? -31.681 -25.791 14.065 1.00 88.94 480 GLN A C 1
ATOM 3830 O O . GLN A 1 480 ? -30.819 -25.800 14.946 1.00 88.94 480 GLN A O 1
ATOM 3835 N N . VAL A 1 481 ? -31.631 -24.923 13.050 1.00 85.19 481 VAL A N 1
ATOM 3836 C CA . VAL A 1 481 ? -30.606 -23.880 12.924 1.00 85.19 481 VAL A CA 1
ATOM 3837 C C . VAL A 1 481 ? -31.040 -22.644 13.715 1.00 85.19 481 VAL A C 1
ATOM 3839 O O . VAL A 1 481 ? -32.184 -22.189 13.623 1.00 85.19 481 VAL A O 1
ATOM 3842 N N . TRP A 1 482 ? -30.133 -22.105 14.531 1.00 83.00 482 TRP A N 1
ATOM 3843 C CA . TRP A 1 482 ? -30.373 -20.894 15.317 1.00 83.00 482 TRP A CA 1
ATOM 3844 C C . TRP A 1 482 ? -29.991 -19.649 14.530 1.00 83.00 482 TRP A C 1
ATOM 3846 O O . TRP A 1 482 ? -30.827 -18.779 14.289 1.00 83.00 482 TRP A O 1
ATOM 3856 N N . VAL A 1 483 ? -28.730 -19.591 14.101 1.00 80.94 483 VAL A N 1
ATOM 3857 C CA . VAL A 1 483 ? -28.152 -18.455 13.385 1.00 80.94 483 VAL A CA 1
ATOM 3858 C C . VAL A 1 483 ? -27.293 -18.973 12.242 1.00 80.94 483 VAL A C 1
ATOM 3860 O O . VAL A 1 483 ? -26.545 -19.939 12.383 1.00 80.94 483 VAL A O 1
ATOM 3863 N N . VAL A 1 484 ? -27.399 -18.289 11.105 1.00 77.19 484 VAL A N 1
ATOM 3864 C CA . VAL A 1 484 ? -26.434 -18.382 10.012 1.00 77.19 484 VAL A CA 1
ATOM 3865 C C . VAL A 1 484 ? -25.843 -16.988 9.830 1.00 77.19 484 VAL A C 1
ATOM 3867 O O . VAL A 1 484 ? -26.588 -16.051 9.529 1.00 77.19 484 VAL A O 1
ATOM 3870 N N . SER A 1 485 ? -24.538 -16.829 10.022 1.00 78.88 485 SER A N 1
ATOM 3871 C CA . SER A 1 485 ? -23.830 -15.576 9.740 1.00 78.88 485 SER A CA 1
ATOM 3872 C C . SER A 1 485 ? -23.094 -15.687 8.411 1.00 78.88 485 SER A C 1
ATOM 3874 O O . SER A 1 485 ? -22.414 -16.682 8.155 1.00 78.88 485 SER A O 1
ATOM 3876 N N . ASP A 1 486 ? -23.240 -14.665 7.562 1.00 69.50 486 ASP A N 1
ATOM 3877 C CA . ASP A 1 486 ? -22.323 -14.505 6.434 1.00 69.50 486 ASP A CA 1
ATOM 3878 C C . ASP A 1 486 ? -20.985 -14.061 7.018 1.00 69.50 486 ASP A C 1
ATOM 3880 O O . ASP A 1 486 ? -20.910 -13.066 7.744 1.00 69.50 486 ASP A O 1
ATOM 3884 N N . GLU A 1 487 ? -19.941 -14.829 6.742 1.00 62.41 487 GLU A N 1
ATOM 3885 C CA . GLU A 1 487 ? -18.585 -14.473 7.134 1.00 62.41 487 GLU A CA 1
ATOM 3886 C C . GLU A 1 487 ? -17.948 -13.824 5.907 1.00 62.41 487 GLU A C 1
ATOM 3888 O O . GLU A 1 487 ? -17.944 -14.407 4.823 1.00 62.41 487 GLU A O 1
ATOM 3893 N N . SER A 1 488 ? -17.443 -12.595 6.035 1.00 51.25 488 SER A N 1
ATOM 3894 C CA . SER A 1 488 ? -16.703 -11.988 4.934 1.00 51.25 488 SER A CA 1
ATOM 3895 C C . SER A 1 488 ? -15.453 -12.826 4.655 1.00 51.25 488 SER A C 1
ATOM 3897 O O . SER A 1 488 ? -14.747 -13.247 5.578 1.00 51.25 488 SER A O 1
ATOM 3899 N N . SER A 1 489 ? -15.160 -13.065 3.375 1.00 47.31 489 SER A N 1
ATOM 3900 C CA . SER A 1 489 ? -13.892 -13.639 2.923 1.00 47.31 489 SER A CA 1
ATOM 3901 C C . SER A 1 489 ? -12.753 -12.682 3.302 1.00 47.31 489 SER A C 1
ATOM 3903 O O . SER A 1 489 ? -12.361 -11.822 2.517 1.00 47.31 489 SER A O 1
ATOM 3905 N N . GLY A 1 490 ? -12.287 -12.745 4.548 1.00 42.22 490 GLY A N 1
ATOM 3906 C CA . GLY A 1 490 ? -11.362 -11.739 5.068 1.00 42.22 490 GLY A CA 1
ATOM 3907 C C . GLY A 1 490 ? -10.829 -11.955 6.483 1.00 42.22 490 GLY A C 1
ATOM 3908 O O . GLY A 1 490 ? -9.940 -11.212 6.894 1.00 42.22 490 GLY A O 1
ATOM 3909 N N . SER A 1 491 ? -11.289 -12.961 7.233 1.00 33.97 491 SER A N 1
ATOM 3910 C CA . SER A 1 491 ? -10.623 -13.339 8.487 1.00 33.97 491 SER A CA 1
ATOM 3911 C C . SER A 1 491 ? -9.434 -14.256 8.198 1.00 33.97 491 SER A C 1
ATOM 3913 O O . SER A 1 491 ? -9.553 -15.477 8.270 1.00 33.97 491 SER A O 1
ATOM 3915 N N . LEU A 1 492 ? -8.281 -13.662 7.888 1.00 36.56 492 LEU A N 1
ATOM 3916 C CA . LEU A 1 492 ? -6.999 -14.366 7.870 1.00 36.56 492 LEU A CA 1
ATOM 3917 C C . LEU A 1 492 ? -6.635 -14.821 9.290 1.00 36.56 492 LEU A C 1
ATOM 3919 O O . LEU A 1 492 ? -6.158 -14.025 10.096 1.00 36.56 492 LEU A O 1
ATOM 3923 N N . THR A 1 493 ? -6.821 -16.101 9.603 1.00 39.00 493 THR A N 1
ATOM 3924 C CA . THR A 1 493 ? -6.120 -16.738 10.726 1.00 39.00 493 THR A CA 1
ATOM 3925 C C . THR A 1 493 ? -4.791 -17.268 10.212 1.00 39.00 493 THR A C 1
ATOM 3927 O O . THR A 1 493 ? -4.726 -18.363 9.666 1.00 39.00 493 THR A O 1
ATOM 3930 N N . HIS A 1 494 ? -3.736 -16.467 10.359 1.00 41.91 494 HIS A N 1
ATOM 3931 C CA . HIS A 1 494 ? -2.367 -16.951 10.230 1.00 41.91 494 HIS A CA 1
ATOM 3932 C C . HIS A 1 494 ? -1.910 -17.493 11.581 1.00 41.91 494 HIS A C 1
ATOM 3934 O O . HIS A 1 494 ? -1.828 -16.749 12.556 1.00 41.91 494 HIS A O 1
ATOM 3940 N N . GLY A 1 495 ? -1.586 -18.778 11.619 1.00 48.06 495 GLY A N 1
ATOM 3941 C CA . GLY A 1 495 ? -0.876 -19.406 12.721 1.00 48.06 495 GLY A CA 1
ATOM 3942 C C . GLY A 1 495 ? 0.045 -20.466 12.142 1.00 48.06 495 GLY A C 1
ATOM 3943 O O . GLY A 1 495 ? -0.404 -21.290 11.350 1.00 48.06 495 GLY A O 1
ATOM 3944 N N . ALA A 1 496 ? 1.327 -20.397 12.489 1.00 51.62 496 ALA A N 1
ATOM 3945 C CA . ALA A 1 496 ? 2.254 -21.499 12.298 1.00 51.62 496 ALA A CA 1
ATOM 3946 C C . ALA A 1 496 ? 2.409 -22.176 13.659 1.00 51.62 496 ALA A C 1
ATOM 3948 O O . ALA A 1 496 ? 3.030 -21.618 14.566 1.00 51.62 496 ALA A O 1
ATOM 3949 N N . GLU A 1 497 ? 1.794 -23.343 13.832 1.00 56.19 497 GLU A N 1
ATOM 3950 C CA . GLU A 1 497 ? 1.970 -24.124 15.054 1.00 56.19 497 GLU A CA 1
ATOM 3951 C C . GLU A 1 497 ? 3.065 -25.167 14.833 1.00 56.19 497 GLU A C 1
ATOM 3953 O O . GLU A 1 497 ? 2.911 -26.111 14.054 1.00 56.19 497 GLU A O 1
ATOM 3958 N N . VAL A 1 498 ? 4.199 -24.970 15.511 1.00 60.75 498 VAL A N 1
ATOM 3959 C CA . VAL A 1 498 ? 5.329 -25.906 15.491 1.00 60.75 498 VAL A CA 1
ATOM 3960 C C . VAL A 1 498 ? 5.084 -26.976 16.543 1.00 60.75 498 VAL A C 1
ATOM 3962 O O . VAL A 1 498 ? 5.158 -26.706 17.745 1.00 60.75 498 VAL A O 1
ATOM 3965 N N . MET A 1 499 ? 4.837 -28.207 16.108 1.00 61.84 499 MET A N 1
ATOM 3966 C CA . MET A 1 499 ? 4.674 -29.333 17.021 1.00 61.84 499 MET A CA 1
ATOM 3967 C C . MET A 1 499 ? 5.992 -30.074 17.145 1.00 61.84 499 MET A C 1
ATOM 3969 O O . MET A 1 499 ? 6.651 -30.418 16.162 1.00 61.84 499 MET A O 1
ATOM 3973 N N . LYS A 1 500 ? 6.381 -30.336 18.388 1.00 60.84 500 LYS A N 1
ATOM 3974 C CA . LYS A 1 500 ? 7.634 -31.006 18.728 1.00 60.84 500 LYS A CA 1
ATOM 3975 C C . LYS A 1 500 ? 7.397 -32.410 19.255 1.00 60.84 500 LYS A C 1
ATOM 3977 O O . LYS A 1 500 ? 8.343 -33.193 19.281 1.00 60.84 500 LYS A O 1
ATOM 3982 N N . THR A 1 501 ? 6.165 -32.727 19.654 1.00 65.62 501 THR A N 1
ATOM 3983 C CA . THR A 1 501 ? 5.761 -34.040 20.161 1.00 65.62 501 THR A CA 1
ATOM 3984 C C . THR A 1 501 ? 4.409 -34.476 19.597 1.00 65.62 501 THR A C 1
ATOM 3986 O O . THR A 1 501 ? 3.563 -33.659 19.234 1.00 65.62 501 THR A O 1
ATOM 3989 N N . SER A 1 502 ? 4.162 -35.786 19.580 1.00 60.62 502 SER A N 1
ATOM 3990 C CA . SER A 1 502 ? 2.864 -36.354 19.194 1.00 60.62 502 SER A CA 1
ATOM 3991 C C . SER A 1 502 ? 1.724 -35.951 20.143 1.00 60.62 502 SER A C 1
ATOM 3993 O O . SER A 1 502 ? 0.559 -36.012 19.763 1.00 60.62 502 SER A O 1
ATOM 3995 N N . SER A 1 503 ? 2.025 -35.524 21.373 1.00 63.38 503 SER A N 1
ATOM 3996 C CA . SER A 1 503 ? 1.031 -34.987 22.314 1.00 63.38 503 SER A CA 1
ATOM 3997 C C . SER A 1 503 ? 0.616 -33.561 21.942 1.00 63.38 503 SER A C 1
ATOM 3999 O O . SER A 1 503 ? -0.572 -33.238 21.935 1.00 63.38 503 SER A O 1
ATOM 4001 N N . GLU A 1 504 ? 1.582 -32.721 21.559 1.00 67.44 504 GLU A N 1
ATOM 4002 C CA . GLU A 1 504 ? 1.318 -31.363 21.070 1.00 67.44 504 GLU A CA 1
ATOM 4003 C C . GLU A 1 504 ? 0.501 -31.393 19.787 1.00 67.44 504 GLU A C 1
ATOM 4005 O O . GLU A 1 504 ? -0.512 -30.708 19.725 1.00 67.44 504 GLU A O 1
ATOM 4010 N N . ALA A 1 505 ? 0.851 -32.266 18.835 1.00 63.44 505 ALA A N 1
ATOM 4011 C CA . ALA A 1 505 ? 0.070 -32.431 17.613 1.00 63.44 505 ALA A CA 1
ATOM 4012 C C . ALA A 1 505 ? -1.405 -32.737 17.905 1.00 63.44 505 ALA A C 1
ATOM 4014 O O . ALA A 1 505 ? -2.293 -32.098 17.354 1.00 63.44 505 ALA A O 1
ATOM 4015 N N . ARG A 1 506 ? -1.688 -33.637 18.857 1.00 66.81 506 ARG A N 1
ATOM 4016 C CA . ARG A 1 506 ? -3.065 -33.973 19.262 1.00 66.81 506 ARG A CA 1
ATOM 4017 C C . ARG A 1 506 ? -3.798 -32.792 19.897 1.00 66.81 506 ARG A C 1
ATOM 4019 O O . ARG A 1 506 ? -5.005 -32.636 19.708 1.00 66.81 506 ARG A O 1
ATOM 4026 N N . LYS A 1 507 ? -3.077 -31.979 20.673 1.00 67.69 507 LYS A N 1
ATOM 4027 C CA . LYS A 1 507 ? -3.633 -30.798 21.336 1.00 67.69 507 LYS A CA 1
ATOM 4028 C C . LYS A 1 507 ? -4.111 -29.771 20.313 1.00 67.69 507 LYS A C 1
ATOM 4030 O O . LYS A 1 507 ? -5.197 -29.242 20.522 1.00 67.69 507 LYS A O 1
ATOM 4035 N N . VAL A 1 508 ? -3.361 -29.550 19.231 1.00 66.94 508 VAL A N 1
ATOM 4036 C CA . VAL A 1 508 ? -3.753 -28.645 18.133 1.00 66.94 508 VAL A CA 1
ATOM 4037 C C . VAL A 1 508 ? -5.088 -29.081 17.529 1.00 66.94 508 VAL A C 1
ATOM 4039 O O . VAL A 1 508 ? -6.074 -28.358 17.642 1.00 66.94 508 VAL A O 1
ATOM 4042 N N . PHE A 1 509 ? -5.178 -30.330 17.050 1.00 64.25 509 PHE A N 1
ATOM 4043 C CA . PHE A 1 509 ? -6.419 -30.877 16.475 1.00 64.25 509 PHE A CA 1
ATOM 4044 C C . PHE A 1 509 ? -7.614 -30.791 17.439 1.00 64.25 509 PHE A C 1
ATOM 4046 O O . PHE A 1 509 ? -8.742 -30.512 17.036 1.00 64.25 509 PHE A O 1
ATOM 4053 N N . SER A 1 510 ? -7.373 -30.993 18.737 1.00 61.78 510 SER A N 1
ATOM 4054 C CA . SER A 1 510 ? -8.429 -30.929 19.751 1.00 61.78 510 SER A CA 1
ATOM 4055 C C . SER A 1 510 ? -8.883 -29.499 20.073 1.00 61.78 510 SER A C 1
ATOM 4057 O O . SER A 1 510 ? -10.032 -29.298 20.471 1.00 61.78 510 SER A O 1
ATOM 4059 N N . VAL A 1 511 ? -7.992 -28.510 19.957 1.00 60.69 511 VAL A N 1
ATOM 4060 C CA . VAL A 1 511 ? -8.328 -27.088 20.129 1.00 60.69 511 VAL A CA 1
ATOM 4061 C C . VAL A 1 511 ? -9.135 -26.600 18.931 1.00 60.69 511 VAL A C 1
ATOM 4063 O O . VAL A 1 511 ? -10.184 -25.994 19.142 1.00 60.69 511 VAL A O 1
ATOM 4066 N N . ASP A 1 512 ? -8.720 -26.954 17.715 1.00 61.78 512 ASP A N 1
ATOM 4067 C CA . ASP A 1 512 ? -9.423 -26.579 16.483 1.00 61.78 512 ASP A CA 1
ATOM 4068 C C . ASP A 1 512 ? -10.832 -27.178 16.403 1.00 61.78 512 ASP A C 1
ATOM 4070 O O . ASP A 1 512 ? -11.772 -26.514 15.967 1.00 61.78 512 ASP A O 1
ATOM 4074 N N . ALA A 1 513 ? -11.017 -28.407 16.894 1.00 53.78 513 ALA A N 1
ATOM 4075 C CA . ALA A 1 513 ? -12.329 -29.049 16.973 1.00 53.78 513 ALA A CA 1
ATOM 4076 C C . ALA A 1 513 ? -13.190 -28.614 18.175 1.00 53.78 513 ALA A C 1
ATOM 4078 O O . ALA A 1 513 ? -14.355 -29.004 18.257 1.00 53.78 513 ALA A O 1
ATOM 4079 N N . GLY A 1 514 ? -12.643 -27.857 19.134 1.00 50.03 514 GLY A N 1
ATOM 4080 C CA . GLY A 1 514 ? -13.389 -27.364 20.298 1.00 50.03 514 GLY A CA 1
ATOM 4081 C C . GLY A 1 514 ? -13.912 -28.448 21.256 1.00 50.03 514 GLY A C 1
ATOM 4082 O O . GLY A 1 514 ? -14.965 -28.259 21.865 1.00 50.03 514 GLY A O 1
ATOM 4083 N N . VAL A 1 515 ? -13.209 -29.578 21.404 1.00 53.66 515 VAL A N 1
ATOM 4084 C CA . VAL A 1 515 ? -13.672 -30.730 22.214 1.00 53.66 515 VAL A CA 1
ATOM 4085 C C . VAL A 1 515 ? -13.413 -30.557 23.722 1.00 53.66 515 VAL A C 1
ATOM 4087 O O . VAL A 1 515 ? -12.538 -29.789 24.136 1.00 53.66 515 VAL A O 1
ATOM 4090 N N . ASP A 1 516 ? -14.165 -31.264 24.573 1.00 47.84 516 ASP A N 1
ATOM 4091 C CA . ASP A 1 516 ? -14.073 -31.159 26.037 1.00 47.84 516 ASP A CA 1
ATOM 4092 C C . ASP A 1 516 ? -12.786 -31.781 26.629 1.00 47.84 516 ASP A C 1
ATOM 4094 O O . ASP A 1 516 ? -12.044 -32.514 25.976 1.00 47.84 516 ASP A O 1
ATOM 4098 N N . VAL A 1 517 ? -12.503 -31.476 27.901 1.00 42.25 517 VAL A N 1
ATOM 4099 C CA . VAL A 1 517 ? -11.233 -31.799 28.580 1.00 42.25 517 VAL A CA 1
ATOM 4100 C C . VAL A 1 517 ? -10.944 -33.303 28.678 1.00 42.25 517 VAL A C 1
ATOM 4102 O O . VAL A 1 517 ? -9.773 -33.680 28.603 1.00 42.25 517 VAL A O 1
ATOM 4105 N N . GLN A 1 518 ? -11.955 -34.167 28.824 1.00 47.38 518 GLN A N 1
ATOM 4106 C CA . GLN A 1 518 ? -11.731 -35.618 28.870 1.00 47.38 518 GLN A CA 1
ATOM 4107 C C . GLN A 1 518 ? -11.447 -36.169 27.467 1.00 47.38 518 GLN A C 1
ATOM 4109 O O . GLN A 1 518 ? -10.524 -36.970 27.289 1.00 47.38 518 GLN A O 1
ATOM 4114 N N . THR A 1 519 ? -12.153 -35.658 26.460 1.00 54.19 519 THR A N 1
ATOM 4115 C CA . THR A 1 519 ? -11.991 -36.039 25.050 1.00 54.19 519 THR A CA 1
ATOM 4116 C C . THR A 1 519 ? -10.652 -35.573 24.455 1.00 54.19 519 THR A C 1
ATOM 4118 O O . THR A 1 519 ? -10.052 -36.294 23.655 1.00 54.19 519 THR A O 1
ATOM 4121 N N . LYS A 1 520 ? -10.085 -34.448 24.928 1.00 55.75 520 LYS A N 1
ATOM 4122 C CA . LYS A 1 520 ? -8.748 -33.934 24.533 1.00 55.75 520 LYS A CA 1
ATOM 4123 C C . LYS A 1 520 ? -7.599 -34.935 24.705 1.00 55.75 520 LYS A C 1
ATOM 4125 O O . LYS A 1 520 ? -6.576 -34.817 24.035 1.00 55.75 520 LYS A O 1
ATOM 4130 N N . LYS A 1 521 ? -7.719 -35.897 25.627 1.00 52.97 521 LYS A N 1
ATOM 4131 C CA . LYS A 1 521 ? -6.622 -36.826 25.944 1.00 52.97 521 LYS A CA 1
ATOM 4132 C C . LYS A 1 521 ? -6.482 -37.952 24.912 1.00 52.97 521 LYS A C 1
ATOM 4134 O O . LYS A 1 521 ? -5.362 -38.403 24.661 1.00 52.97 521 LYS A O 1
ATOM 4139 N N . PHE A 1 522 ? -7.583 -38.384 24.295 1.00 58.31 522 PHE A N 1
ATOM 4140 C CA . PHE A 1 522 ? -7.623 -39.582 23.441 1.00 58.31 522 PHE A CA 1
ATOM 4141 C C . PHE A 1 522 ? -8.298 -39.380 22.070 1.00 58.31 522 PHE A C 1
ATOM 4143 O O . PHE A 1 522 ? -8.176 -40.258 21.213 1.00 58.31 522 PHE A O 1
ATOM 4150 N N . GLY A 1 523 ? -8.954 -38.239 21.829 1.00 57.78 523 GLY A N 1
ATOM 4151 C CA . GLY A 1 523 ? -9.504 -37.870 20.519 1.00 57.78 523 GLY A CA 1
ATOM 4152 C C . GLY A 1 523 ? -8.431 -37.779 19.425 1.00 57.78 523 GLY A C 1
ATOM 4153 O O . GLY A 1 523 ? -7.246 -37.614 19.724 1.00 57.78 523 GLY A O 1
ATOM 4154 N N . PHE A 1 524 ? -8.847 -37.916 18.161 1.00 67.44 524 PHE A N 1
ATOM 4155 C CA . PHE A 1 524 ? -8.019 -37.841 16.942 1.00 67.44 524 PHE A CA 1
ATOM 4156 C C . PHE A 1 524 ? -6.908 -38.893 16.809 1.00 67.44 524 PHE A C 1
ATOM 4158 O O . PHE A 1 524 ? -6.153 -38.879 15.837 1.00 67.44 524 PHE A O 1
ATOM 4165 N N . SER A 1 525 ? -6.789 -39.814 17.767 1.00 63.72 525 SER A N 1
ATOM 4166 C CA . SER A 1 525 ? -5.708 -40.803 17.845 1.00 63.72 525 SER A CA 1
ATOM 4167 C C . SER A 1 525 ? -5.671 -41.790 16.677 1.00 63.72 525 SER A C 1
ATOM 4169 O O . SER A 1 525 ? -4.605 -42.329 16.389 1.00 63.72 525 SER A O 1
ATOM 4171 N N . ALA A 1 526 ? -6.798 -41.988 15.994 1.00 64.69 526 ALA A N 1
ATOM 4172 C CA . ALA A 1 526 ? -6.922 -42.810 14.796 1.00 64.69 526 ALA A CA 1
ATOM 4173 C C . ALA A 1 526 ? -7.130 -41.972 13.516 1.00 64.69 526 ALA A C 1
ATOM 4175 O O . ALA A 1 526 ? -7.480 -42.533 12.480 1.00 64.69 526 ALA A O 1
ATOM 4176 N N . SER A 1 527 ? -6.924 -40.648 13.570 1.00 64.50 527 SER A N 1
ATOM 4177 C CA . SER A 1 527 ? -6.969 -39.787 12.379 1.00 64.50 527 SER A CA 1
ATOM 4178 C C . SER A 1 527 ? -5.686 -39.911 11.547 1.00 64.50 527 SER A C 1
ATOM 4180 O O . SER A 1 527 ? -4.584 -40.107 12.074 1.00 64.50 527 SER A O 1
ATOM 4182 N N . ILE A 1 528 ? -5.818 -39.785 10.227 1.00 69.31 528 ILE A N 1
ATOM 4183 C CA . ILE A 1 528 ? -4.720 -40.022 9.279 1.00 69.31 528 ILE A CA 1
ATOM 4184 C C . ILE A 1 528 ? -3.678 -38.908 9.389 1.00 69.31 528 ILE A C 1
ATOM 4186 O O . ILE A 1 528 ? -2.480 -39.182 9.520 1.00 69.31 528 ILE A O 1
ATOM 4190 N N . SER A 1 529 ? -4.132 -37.656 9.432 1.00 65.31 529 SER A N 1
ATOM 4191 C CA . SER A 1 529 ? -3.284 -36.480 9.651 1.00 65.31 529 SER A CA 1
ATOM 4192 C C . SER A 1 529 ? -2.452 -36.564 10.928 1.00 65.31 529 SER A C 1
ATOM 4194 O O . SER A 1 529 ? -1.256 -36.258 10.913 1.00 65.31 529 SER A O 1
ATOM 4196 N N . TYR A 1 530 ? -3.049 -37.048 12.022 1.00 73.06 530 TYR A N 1
ATOM 4197 C CA . TYR A 1 530 ? -2.333 -37.282 13.271 1.00 73.06 530 TYR A CA 1
ATOM 4198 C C . TYR A 1 530 ? -1.289 -38.394 13.137 1.00 73.06 530 TYR A C 1
ATOM 4200 O O . TYR A 1 530 ? -0.151 -38.213 13.567 1.00 73.06 530 TYR A O 1
ATOM 4208 N N . SER A 1 531 ? -1.636 -39.517 12.498 1.00 69.88 531 SER A N 1
ATOM 4209 C CA . SER A 1 531 ? -0.709 -40.632 12.270 1.00 69.88 531 SER A CA 1
ATOM 4210 C C . SER A 1 531 ? 0.499 -40.220 11.417 1.00 69.88 531 SER A C 1
ATOM 4212 O O . SER A 1 531 ? 1.625 -40.642 11.692 1.00 69.88 531 SER A O 1
ATOM 4214 N N . LYS A 1 532 ? 0.296 -39.373 10.398 1.00 68.88 532 LYS A N 1
ATOM 4215 C CA . LYS A 1 532 ? 1.374 -38.853 9.541 1.00 68.88 532 LYS A CA 1
ATOM 4216 C C . LYS A 1 532 ? 2.295 -37.905 10.312 1.00 68.88 532 LYS A C 1
ATOM 4218 O O . LYS A 1 532 ? 3.504 -38.126 10.327 1.00 68.88 532 LYS A O 1
ATOM 4223 N N . ALA A 1 533 ? 1.730 -36.935 11.037 1.00 65.50 533 ALA A N 1
ATOM 4224 C CA . ALA A 1 533 ? 2.497 -36.038 11.903 1.00 65.50 533 ALA A CA 1
ATOM 4225 C C . ALA A 1 533 ? 3.272 -36.816 12.982 1.00 65.50 533 ALA A C 1
ATOM 4227 O O . ALA A 1 533 ? 4.459 -36.582 13.198 1.00 65.50 533 ALA A O 1
ATOM 4228 N N . GLN A 1 534 ? 2.635 -37.802 13.617 1.00 70.56 534 GLN A N 1
ATOM 4229 C CA . GLN A 1 534 ? 3.269 -38.681 14.595 1.00 70.56 534 GLN A CA 1
ATOM 4230 C C . GLN A 1 534 ? 4.425 -39.485 13.980 1.00 70.56 534 GLN A C 1
ATOM 4232 O O . GLN A 1 534 ? 5.475 -39.601 14.608 1.00 70.56 534 GLN A O 1
ATOM 4237 N N . SER A 1 535 ? 4.274 -40.005 12.757 1.00 64.19 535 SER A N 1
ATOM 4238 C CA . SER A 1 535 ? 5.350 -40.711 12.052 1.00 64.19 535 SER A CA 1
ATOM 4239 C C . SER A 1 535 ? 6.540 -39.796 11.755 1.00 64.19 535 SER A C 1
ATOM 4241 O O . SER A 1 535 ? 7.673 -40.188 12.021 1.00 64.19 535 SER A O 1
ATOM 4243 N N . THR A 1 536 ? 6.318 -38.576 11.261 1.00 60.59 536 THR A N 1
ATOM 4244 C CA . THR A 1 536 ? 7.409 -37.622 10.987 1.00 60.59 536 THR A CA 1
ATOM 4245 C C . THR A 1 536 ? 8.128 -37.196 12.272 1.00 60.59 536 THR A C 1
ATOM 4247 O O . THR A 1 536 ? 9.359 -37.164 12.299 1.00 60.59 536 THR A O 1
ATOM 4250 N N . LEU A 1 537 ? 7.382 -36.969 13.360 1.00 61.91 537 LEU A N 1
ATOM 4251 C CA . LEU A 1 537 ? 7.937 -36.598 14.667 1.00 61.91 537 LEU A CA 1
ATOM 4252 C C . LEU A 1 537 ? 8.729 -37.732 15.337 1.00 61.91 537 LEU A C 1
ATOM 4254 O O . LEU A 1 537 ? 9.693 -37.453 16.044 1.00 61.91 537 LEU A O 1
ATOM 4258 N N . LEU A 1 538 ? 8.318 -38.993 15.155 1.00 63.66 538 LEU A N 1
ATOM 4259 C CA . LEU A 1 538 ? 8.919 -40.144 15.845 1.00 63.66 538 LEU A CA 1
ATOM 4260 C C . LEU A 1 538 ? 9.957 -40.908 15.012 1.00 63.66 538 LEU A C 1
ATOM 4262 O O . LEU A 1 538 ? 10.859 -41.495 15.597 1.00 63.66 538 LEU A O 1
ATOM 4266 N N . LYS A 1 539 ? 9.827 -40.950 13.678 1.00 56.03 539 LYS A N 1
ATOM 4267 C CA . LYS A 1 539 ? 10.708 -41.745 12.797 1.00 56.03 539 LYS A CA 1
ATOM 4268 C C . LYS A 1 539 ? 11.741 -40.915 12.039 1.00 56.03 539 LYS A C 1
ATOM 4270 O O . LYS A 1 539 ? 12.825 -41.420 11.784 1.00 56.03 539 LYS A O 1
ATOM 4275 N N . ASN A 1 540 ? 11.415 -39.674 11.669 1.00 52.47 540 ASN A N 1
ATOM 4276 C CA . ASN A 1 540 ? 12.274 -38.845 10.813 1.00 52.47 540 ASN A CA 1
ATOM 4277 C C . ASN A 1 540 ? 13.059 -37.775 11.594 1.00 52.47 540 ASN A C 1
ATOM 4279 O O . ASN A 1 540 ? 13.792 -37.009 10.975 1.00 52.47 540 ASN A O 1
ATOM 4283 N N . GLU A 1 541 ? 12.879 -37.694 12.921 1.00 55.62 541 GLU A N 1
ATOM 4284 C CA . GLU A 1 541 ? 13.478 -36.695 13.831 1.00 55.62 541 GLU A CA 1
ATOM 4285 C C . GLU A 1 541 ? 13.313 -35.228 13.380 1.00 55.62 541 GLU A C 1
ATOM 4287 O O . GLU A 1 541 ? 14.075 -34.346 13.777 1.00 55.62 541 GLU A O 1
ATOM 4292 N N . ARG A 1 542 ? 12.295 -34.934 12.564 1.00 61.12 542 ARG A N 1
ATOM 4293 C CA . ARG A 1 542 ? 11.983 -33.586 12.063 1.00 61.12 542 ARG A CA 1
ATOM 4294 C C . ARG A 1 542 ? 10.867 -32.950 12.879 1.00 61.12 542 ARG A C 1
ATOM 4296 O O . ARG A 1 542 ? 10.033 -33.650 13.454 1.00 61.12 542 ARG A O 1
ATOM 4303 N N . LYS A 1 543 ? 10.832 -31.617 12.921 1.00 63.78 543 LYS A N 1
ATOM 4304 C CA . LYS A 1 543 ? 9.673 -30.878 13.442 1.00 63.78 543 LYS A CA 1
ATOM 4305 C C . LYS A 1 543 ? 8.604 -30.786 12.364 1.00 63.78 543 LYS A C 1
ATOM 4307 O O . LYS A 1 543 ? 8.927 -30.725 11.180 1.00 63.78 543 LYS A O 1
ATOM 4312 N N . VAL A 1 544 ? 7.345 -30.799 12.790 1.00 58.88 544 VAL A N 1
ATOM 4313 C CA . VAL A 1 544 ? 6.193 -30.648 11.901 1.00 58.88 544 VAL A CA 1
ATOM 4314 C C . VAL A 1 544 ? 5.570 -29.293 12.186 1.00 58.88 544 VAL A C 1
ATOM 4316 O O . VAL A 1 544 ? 5.328 -28.957 13.346 1.00 58.88 544 VAL A O 1
ATOM 4319 N N . GLU A 1 545 ? 5.321 -28.523 11.138 1.00 65.94 545 GLU A N 1
ATOM 4320 C CA . GLU A 1 545 ? 4.663 -27.223 11.231 1.00 65.94 545 GLU A CA 1
ATOM 4321 C C . GLU A 1 545 ? 3.360 -27.264 10.444 1.00 65.94 545 GLU A C 1
ATOM 4323 O O . GLU A 1 545 ? 3.320 -27.771 9.319 1.00 65.94 545 GLU A O 1
ATOM 4328 N N . PHE A 1 546 ? 2.295 -26.729 11.038 1.00 60.56 546 PHE A N 1
ATOM 4329 C CA . PHE A 1 546 ? 1.025 -26.547 10.348 1.00 60.56 546 PHE A CA 1
ATOM 4330 C C . PHE A 1 546 ? 0.828 -25.096 9.963 1.00 60.56 546 PHE A C 1
ATOM 4332 O O . PHE A 1 546 ? 0.876 -24.211 10.814 1.00 60.56 546 PHE A O 1
ATOM 4339 N N . VAL A 1 547 ? 0.559 -24.883 8.678 1.00 61.72 547 VAL A N 1
ATOM 4340 C CA . VAL A 1 547 ? 0.141 -23.597 8.133 1.00 61.72 547 VAL A CA 1
ATOM 4341 C C . VAL A 1 547 ? -1.187 -23.807 7.426 1.00 61.72 547 VAL A C 1
ATOM 4343 O O . VAL A 1 547 ? -1.272 -24.533 6.437 1.00 61.72 547 VAL A O 1
ATOM 4346 N N . SER A 1 548 ? -2.239 -23.175 7.929 1.00 55.12 548 SER A N 1
ATOM 4347 C CA . SER A 1 548 ? -3.571 -23.236 7.328 1.00 55.12 548 SER A CA 1
ATOM 4348 C C . SER A 1 548 ? -4.035 -21.856 6.891 1.00 55.12 548 SER A C 1
ATOM 4350 O O . SER A 1 548 ? -3.819 -20.871 7.592 1.00 55.12 548 SER A O 1
ATOM 4352 N N . HIS A 1 549 ? -4.742 -21.803 5.771 1.00 62.03 549 HIS A N 1
ATOM 4353 C CA . HIS A 1 549 ? -5.432 -20.631 5.270 1.00 62.03 549 HIS A CA 1
ATOM 4354 C C . HIS A 1 549 ? -6.871 -21.017 4.924 1.00 62.03 549 HIS A C 1
ATOM 4356 O O . HIS A 1 549 ? -7.103 -21.825 4.030 1.00 62.03 549 HIS A O 1
ATOM 4362 N N . ALA A 1 550 ? -7.856 -20.435 5.605 1.00 55.22 550 ALA A N 1
ATOM 4363 C CA . ALA A 1 550 ? -9.269 -20.718 5.369 1.00 55.22 550 ALA A CA 1
ATOM 4364 C C . ALA A 1 550 ? -9.996 -19.478 4.841 1.00 55.22 550 ALA A C 1
ATOM 4366 O O . ALA A 1 550 ? -9.856 -18.383 5.378 1.00 55.22 550 ALA A O 1
ATOM 4367 N N . VAL A 1 551 ? -10.823 -19.659 3.818 1.00 56.53 551 VAL A N 1
ATOM 4368 C CA . VAL A 1 551 ? -11.829 -18.697 3.371 1.00 56.53 551 VAL A CA 1
ATOM 4369 C C . VAL A 1 551 ? -13.180 -19.234 3.815 1.00 56.53 551 VAL A C 1
ATOM 4371 O O . VAL A 1 551 ? -13.694 -20.186 3.238 1.00 56.53 551 VAL A O 1
ATOM 4374 N N . SER A 1 552 ? -13.742 -18.642 4.868 1.00 56.88 552 SER A N 1
ATOM 4375 C CA . SER A 1 552 ? -15.096 -18.967 5.328 1.00 56.88 552 SER A CA 1
ATOM 4376 C C . SER A 1 552 ? -16.121 -18.223 4.476 1.00 56.88 552 SER A C 1
ATOM 4378 O O . SER A 1 552 ? -15.959 -17.033 4.231 1.00 56.88 552 SER A O 1
ATOM 4380 N N . SER A 1 553 ? -17.162 -18.921 4.033 1.00 60.53 553 SER A N 1
ATOM 4381 C CA . SER A 1 553 ? -18.298 -18.349 3.306 1.00 60.53 553 SER A CA 1
ATOM 4382 C C . SER A 1 553 ? -19.469 -18.057 4.249 1.00 60.53 553 SER A C 1
ATOM 4384 O O . SER A 1 553 ? -20.111 -17.018 4.140 1.00 60.53 553 SER A O 1
ATOM 4386 N N . TRP A 1 554 ? -19.732 -18.945 5.211 1.00 66.62 554 TRP A N 1
ATOM 4387 C CA . TRP A 1 554 ? -20.732 -18.738 6.262 1.00 66.62 554 TRP A CA 1
ATOM 4388 C C . TRP A 1 554 ? -20.438 -19.603 7.487 1.00 66.62 554 TRP A C 1
ATOM 4390 O O . TRP A 1 554 ? -19.794 -20.654 7.396 1.00 66.62 554 TRP A O 1
ATOM 4400 N N . ARG A 1 555 ? -20.950 -19.180 8.641 1.00 79.31 555 ARG A N 1
ATOM 4401 C CA . ARG A 1 555 ? -20.984 -19.968 9.876 1.00 79.31 555 ARG A CA 1
ATOM 4402 C C . ARG A 1 555 ? -22.423 -20.340 10.202 1.00 79.31 555 ARG A C 1
ATOM 4404 O O . ARG A 1 555 ? -23.326 -19.516 10.075 1.00 79.31 555 ARG A O 1
ATOM 4411 N N . VAL A 1 556 ? -22.622 -21.575 10.647 1.00 77.38 556 VAL A N 1
ATOM 4412 C CA . VAL A 1 556 ? -23.916 -22.087 11.099 1.00 77.38 556 VAL A CA 1
ATOM 4413 C C . VAL A 1 556 ? -23.801 -22.530 12.549 1.00 77.38 556 VAL A C 1
ATOM 4415 O O . VAL A 1 556 ? -22.992 -23.400 12.879 1.00 77.38 556 VAL A O 1
ATOM 4418 N N . ASP A 1 557 ? -24.673 -21.980 13.387 1.00 82.62 557 ASP A N 1
ATOM 4419 C CA . ASP A 1 557 ? -24.874 -22.414 14.764 1.00 82.62 557 ASP A CA 1
ATOM 4420 C C . ASP A 1 557 ? -26.227 -23.133 14.892 1.00 82.62 557 ASP A C 1
ATOM 4422 O O . ASP A 1 557 ? -27.279 -22.602 14.507 1.00 82.62 557 ASP A O 1
ATOM 4426 N N . LEU A 1 558 ? -26.207 -24.351 15.437 1.00 81.25 558 LEU A N 1
ATOM 4427 C CA . LEU A 1 558 ? -27.423 -25.082 15.786 1.00 81.25 558 LEU A CA 1
ATOM 4428 C C . LEU A 1 558 ? -28.073 -24.487 17.041 1.00 81.25 558 LEU A C 1
ATOM 4430 O O . LEU A 1 558 ? -27.450 -23.756 17.813 1.00 81.25 558 LEU A O 1
ATOM 4434 N N . GLN A 1 559 ? -29.353 -24.793 17.241 1.00 80.25 559 GLN A N 1
ATOM 4435 C CA . GLN A 1 559 ? -30.081 -24.392 18.443 1.00 80.25 559 GLN A CA 1
ATOM 4436 C C . GLN A 1 559 ? -29.454 -24.938 19.719 1.00 80.25 559 GLN A C 1
ATOM 4438 O O . GLN A 1 559 ? -28.709 -25.917 19.716 1.00 80.25 559 GLN A O 1
ATOM 4443 N N . HIS A 1 560 ? -29.768 -24.279 20.835 1.00 79.81 560 HIS A N 1
ATOM 4444 C CA . HIS A 1 560 ? -29.332 -24.737 22.145 1.00 79.81 560 HIS A CA 1
ATOM 4445 C C . HIS A 1 560 ? -29.729 -26.205 22.351 1.00 79.81 560 HIS A C 1
ATOM 4447 O O . HIS A 1 560 ? -30.822 -26.605 21.954 1.00 79.81 560 HIS A O 1
ATOM 4453 N N . LYS A 1 561 ? -28.865 -26.992 23.004 1.00 69.31 561 LYS A N 1
ATOM 4454 C CA . LYS A 1 561 ? -29.037 -28.445 23.190 1.00 69.31 561 LYS A CA 1
ATOM 4455 C C . LYS A 1 561 ? -30.414 -28.854 23.733 1.00 69.31 561 LYS A C 1
ATOM 4457 O O . LYS A 1 561 ? -30.904 -29.911 23.372 1.00 69.31 561 LYS A O 1
ATOM 4462 N N . ASP A 1 562 ? -31.050 -28.006 24.544 1.00 74.94 562 ASP A N 1
ATOM 4463 C CA . ASP A 1 562 ? -32.370 -28.275 25.139 1.00 74.94 562 ASP A CA 1
ATOM 4464 C C . ASP A 1 562 ? -33.528 -28.161 24.127 1.00 74.94 562 ASP A C 1
ATOM 4466 O O . ASP A 1 562 ? -34.643 -28.593 24.405 1.00 74.94 562 ASP A O 1
ATOM 4470 N N . MET A 1 563 ? -33.277 -27.558 22.961 1.00 73.69 563 MET A N 1
ATOM 4471 C CA . MET A 1 563 ? -34.221 -27.448 21.842 1.00 73.69 563 MET A CA 1
ATOM 4472 C C . MET A 1 563 ? -33.926 -28.459 20.725 1.00 73.69 563 MET A C 1
ATOM 4474 O O . MET A 1 563 ? -34.705 -28.574 19.780 1.00 73.69 563 MET A O 1
ATOM 4478 N N . LEU A 1 564 ? -32.804 -29.177 20.817 1.00 78.25 564 LEU A N 1
ATOM 4479 C CA . LEU A 1 564 ? -32.425 -30.227 19.880 1.00 78.25 564 LEU A CA 1
ATOM 4480 C C . LEU A 1 564 ? -32.886 -31.590 20.406 1.00 78.25 564 LEU A C 1
ATOM 4482 O O . LEU A 1 564 ? -32.939 -31.835 21.608 1.00 78.25 564 LEU A O 1
ATOM 4486 N N . SER A 1 565 ? -33.207 -32.493 19.486 1.00 79.38 565 SER A N 1
ATOM 4487 C CA . SER A 1 565 ? -33.547 -33.885 19.789 1.00 79.38 565 SER A CA 1
ATOM 4488 C C . SER A 1 565 ? -32.858 -34.810 18.793 1.00 79.38 565 SER A C 1
ATOM 4490 O O . SER A 1 565 ? -32.436 -34.367 17.720 1.00 79.38 565 SER A O 1
ATOM 4492 N N . LEU A 1 566 ? -32.706 -36.081 19.169 1.00 78.44 566 LEU A N 1
ATOM 4493 C CA . LEU A 1 566 ? -32.198 -37.090 18.248 1.00 78.44 566 LEU A CA 1
ATOM 4494 C C . LEU A 1 566 ? -33.171 -37.241 17.076 1.00 78.44 566 LEU A C 1
ATOM 4496 O O . LEU A 1 566 ? -34.385 -37.305 17.273 1.00 78.44 566 LEU A O 1
ATOM 4500 N N . GLY A 1 567 ? -32.621 -37.333 15.865 1.00 78.81 567 GLY A N 1
ATOM 4501 C CA . GLY A 1 567 ? -33.392 -37.678 14.673 1.00 78.81 567 GLY A CA 1
ATOM 4502 C C . GLY A 1 567 ? -34.060 -39.045 14.815 1.00 78.81 567 GLY A C 1
ATOM 4503 O O . GLY A 1 567 ? -33.613 -39.883 15.606 1.00 78.81 567 GLY A O 1
ATOM 4504 N N . GLU A 1 568 ? -35.113 -39.295 14.038 1.00 79.19 568 GLU A N 1
ATOM 4505 C CA . GLU A 1 568 ? -35.998 -40.445 14.253 1.00 79.19 568 GLU A CA 1
ATOM 4506 C C . GLU A 1 568 ? -35.247 -41.789 14.285 1.00 79.19 568 GLU A C 1
ATOM 4508 O O . GLU A 1 568 ? -35.481 -42.626 15.159 1.00 79.19 568 GLU A O 1
ATOM 4513 N N . SER A 1 569 ? -34.281 -41.971 13.380 1.00 76.69 569 SER A N 1
ATOM 4514 C CA . SER A 1 569 ? -33.441 -43.172 13.300 1.00 76.69 569 SER A CA 1
ATOM 4515 C C . SER A 1 569 ? -32.578 -43.381 14.548 1.00 76.69 569 SER A C 1
ATOM 4517 O O . SER A 1 569 ? -32.530 -44.489 15.078 1.00 76.69 569 SER A O 1
ATOM 4519 N N . ALA A 1 570 ? -31.925 -42.329 15.052 1.00 78.19 570 ALA A N 1
ATOM 4520 C CA . ALA A 1 570 ? -31.103 -42.413 16.259 1.00 78.19 570 ALA A CA 1
ATOM 4521 C C . ALA A 1 570 ? -31.978 -42.594 17.509 1.00 78.19 570 ALA A C 1
ATOM 4523 O O . ALA A 1 570 ? -31.661 -43.409 18.373 1.00 78.19 570 ALA A O 1
ATOM 4524 N N . GLN A 1 571 ? -33.123 -41.908 17.580 1.00 83.75 571 GLN A N 1
ATOM 4525 C CA . GLN A 1 571 ? -34.067 -42.041 18.688 1.00 83.75 571 GLN A CA 1
ATOM 4526 C C . GLN A 1 571 ? -34.682 -43.447 18.750 1.00 83.75 571 GLN A C 1
ATOM 4528 O O . GLN A 1 571 ? -34.848 -43.992 19.840 1.00 83.75 571 GLN A O 1
ATOM 4533 N N . ARG A 1 572 ? -34.979 -44.067 17.598 1.00 81.12 572 ARG A N 1
ATOM 4534 C CA . ARG A 1 572 ? -35.453 -45.458 17.529 1.00 81.12 572 ARG A CA 1
ATOM 4535 C C . ARG A 1 572 ? -34.433 -46.436 18.103 1.00 81.12 572 ARG A C 1
ATOM 4537 O O . ARG A 1 572 ? -34.812 -47.274 18.917 1.00 81.12 572 ARG A O 1
ATOM 4544 N N . VAL A 1 573 ? -33.158 -46.312 17.727 1.00 80.19 573 VAL A N 1
ATOM 4545 C CA . VAL A 1 573 ? -32.099 -47.171 18.283 1.00 80.19 573 VAL A CA 1
ATOM 4546 C C . VAL A 1 573 ? -31.909 -46.890 19.776 1.00 80.19 573 VAL A C 1
ATOM 4548 O O . VAL A 1 573 ? -31.848 -47.833 20.556 1.00 80.19 573 VAL A O 1
ATOM 4551 N N . MET A 1 574 ? -31.925 -45.618 20.195 1.00 81.44 574 MET A N 1
ATOM 4552 C CA . MET A 1 574 ? -31.810 -45.212 21.603 1.00 81.44 574 MET A CA 1
ATOM 4553 C C . MET A 1 574 ? -32.924 -45.799 22.484 1.00 81.44 574 MET A C 1
ATOM 4555 O O . MET A 1 574 ? -32.649 -46.282 23.579 1.00 81.44 574 MET A O 1
ATOM 4559 N N . ASN A 1 575 ? -34.172 -45.809 22.007 1.00 84.06 575 ASN A N 1
ATOM 4560 C CA . ASN A 1 575 ? -35.312 -46.380 22.736 1.00 84.06 575 ASN A CA 1
ATOM 4561 C C . ASN A 1 575 ? -35.202 -47.903 22.934 1.00 84.06 575 ASN A C 1
ATOM 4563 O O . ASN A 1 575 ? -35.845 -48.446 23.828 1.00 84.06 575 ASN A O 1
ATOM 4567 N N . GLY A 1 576 ? -34.420 -48.590 22.093 1.00 81.62 576 GLY A N 1
ATOM 4568 C CA . GLY A 1 576 ? -34.150 -50.025 22.200 1.00 81.62 576 GLY A CA 1
ATOM 4569 C C . GLY A 1 576 ? -32.981 -50.382 23.124 1.00 81.62 576 GLY A C 1
ATOM 4570 O O . GLY A 1 576 ? -32.737 -51.567 23.352 1.00 81.62 576 GLY A O 1
ATOM 4571 N N . LEU A 1 577 ? -32.247 -49.394 23.650 1.00 84.00 577 LEU A N 1
ATOM 4572 C CA . LEU A 1 577 ? -31.139 -49.629 24.575 1.00 84.00 577 LEU A CA 1
ATOM 4573 C C . LEU A 1 577 ? -31.663 -49.885 26.000 1.00 84.00 577 LEU A C 1
ATOM 4575 O O . LEU A 1 577 ? -32.649 -49.273 26.417 1.00 84.00 577 LEU A O 1
ATOM 4579 N N . PRO A 1 578 ? -31.025 -50.781 26.778 1.00 83.00 578 PRO A N 1
ATOM 4580 C CA . PRO A 1 578 ? -31.416 -51.002 28.169 1.00 83.00 578 PRO A CA 1
ATOM 4581 C C . PRO A 1 578 ? -31.159 -49.748 29.017 1.00 83.00 578 PRO A C 1
ATOM 4583 O O . PRO A 1 578 ? -30.402 -48.878 28.626 1.00 83.00 578 PRO A O 1
ATOM 4586 N N . ALA A 1 579 ? -31.751 -49.637 30.209 1.00 82.44 579 ALA A N 1
ATOM 4587 C CA . ALA A 1 579 ? -31.584 -48.437 31.045 1.00 82.44 579 ALA A CA 1
ATOM 4588 C C . ALA A 1 579 ? -30.156 -48.252 31.606 1.00 82.44 579 ALA A C 1
ATOM 4590 O O . ALA A 1 579 ? -29.785 -47.153 32.012 1.00 82.44 579 ALA A O 1
ATOM 4591 N N . GLN A 1 580 ? -29.375 -49.332 31.674 1.00 76.44 580 GLN A N 1
ATOM 4592 C CA . GLN A 1 580 ? -28.023 -49.352 32.229 1.00 76.44 580 GLN A CA 1
ATOM 4593 C C . GLN A 1 580 ? -27.046 -49.877 31.180 1.00 76.44 580 GLN A C 1
ATOM 4595 O O . GLN A 1 580 ? -27.253 -50.957 30.624 1.00 76.44 580 GLN A O 1
ATOM 4600 N N . TYR A 1 581 ? -25.940 -49.159 30.977 1.00 69.81 581 TYR A N 1
ATOM 4601 C CA . TYR A 1 581 ? -24.867 -49.550 30.056 1.00 69.81 581 TYR A CA 1
ATOM 4602 C C . TYR A 1 581 ? -24.366 -50.980 30.304 1.00 69.81 581 TYR A C 1
ATOM 4604 O O . TYR A 1 581 ? -24.206 -51.765 29.373 1.00 69.81 581 TYR A O 1
ATOM 4612 N N . THR A 1 582 ? -24.190 -51.347 31.576 1.00 81.12 582 THR A N 1
ATOM 4613 C CA . THR A 1 582 ? -23.676 -52.658 31.997 1.00 81.12 582 THR A CA 1
ATOM 4614 C C . THR A 1 582 ? -24.585 -53.829 31.630 1.00 81.12 582 THR A C 1
ATOM 4616 O O . THR A 1 582 ? -24.102 -54.955 31.559 1.00 81.12 582 THR A O 1
ATOM 4619 N N . ALA A 1 583 ? -25.873 -53.590 31.366 1.00 86.00 583 ALA A N 1
ATOM 4620 C CA . ALA A 1 583 ? -26.814 -54.644 30.998 1.00 86.00 583 ALA A CA 1
ATOM 4621 C C . ALA A 1 583 ? -26.590 -55.160 29.566 1.00 86.00 583 ALA A C 1
ATOM 4623 O O . ALA A 1 583 ? -26.814 -56.338 29.303 1.00 86.00 583 ALA A O 1
ATOM 4624 N N . ASN A 1 584 ? -26.142 -54.299 28.642 1.00 84.06 584 ASN A N 1
ATOM 4625 C CA . ASN A 1 584 ? -25.744 -54.710 27.293 1.00 84.06 584 ASN A CA 1
ATOM 4626 C C . ASN A 1 584 ? -24.764 -53.703 26.654 1.00 84.06 584 ASN A C 1
ATOM 4628 O O . ASN A 1 584 ? -25.168 -52.914 25.795 1.00 84.06 584 ASN A O 1
ATOM 4632 N N . PRO A 1 585 ? -23.472 -53.739 27.025 1.00 81.31 585 PRO A N 1
ATOM 4633 C CA . PRO A 1 585 ? -22.470 -52.806 26.506 1.00 81.31 585 PRO A CA 1
ATOM 4634 C C . PRO A 1 585 ? -22.366 -52.796 24.973 1.00 81.31 585 PRO A C 1
ATOM 4636 O O . PRO A 1 585 ? -22.253 -51.733 24.368 1.00 81.31 585 PRO A O 1
ATOM 4639 N N . LYS A 1 586 ? -22.501 -53.966 24.329 1.00 76.44 586 LYS A N 1
ATOM 4640 C CA . LYS A 1 586 ? -22.399 -54.116 22.867 1.00 76.44 586 LYS A CA 1
ATOM 4641 C C . LYS A 1 586 ? -23.471 -53.335 22.104 1.00 76.44 586 LYS A C 1
ATOM 4643 O O . LYS A 1 586 ? -23.199 -52.828 21.022 1.00 76.44 586 LYS A O 1
ATOM 4648 N N . ALA A 1 587 ? -24.681 -53.219 22.655 1.00 74.50 587 ALA A N 1
ATOM 4649 C CA . ALA A 1 587 ? -25.749 -52.441 22.025 1.00 74.50 587 ALA A CA 1
ATOM 4650 C C . ALA A 1 587 ? -25.430 -50.933 22.015 1.00 74.50 587 ALA A C 1
ATOM 4652 O O . ALA A 1 587 ? -25.704 -50.247 21.032 1.00 74.50 587 ALA A O 1
ATOM 4653 N N . TYR A 1 588 ? -24.789 -50.430 23.074 1.00 77.75 588 TYR A N 1
ATOM 4654 C CA . TYR A 1 588 ? -24.300 -49.051 23.131 1.00 77.75 588 TYR A CA 1
ATOM 4655 C C . TYR A 1 588 ? -23.078 -48.825 22.234 1.00 77.75 588 TYR A C 1
ATOM 4657 O O . TYR A 1 588 ? -22.987 -47.786 21.586 1.00 77.75 588 TYR A O 1
ATOM 4665 N N . GLU A 1 589 ? -22.156 -49.789 22.153 1.00 76.62 589 GLU A N 1
ATOM 4666 C CA . GLU A 1 589 ? -21.025 -49.731 21.214 1.00 76.62 589 GLU A CA 1
ATOM 4667 C C . GLU A 1 589 ? -21.503 -49.670 19.759 1.00 76.62 589 GLU A C 1
ATOM 4669 O O . GLU A 1 589 ? -20.977 -48.881 18.977 1.00 76.62 589 GLU A O 1
ATOM 4674 N N . GLU A 1 590 ? -22.532 -50.440 19.396 1.00 79.62 590 GLU A N 1
ATOM 4675 C CA . GLU A 1 590 ? -23.129 -50.397 18.059 1.00 79.62 590 GLU A CA 1
ATOM 4676 C C . GLU A 1 590 ? -23.802 -49.045 17.778 1.00 79.62 590 GLU A C 1
ATOM 4678 O O . GLU A 1 590 ? -23.619 -48.488 16.695 1.00 79.62 590 GLU A O 1
ATOM 4683 N N . PHE A 1 591 ? -24.491 -48.463 18.768 1.00 81.19 591 PHE A N 1
ATOM 4684 C CA . PHE A 1 591 ? -25.023 -47.102 18.662 1.00 81.19 591 PHE A CA 1
ATOM 4685 C C . PHE A 1 591 ? -23.904 -46.087 18.378 1.00 81.19 591 PHE A C 1
ATOM 4687 O O . PHE A 1 591 ? -23.998 -45.310 17.429 1.00 81.19 591 PHE A O 1
ATOM 4694 N N . VAL A 1 592 ? -22.809 -46.129 19.144 1.00 79.69 592 VAL A N 1
ATOM 4695 C CA . VAL A 1 592 ? -21.648 -45.244 18.945 1.00 79.69 592 VAL A CA 1
ATOM 4696 C C . VAL A 1 592 ? -20.964 -45.503 17.599 1.00 79.69 592 VAL A C 1
ATOM 4698 O O . VAL A 1 592 ? -20.548 -44.563 16.926 1.00 79.69 592 VAL A O 1
ATOM 4701 N N . ARG A 1 593 ? -20.880 -46.758 17.149 1.00 79.56 593 ARG A N 1
ATOM 4702 C CA . ARG A 1 593 ? -20.315 -47.108 15.838 1.00 79.56 593 ARG A CA 1
ATOM 4703 C C . ARG A 1 593 ? -21.151 -46.538 14.692 1.00 79.56 593 ARG A C 1
ATOM 4705 O O . ARG A 1 593 ? -20.592 -46.063 13.702 1.00 79.56 593 ARG A O 1
ATOM 4712 N N . GLN A 1 594 ? -22.475 -46.581 14.823 1.00 81.56 594 GLN A N 1
ATOM 4713 C CA . GLN A 1 594 ? -23.411 -46.140 13.795 1.00 81.56 594 GLN A CA 1
ATOM 4714 C C . GLN A 1 594 ? -23.580 -44.615 13.755 1.00 81.56 594 GLN A C 1
ATOM 4716 O O . GLN A 1 594 ? -23.664 -44.037 12.666 1.00 81.56 594 GLN A O 1
ATOM 4721 N N . PHE A 1 595 ? -23.623 -43.968 14.919 1.00 80.44 595 PHE A N 1
ATOM 4722 C CA . PHE A 1 595 ? -23.986 -42.557 15.074 1.00 80.44 595 PHE A CA 1
ATOM 4723 C C . PHE A 1 595 ? -22.845 -41.671 15.583 1.00 80.44 595 PHE A C 1
ATOM 4725 O O . PHE A 1 595 ? -22.974 -40.458 15.553 1.00 80.44 595 PHE A O 1
ATOM 4732 N N . GLY A 1 596 ? -21.703 -42.228 15.976 1.00 82.56 596 GLY A N 1
ATOM 4733 C CA . GLY A 1 596 ? -20.567 -41.472 16.504 1.00 82.56 596 GLY A CA 1
ATOM 4734 C C . GLY A 1 596 ? -20.690 -41.146 17.994 1.00 82.56 596 GLY A C 1
ATOM 4735 O O . GLY A 1 596 ? -21.606 -41.579 18.689 1.00 82.56 596 GLY A O 1
ATOM 4736 N N . THR A 1 597 ? -19.721 -40.383 18.495 1.00 80.44 597 THR A N 1
ATOM 4737 C CA . THR A 1 597 ? -19.625 -39.956 19.900 1.00 80.44 597 THR A CA 1
ATOM 4738 C C . THR A 1 597 ? -20.043 -38.501 20.111 1.00 80.44 597 THR A C 1
ATOM 4740 O O . THR A 1 597 ? -20.436 -38.135 21.214 1.00 80.44 597 THR A O 1
ATOM 4743 N N . HIS A 1 598 ? -19.948 -37.668 19.072 1.00 84.00 598 HIS A N 1
ATOM 4744 C CA . HIS A 1 598 ? -20.172 -36.221 19.119 1.00 84.00 598 HIS A CA 1
ATOM 4745 C C . HIS A 1 598 ? -21.073 -35.761 17.963 1.00 84.00 598 HIS A C 1
ATOM 4747 O O . HIS A 1 598 ? -21.311 -36.507 17.018 1.00 84.00 598 HIS A O 1
ATOM 4753 N N . TYR A 1 599 ? -21.546 -34.516 18.004 1.00 82.38 599 TYR A N 1
ATOM 4754 C CA . TYR A 1 599 ? -22.192 -33.841 16.872 1.00 82.38 599 TYR A CA 1
ATOM 4755 C C . TYR A 1 599 ? -21.632 -32.424 16.724 1.00 82.38 599 TYR A C 1
ATOM 4757 O O . TYR A 1 599 ? -21.095 -31.854 17.677 1.00 82.38 599 TYR A O 1
ATOM 4765 N N . VAL A 1 600 ? -21.758 -31.840 15.532 1.00 79.25 600 VAL A N 1
ATOM 4766 C CA . VAL A 1 600 ? -21.195 -30.518 15.233 1.00 79.25 600 VAL A CA 1
ATOM 4767 C C . VAL A 1 600 ? -22.209 -29.423 15.581 1.00 79.25 600 VAL A C 1
ATOM 4769 O O . VAL A 1 600 ? -23.075 -29.066 14.786 1.00 79.25 600 VAL A O 1
ATOM 4772 N N . ALA A 1 601 ? -22.108 -28.864 16.788 1.00 78.25 601 ALA A N 1
ATOM 4773 C CA . ALA A 1 601 ? -23.015 -27.810 17.259 1.00 78.25 601 ALA A CA 1
ATOM 4774 C C . ALA A 1 601 ? -22.841 -26.470 16.515 1.00 78.25 601 ALA A C 1
ATOM 4776 O O . ALA A 1 601 ? -23.798 -25.718 16.342 1.00 78.25 601 ALA A O 1
ATOM 4777 N N . SER A 1 602 ? -21.624 -26.180 16.057 1.00 77.56 602 SER A N 1
ATOM 4778 C CA . SER A 1 602 ? -21.270 -24.972 15.314 1.00 77.56 602 SER A CA 1
ATOM 4779 C C . SER A 1 602 ? -20.191 -25.306 14.290 1.00 77.56 602 SER A C 1
ATOM 4781 O O . SER A 1 602 ? -19.269 -26.058 14.603 1.00 77.56 602 SER A O 1
ATOM 4783 N N . GLY A 1 603 ? -20.298 -24.764 13.079 1.00 69.88 603 GLY A N 1
ATOM 4784 C CA . GLY A 1 603 ? -19.342 -25.029 12.007 1.00 69.88 603 GLY A CA 1
ATOM 4785 C C . GLY A 1 603 ? -19.226 -23.872 11.023 1.00 69.88 603 GLY A C 1
ATOM 4786 O O . GLY A 1 603 ? -20.208 -23.191 10.722 1.00 69.88 603 GLY A O 1
ATOM 4787 N N . LYS A 1 604 ? -18.013 -23.652 10.508 1.00 73.06 604 LYS A N 1
ATOM 4788 C CA . LYS A 1 604 ? -17.747 -22.740 9.388 1.00 73.06 604 LYS A CA 1
ATOM 4789 C C . LYS A 1 604 ? -17.656 -23.546 8.097 1.00 73.06 604 LYS A C 1
ATOM 4791 O O . LYS A 1 604 ? -17.007 -24.586 8.066 1.00 73.06 604 LYS A O 1
ATOM 4796 N N . SER A 1 605 ? -18.297 -23.061 7.041 1.00 67.19 605 SER A N 1
ATOM 4797 C CA . SER A 1 605 ? -18.265 -23.666 5.707 1.00 67.19 605 SER A CA 1
ATOM 4798 C C . SER A 1 605 ? -17.522 -22.747 4.745 1.00 67.19 605 SER A C 1
ATOM 4800 O O . SER A 1 605 ? -17.734 -21.535 4.772 1.00 67.19 605 SER A O 1
ATOM 4802 N N . GLY A 1 606 ? -16.647 -23.307 3.911 1.00 67.00 606 GLY A N 1
ATOM 4803 C CA . GLY A 1 606 ? -15.835 -22.552 2.960 1.00 67.00 606 GLY A CA 1
ATOM 4804 C C . GLY A 1 606 ? -14.648 -23.357 2.424 1.00 67.00 606 GLY A C 1
ATOM 4805 O O . GLY A 1 606 ? -14.569 -24.566 2.642 1.00 67.00 606 GLY A O 1
ATOM 4806 N N . GLY A 1 607 ? -13.738 -22.694 1.709 1.00 61.03 607 GLY A N 1
ATOM 4807 C CA . GLY A 1 607 ? -12.517 -23.304 1.173 1.00 61.03 607 GLY A CA 1
ATOM 4808 C C . GLY A 1 607 ? -11.361 -23.214 2.166 1.00 61.03 607 GLY A C 1
ATOM 4809 O O . GLY A 1 607 ? -11.187 -22.188 2.816 1.00 61.03 607 GLY A O 1
ATOM 4810 N N . VAL A 1 608 ? -10.543 -24.258 2.281 1.00 56.62 608 VAL A N 1
ATOM 4811 C CA . VAL A 1 608 ? -9.364 -24.259 3.156 1.00 56.62 608 VAL A CA 1
ATOM 4812 C C . VAL A 1 608 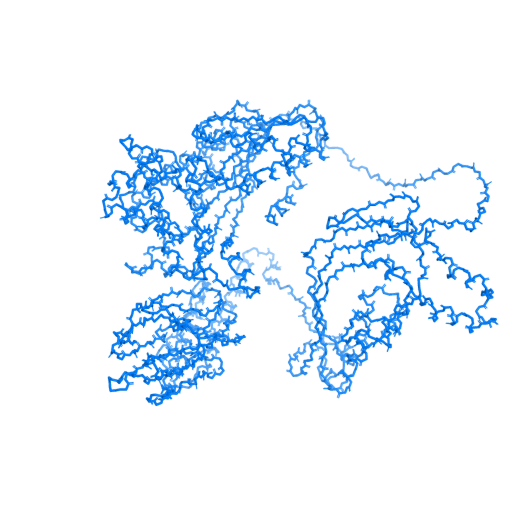? -8.153 -24.818 2.412 1.00 56.62 608 VAL A C 1
ATOM 4814 O O . VAL A 1 608 ? -8.239 -25.851 1.756 1.00 56.62 608 VAL A O 1
ATOM 4817 N N . MET A 1 609 ? -7.028 -24.114 2.495 1.00 53.69 609 MET A N 1
ATOM 4818 C CA . MET A 1 609 ? -5.713 -24.537 2.032 1.00 53.69 609 MET A CA 1
ATOM 4819 C C . MET A 1 609 ? -4.870 -24.847 3.265 1.00 53.69 609 MET A C 1
ATOM 4821 O O . MET A 1 609 ? -4.697 -23.986 4.121 1.00 53.69 609 MET A O 1
ATOM 4825 N N . MET A 1 610 ? -4.361 -26.069 3.383 1.00 54.09 610 MET A N 1
ATOM 4826 C CA . MET A 1 610 ? -3.548 -26.482 4.529 1.00 54.09 610 MET A CA 1
ATOM 4827 C C . MET A 1 610 ? -2.238 -27.086 4.046 1.00 54.09 610 MET A C 1
ATOM 4829 O O . MET A 1 610 ? -2.219 -27.857 3.089 1.00 54.09 610 MET A O 1
ATOM 4833 N N . MET A 1 611 ? -1.147 -26.712 4.706 1.00 55.25 611 MET A N 1
ATOM 4834 C CA . MET A 1 611 ? 0.209 -27.145 4.407 1.00 55.25 611 MET A CA 1
ATOM 4835 C C . MET A 1 611 ? 0.858 -27.686 5.681 1.00 55.25 611 MET A C 1
ATOM 4837 O O . MET A 1 611 ? 0.844 -27.040 6.727 1.00 55.25 611 MET A O 1
ATOM 4841 N N . MET A 1 612 ? 1.428 -28.885 5.574 1.00 59.56 612 MET A N 1
ATOM 4842 C CA . MET A 1 612 ? 2.259 -29.504 6.604 1.00 59.56 612 MET A CA 1
ATOM 4843 C C . MET A 1 612 ? 3.718 -29.404 6.141 1.00 59.56 612 MET A C 1
ATOM 4845 O O . MET A 1 612 ? 4.059 -29.962 5.098 1.00 59.56 612 MET A O 1
ATOM 4849 N N . LEU A 1 613 ? 4.557 -28.675 6.878 1.00 60.88 613 LEU A N 1
ATOM 4850 C CA . LEU A 1 613 ? 5.984 -28.496 6.581 1.00 60.88 613 LEU A CA 1
ATOM 4851 C C . LEU A 1 613 ? 6.838 -29.366 7.511 1.00 60.88 613 LEU A C 1
ATOM 4853 O O . LEU A 1 613 ? 6.508 -29.541 8.684 1.00 60.88 613 LEU A O 1
ATOM 4857 N N . GLU A 1 614 ? 7.945 -29.898 6.988 1.00 64.75 614 GLU A N 1
ATOM 4858 C CA . GLU A 1 614 ? 8.937 -30.645 7.768 1.00 64.75 614 GLU A CA 1
ATOM 4859 C C . GLU A 1 614 ? 10.232 -29.828 7.917 1.00 64.75 614 GLU A C 1
ATOM 4861 O O . GLU A 1 614 ? 10.935 -29.599 6.930 1.00 64.75 614 GLU A O 1
ATOM 4866 N N . THR A 1 615 ? 10.586 -29.440 9.145 1.00 59.50 615 THR A N 1
ATOM 4867 C CA . THR A 1 615 ? 11.733 -28.553 9.430 1.00 59.50 615 THR A CA 1
ATOM 4868 C C . THR A 1 615 ? 12.842 -29.295 10.189 1.00 59.50 615 THR A C 1
ATOM 4870 O O . THR A 1 615 ? 12.571 -30.142 11.049 1.00 59.50 615 THR A O 1
ATOM 4873 N N . ARG A 1 616 ? 14.114 -29.005 9.867 1.00 52.78 616 ARG A N 1
ATOM 4874 C CA . ARG A 1 616 ? 15.294 -29.589 10.538 1.00 52.78 616 ARG A CA 1
ATOM 4875 C C . ARG A 1 616 ? 15.535 -28.942 11.912 1.00 52.78 616 ARG A C 1
ATOM 4877 O O . ARG A 1 616 ? 15.209 -27.779 12.126 1.00 52.78 616 ARG A O 1
ATOM 4884 N N . ASN A 1 617 ? 16.094 -29.707 12.853 1.00 49.28 617 ASN A N 1
ATOM 4885 C CA . ASN A 1 617 ? 16.258 -29.278 14.251 1.00 49.28 617 ASN A CA 1
ATOM 4886 C C . ASN A 1 617 ? 17.339 -28.201 14.468 1.00 49.28 617 ASN A C 1
ATOM 4888 O O . ASN A 1 617 ? 17.300 -27.523 15.490 1.00 49.28 617 ASN A O 1
ATOM 4892 N N . ASP A 1 618 ? 18.279 -28.035 13.537 1.00 47.44 618 ASP A N 1
ATOM 4893 C CA . ASP A 1 618 ? 19.414 -27.100 13.605 1.00 47.44 618 ASP A CA 1
ATOM 4894 C C . ASP A 1 618 ? 19.031 -25.626 13.382 1.00 47.44 618 ASP A C 1
ATOM 4896 O O . ASP A 1 618 ? 19.877 -24.745 13.501 1.00 47.44 618 ASP A O 1
ATOM 4900 N N . TYR A 1 619 ? 17.756 -25.346 13.100 1.00 44.03 619 TYR A N 1
ATOM 4901 C CA . TYR A 1 619 ? 17.242 -24.001 12.828 1.00 44.03 619 TYR A CA 1
ATOM 4902 C C . TYR A 1 619 ? 16.653 -23.279 14.059 1.00 44.03 619 TYR A C 1
ATOM 4904 O O . TYR A 1 619 ? 16.168 -22.156 13.938 1.00 44.03 619 TYR A O 1
ATOM 4912 N N . PHE A 1 620 ? 16.657 -23.903 15.244 1.00 44.69 620 PHE A N 1
ATOM 4913 C CA . PHE A 1 620 ? 16.038 -23.341 16.452 1.00 44.69 620 PHE A CA 1
ATOM 4914 C C . PHE A 1 620 ? 17.067 -23.039 17.549 1.00 44.69 620 PHE A C 1
ATOM 4916 O O . PHE A 1 620 ? 17.679 -23.951 18.100 1.00 44.69 620 PHE A O 1
ATOM 4923 N N . GLU A 1 621 ? 17.183 -21.766 17.936 1.00 47.62 621 GLU A N 1
ATOM 4924 C CA . GLU A 1 621 ? 17.872 -21.343 19.160 1.00 47.62 621 GLU A CA 1
ATOM 4925 C C . GLU A 1 621 ? 16.883 -21.252 20.333 1.00 47.62 621 GLU A C 1
ATOM 4927 O O . GLU A 1 621 ? 15.791 -20.691 20.208 1.00 47.62 621 GLU A O 1
ATOM 4932 N N . TYR A 1 622 ? 17.258 -21.799 21.492 1.00 56.31 622 TYR A N 1
ATOM 4933 C CA . TYR A 1 622 ? 16.410 -21.840 22.686 1.00 56.31 622 TYR A CA 1
ATOM 4934 C C . TYR A 1 622 ? 17.007 -21.004 23.817 1.00 56.31 622 TYR A C 1
ATOM 4936 O O . TYR A 1 622 ? 18.162 -21.190 24.195 1.00 56.31 622 TYR A O 1
ATOM 4944 N N . TYR A 1 623 ? 16.191 -20.127 24.404 1.00 52.16 623 TYR A N 1
ATOM 4945 C CA . TYR A 1 623 ? 16.601 -19.208 25.464 1.00 52.16 623 TYR A CA 1
ATOM 4946 C C . TYR A 1 623 ? 15.844 -19.501 26.768 1.00 52.16 623 TYR A C 1
ATOM 4948 O O . TYR A 1 623 ? 14.616 -19.595 26.780 1.00 52.16 623 TYR A O 1
ATOM 4956 N N . GLY A 1 624 ? 16.580 -19.640 27.875 1.00 57.28 624 GLY A N 1
ATOM 4957 C CA . GLY A 1 624 ? 16.039 -20.024 29.187 1.00 57.28 624 GLY A CA 1
ATOM 4958 C C . GLY A 1 624 ? 16.083 -21.530 29.460 1.00 57.28 624 GLY A C 1
ATOM 4959 O O . GLY A 1 624 ? 16.307 -22.345 28.568 1.00 57.28 624 GLY A O 1
ATOM 4960 N N . GLY A 1 625 ? 15.913 -21.907 30.725 1.00 69.75 625 GLY A N 1
ATOM 4961 C CA . GLY A 1 625 ? 16.085 -23.276 31.208 1.00 69.75 625 GLY A CA 1
ATOM 4962 C C . GLY A 1 625 ? 17.514 -23.811 31.044 1.00 69.75 625 GLY A C 1
ATOM 4963 O O . GLY A 1 625 ? 18.463 -23.086 30.748 1.00 69.75 625 GLY A O 1
ATOM 4964 N N . VAL A 1 626 ? 17.699 -25.109 31.263 1.00 78.19 626 VAL A N 1
ATOM 4965 C CA . VAL A 1 626 ? 18.953 -25.822 30.993 1.00 78.19 626 VAL A CA 1
ATOM 4966 C C . VAL A 1 626 ? 18.856 -26.421 29.591 1.00 78.19 626 VAL A C 1
ATOM 4968 O O . VAL A 1 626 ? 18.354 -27.526 29.437 1.00 78.19 626 VAL A O 1
ATOM 4971 N N . VAL A 1 627 ? 19.315 -25.696 28.564 1.00 64.19 627 VAL A N 1
ATOM 4972 C CA . VAL A 1 627 ? 19.149 -26.052 27.130 1.00 64.19 627 VAL A CA 1
ATOM 4973 C C . VAL A 1 627 ? 19.557 -27.498 26.808 1.00 64.19 627 VAL A C 1
ATOM 4975 O O . VAL A 1 627 ? 18.867 -28.184 26.064 1.00 64.19 627 VAL A O 1
ATOM 4978 N N . ARG A 1 628 ? 20.589 -28.033 27.468 1.00 70.00 628 ARG A N 1
ATOM 4979 C CA . ARG A 1 628 ? 21.006 -29.435 27.303 1.00 70.00 628 ARG A CA 1
ATOM 4980 C C . ARG A 1 628 ? 19.912 -30.454 27.672 1.00 70.00 628 ARG A C 1
ATOM 4982 O O . ARG A 1 628 ? 19.852 -31.525 27.075 1.00 70.00 628 ARG A O 1
ATOM 4989 N N . GLU A 1 629 ? 19.037 -30.152 28.633 1.00 67.25 629 GLU A N 1
ATOM 4990 C CA . GLU A 1 629 ? 17.882 -31.002 28.977 1.00 67.25 629 GLU A CA 1
ATOM 4991 C C . GLU A 1 629 ? 16.828 -30.996 27.859 1.00 67.25 629 GLU A C 1
ATOM 4993 O O . GLU A 1 629 ? 16.171 -32.009 27.635 1.00 67.25 629 GLU A O 1
ATOM 4998 N N . LEU A 1 630 ? 16.713 -29.892 27.110 1.00 54.59 630 LEU A N 1
ATOM 4999 C CA . LEU A 1 630 ? 15.826 -29.793 25.948 1.00 54.59 630 LEU A CA 1
ATOM 5000 C C . LEU A 1 630 ? 16.337 -30.650 24.792 1.00 54.59 630 LEU A C 1
ATOM 5002 O O . LEU A 1 630 ? 15.556 -31.367 24.172 1.00 54.59 630 LEU A O 1
ATOM 5006 N N . GLU A 1 631 ? 17.644 -30.588 24.539 1.00 52.69 631 GLU A N 1
ATOM 5007 C CA . GLU A 1 631 ? 18.316 -31.330 23.469 1.00 52.69 631 GLU A CA 1
ATOM 5008 C C . GLU A 1 631 ? 18.355 -32.840 23.744 1.00 52.69 631 GLU A C 1
ATOM 5010 O O . GLU A 1 631 ? 18.161 -33.633 22.830 1.00 52.69 631 GLU A O 1
ATOM 5015 N N . SER A 1 632 ? 18.574 -33.250 24.999 1.00 55.56 632 SER A N 1
ATOM 5016 C CA . SER A 1 632 ? 18.774 -34.666 25.357 1.00 55.56 632 SER A CA 1
ATOM 5017 C C . SER A 1 632 ? 17.529 -35.391 25.876 1.00 55.56 632 SER A C 1
ATOM 5019 O O . SER A 1 632 ? 17.422 -36.604 25.710 1.00 55.56 632 SER A O 1
ATOM 5021 N N . LYS A 1 633 ? 16.590 -34.686 26.522 1.00 58.25 633 LYS A N 1
ATOM 5022 C CA . LYS A 1 633 ? 15.412 -35.285 27.185 1.00 58.25 633 LYS A CA 1
ATOM 5023 C C . LYS A 1 633 ? 14.088 -34.625 26.786 1.00 58.25 633 LYS A C 1
ATOM 5025 O O . LYS A 1 633 ? 13.029 -34.989 27.302 1.00 58.25 633 LYS A O 1
ATOM 5030 N N . GLY A 1 634 ? 14.131 -33.685 25.843 1.00 50.69 634 GLY A N 1
ATOM 5031 C CA . GLY A 1 634 ? 12.957 -33.040 25.273 1.00 50.69 634 GLY A CA 1
ATOM 5032 C C . GLY A 1 634 ? 12.309 -31.987 26.175 1.00 50.69 634 GLY A C 1
ATOM 5033 O O . GLY A 1 634 ? 12.736 -31.692 27.294 1.00 50.69 634 GLY A O 1
ATOM 5034 N N . LEU A 1 635 ? 11.229 -31.397 25.658 1.00 48.78 635 LEU A N 1
ATOM 5035 C CA . LEU A 1 635 ? 10.570 -30.230 26.250 1.00 48.78 635 LEU A CA 1
ATOM 5036 C C . LEU A 1 635 ? 10.090 -30.472 27.688 1.00 48.78 635 LEU A C 1
ATOM 5038 O O . LEU A 1 635 ? 10.196 -29.578 28.519 1.00 48.78 635 LEU A O 1
ATOM 5042 N N . SER A 1 636 ? 9.620 -31.679 28.006 1.00 59.91 636 SER A N 1
ATOM 5043 C CA . SER A 1 636 ? 9.093 -32.031 29.331 1.00 59.91 636 SER A CA 1
ATOM 5044 C C . SER A 1 636 ? 10.150 -32.052 30.435 1.00 59.91 636 SER A C 1
ATOM 5046 O O . SER A 1 636 ? 9.819 -31.789 31.587 1.00 59.91 636 SER A O 1
ATOM 5048 N N . ALA A 1 637 ? 11.408 -32.352 30.101 1.00 63.97 637 ALA A N 1
ATOM 5049 C CA . ALA A 1 637 ? 12.520 -32.304 31.050 1.00 63.97 637 ALA A CA 1
ATOM 5050 C C . ALA A 1 637 ? 13.089 -30.885 31.185 1.00 63.97 637 ALA A C 1
ATOM 5052 O O . ALA A 1 637 ? 13.480 -30.468 32.272 1.00 63.97 637 ALA A O 1
ATOM 5053 N N . TRP A 1 638 ? 13.077 -30.115 30.095 1.00 70.94 638 TRP A N 1
ATOM 5054 C CA . TRP A 1 638 ? 13.530 -28.726 30.080 1.00 70.94 638 TRP A CA 1
ATOM 5055 C C . TRP A 1 638 ? 12.545 -27.748 30.723 1.00 70.94 638 TRP A C 1
ATOM 5057 O O . TRP A 1 638 ? 12.964 -26.848 31.443 1.00 70.94 638 TRP A O 1
ATOM 5067 N N . GLN A 1 639 ? 11.238 -27.910 30.516 1.00 60.31 639 GLN A N 1
ATOM 5068 C CA . GLN A 1 639 ? 10.222 -26.954 30.964 1.00 60.31 639 GLN A CA 1
ATOM 5069 C C . GLN A 1 639 ? 10.243 -26.686 32.485 1.00 60.31 639 GLN A C 1
ATOM 5071 O O . GLN A 1 639 ? 10.184 -25.517 32.870 1.00 60.31 639 GLN A O 1
ATOM 5076 N N . PRO A 1 640 ? 10.433 -27.691 33.367 1.00 73.12 640 PRO A N 1
ATOM 5077 C CA . PRO A 1 640 ? 10.645 -27.450 34.796 1.00 73.12 640 PRO A CA 1
ATOM 5078 C C . PRO A 1 640 ? 11.901 -26.619 35.100 1.00 73.12 640 PRO A C 1
ATOM 5080 O O . PRO A 1 640 ? 11.918 -25.857 36.064 1.00 73.12 640 PRO A O 1
ATOM 5083 N N . THR A 1 641 ? 12.944 -26.714 34.267 1.00 71.00 641 THR A N 1
ATOM 5084 C CA . THR A 1 641 ? 14.189 -25.943 34.436 1.00 71.00 641 THR A CA 1
ATOM 5085 C C . THR A 1 641 ? 14.039 -24.471 34.058 1.00 71.00 641 THR A C 1
ATOM 5087 O O . THR A 1 641 ? 14.843 -23.645 34.481 1.00 71.00 641 THR A O 1
ATOM 5090 N N . ILE A 1 642 ? 12.999 -24.103 33.302 1.00 63.31 642 ILE A N 1
ATOM 5091 C CA . ILE A 1 642 ? 12.710 -22.696 32.992 1.00 63.31 642 ILE A CA 1
ATOM 5092 C C . ILE A 1 642 ? 12.375 -21.939 34.275 1.00 63.31 642 ILE A C 1
ATOM 5094 O O . ILE A 1 642 ? 12.825 -20.816 34.451 1.00 63.31 642 ILE A O 1
ATOM 5098 N N . MET A 1 643 ? 11.643 -22.560 35.205 1.00 60.31 643 MET A N 1
ATOM 5099 C CA . MET A 1 643 ? 11.298 -21.925 36.481 1.00 60.31 643 MET A CA 1
ATOM 5100 C C . MET A 1 643 ? 12.536 -21.619 37.333 1.00 60.31 643 MET A C 1
ATOM 5102 O O . MET A 1 643 ? 12.528 -20.658 38.096 1.00 60.31 643 MET A O 1
ATOM 5106 N N . THR A 1 644 ? 13.604 -22.411 37.194 1.00 65.31 644 THR A N 1
ATOM 5107 C CA . THR A 1 644 ? 14.871 -22.193 37.907 1.00 65.31 644 THR A CA 1
ATOM 5108 C C . THR A 1 644 ? 15.851 -21.314 37.128 1.00 65.31 644 THR A C 1
ATOM 5110 O O . THR A 1 644 ? 16.749 -20.729 37.731 1.00 65.31 644 THR A O 1
ATOM 5113 N N . ARG A 1 645 ? 15.690 -21.188 35.802 1.00 60.88 645 ARG A N 1
ATOM 5114 C CA . ARG A 1 645 ? 16.510 -20.338 34.919 1.00 60.88 645 ARG A CA 1
ATOM 5115 C C . ARG A 1 645 ? 15.648 -19.627 33.865 1.00 60.88 645 ARG A C 1
ATOM 5117 O O . ARG A 1 645 ? 15.762 -19.938 32.677 1.00 60.88 645 ARG A O 1
ATOM 5124 N N . PRO A 1 646 ? 14.766 -18.699 34.258 1.00 58.72 646 PRO A N 1
ATOM 5125 C CA . PRO A 1 646 ? 13.864 -18.064 33.309 1.00 58.72 646 PRO A CA 1
ATOM 5126 C C . PRO A 1 646 ? 14.631 -17.123 32.378 1.00 58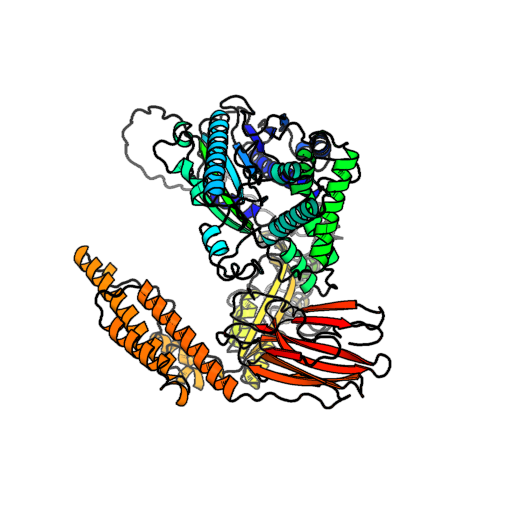.72 646 PRO A C 1
ATOM 5128 O O . PRO A 1 646 ? 15.556 -16.430 32.803 1.00 58.72 646 PRO A O 1
ATOM 5131 N N . TRP A 1 647 ? 14.221 -17.074 31.110 1.00 53.75 647 TRP A N 1
ATOM 5132 C CA . TRP A 1 647 ? 14.624 -16.009 30.195 1.00 53.75 647 TRP A CA 1
ATOM 5133 C C . TRP A 1 647 ? 13.541 -14.939 30.172 1.00 53.75 647 TRP A C 1
ATOM 5135 O O . TRP A 1 647 ? 12.352 -15.252 30.137 1.00 53.75 647 TRP A O 1
ATOM 5145 N N . LEU A 1 648 ? 13.937 -13.673 30.209 1.00 46.91 648 LEU A N 1
ATOM 5146 C CA . LEU A 1 648 ? 12.997 -12.560 30.227 1.00 46.91 648 LEU A CA 1
ATOM 5147 C C . LEU A 1 648 ? 12.577 -12.208 28.792 1.00 46.91 648 LEU A C 1
ATOM 5149 O O . LEU A 1 648 ? 13.368 -11.624 28.054 1.00 46.91 648 LEU A O 1
ATOM 5153 N N . PHE A 1 649 ? 11.341 -12.548 28.396 1.00 43.19 649 PHE A N 1
ATOM 5154 C CA . PHE A 1 649 ? 10.744 -12.149 27.111 1.00 43.19 649 PHE A CA 1
ATOM 5155 C C . PHE A 1 649 ? 9.196 -12.290 27.087 1.00 43.19 649 PHE A C 1
ATOM 5157 O O . PHE A 1 649 ? 8.671 -13.202 27.725 1.00 43.19 649 PHE A O 1
ATOM 5164 N N . PRO A 1 650 ? 8.455 -11.445 26.332 1.00 33.00 650 PRO A N 1
ATOM 5165 C CA . PRO A 1 650 ? 8.886 -10.137 25.850 1.00 33.00 650 PRO A CA 1
ATOM 5166 C C . PRO A 1 650 ? 8.968 -9.149 27.022 1.00 33.00 650 PRO A C 1
ATOM 5168 O O . PRO A 1 650 ? 8.123 -9.143 27.917 1.00 33.00 650 PRO A O 1
ATOM 5171 N N . ILE A 1 651 ? 9.998 -8.306 27.025 1.00 38.94 651 ILE A N 1
ATOM 5172 C CA . ILE A 1 651 ? 10.179 -7.265 28.041 1.00 38.94 651 ILE A CA 1
ATOM 5173 C C . ILE A 1 651 ? 9.823 -5.893 27.481 1.00 38.94 651 ILE A C 1
ATOM 5175 O O . ILE A 1 651 ? 10.142 -5.571 26.340 1.00 38.94 651 ILE A O 1
ATOM 5179 N N . SER A 1 652 ? 9.209 -5.063 28.322 1.00 39.47 652 SER A N 1
ATOM 5180 C CA . SER A 1 652 ? 9.063 -3.630 28.078 1.00 39.47 652 SER A CA 1
ATOM 5181 C C . SER A 1 652 ? 10.076 -2.896 28.947 1.00 39.47 652 SER A C 1
ATOM 5183 O O . SER A 1 652 ? 9.877 -2.747 30.153 1.00 39.47 652 SER A O 1
ATOM 5185 N N . LEU A 1 653 ? 11.162 -2.425 28.342 1.00 45.12 653 LEU A N 1
ATOM 5186 C CA . LEU A 1 653 ? 12.173 -1.638 29.042 1.00 45.12 653 LEU A CA 1
ATOM 5187 C C . LEU A 1 653 ? 11.722 -0.176 29.162 1.00 45.12 653 LEU A C 1
ATOM 5189 O O . LEU A 1 653 ? 11.191 0.407 28.221 1.00 45.12 653 LEU A O 1
ATOM 5193 N N . ARG A 1 654 ? 11.946 0.427 30.331 1.00 47.91 654 ARG A N 1
ATOM 5194 C CA . ARG A 1 654 ? 11.824 1.876 30.549 1.00 47.91 654 ARG A CA 1
ATOM 5195 C C . ARG A 1 654 ? 13.189 2.420 30.940 1.00 47.91 654 ARG A C 1
ATOM 5197 O O . ARG A 1 654 ? 13.959 1.724 31.600 1.00 47.91 654 ARG A O 1
ATOM 5204 N N . ARG A 1 655 ? 13.486 3.668 30.566 1.00 53.12 655 ARG A N 1
ATOM 5205 C CA . ARG A 1 655 ? 14.732 4.317 30.992 1.00 53.12 655 ARG A CA 1
ATOM 5206 C C . ARG A 1 655 ? 14.774 4.390 32.516 1.00 53.12 655 ARG A C 1
ATOM 5208 O O . ARG A 1 655 ? 13.786 4.771 33.147 1.00 53.12 655 ARG A O 1
ATOM 5215 N N . ILE A 1 656 ? 15.919 4.059 33.107 1.00 62.91 656 ILE A N 1
ATOM 5216 C CA . ILE A 1 656 ? 16.106 4.109 34.565 1.00 62.91 656 ILE A CA 1
ATOM 5217 C C . ILE A 1 656 ? 15.933 5.535 35.121 1.00 62.91 656 ILE A C 1
ATOM 5219 O O . ILE A 1 656 ? 15.489 5.706 36.254 1.00 62.91 656 ILE A O 1
ATOM 5223 N N . SER A 1 657 ? 16.159 6.560 34.291 1.00 63.69 657 SER A N 1
ATOM 5224 C CA . SER A 1 657 ? 15.832 7.966 34.565 1.00 63.69 657 SER A CA 1
ATOM 5225 C C . SER A 1 657 ? 14.376 8.182 34.984 1.00 63.69 657 SER A C 1
ATOM 5227 O O . SER A 1 657 ? 14.113 9.009 35.854 1.00 63.69 657 SER A O 1
ATOM 5229 N N . SER A 1 658 ? 13.426 7.391 34.472 1.00 62.94 658 SER A N 1
ATOM 5230 C CA . SER A 1 658 ? 12.010 7.490 34.857 1.00 62.94 658 SER A CA 1
ATOM 5231 C C . SER A 1 658 ? 11.754 7.245 36.352 1.00 62.94 658 SER A C 1
ATOM 5233 O O . SER A 1 658 ? 10.744 7.708 36.880 1.00 62.94 658 SER A O 1
ATOM 5235 N N . LEU A 1 659 ? 12.678 6.576 37.054 1.00 68.56 659 LEU A N 1
ATOM 5236 C CA . LEU A 1 659 ? 12.619 6.350 38.502 1.00 68.56 659 LEU A CA 1
ATOM 5237 C C . LEU A 1 659 ? 13.183 7.528 39.317 1.00 68.56 659 LEU A C 1
ATOM 5239 O O . LEU A 1 659 ? 12.944 7.624 40.522 1.00 68.56 659 LEU A O 1
ATOM 5243 N N . VAL A 1 660 ? 13.922 8.441 38.681 1.00 69.38 660 VAL A N 1
ATOM 5244 C CA . VAL A 1 660 ? 14.518 9.613 39.332 1.00 69.38 660 VAL A CA 1
ATOM 5245 C C . VAL A 1 660 ? 13.447 10.678 39.505 1.00 69.38 660 VAL A C 1
ATOM 5247 O O . VAL A 1 660 ? 12.873 11.141 38.526 1.00 69.38 660 VAL A O 1
ATOM 5250 N N . ARG A 1 661 ? 13.153 11.084 40.746 1.00 73.75 661 ARG A N 1
ATOM 5251 C CA . ARG A 1 661 ? 12.099 12.078 41.044 1.00 73.75 661 ARG A CA 1
ATOM 5252 C C . ARG A 1 661 ? 12.508 13.515 40.719 1.00 73.75 661 ARG A C 1
ATOM 5254 O O . ARG A 1 661 ? 11.672 14.288 40.265 1.00 73.75 661 ARG A O 1
ATOM 5261 N N . ASP A 1 662 ? 13.776 13.840 40.940 1.00 89.75 662 ASP A N 1
ATOM 5262 C CA . ASP A 1 662 ? 14.369 15.146 40.652 1.00 89.75 662 ASP A CA 1
ATOM 5263 C C . ASP A 1 662 ? 14.450 15.365 39.133 1.00 89.75 662 ASP A C 1
ATOM 5265 O O . ASP A 1 662 ? 15.078 14.579 38.425 1.00 89.75 662 ASP A O 1
ATOM 5269 N N . ALA A 1 663 ? 13.777 16.403 38.630 1.00 73.00 663 ALA A N 1
ATOM 5270 C CA . ALA A 1 663 ? 13.639 16.646 37.195 1.00 73.00 663 ALA A CA 1
ATOM 5271 C C . ALA A 1 663 ? 14.979 16.969 36.515 1.00 73.00 663 ALA A C 1
ATOM 5273 O O . ALA A 1 663 ? 15.229 16.497 35.406 1.00 73.00 663 ALA A O 1
ATOM 5274 N N . THR A 1 664 ? 15.859 17.707 37.194 1.00 79.38 664 THR A N 1
ATOM 5275 C CA . THR A 1 664 ? 17.178 18.076 36.671 1.00 79.38 664 THR A CA 1
ATOM 5276 C C . THR A 1 664 ? 18.075 16.848 36.599 1.00 79.38 664 THR A C 1
ATOM 5278 O O . THR A 1 664 ? 18.644 16.556 35.551 1.00 79.38 664 THR A O 1
ATOM 5281 N N . LYS A 1 665 ? 18.134 16.052 37.676 1.00 73.62 665 LYS A N 1
ATOM 5282 C CA . LYS A 1 665 ? 18.908 14.799 37.692 1.00 73.62 665 LYS A CA 1
ATOM 5283 C C . LYS A 1 665 ? 18.346 13.761 36.724 1.00 73.62 665 LYS A C 1
ATOM 5285 O O . LYS A 1 665 ? 19.122 13.016 36.133 1.00 73.62 665 LYS A O 1
ATOM 5290 N N . ARG A 1 666 ? 17.021 13.713 36.540 1.00 75.75 666 ARG A N 1
ATOM 5291 C CA . ARG A 1 666 ? 16.365 12.870 35.531 1.00 75.75 666 ARG A CA 1
ATOM 5292 C C . ARG A 1 666 ? 16.835 13.242 34.129 1.00 75.75 666 ARG A C 1
ATOM 5294 O O . ARG A 1 666 ? 17.305 12.358 33.426 1.00 75.75 666 ARG A O 1
ATOM 5301 N N . ALA A 1 667 ? 16.772 14.523 33.763 1.00 73.19 667 ALA A N 1
ATOM 5302 C CA . ALA A 1 667 ? 17.209 15.004 32.454 1.00 73.19 667 ALA A CA 1
ATOM 5303 C C . ALA A 1 667 ? 18.710 14.756 32.214 1.00 73.19 667 ALA A C 1
ATOM 5305 O O . ALA A 1 667 ? 19.093 14.267 31.153 1.00 73.19 667 ALA A O 1
ATOM 5306 N N . SER A 1 668 ? 19.562 15.001 33.218 1.00 80.56 668 SER A N 1
ATOM 5307 C CA . SER A 1 668 ? 20.994 14.677 33.130 1.00 80.56 668 SER A CA 1
ATOM 5308 C C . SER A 1 668 ? 21.243 13.175 32.956 1.00 80.56 668 SER A C 1
ATOM 5310 O O . SER A 1 668 ? 22.102 12.783 32.168 1.00 80.56 668 SER A O 1
ATOM 5312 N N . LEU A 1 669 ? 20.485 12.323 33.654 1.00 71.12 669 LEU A N 1
ATOM 5313 C CA . LEU A 1 669 ? 20.590 10.871 33.511 1.00 71.12 669 LEU A CA 1
ATOM 5314 C C . LEU A 1 669 ? 20.042 10.387 32.160 1.00 71.12 669 LEU A C 1
ATOM 5316 O O . LEU A 1 669 ? 20.616 9.478 31.571 1.00 71.12 669 LEU A O 1
ATOM 5320 N N . ASP A 1 670 ? 18.985 11.005 31.633 1.00 74.56 670 ASP A N 1
ATOM 5321 C CA . ASP A 1 670 ? 18.474 10.735 30.286 1.00 74.56 670 ASP A CA 1
ATOM 5322 C C . ASP A 1 670 ? 19.508 11.043 29.203 1.00 74.56 670 ASP A C 1
ATOM 5324 O O . ASP A 1 670 ? 19.690 10.235 28.285 1.00 74.56 670 ASP A O 1
ATOM 5328 N N . GLN A 1 671 ? 20.222 12.164 29.329 1.00 80.94 671 GLN A N 1
ATOM 5329 C CA . GLN A 1 671 ? 21.324 12.491 28.429 1.00 80.94 671 GLN A CA 1
ATOM 5330 C C . GLN A 1 671 ? 22.464 11.476 28.568 1.00 80.94 671 GLN A C 1
ATOM 5332 O O . GLN A 1 671 ? 22.929 10.951 27.563 1.00 80.94 671 GLN A O 1
ATOM 5337 N N . ALA A 1 672 ? 22.865 11.125 29.795 1.00 79.50 672 ALA A N 1
ATOM 5338 C CA . ALA A 1 672 ? 23.934 10.152 30.034 1.00 79.50 672 ALA A CA 1
ATOM 5339 C C . ALA A 1 672 ? 23.607 8.749 29.486 1.00 79.50 672 ALA A C 1
ATOM 5341 O O . ALA A 1 672 ? 24.478 8.090 28.921 1.00 79.50 672 ALA A O 1
ATOM 5342 N N . ILE A 1 673 ? 22.354 8.293 29.615 1.00 73.50 673 ILE A N 1
ATOM 5343 C CA . ILE A 1 673 ? 21.883 7.024 29.033 1.00 73.50 673 ILE A CA 1
ATOM 5344 C C . ILE A 1 673 ? 21.940 7.086 27.505 1.00 73.50 673 ILE A C 1
ATOM 5346 O O . ILE A 1 673 ? 22.428 6.147 26.878 1.00 73.50 673 ILE A O 1
ATOM 5350 N N . SER A 1 674 ? 21.455 8.180 26.912 1.00 76.81 674 SER A N 1
ATOM 5351 C CA . SER A 1 674 ? 21.448 8.353 25.453 1.00 76.81 674 SER A CA 1
ATOM 5352 C C . SER A 1 674 ? 22.881 8.368 24.909 1.00 76.81 674 SER A C 1
ATOM 5354 O O . SER A 1 674 ? 23.198 7.619 23.986 1.00 76.81 674 SER A O 1
ATOM 5356 N N . ASP A 1 675 ? 23.775 9.118 25.556 1.00 78.88 675 ASP A N 1
ATOM 5357 C CA . ASP A 1 675 ? 25.209 9.139 25.265 1.00 78.88 675 ASP A CA 1
ATOM 5358 C C . ASP A 1 675 ? 25.850 7.755 25.396 1.00 78.88 675 ASP A C 1
ATOM 5360 O O . ASP A 1 675 ? 26.662 7.373 24.558 1.00 78.88 675 ASP A O 1
ATOM 5364 N N . HIS A 1 676 ? 25.510 6.985 26.430 1.00 82.25 676 HIS A N 1
ATOM 5365 C CA . HIS A 1 676 ? 26.062 5.645 26.616 1.00 82.25 676 HIS A CA 1
ATOM 5366 C C . HIS A 1 676 ? 25.658 4.704 25.475 1.00 82.25 676 HIS A C 1
ATOM 5368 O O . HIS A 1 676 ? 26.527 4.074 24.874 1.00 82.25 676 HIS A O 1
ATOM 5374 N N . VAL A 1 677 ? 24.365 4.645 25.140 1.00 75.44 677 VAL A N 1
ATOM 5375 C CA . VAL A 1 677 ? 23.851 3.789 24.056 1.00 75.44 677 VAL A CA 1
ATOM 5376 C C . VAL A 1 677 ? 24.484 4.170 22.718 1.00 75.44 677 VAL A C 1
ATOM 5378 O O . VAL A 1 677 ? 25.028 3.307 22.029 1.00 75.44 677 VAL A O 1
ATOM 5381 N N . MET A 1 678 ? 24.501 5.464 22.386 1.00 85.38 678 MET A N 1
ATOM 5382 C CA . MET A 1 678 ? 25.129 5.963 21.160 1.00 85.38 678 MET A CA 1
ATOM 5383 C C . MET A 1 678 ? 26.627 5.647 21.104 1.00 85.38 678 MET A C 1
ATOM 5385 O O . MET A 1 678 ? 27.150 5.248 20.065 1.00 85.38 678 MET A O 1
ATOM 5389 N N . ARG A 1 679 ? 27.340 5.770 22.227 1.00 86.06 679 ARG A N 1
ATOM 5390 C CA . ARG A 1 679 ? 28.774 5.461 22.287 1.00 86.06 679 ARG A CA 1
ATOM 5391 C C . ARG A 1 679 ? 29.045 3.972 22.117 1.00 86.06 679 ARG A C 1
ATOM 5393 O O . ARG A 1 679 ? 30.029 3.620 21.469 1.00 86.06 679 ARG A O 1
ATOM 5400 N N . VAL A 1 680 ? 28.194 3.097 22.652 1.00 76.19 680 VAL A N 1
ATOM 5401 C CA . VAL A 1 680 ? 28.294 1.644 22.430 1.00 76.19 680 VAL A CA 1
ATOM 5402 C C . VAL A 1 680 ? 28.060 1.310 20.957 1.00 76.19 680 VAL A C 1
ATOM 5404 O O . VAL A 1 680 ? 28.866 0.585 20.378 1.00 76.19 680 VAL A O 1
ATOM 5407 N N . TYR A 1 681 ? 27.047 1.903 20.319 1.00 78.62 681 TYR A N 1
ATOM 5408 C CA . TYR A 1 681 ? 26.821 1.765 18.877 1.00 78.62 681 TYR A CA 1
ATOM 5409 C C . TYR A 1 681 ? 28.067 2.162 18.062 1.00 78.62 681 TYR A C 1
ATOM 5411 O O . TYR A 1 681 ? 28.582 1.368 17.274 1.00 78.62 681 TYR A O 1
ATOM 5419 N N . LEU A 1 682 ? 28.642 3.339 18.336 1.00 80.44 682 LEU A N 1
ATOM 5420 C CA . LEU A 1 682 ? 29.868 3.809 17.679 1.00 80.44 682 LEU A CA 1
ATOM 5421 C C . LEU A 1 682 ? 31.065 2.868 17.897 1.00 80.44 682 LEU A C 1
ATOM 5423 O O . LEU A 1 682 ? 31.771 2.503 16.960 1.00 80.44 682 LEU A O 1
ATOM 5427 N N . THR A 1 683 ? 31.342 2.509 19.150 1.00 81.88 683 THR A N 1
ATOM 5428 C CA . THR A 1 683 ? 32.618 1.880 19.530 1.00 81.88 683 THR A CA 1
ATOM 5429 C C . THR A 1 683 ? 32.627 0.362 19.422 1.00 81.88 683 THR A C 1
ATOM 5431 O O . THR A 1 683 ? 33.712 -0.213 19.289 1.00 81.88 683 THR A O 1
ATOM 5434 N N . VAL A 1 684 ? 31.455 -0.275 19.469 1.00 76.56 684 VAL A N 1
ATOM 5435 C CA . VAL A 1 684 ? 31.297 -1.732 19.404 1.00 76.56 684 VAL A CA 1
ATOM 5436 C C . VAL A 1 684 ? 30.695 -2.132 18.067 1.00 76.56 684 VAL A C 1
ATOM 5438 O O . VAL A 1 684 ? 31.329 -2.873 17.321 1.00 76.56 684 VAL A O 1
ATOM 5441 N N . GLU A 1 685 ? 29.502 -1.640 17.738 1.00 81.19 685 GLU A N 1
ATOM 5442 C CA . GLU A 1 685 ? 28.764 -2.119 16.568 1.00 81.19 685 GLU A CA 1
ATOM 5443 C C . GLU A 1 685 ? 29.430 -1.692 15.260 1.00 81.19 685 GLU A C 1
ATOM 5445 O O . GLU A 1 685 ? 29.824 -2.553 14.469 1.00 81.19 685 GLU A O 1
ATOM 5450 N N . LEU A 1 686 ? 29.660 -0.389 15.070 1.00 83.12 686 LEU A N 1
ATOM 5451 C CA . LEU A 1 686 ? 30.283 0.120 13.844 1.00 83.12 686 LEU A CA 1
ATOM 5452 C C . LEU A 1 686 ? 31.707 -0.414 13.657 1.00 83.12 686 LEU A C 1
ATOM 5454 O O . LEU A 1 686 ? 32.095 -0.785 12.547 1.00 83.12 686 LEU A O 1
ATOM 5458 N N . ARG A 1 687 ? 32.484 -0.528 14.742 1.00 82.19 687 ARG A N 1
ATOM 5459 C CA . ARG A 1 687 ? 33.819 -1.141 14.672 1.00 82.19 687 ARG A CA 1
ATOM 5460 C C . ARG A 1 687 ? 33.751 -2.615 14.295 1.00 82.19 687 ARG A C 1
ATOM 5462 O O . ARG A 1 687 ? 34.541 -3.048 13.460 1.00 82.19 687 ARG A O 1
ATOM 5469 N N . ARG A 1 688 ? 32.817 -3.381 14.869 1.00 80.94 688 ARG A N 1
ATOM 5470 C CA . ARG A 1 688 ? 32.631 -4.794 14.521 1.00 80.94 688 ARG A CA 1
ATOM 5471 C C . ARG A 1 688 ? 32.301 -4.942 13.040 1.00 80.94 688 ARG A C 1
ATOM 5473 O O . ARG A 1 688 ? 32.911 -5.778 12.386 1.00 80.94 688 ARG A O 1
ATOM 5480 N N . VAL A 1 689 ? 31.417 -4.102 12.497 1.00 80.06 689 VAL A N 1
ATOM 5481 C CA . VAL A 1 689 ? 31.111 -4.083 11.056 1.00 80.06 689 VAL A CA 1
ATOM 5482 C C . VAL A 1 689 ? 32.386 -3.879 10.237 1.00 80.06 689 VAL A C 1
ATOM 5484 O O . VAL A 1 689 ? 32.713 -4.721 9.402 1.00 80.06 689 VAL A O 1
ATOM 5487 N N . LEU A 1 690 ? 33.170 -2.835 10.521 1.00 84.88 690 LEU A N 1
ATOM 5488 C CA . LEU A 1 690 ? 34.423 -2.574 9.800 1.00 84.88 690 LEU A CA 1
ATOM 5489 C C . LEU A 1 690 ? 35.444 -3.719 9.937 1.00 84.88 690 LEU A C 1
ATOM 5491 O O . LEU A 1 690 ? 36.173 -4.010 8.990 1.00 84.88 690 LEU A O 1
ATOM 5495 N N . GLN A 1 691 ? 35.482 -4.408 11.080 1.00 83.31 691 GLN A N 1
ATOM 5496 C CA . GLN A 1 691 ? 36.371 -5.553 11.309 1.00 83.31 691 GLN A CA 1
ATOM 5497 C C . GLN A 1 691 ? 36.010 -6.794 10.482 1.00 83.31 691 GLN A C 1
ATOM 5499 O O . GLN A 1 691 ? 36.901 -7.613 10.235 1.00 83.31 691 GLN A O 1
ATOM 5504 N N . THR A 1 692 ? 34.755 -6.923 10.036 1.00 83.88 692 THR A N 1
ATOM 5505 C CA . THR A 1 692 ? 34.323 -8.017 9.145 1.00 83.88 692 THR A CA 1
ATOM 5506 C C . THR A 1 692 ? 34.761 -7.830 7.693 1.00 83.88 692 THR A C 1
ATOM 5508 O O . THR A 1 692 ? 34.636 -8.767 6.906 1.00 83.88 692 THR A O 1
ATOM 5511 N N . LEU A 1 693 ? 35.297 -6.659 7.316 1.00 86.00 693 LEU A N 1
ATOM 5512 C CA . LEU A 1 693 ? 35.874 -6.479 5.984 1.00 86.00 693 LEU A CA 1
ATOM 5513 C C . LEU A 1 693 ? 37.065 -7.429 5.766 1.00 86.00 693 LEU A C 1
ATOM 5515 O O . LEU A 1 693 ? 37.822 -7.697 6.709 1.00 86.00 693 LEU A O 1
ATOM 5519 N N . PRO A 1 694 ? 37.292 -7.878 4.516 1.00 86.19 694 PRO A N 1
ATOM 5520 C CA . PRO A 1 694 ? 38.493 -8.619 4.153 1.00 86.19 694 PRO A CA 1
ATOM 5521 C C . PRO A 1 694 ? 39.770 -7.892 4.584 1.00 86.19 694 PRO A C 1
ATOM 5523 O O . PRO A 1 694 ? 39.832 -6.658 4.579 1.00 86.19 694 PRO A O 1
ATOM 5526 N N . SER A 1 695 ? 40.808 -8.654 4.939 1.00 85.94 695 SER A N 1
ATOM 5527 C CA . SER A 1 695 ? 42.082 -8.140 5.463 1.00 85.94 695 SER A CA 1
ATOM 5528 C C . SER A 1 695 ? 42.675 -6.992 4.652 1.00 85.94 695 SER A C 1
ATOM 5530 O O . SER A 1 695 ? 43.150 -6.023 5.234 1.00 85.94 695 SER A O 1
ATOM 5532 N N . GLU A 1 696 ? 42.608 -7.085 3.330 1.00 85.88 696 GLU A N 1
ATOM 5533 C CA . GLU A 1 696 ? 43.167 -6.133 2.376 1.00 85.88 696 GLU A CA 1
ATOM 5534 C C . GLU A 1 696 ? 42.391 -4.808 2.363 1.00 85.88 696 GLU A C 1
ATOM 5536 O O . GLU A 1 696 ? 42.974 -3.753 2.124 1.00 85.88 696 GLU A O 1
ATOM 5541 N N . MET A 1 697 ? 41.088 -4.841 2.667 1.00 88.19 697 MET A N 1
ATOM 5542 C CA . MET A 1 697 ? 40.244 -3.643 2.707 1.00 88.19 697 MET A CA 1
ATOM 5543 C C . MET A 1 697 ? 40.305 -2.916 4.049 1.00 88.19 697 MET A C 1
ATOM 5545 O O . MET A 1 697 ? 40.135 -1.698 4.086 1.00 88.19 697 MET A O 1
ATOM 5549 N N . ARG A 1 698 ? 40.605 -3.620 5.150 1.00 86.69 698 ARG A N 1
ATOM 5550 C CA . ARG A 1 698 ? 40.671 -3.025 6.501 1.00 86.69 698 ARG A CA 1
ATOM 5551 C C . ARG A 1 698 ? 41.719 -1.918 6.642 1.00 86.69 698 ARG A C 1
ATOM 5553 O O . ARG A 1 698 ? 41.555 -1.045 7.487 1.00 86.69 698 ARG A O 1
ATOM 5560 N N . TRP A 1 699 ? 42.756 -1.932 5.805 1.00 85.75 699 TRP A N 1
ATOM 5561 C CA . TRP A 1 699 ? 43.845 -0.948 5.812 1.00 85.75 699 TRP A CA 1
ATOM 5562 C C . TRP A 1 699 ? 43.628 0.233 4.855 1.00 85.75 699 TRP A C 1
ATOM 5564 O O . TRP A 1 699 ? 44.495 1.099 4.737 1.00 85.75 699 TRP A O 1
ATOM 5574 N N . ARG A 1 700 ? 42.487 0.293 4.152 1.00 89.94 700 ARG A N 1
ATOM 5575 C CA . ARG A 1 700 ? 42.158 1.421 3.270 1.00 89.94 700 ARG A CA 1
ATOM 5576 C C . ARG A 1 700 ? 42.013 2.703 4.089 1.00 89.94 700 ARG A C 1
ATOM 5578 O O . ARG A 1 700 ? 41.402 2.701 5.156 1.00 89.94 700 ARG A O 1
ATOM 5585 N N . GLY A 1 701 ? 42.502 3.820 3.544 1.00 91.06 701 GLY A N 1
ATOM 5586 C CA . GLY A 1 701 ? 42.429 5.133 4.199 1.00 91.06 701 GLY A CA 1
ATOM 5587 C C . GLY A 1 701 ? 41.005 5.549 4.588 1.00 91.06 701 GLY A C 1
ATOM 5588 O O . GLY A 1 701 ? 40.822 6.193 5.615 1.00 91.06 701 GLY A O 1
ATOM 5589 N N . GLU A 1 702 ? 39.995 5.111 3.828 1.00 91.19 702 GLU A N 1
ATOM 5590 C CA . GLU A 1 702 ? 38.571 5.294 4.147 1.00 91.19 702 GLU A CA 1
ATOM 5591 C C . GLU A 1 702 ? 38.191 4.629 5.484 1.00 91.19 702 GLU A C 1
ATOM 5593 O O . GLU A 1 702 ? 37.583 5.268 6.339 1.00 91.19 702 GLU A O 1
ATOM 5598 N N . VAL A 1 703 ? 38.612 3.378 5.714 1.00 92.88 703 VAL A N 1
ATOM 5599 C CA . VAL A 1 703 ? 38.350 2.636 6.963 1.00 92.88 703 VAL A CA 1
ATOM 5600 C C . VAL A 1 703 ? 39.110 3.256 8.131 1.00 92.88 703 VAL A C 1
ATOM 5602 O O . VAL A 1 703 ? 38.555 3.410 9.218 1.00 92.88 703 VAL A O 1
ATOM 5605 N N . THR A 1 704 ? 40.360 3.670 7.916 1.00 93.19 704 THR A N 1
ATOM 5606 C CA . THR A 1 704 ? 41.141 4.402 8.924 1.00 93.19 704 THR A CA 1
ATOM 5607 C C . THR A 1 704 ? 40.472 5.729 9.287 1.00 93.19 704 THR A C 1
ATOM 5609 O O . THR A 1 704 ? 40.349 6.052 10.467 1.00 93.19 704 THR A O 1
ATOM 5612 N N . SER A 1 705 ? 39.975 6.472 8.295 1.00 95.19 705 SER A N 1
ATOM 5613 C CA . SER A 1 705 ? 39.241 7.724 8.501 1.00 95.19 705 SER A CA 1
ATOM 5614 C C . SER A 1 705 ? 37.959 7.499 9.301 1.00 95.19 705 SER A C 1
ATOM 5616 O O . SER A 1 705 ? 37.720 8.205 10.279 1.00 95.19 705 SER A O 1
ATOM 5618 N N . LEU A 1 706 ? 37.180 6.466 8.971 1.00 94.69 706 LEU A N 1
ATOM 5619 C CA . LEU A 1 706 ? 35.983 6.103 9.730 1.00 94.69 706 LEU A CA 1
ATOM 5620 C C . LEU A 1 706 ? 36.307 5.698 11.165 1.00 94.69 706 LEU A C 1
ATOM 5622 O O . LEU A 1 706 ? 35.647 6.169 12.083 1.00 94.69 706 LEU A O 1
ATOM 5626 N N . ASN A 1 707 ? 37.347 4.893 11.386 1.00 93.88 707 ASN A N 1
ATOM 5627 C CA . ASN A 1 707 ? 37.796 4.560 12.738 1.00 93.88 707 ASN A CA 1
ATOM 5628 C C . ASN A 1 707 ? 38.214 5.813 13.521 1.00 93.88 707 ASN A C 1
ATOM 5630 O O . ASN A 1 707 ? 37.880 5.934 14.698 1.00 93.88 707 ASN A O 1
ATOM 5634 N N . ASN A 1 708 ? 38.874 6.777 12.875 1.00 94.94 708 ASN A N 1
ATOM 5635 C CA . ASN A 1 708 ? 39.228 8.054 13.495 1.00 94.94 708 ASN A CA 1
ATOM 5636 C C . ASN A 1 708 ? 37.995 8.913 13.803 1.00 94.94 708 ASN A C 1
ATOM 5638 O O . ASN A 1 708 ? 37.932 9.485 14.887 1.00 94.94 708 ASN A O 1
ATOM 5642 N N . LYS A 1 709 ? 37.002 8.966 12.905 1.00 95.25 709 LYS A N 1
ATOM 5643 C CA . LYS A 1 709 ? 35.711 9.638 13.137 1.00 95.25 709 LYS A CA 1
ATOM 5644 C C . LYS A 1 709 ? 34.927 8.986 14.275 1.00 95.25 709 LYS A C 1
ATOM 5646 O O . LYS A 1 709 ? 34.381 9.688 15.118 1.00 95.25 709 LYS A O 1
ATOM 5651 N N . ILE A 1 710 ? 34.908 7.653 14.334 1.00 93.88 710 ILE A N 1
ATOM 5652 C CA . ILE A 1 710 ? 34.327 6.894 15.447 1.00 93.88 710 ILE A CA 1
ATOM 5653 C C . ILE A 1 710 ? 35.042 7.279 16.741 1.00 93.88 710 ILE A C 1
ATOM 5655 O O . ILE A 1 710 ? 34.376 7.619 17.712 1.00 93.88 710 ILE A O 1
ATOM 5659 N N . ASN A 1 711 ? 36.380 7.284 16.753 1.00 93.81 711 ASN A N 1
ATOM 5660 C CA . ASN A 1 711 ? 37.168 7.646 17.930 1.00 93.81 711 ASN A CA 1
ATOM 5661 C C . ASN A 1 711 ? 36.887 9.083 18.384 1.00 93.81 711 ASN A C 1
ATOM 5663 O O . ASN A 1 711 ? 36.576 9.286 19.556 1.00 93.81 711 ASN A O 1
ATOM 5667 N N . SER A 1 712 ? 36.941 10.058 17.473 1.00 94.44 712 SER A N 1
ATOM 5668 C CA . SER A 1 712 ? 36.729 11.471 17.794 1.00 94.44 712 SER A CA 1
ATOM 5669 C C . SER A 1 712 ? 35.303 11.740 18.262 1.00 94.44 712 SER A C 1
ATOM 5671 O O . SER A 1 712 ? 35.112 12.377 19.295 1.00 94.44 712 SER A O 1
ATOM 5673 N N . MET A 1 713 ? 34.299 11.191 17.574 1.00 92.75 713 MET A N 1
ATOM 5674 C CA . MET A 1 713 ? 32.902 11.328 17.971 1.00 92.75 713 MET A CA 1
ATOM 5675 C C . MET A 1 713 ? 32.653 10.644 19.315 1.00 92.75 713 MET A C 1
ATOM 5677 O O . MET A 1 713 ? 32.069 11.247 20.205 1.00 92.75 713 MET A O 1
ATOM 5681 N N . SER A 1 714 ? 33.198 9.441 19.523 1.00 90.81 714 SER A N 1
ATOM 5682 C CA . SER A 1 714 ? 33.120 8.714 20.796 1.00 90.81 714 SER A CA 1
ATOM 5683 C C . SER A 1 714 ? 33.921 9.343 21.941 1.00 90.81 714 SER A C 1
ATOM 5685 O O . SER A 1 714 ? 33.954 8.763 23.025 1.00 90.81 714 SER A O 1
ATOM 5687 N N . ALA A 1 715 ? 34.557 10.500 21.741 1.00 91.62 715 ALA A N 1
ATOM 5688 C CA . ALA A 1 715 ? 35.176 11.299 22.796 1.00 91.62 715 ALA A CA 1
ATOM 5689 C C . ALA A 1 715 ? 34.328 12.525 23.194 1.00 91.62 715 ALA A C 1
ATOM 5691 O O . ALA A 1 715 ? 34.601 13.140 24.222 1.00 91.62 715 ALA A O 1
ATOM 5692 N N . LEU A 1 716 ? 33.284 12.868 22.428 1.00 90.19 716 LEU A N 1
ATOM 5693 C CA . LEU A 1 716 ? 32.426 14.026 22.695 1.00 90.19 716 LEU A CA 1
ATOM 5694 C C . LEU A 1 716 ? 31.430 13.761 23.832 1.00 90.19 716 LEU A C 1
ATOM 5696 O O . LEU A 1 716 ? 30.999 12.621 24.040 1.00 90.19 716 LEU A O 1
ATOM 5700 N N . TYR A 1 717 ? 31.061 14.835 24.536 1.00 85.94 717 TYR A N 1
ATOM 5701 C CA . TYR A 1 717 ? 30.006 14.876 25.549 1.00 85.94 717 TYR A CA 1
ATOM 5702 C C . TYR A 1 717 ? 29.320 16.261 25.533 1.00 85.94 717 TYR A C 1
ATOM 5704 O O . TYR A 1 717 ? 30.015 17.258 25.751 1.00 85.94 717 TYR A O 1
ATOM 5712 N N . PRO A 1 718 ? 27.992 16.356 25.315 1.00 85.94 718 PRO A N 1
ATOM 5713 C CA . PRO A 1 718 ? 27.074 15.269 24.963 1.00 85.94 718 PRO A CA 1
ATOM 5714 C C . PRO A 1 718 ? 27.235 14.793 23.508 1.00 85.94 718 PRO A C 1
ATOM 5716 O O . PRO A 1 718 ? 27.765 15.516 22.662 1.00 85.94 718 PRO A O 1
ATOM 5719 N N . LEU A 1 719 ? 26.753 13.588 23.200 1.00 82.31 719 LEU A N 1
ATOM 5720 C CA . LEU A 1 719 ? 26.640 13.102 21.822 1.00 82.31 719 LEU A CA 1
ATOM 5721 C C . LEU A 1 719 ? 25.359 13.624 21.162 1.00 82.31 719 LEU A C 1
ATOM 5723 O O . LEU A 1 719 ? 24.318 13.762 21.802 1.00 82.31 719 LEU A O 1
ATOM 5727 N N . ASN A 1 720 ? 25.435 13.886 19.856 1.00 91.00 720 ASN A N 1
ATOM 5728 C CA . ASN A 1 720 ? 24.283 14.253 19.039 1.00 91.00 720 ASN A CA 1
ATOM 5729 C C . ASN A 1 720 ? 23.822 13.045 18.215 1.00 91.00 720 ASN A C 1
ATOM 5731 O O . ASN A 1 720 ? 24.608 12.482 17.454 1.00 91.00 720 ASN A O 1
ATOM 5735 N N . GLU A 1 721 ? 22.549 12.680 18.348 1.00 80.25 721 GLU A N 1
ATOM 5736 C CA . GLU A 1 721 ? 21.956 11.504 17.703 1.00 80.25 721 GLU A CA 1
ATOM 5737 C C . GLU A 1 721 ? 22.046 11.549 16.174 1.00 80.25 721 GLU A C 1
ATOM 5739 O O . GLU A 1 721 ? 22.528 10.594 15.570 1.00 80.25 721 GLU A O 1
ATOM 5744 N N . GLY A 1 722 ? 21.712 12.682 15.550 1.00 80.44 722 GLY A N 1
ATOM 5745 C CA . GLY A 1 722 ? 21.785 12.828 14.094 1.00 80.44 722 GLY A CA 1
ATOM 5746 C C . GLY A 1 722 ? 23.209 12.680 13.550 1.00 80.44 722 GLY A C 1
ATOM 5747 O O . GLY A 1 722 ? 23.420 12.091 12.490 1.00 80.44 722 GLY A O 1
ATOM 5748 N N . HIS A 1 723 ? 24.220 13.149 14.289 1.00 88.69 723 HIS A N 1
ATOM 5749 C CA . HIS A 1 723 ? 25.621 12.938 13.910 1.00 88.69 723 HIS A CA 1
ATOM 5750 C C . HIS A 1 723 ? 26.045 11.467 14.034 1.00 88.69 723 HIS A C 1
ATOM 5752 O O . HIS A 1 723 ? 26.758 10.964 13.163 1.00 88.69 723 HIS A O 1
ATOM 5758 N N . VAL A 1 724 ? 25.601 10.775 15.088 1.00 80.38 724 VAL A N 1
ATOM 5759 C CA . VAL A 1 724 ? 25.887 9.348 15.315 1.00 80.38 724 VAL A CA 1
ATOM 5760 C C . VAL A 1 724 ? 25.236 8.484 14.238 1.00 80.38 724 VAL A C 1
ATOM 5762 O O . VAL A 1 724 ? 25.886 7.599 13.679 1.00 80.38 724 VAL A O 1
ATOM 5765 N N . GLU A 1 725 ? 23.982 8.771 13.901 1.00 75.81 725 GLU A N 1
ATOM 5766 C CA . GLU A 1 725 ? 23.250 8.094 12.834 1.00 75.81 725 GLU A CA 1
ATOM 5767 C C . GLU A 1 725 ? 23.904 8.337 11.467 1.00 75.81 725 GLU A C 1
ATOM 5769 O O . GLU A 1 725 ? 24.143 7.395 10.709 1.00 75.81 725 GLU A O 1
ATOM 5774 N N . SER A 1 726 ? 24.279 9.586 11.175 1.00 82.25 726 SER A N 1
ATOM 5775 C CA . SER A 1 726 ? 24.993 9.947 9.947 1.00 82.25 726 SER A CA 1
ATOM 5776 C C . SER A 1 726 ? 26.312 9.179 9.802 1.00 82.25 726 SER A C 1
ATOM 5778 O O . SER A 1 726 ? 26.576 8.600 8.745 1.00 82.25 726 SER A O 1
ATOM 5780 N N . LEU A 1 727 ? 27.104 9.078 10.877 1.00 86.31 727 LEU A N 1
ATOM 5781 C CA . LEU A 1 727 ? 28.341 8.295 10.872 1.00 86.31 727 LEU A CA 1
ATOM 5782 C C . LEU A 1 727 ? 28.074 6.791 10.708 1.00 86.31 727 LEU A C 1
ATOM 5784 O O . LEU A 1 727 ? 28.794 6.128 9.965 1.00 86.31 727 LEU A O 1
ATOM 5788 N N . GLY A 1 728 ? 27.029 6.247 11.338 1.00 75.06 728 GLY A N 1
ATOM 5789 C CA . GLY A 1 728 ? 26.615 4.855 11.132 1.00 75.06 728 GLY A CA 1
ATOM 5790 C C . GLY A 1 728 ? 26.259 4.555 9.674 1.00 75.06 728 GLY A C 1
ATOM 5791 O O . GLY A 1 728 ? 26.729 3.572 9.097 1.00 75.06 728 GLY A O 1
ATOM 5792 N N . ASN A 1 729 ? 25.518 5.461 9.038 1.00 76.75 729 ASN A N 1
ATOM 5793 C CA . ASN A 1 729 ? 25.186 5.382 7.618 1.00 76.75 729 ASN A CA 1
ATOM 5794 C C . ASN A 1 729 ? 26.431 5.486 6.723 1.00 76.75 729 ASN A C 1
ATOM 5796 O O . ASN A 1 729 ? 26.550 4.761 5.731 1.00 76.75 729 ASN A O 1
ATOM 5800 N N . GLU A 1 730 ? 27.381 6.357 7.071 1.00 85.12 730 GLU A N 1
ATOM 5801 C CA . GLU A 1 730 ? 28.664 6.473 6.373 1.00 85.12 730 GLU A CA 1
ATOM 5802 C C . GLU A 1 730 ? 29.481 5.173 6.474 1.00 85.12 730 GLU A C 1
ATOM 5804 O O . GLU A 1 730 ? 30.025 4.706 5.467 1.00 85.12 730 GLU A O 1
ATOM 5809 N N . VAL A 1 731 ? 29.512 4.547 7.657 1.00 84.12 731 VAL A N 1
ATOM 5810 C CA . VAL A 1 731 ? 30.173 3.254 7.892 1.00 84.12 731 VAL A CA 1
ATOM 5811 C C . VAL A 1 731 ? 29.555 2.158 7.034 1.00 84.12 731 VAL A C 1
ATOM 5813 O O . VAL A 1 731 ? 30.287 1.489 6.306 1.00 84.12 731 VAL A O 1
ATOM 5816 N N . MET A 1 732 ? 28.230 1.997 7.048 1.00 80.38 732 MET A N 1
ATOM 5817 C CA . MET A 1 732 ? 27.556 0.956 6.263 1.00 80.38 732 MET A CA 1
ATOM 5818 C C . MET A 1 732 ? 27.719 1.161 4.753 1.00 80.38 732 MET A C 1
ATOM 5820 O O . MET A 1 732 ? 27.943 0.199 4.011 1.00 80.38 732 MET A O 1
ATOM 5824 N N . ARG A 1 733 ? 27.675 2.415 4.285 1.00 78.25 733 ARG A N 1
ATOM 5825 C CA . ARG A 1 733 ? 27.910 2.752 2.873 1.00 78.25 733 ARG A CA 1
ATOM 5826 C C . ARG A 1 733 ? 29.334 2.408 2.449 1.00 78.25 733 ARG A C 1
ATOM 5828 O O . ARG A 1 733 ? 29.530 1.793 1.403 1.00 78.25 733 ARG A O 1
ATOM 5835 N N . THR A 1 734 ? 30.317 2.781 3.262 1.00 82.62 734 THR A N 1
ATOM 5836 C CA . THR A 1 734 ? 31.734 2.521 2.979 1.00 82.62 734 THR A CA 1
ATOM 5837 C C . THR A 1 734 ? 32.051 1.033 3.065 1.00 82.62 734 THR A C 1
ATOM 5839 O O . THR A 1 734 ? 32.723 0.506 2.184 1.00 82.62 734 THR A O 1
ATOM 5842 N N . TYR A 1 735 ? 31.509 0.330 4.064 1.00 83.75 735 TYR A N 1
ATOM 5843 C CA . TYR A 1 735 ? 31.599 -1.124 4.181 1.00 83.75 735 TYR A CA 1
ATOM 5844 C C . TYR A 1 735 ? 31.100 -1.808 2.908 1.00 83.75 735 TYR A C 1
ATOM 5846 O O . TYR A 1 735 ? 31.833 -2.569 2.281 1.00 83.75 735 TYR A O 1
ATOM 5854 N N . THR A 1 736 ? 29.878 -1.475 2.488 1.00 76.94 736 THR A N 1
ATOM 5855 C CA . THR A 1 736 ? 29.249 -2.048 1.293 1.00 76.94 736 THR A CA 1
ATOM 5856 C C . THR A 1 736 ? 30.082 -1.755 0.050 1.00 76.94 736 THR A C 1
ATOM 5858 O O . THR A 1 736 ? 30.365 -2.662 -0.729 1.00 76.94 736 THR A O 1
ATOM 5861 N N . LYS A 1 737 ? 30.536 -0.507 -0.118 1.00 82.38 737 LYS A N 1
ATOM 5862 C CA . LYS A 1 737 ? 31.402 -0.102 -1.231 1.00 82.38 737 LYS A CA 1
ATOM 5863 C C . LYS A 1 737 ? 32.684 -0.937 -1.279 1.00 82.38 737 LYS A C 1
ATOM 5865 O O . LYS A 1 737 ? 32.985 -1.507 -2.322 1.00 82.38 737 LYS A O 1
ATOM 5870 N N . LEU A 1 738 ? 33.423 -1.024 -0.173 1.00 85.00 738 LEU A N 1
ATOM 5871 C CA . LEU A 1 738 ? 34.709 -1.725 -0.119 1.00 85.00 738 LEU A CA 1
ATOM 5872 C C . LEU A 1 738 ? 34.556 -3.239 -0.272 1.00 85.00 738 LEU A C 1
ATOM 5874 O O . LEU A 1 738 ? 35.376 -3.874 -0.931 1.00 85.00 738 LEU A O 1
ATOM 5878 N N . PHE A 1 739 ? 33.502 -3.819 0.303 1.00 82.81 739 PHE A N 1
ATOM 5879 C CA . PHE A 1 739 ? 33.186 -5.232 0.120 1.00 82.81 739 PHE A CA 1
ATOM 5880 C C . PHE A 1 739 ? 32.874 -5.547 -1.349 1.00 82.81 739 PHE A C 1
ATOM 5882 O O . PHE A 1 739 ? 33.422 -6.497 -1.906 1.00 82.81 739 PHE A O 1
ATOM 5889 N N . LEU A 1 740 ? 32.057 -4.717 -2.008 1.00 78.31 740 LEU A N 1
ATOM 5890 C CA . LEU A 1 740 ? 31.753 -4.875 -3.430 1.00 78.31 740 LEU A CA 1
ATOM 5891 C C . LEU A 1 740 ? 32.982 -4.621 -4.313 1.00 78.31 740 LEU A C 1
ATOM 5893 O O . LEU A 1 740 ? 33.186 -5.357 -5.270 1.00 78.31 740 LEU A O 1
ATOM 5897 N N . GLU A 1 741 ? 33.829 -3.635 -3.998 1.00 81.81 741 GLU A N 1
ATOM 5898 C CA . GLU A 1 741 ? 35.111 -3.408 -4.690 1.00 81.81 741 GLU A CA 1
ATOM 5899 C C . GLU A 1 741 ? 36.003 -4.657 -4.599 1.00 81.81 741 GLU A C 1
ATOM 5901 O O . GLU A 1 741 ? 36.543 -5.114 -5.608 1.00 81.81 741 GLU A O 1
ATOM 5906 N N . TYR A 1 742 ? 36.098 -5.255 -3.408 1.00 84.62 742 TYR A N 1
ATOM 5907 C CA . TYR A 1 742 ? 36.883 -6.464 -3.160 1.00 84.62 742 TYR A CA 1
ATOM 5908 C C . TYR A 1 742 ? 36.378 -7.672 -3.956 1.00 84.62 742 TYR A C 1
ATOM 5910 O O . TYR A 1 742 ? 37.185 -8.382 -4.567 1.00 84.62 742 TYR A O 1
ATOM 5918 N N . ASP A 1 743 ? 35.061 -7.902 -3.935 1.00 82.62 743 ASP A N 1
ATOM 5919 C CA . ASP A 1 743 ? 34.399 -9.014 -4.625 1.00 82.62 743 ASP A CA 1
ATOM 5920 C C . ASP A 1 743 ? 34.444 -8.839 -6.150 1.00 82.62 743 ASP A C 1
ATOM 5922 O O . ASP A 1 743 ? 34.776 -9.778 -6.877 1.00 82.62 743 ASP A O 1
ATOM 5926 N N . ASN A 1 744 ? 34.198 -7.624 -6.649 1.00 78.44 744 ASN A N 1
ATOM 5927 C CA . ASN A 1 744 ? 34.208 -7.317 -8.081 1.00 78.44 744 ASN A CA 1
ATOM 5928 C C . ASN A 1 744 ? 35.603 -7.447 -8.693 1.00 78.44 744 ASN A C 1
ATOM 5930 O O . ASN A 1 744 ? 35.729 -7.972 -9.797 1.00 78.44 744 ASN A O 1
ATOM 5934 N N . ALA A 1 745 ? 36.652 -7.023 -7.977 1.00 80.44 745 ALA A N 1
ATOM 5935 C CA . ALA A 1 745 ? 38.033 -7.167 -8.439 1.00 80.44 745 ALA A CA 1
ATOM 5936 C C . ALA A 1 745 ? 38.456 -8.638 -8.606 1.00 80.44 745 ALA A C 1
ATOM 5938 O O . ALA A 1 745 ? 39.347 -8.939 -9.397 1.00 80.44 745 ALA A O 1
ATOM 5939 N N . ARG A 1 746 ? 37.820 -9.557 -7.869 1.00 81.56 746 ARG A N 1
ATOM 5940 C CA . ARG A 1 746 ? 38.124 -10.996 -7.889 1.00 81.56 746 ARG A CA 1
ATOM 5941 C C . ARG A 1 746 ? 37.142 -11.817 -8.717 1.00 81.56 746 ARG A C 1
ATOM 5943 O O . ARG A 1 746 ? 37.430 -12.975 -9.004 1.00 81.56 746 ARG A O 1
ATOM 5950 N N . THR A 1 747 ? 36.005 -11.247 -9.113 1.00 82.88 747 THR A N 1
ATOM 5951 C CA . THR A 1 747 ? 35.012 -11.963 -9.917 1.00 82.88 747 THR A CA 1
ATOM 5952 C C . THR A 1 747 ? 35.285 -11.740 -11.407 1.00 82.88 747 THR A C 1
ATOM 5954 O O . THR A 1 747 ? 35.130 -10.611 -11.875 1.00 82.88 747 THR A O 1
ATOM 5957 N N . PRO A 1 748 ? 35.690 -12.768 -12.178 1.00 87.31 748 PRO A N 1
ATOM 5958 C CA . PRO A 1 748 ? 36.049 -12.606 -13.585 1.00 87.31 748 PRO A CA 1
ATOM 5959 C C . PRO A 1 748 ? 34.824 -12.380 -14.482 1.00 87.31 748 PRO A C 1
ATOM 5961 O O . PRO A 1 748 ? 33.715 -12.828 -14.185 1.00 87.31 748 PRO A O 1
ATOM 5964 N N . LEU A 1 749 ? 35.049 -11.718 -15.622 1.00 90.31 749 LEU A N 1
ATOM 5965 C CA . LEU A 1 749 ? 34.094 -11.714 -16.728 1.00 90.31 749 LEU A CA 1
ATOM 5966 C C . LEU A 1 749 ? 34.140 -13.096 -17.388 1.00 90.31 749 LEU A C 1
ATOM 5968 O O . LEU A 1 749 ? 35.198 -13.533 -17.839 1.00 90.31 749 LEU A O 1
ATOM 5972 N N . THR A 1 750 ? 33.009 -13.790 -17.431 1.00 93.62 750 THR A N 1
ATOM 5973 C CA . THR A 1 750 ? 32.933 -15.174 -17.912 1.00 93.62 750 THR A CA 1
ATOM 5974 C C . THR A 1 750 ? 32.335 -15.202 -19.311 1.00 93.62 750 THR A C 1
ATOM 5976 O O . THR A 1 750 ? 31.198 -14.767 -19.487 1.00 93.62 750 THR A O 1
ATOM 5979 N N . ARG A 1 751 ? 33.072 -15.722 -20.306 1.00 93.69 751 ARG A N 1
ATOM 5980 C CA . ARG A 1 751 ? 32.515 -15.980 -21.646 1.00 93.69 751 ARG A CA 1
ATOM 5981 C C . ARG A 1 751 ? 31.468 -17.087 -21.565 1.00 93.69 751 ARG A C 1
ATOM 5983 O O . ARG A 1 751 ? 31.742 -18.152 -21.020 1.00 93.69 751 ARG A O 1
ATOM 5990 N N . ALA A 1 752 ? 30.291 -16.824 -22.117 1.00 93.38 752 ALA A N 1
ATOM 5991 C CA . ALA A 1 752 ? 29.125 -17.684 -21.985 1.00 93.38 752 ALA A CA 1
ATOM 5992 C C . ALA A 1 752 ? 28.879 -18.582 -23.205 1.00 93.38 752 ALA A C 1
ATOM 5994 O O . ALA A 1 752 ? 28.226 -19.612 -23.067 1.00 93.38 752 ALA A O 1
ATOM 5995 N N . ASN A 1 753 ? 29.403 -18.218 -24.378 1.00 93.00 753 ASN A N 1
ATOM 5996 C CA . ASN A 1 753 ? 29.287 -19.007 -25.604 1.00 93.00 753 ASN A CA 1
ATOM 5997 C C . ASN A 1 753 ? 30.467 -18.776 -26.569 1.00 93.00 753 ASN A C 1
ATOM 5999 O O . ASN A 1 753 ? 31.264 -17.844 -26.420 1.00 93.00 753 ASN A O 1
ATOM 6003 N N . LYS A 1 754 ? 30.563 -19.655 -27.573 1.00 90.38 754 LYS A N 1
ATOM 6004 C CA . LYS A 1 754 ? 31.317 -19.432 -28.820 1.00 90.38 754 LYS A CA 1
ATOM 6005 C C . LYS A 1 754 ? 30.377 -18.837 -29.878 1.00 90.38 754 LYS A C 1
ATOM 6007 O O . LYS A 1 754 ? 29.165 -18.867 -29.673 1.00 90.38 754 LYS A O 1
ATOM 6012 N N . ILE A 1 755 ? 30.924 -18.330 -30.987 1.00 83.81 755 ILE A N 1
ATOM 6013 C CA . ILE A 1 755 ? 30.111 -17.871 -32.125 1.00 83.81 755 ILE A CA 1
ATOM 6014 C C . ILE A 1 755 ? 29.210 -19.020 -32.613 1.00 83.81 755 ILE A C 1
ATOM 6016 O O . ILE A 1 755 ? 29.623 -20.180 -32.569 1.00 83.81 755 ILE A O 1
ATOM 6020 N N . MET A 1 756 ? 27.964 -18.702 -32.945 1.00 77.75 756 MET A N 1
ATOM 6021 C CA . MET A 1 756 ? 26.825 -19.587 -33.239 1.00 77.75 756 MET A CA 1
ATOM 6022 C C . MET A 1 756 ? 26.441 -20.568 -32.113 1.00 77.75 756 MET A C 1
ATOM 6024 O O . MET A 1 756 ? 25.545 -21.394 -32.259 1.00 77.75 756 MET A O 1
ATOM 6028 N N . GLY A 1 757 ? 27.097 -20.491 -30.952 1.00 85.88 757 GLY A N 1
ATOM 6029 C CA . GLY A 1 757 ? 26.845 -21.363 -29.809 1.00 85.88 757 GLY A CA 1
ATOM 6030 C C . GLY A 1 757 ? 25.748 -20.837 -28.874 1.00 85.88 757 GLY A C 1
ATOM 6031 O O . GLY A 1 757 ? 25.555 -19.618 -28.755 1.00 85.88 757 GLY A O 1
ATOM 6032 N N . PRO A 1 758 ? 25.066 -21.731 -28.132 1.00 90.94 758 PRO A N 1
ATOM 6033 C CA . PRO A 1 758 ? 24.064 -21.327 -27.159 1.00 90.94 758 PRO A CA 1
ATOM 6034 C C . PRO A 1 758 ? 24.711 -20.664 -25.939 1.00 90.94 758 PRO A C 1
ATOM 6036 O O . PRO A 1 758 ? 25.785 -21.057 -25.483 1.00 90.94 758 PRO A O 1
ATOM 6039 N N . VAL A 1 759 ? 24.011 -19.690 -25.370 1.00 94.00 759 VAL A N 1
ATOM 6040 C CA . VAL A 1 759 ? 24.293 -19.115 -24.055 1.00 94.00 759 VAL A CA 1
ATOM 6041 C C . VAL A 1 759 ? 23.470 -19.878 -23.021 1.00 94.00 759 VAL A C 1
ATOM 6043 O O . VAL A 1 759 ? 22.258 -20.022 -23.173 1.00 94.00 759 VAL A O 1
ATOM 6046 N N . ASN A 1 760 ? 24.110 -20.347 -21.951 1.00 93.88 760 ASN A N 1
ATOM 6047 C CA . ASN A 1 760 ? 23.436 -20.899 -20.775 1.00 93.88 760 ASN A CA 1
ATOM 6048 C C . ASN A 1 760 ? 24.212 -20.498 -19.517 1.00 93.88 760 ASN A C 1
ATOM 6050 O O . ASN A 1 760 ? 25.134 -21.194 -19.094 1.00 93.88 760 ASN A O 1
ATOM 6054 N N . PHE A 1 761 ? 23.873 -19.336 -18.962 1.00 95.94 761 PHE A N 1
ATOM 6055 C CA . PHE A 1 761 ? 24.614 -18.711 -17.873 1.00 95.94 761 PHE A CA 1
ATOM 6056 C C . PHE A 1 761 ? 23.713 -18.419 -16.670 1.00 95.94 761 PHE A C 1
ATOM 6058 O O . PHE A 1 761 ? 22.607 -17.898 -16.818 1.00 95.94 761 PHE A O 1
ATOM 6065 N N . GLU A 1 762 ? 24.199 -18.705 -15.463 1.00 94.75 762 GLU A N 1
ATOM 6066 C CA . GLU A 1 762 ? 23.541 -18.332 -14.210 1.00 94.75 762 GLU A CA 1
ATOM 6067 C C . GLU A 1 762 ? 24.575 -17.897 -13.171 1.00 94.75 762 GLU A C 1
ATOM 6069 O O . GLU A 1 762 ? 25.600 -18.553 -12.979 1.00 94.75 762 GLU A O 1
ATOM 6074 N N . CYS A 1 763 ? 24.287 -16.801 -12.468 1.00 92.75 763 CYS A N 1
ATOM 6075 C CA . CYS A 1 763 ? 25.139 -16.334 -11.388 1.00 92.75 763 CYS A CA 1
ATOM 6076 C C . CYS A 1 763 ? 25.114 -17.256 -10.154 1.00 92.75 763 CYS A C 1
ATOM 6078 O O . CYS A 1 763 ? 24.084 -17.869 -9.849 1.00 92.75 763 CYS A O 1
ATOM 6080 N N . PRO A 1 764 ? 26.219 -17.309 -9.382 1.00 89.38 764 PRO A N 1
ATOM 6081 C CA . PRO A 1 764 ? 26.266 -18.000 -8.094 1.00 89.38 764 PRO A CA 1
ATOM 6082 C C . PRO A 1 764 ? 25.191 -17.523 -7.102 1.00 89.38 764 PRO A C 1
ATOM 6084 O O . PRO A 1 764 ? 24.564 -16.476 -7.279 1.00 89.38 764 PRO A O 1
ATOM 6087 N N . ALA A 1 765 ? 24.979 -18.290 -6.029 1.00 82.44 765 ALA A N 1
ATOM 6088 C CA . ALA A 1 765 ? 23.993 -17.957 -4.999 1.00 82.44 765 ALA A CA 1
ATOM 6089 C C . ALA A 1 765 ? 24.226 -16.549 -4.413 1.00 82.44 765 ALA A C 1
ATOM 6091 O O . ALA A 1 765 ? 25.362 -16.161 -4.152 1.00 82.44 765 ALA A O 1
ATOM 6092 N N . GLY A 1 766 ? 23.146 -15.777 -4.242 1.00 80.06 766 GLY A N 1
ATOM 6093 C CA . GLY A 1 766 ? 23.197 -14.401 -3.727 1.00 80.06 766 GLY A CA 1
ATOM 6094 C C . GLY A 1 766 ? 23.747 -13.344 -4.697 1.00 80.06 766 GLY A C 1
ATOM 6095 O O . GLY A 1 766 ? 23.753 -12.165 -4.351 1.00 80.06 766 GLY A O 1
ATOM 6096 N N . LYS A 1 767 ? 24.180 -13.726 -5.908 1.00 87.94 767 LYS A N 1
ATOM 6097 C CA . LYS A 1 767 ? 24.688 -12.800 -6.931 1.00 87.94 767 LYS A CA 1
ATOM 6098 C C . LYS A 1 767 ? 23.716 -12.646 -8.102 1.00 87.94 767 LYS A C 1
ATOM 6100 O O . LYS A 1 767 ? 22.950 -13.555 -8.417 1.00 87.94 767 LYS A O 1
ATOM 6105 N N . SER A 1 768 ? 23.790 -11.498 -8.770 1.00 90.62 768 SER A N 1
ATOM 6106 C CA . SER A 1 768 ? 23.036 -11.165 -9.989 1.00 90.62 768 SER A CA 1
ATOM 6107 C C . SER A 1 768 ? 23.981 -10.735 -11.112 1.00 90.62 768 SER A C 1
ATOM 6109 O O . SER A 1 768 ? 25.153 -10.453 -10.844 1.00 90.62 768 SER A O 1
ATOM 6111 N N . ILE A 1 769 ? 23.494 -10.703 -12.356 1.00 92.31 769 ILE A N 1
ATOM 6112 C CA . ILE A 1 769 ? 24.280 -10.217 -13.496 1.00 92.31 769 ILE A CA 1
ATOM 6113 C C . ILE A 1 769 ? 24.417 -8.698 -13.371 1.00 92.31 769 ILE A C 1
ATOM 6115 O O . ILE A 1 769 ? 23.427 -7.967 -13.344 1.00 92.31 769 ILE A O 1
ATOM 6119 N N . THR A 1 770 ? 25.656 -8.223 -13.302 1.00 88.00 770 THR A N 1
ATOM 6120 C CA . THR A 1 770 ? 25.983 -6.802 -13.114 1.00 88.00 770 THR A CA 1
ATOM 6121 C C . THR A 1 770 ? 26.823 -6.223 -14.242 1.00 88.00 770 THR A C 1
ATOM 6123 O O . THR A 1 770 ? 26.918 -5.004 -14.363 1.00 88.00 770 THR A O 1
ATOM 6126 N N . GLU A 1 771 ? 27.397 -7.063 -15.098 1.00 90.06 771 GLU A N 1
ATOM 6127 C CA . GLU A 1 771 ? 28.032 -6.641 -16.342 1.00 90.06 771 GLU A CA 1
ATOM 6128 C C . GLU A 1 771 ? 27.657 -7.603 -17.463 1.00 90.06 771 GLU A C 1
ATOM 6130 O O . GLU A 1 771 ? 27.680 -8.822 -17.275 1.00 90.06 771 GLU A O 1
ATOM 6135 N N . VAL A 1 772 ? 27.334 -7.033 -18.620 1.00 93.19 772 VAL A N 1
ATOM 6136 C CA . VAL A 1 772 ? 27.043 -7.742 -19.863 1.00 93.19 772 VAL A CA 1
ATOM 6137 C C . VAL A 1 772 ? 27.959 -7.169 -20.933 1.00 93.19 772 VAL A C 1
ATOM 6139 O O . VAL A 1 772 ? 27.973 -5.956 -21.152 1.00 93.19 772 VAL A O 1
ATOM 6142 N N . GLN A 1 773 ? 28.723 -8.030 -21.592 1.00 94.38 773 GLN A N 1
ATOM 6143 C CA . GLN A 1 773 ? 29.482 -7.677 -22.785 1.00 94.38 773 GLN A CA 1
ATOM 6144 C C . GLN A 1 773 ? 29.100 -8.606 -23.928 1.00 94.38 773 GLN A C 1
ATOM 6146 O O . GLN A 1 773 ? 28.891 -9.801 -23.705 1.00 94.38 773 GLN A O 1
ATOM 6151 N N . SER A 1 774 ? 29.046 -8.068 -25.141 1.00 92.50 774 SER A N 1
ATOM 6152 C CA . SER A 1 774 ? 28.914 -8.870 -26.349 1.00 92.50 774 SER A CA 1
ATOM 6153 C C . SER A 1 774 ? 29.809 -8.361 -27.466 1.00 92.50 774 SER A C 1
ATOM 6155 O O . SER A 1 774 ? 29.977 -7.152 -27.613 1.00 92.50 774 SER A O 1
ATOM 6157 N N . TRP A 1 775 ? 30.318 -9.288 -28.275 1.00 91.50 775 TRP A N 1
ATOM 6158 C CA . TRP A 1 775 ? 31.114 -8.989 -29.467 1.00 91.50 775 TRP A CA 1
ATOM 6159 C C . TRP A 1 775 ? 30.430 -9.535 -30.709 1.00 91.50 775 TRP A C 1
ATOM 6161 O O . TRP A 1 775 ? 30.072 -10.718 -30.709 1.00 91.50 775 TRP A O 1
ATOM 6171 N N . HIS A 1 776 ? 30.252 -8.690 -31.723 1.00 87.12 776 HIS A N 1
ATOM 6172 C CA . HIS A 1 776 ? 29.611 -9.049 -32.991 1.00 87.12 776 HIS A CA 1
ATOM 6173 C C . HIS A 1 776 ? 30.622 -9.608 -34.003 1.00 87.12 776 HIS A C 1
ATOM 6175 O O . HIS A 1 776 ? 31.813 -9.299 -33.948 1.00 87.12 776 HIS A O 1
ATOM 6181 N N . SER A 1 777 ? 30.158 -10.471 -34.907 1.00 84.94 777 SER A N 1
ATOM 6182 C CA . SER A 1 777 ? 30.936 -10.983 -36.031 1.00 84.94 777 SER A CA 1
ATOM 6183 C C . SER A 1 777 ? 30.146 -10.835 -37.322 1.00 84.94 777 SER A C 1
ATOM 6185 O O . SER A 1 777 ? 29.270 -11.652 -37.587 1.00 84.94 777 SER A O 1
ATOM 6187 N N . ASP A 1 778 ? 30.559 -9.885 -38.160 1.00 79.06 778 ASP A N 1
ATOM 6188 C CA . ASP A 1 778 ? 29.940 -9.617 -39.465 1.00 79.06 778 ASP A CA 1
ATOM 6189 C C . ASP A 1 778 ? 29.905 -10.859 -40.374 1.00 79.06 778 ASP A C 1
ATOM 6191 O O . ASP A 1 778 ? 28.987 -11.039 -41.161 1.00 79.06 778 ASP A O 1
ATOM 6195 N N . TRP A 1 779 ? 30.905 -11.746 -40.271 1.00 80.06 779 TRP A N 1
ATOM 6196 C CA . TRP A 1 779 ? 30.956 -12.979 -41.071 1.00 80.06 779 TRP A CA 1
ATOM 6197 C C . TRP A 1 779 ? 29.822 -13.947 -40.713 1.00 80.06 779 TRP A C 1
ATOM 6199 O O . TRP A 1 779 ? 29.274 -14.601 -41.594 1.00 80.06 779 TRP A O 1
ATOM 6209 N N . HIS A 1 780 ? 29.534 -14.102 -39.420 1.00 76.38 780 HIS A N 1
ATOM 6210 C CA . HIS A 1 780 ? 28.600 -15.118 -38.918 1.00 76.38 780 HIS A CA 1
ATOM 6211 C C . HIS A 1 780 ? 27.217 -14.537 -38.610 1.00 76.38 780 HIS A C 1
ATOM 6213 O O . HIS A 1 780 ? 26.370 -15.283 -38.135 1.00 76.38 780 HIS A O 1
ATOM 6219 N N . ASP A 1 781 ? 27.056 -13.223 -38.790 1.00 77.06 781 ASP A N 1
ATOM 6220 C CA . ASP A 1 781 ? 25.922 -12.416 -38.337 1.00 77.06 781 ASP A CA 1
ATOM 6221 C C . ASP A 1 781 ? 25.440 -1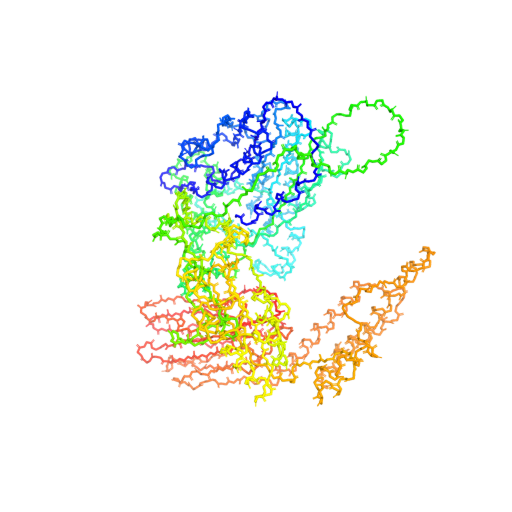2.800 -36.929 1.00 77.06 781 ASP A C 1
ATOM 6223 O O . ASP A 1 781 ? 24.281 -13.088 -36.650 1.00 77.06 781 ASP A O 1
ATOM 6227 N N . ASP A 1 782 ? 26.405 -12.919 -36.014 1.00 82.12 782 ASP A N 1
ATOM 6228 C CA . ASP A 1 782 ? 26.152 -13.462 -34.688 1.00 82.12 782 ASP A CA 1
ATOM 6229 C C . ASP A 1 782 ? 27.059 -12.830 -33.626 1.00 82.12 782 ASP A C 1
ATOM 6231 O O . ASP A 1 782 ? 28.031 -12.125 -33.913 1.00 82.12 782 ASP A O 1
ATOM 6235 N N . ARG A 1 783 ? 26.731 -13.067 -32.352 1.00 88.25 783 ARG A N 1
ATOM 6236 C CA . ARG A 1 783 ? 27.402 -12.466 -31.200 1.00 88.25 783 ARG A CA 1
ATOM 6237 C C . ARG A 1 783 ? 27.883 -13.494 -30.190 1.00 88.25 783 ARG A C 1
ATOM 6239 O O . ARG A 1 783 ? 27.209 -14.479 -29.874 1.00 88.25 783 ARG A O 1
ATOM 6246 N N . THR A 1 784 ? 29.034 -13.209 -29.593 1.00 92.25 784 THR A N 1
ATOM 6247 C CA . THR A 1 784 ? 29.475 -13.876 -28.359 1.00 92.25 784 THR A CA 1
ATOM 6248 C C . THR A 1 784 ? 29.143 -13.020 -27.151 1.00 92.25 784 THR A C 1
ATOM 6250 O O . THR A 1 784 ? 29.207 -11.800 -27.234 1.00 92.25 784 THR A O 1
ATOM 6253 N N . TRP A 1 785 ? 28.809 -13.655 -26.032 1.00 93.94 785 TRP A N 1
ATOM 6254 C CA . TRP A 1 785 ? 28.345 -13.018 -24.805 1.00 93.94 785 TRP A CA 1
ATOM 6255 C C . TRP A 1 785 ? 29.270 -13.342 -23.641 1.00 93.94 785 TRP A C 1
ATOM 6257 O O . TRP A 1 785 ? 29.793 -14.454 -23.521 1.00 93.94 785 TRP A O 1
ATOM 6267 N N . ALA A 1 786 ? 29.445 -12.379 -22.744 1.00 95.62 786 ALA A N 1
ATOM 6268 C CA . ALA A 1 786 ? 30.127 -12.578 -21.482 1.00 95.62 786 ALA A CA 1
ATOM 6269 C C . ALA A 1 786 ? 29.454 -11.807 -20.348 1.00 95.62 786 ALA A C 1
ATOM 6271 O O . ALA A 1 786 ? 28.956 -10.696 -20.534 1.00 95.62 786 ALA A O 1
ATOM 6272 N N . PHE A 1 787 ? 29.474 -12.401 -19.157 1.00 95.00 787 PHE A N 1
ATOM 6273 C CA . PHE A 1 787 ? 28.761 -11.887 -17.992 1.00 95.00 787 PHE A CA 1
ATOM 6274 C C . PHE A 1 787 ? 29.666 -11.807 -16.769 1.00 95.00 787 PHE A C 1
ATOM 6276 O O . PHE A 1 787 ? 30.530 -12.665 -16.558 1.00 95.00 787 PHE A O 1
ATOM 6283 N N . ARG A 1 788 ? 29.444 -10.792 -15.931 1.00 91.81 788 ARG A N 1
ATOM 6284 C CA . ARG A 1 788 ? 29.996 -10.729 -14.573 1.00 91.81 788 ARG A CA 1
ATOM 6285 C C . ARG A 1 788 ? 28.867 -10.770 -13.560 1.00 91.81 788 ARG A C 1
ATOM 6287 O O . ARG A 1 788 ? 27.823 -10.146 -13.753 1.00 91.81 788 ARG A O 1
ATOM 6294 N N . CYS A 1 789 ? 29.115 -11.487 -12.472 1.00 91.38 789 CYS A N 1
ATOM 6295 C CA . CYS A 1 789 ? 28.194 -11.606 -11.355 1.00 91.38 789 CYS A CA 1
ATOM 6296 C C . CYS A 1 789 ? 28.709 -10.834 -10.148 1.00 91.38 789 CYS A C 1
ATOM 6298 O O . CYS A 1 789 ? 29.869 -10.984 -9.778 1.00 91.38 789 CYS A O 1
ATOM 6300 N N . SER A 1 790 ? 27.830 -10.103 -9.473 1.00 85.88 790 SER A N 1
ATOM 6301 C CA . SER A 1 790 ? 28.159 -9.436 -8.210 1.00 85.88 790 SER A CA 1
ATOM 6302 C C . SER A 1 790 ? 27.005 -9.552 -7.229 1.00 85.88 790 SER A C 1
ATOM 6304 O O . SER A 1 790 ? 25.856 -9.786 -7.620 1.00 85.88 790 SER A O 1
ATOM 6306 N N . TYR A 1 791 ? 27.306 -9.366 -5.946 1.00 83.75 791 TYR A N 1
ATOM 6307 C CA . TYR A 1 791 ? 26.267 -9.124 -4.950 1.00 83.75 791 TYR A CA 1
ATOM 6308 C C . TYR A 1 791 ? 25.491 -7.844 -5.270 1.00 83.75 791 TYR A C 1
ATOM 6310 O O . TYR A 1 791 ? 26.013 -6.917 -5.897 1.00 83.75 791 TYR A O 1
ATOM 6318 N N . LEU A 1 792 ? 24.237 -7.800 -4.824 1.00 74.88 792 LEU A N 1
ATOM 6319 C CA . LEU A 1 792 ? 23.414 -6.604 -4.938 1.00 74.88 792 LEU A CA 1
ATOM 6320 C C . LEU A 1 792 ? 23.975 -5.456 -4.080 1.00 74.88 792 LEU A C 1
ATOM 6322 O O . LEU A 1 792 ? 24.606 -5.706 -3.045 1.00 74.88 792 LEU A O 1
ATOM 6326 N N . PRO A 1 793 ? 23.702 -4.192 -4.453 1.00 67.19 793 PRO A N 1
ATOM 6327 C CA . PRO A 1 793 ? 23.911 -3.055 -3.563 1.00 67.19 793 PRO A CA 1
ATOM 6328 C C . PRO A 1 793 ? 23.231 -3.302 -2.209 1.00 67.19 793 PRO A C 1
ATOM 6330 O O . PRO A 1 793 ? 22.113 -3.805 -2.167 1.00 67.19 793 PRO A O 1
ATOM 6333 N N . ASN A 1 794 ? 23.909 -2.967 -1.111 1.00 66.00 794 ASN A N 1
ATOM 6334 C CA . ASN A 1 794 ? 23.481 -3.229 0.275 1.00 66.00 794 ASN A CA 1
ATOM 6335 C C . ASN A 1 794 ? 23.351 -4.715 0.667 1.00 66.00 794 ASN A C 1
ATOM 6337 O O . ASN A 1 794 ? 22.803 -5.005 1.725 1.00 66.00 794 ASN A O 1
ATOM 6341 N N . LEU A 1 795 ? 23.884 -5.644 -0.138 1.00 69.50 795 LEU A N 1
ATOM 6342 C CA . LEU A 1 795 ? 23.936 -7.081 0.174 1.00 69.50 795 LEU A CA 1
ATOM 6343 C C . LEU A 1 795 ? 22.559 -7.728 0.396 1.00 69.50 795 LEU A C 1
ATOM 6345 O O . LEU A 1 795 ? 22.425 -8.647 1.202 1.00 69.50 795 LEU A O 1
ATOM 6349 N N . TYR A 1 796 ? 21.539 -7.270 -0.335 1.00 72.94 796 TYR A N 1
ATOM 6350 C CA . TYR A 1 796 ? 20.206 -7.870 -0.276 1.00 72.94 796 TYR A CA 1
ATOM 6351 C C . TYR A 1 796 ? 20.200 -9.343 -0.703 1.00 72.94 796 TYR A C 1
ATOM 6353 O O . TYR A 1 796 ? 20.948 -9.765 -1.591 1.00 72.94 796 TYR A O 1
ATOM 6361 N N . THR A 1 797 ? 19.289 -10.109 -0.108 1.00 74.00 797 THR A N 1
ATOM 6362 C CA . THR A 1 797 ? 19.133 -11.541 -0.373 1.00 74.00 797 THR A CA 1
ATOM 6363 C C . THR A 1 797 ? 18.272 -11.778 -1.614 1.00 74.00 797 THR A C 1
ATOM 6365 O O . THR A 1 797 ? 17.276 -11.092 -1.834 1.00 74.00 797 THR A O 1
ATOM 6368 N N . LEU A 1 798 ? 18.624 -12.784 -2.421 1.00 78.44 798 LEU A N 1
ATOM 6369 C CA . LEU A 1 798 ? 17.796 -13.249 -3.537 1.00 78.44 798 LEU A CA 1
ATOM 6370 C C . LEU A 1 798 ? 16.925 -14.434 -3.108 1.00 78.44 798 LEU A C 1
ATOM 6372 O O . LEU A 1 798 ? 17.434 -15.418 -2.576 1.00 78.44 798 LEU A O 1
ATOM 6376 N N . GLY A 1 799 ? 15.624 -14.328 -3.360 1.00 77.06 799 GLY A N 1
ATOM 6377 C CA . GLY A 1 799 ? 14.604 -15.331 -3.077 1.00 77.06 799 GLY A CA 1
ATOM 6378 C C . GLY A 1 799 ? 14.174 -16.109 -4.320 1.00 77.06 799 GLY A C 1
ATOM 6379 O O . GLY A 1 799 ? 15.000 -16.522 -5.134 1.00 77.06 799 GLY A O 1
ATOM 6380 N N . ASN A 1 800 ? 12.863 -16.327 -4.453 1.00 80.06 800 ASN A N 1
ATOM 6381 C CA . ASN A 1 800 ? 12.271 -17.137 -5.518 1.00 80.06 800 ASN A CA 1
ATOM 6382 C C . ASN A 1 800 ? 12.683 -16.658 -6.916 1.00 80.06 800 ASN A C 1
ATOM 6384 O O . ASN A 1 800 ? 12.671 -15.460 -7.203 1.00 80.06 800 ASN A O 1
ATOM 6388 N N . CYS A 1 801 ? 13.001 -17.611 -7.792 1.00 83.19 801 CYS A N 1
ATOM 6389 C CA . CYS A 1 801 ? 13.431 -17.348 -9.159 1.00 83.19 801 CYS A CA 1
ATOM 6390 C C . CYS A 1 801 ? 12.541 -18.059 -10.179 1.00 83.19 801 CYS A C 1
ATOM 6392 O O . CYS A 1 801 ? 12.105 -19.183 -9.936 1.00 83.19 801 CYS A O 1
ATOM 6394 N N . TYR A 1 802 ? 12.372 -17.462 -11.357 1.00 83.25 802 TYR A N 1
ATOM 6395 C CA . TYR A 1 802 ? 11.710 -18.085 -12.502 1.00 83.25 802 TYR A CA 1
ATOM 6396 C C . TYR A 1 802 ? 12.454 -17.766 -13.807 1.00 83.25 802 TYR A C 1
ATOM 6398 O O . TYR A 1 802 ? 13.121 -16.737 -13.915 1.00 83.25 802 TYR A O 1
ATOM 6406 N N . TRP A 1 803 ? 12.365 -18.669 -14.786 1.00 83.94 803 TRP A N 1
ATOM 6407 C CA . TRP A 1 803 ? 12.816 -18.410 -16.156 1.00 83.94 803 TRP A CA 1
ATOM 6408 C C . TRP A 1 803 ? 11.667 -17.819 -16.970 1.00 83.94 803 TRP A C 1
ATOM 6410 O O . TRP A 1 803 ? 10.522 -18.245 -16.819 1.00 83.94 803 TRP A O 1
ATOM 6420 N N . THR A 1 804 ? 11.970 -16.844 -17.817 1.00 80.06 804 THR A N 1
ATOM 6421 C CA . THR A 1 804 ? 11.015 -16.298 -18.783 1.00 80.06 804 THR A CA 1
ATOM 6422 C C . THR A 1 804 ? 10.792 -17.282 -19.932 1.00 80.06 804 THR A C 1
ATOM 6424 O O . THR A 1 804 ? 11.618 -18.165 -20.169 1.00 80.06 804 THR A O 1
ATOM 6427 N N . GLY A 1 805 ? 9.697 -17.095 -20.675 1.00 76.50 805 GLY A N 1
ATOM 6428 C CA . GLY A 1 805 ? 9.624 -17.585 -22.054 1.00 76.50 805 GLY A CA 1
ATOM 6429 C C . GLY A 1 805 ? 10.560 -16.792 -22.973 1.00 76.50 805 GLY A C 1
ATOM 6430 O O . GLY A 1 805 ? 11.293 -15.910 -22.505 1.00 76.50 805 GLY A O 1
ATOM 6431 N N . ASP A 1 806 ? 10.525 -17.097 -24.268 1.00 76.94 806 ASP A N 1
ATOM 6432 C CA . ASP A 1 806 ? 11.294 -16.352 -25.268 1.00 76.94 806 ASP A CA 1
ATOM 6433 C C . ASP A 1 806 ? 10.821 -14.895 -25.310 1.00 76.94 806 ASP A C 1
ATOM 6435 O O . ASP A 1 806 ? 9.622 -14.617 -25.368 1.00 76.94 806 ASP A O 1
ATOM 6439 N N . LEU A 1 807 ? 11.772 -13.965 -25.213 1.00 71.12 807 LEU A N 1
ATOM 6440 C CA . LEU A 1 807 ? 11.482 -12.536 -25.060 1.00 71.12 807 LEU A CA 1
ATOM 6441 C C . LEU A 1 807 ? 10.979 -11.861 -26.341 1.00 71.12 807 LEU A C 1
ATOM 6443 O O . LEU A 1 807 ? 10.380 -10.791 -26.269 1.00 71.12 807 LEU A O 1
ATOM 6447 N N . TYR A 1 808 ? 11.204 -12.488 -27.493 1.00 67.62 808 TYR A N 1
ATOM 6448 C CA . TYR A 1 808 ? 10.791 -12.009 -28.807 1.00 67.62 808 TYR A CA 1
ATOM 6449 C C . TYR A 1 808 ? 10.099 -13.135 -29.590 1.00 67.62 808 TYR A C 1
ATOM 6451 O O . TYR A 1 808 ? 10.402 -14.316 -29.407 1.00 67.62 808 TYR A O 1
ATOM 6459 N N . ASN A 1 809 ? 9.147 -12.764 -30.451 1.00 56.50 809 ASN A N 1
ATOM 6460 C CA . ASN A 1 809 ? 8.384 -13.678 -31.297 1.00 56.50 809 ASN A CA 1
ATOM 6461 C C . ASN A 1 809 ? 8.672 -13.370 -32.770 1.00 56.50 809 ASN A C 1
ATOM 6463 O O . ASN A 1 809 ? 8.194 -12.366 -33.289 1.00 56.50 809 ASN A O 1
ATOM 6467 N N . LEU A 1 810 ? 9.380 -14.285 -33.436 1.00 53.28 810 LEU A N 1
ATOM 6468 C CA . LEU A 1 810 ? 9.843 -14.174 -34.826 1.00 53.28 810 LEU A CA 1
ATOM 6469 C C . LEU A 1 810 ? 8.723 -13.884 -35.846 1.00 53.28 810 LEU A C 1
ATOM 6471 O O . LEU A 1 810 ? 8.978 -13.441 -36.949 1.00 53.28 810 LEU A O 1
ATOM 6475 N N . LYS A 1 811 ? 7.438 -14.077 -35.533 1.00 48.62 811 LYS A N 1
ATOM 6476 C CA . LYS A 1 811 ? 6.362 -14.006 -36.544 1.00 48.62 811 LYS A CA 1
ATOM 6477 C C . LYS A 1 811 ? 5.965 -12.598 -37.043 1.00 48.62 811 LYS A C 1
ATOM 6479 O O . LYS A 1 811 ? 4.964 -12.513 -37.757 1.00 48.62 811 LYS A O 1
ATOM 6484 N N . ARG A 1 812 ? 6.645 -11.503 -36.673 1.00 43.56 812 ARG A N 1
ATOM 6485 C CA . ARG A 1 812 ? 6.199 -10.121 -36.983 1.00 43.56 812 ARG A CA 1
ATOM 6486 C C . ARG A 1 812 ? 7.331 -9.117 -37.302 1.00 43.56 812 ARG A C 1
ATOM 6488 O O . ARG A 1 812 ? 7.395 -8.102 -36.629 1.00 43.56 812 ARG A O 1
ATOM 6495 N N . GLY A 1 813 ? 8.141 -9.355 -38.338 1.00 50.75 813 GLY A N 1
ATOM 6496 C CA . GLY A 1 813 ? 9.020 -8.346 -38.979 1.00 50.75 813 GLY A CA 1
ATOM 6497 C C . GLY A 1 813 ? 9.865 -7.455 -38.046 1.00 50.75 813 GLY A C 1
ATOM 6498 O O . GLY A 1 813 ? 10.118 -7.807 -36.889 1.00 50.75 813 GLY A O 1
ATOM 6499 N N . ASP A 1 814 ? 10.293 -6.295 -38.560 1.00 55.50 814 ASP A N 1
ATOM 6500 C CA . ASP A 1 814 ? 11.056 -5.279 -37.818 1.00 55.50 814 ASP A CA 1
ATOM 6501 C C . ASP A 1 814 ? 10.282 -4.773 -36.590 1.00 55.50 814 ASP A C 1
ATOM 6503 O O . ASP A 1 814 ? 9.228 -4.138 -36.721 1.00 55.50 814 ASP A O 1
ATOM 6507 N N . GLN A 1 815 ? 10.792 -5.019 -35.378 1.00 62.00 815 GLN A N 1
ATOM 6508 C CA . GLN A 1 815 ? 10.102 -4.593 -34.159 1.00 62.00 815 GLN A CA 1
ATOM 6509 C C . GLN A 1 815 ? 11.044 -4.332 -32.973 1.00 62.00 815 GLN A C 1
ATOM 6511 O O . GLN A 1 815 ? 11.897 -5.148 -32.622 1.00 62.00 815 GLN A O 1
ATOM 6516 N N . ASP A 1 816 ? 10.816 -3.206 -32.290 1.00 66.31 816 ASP A N 1
ATOM 6517 C CA . ASP A 1 816 ? 11.350 -2.939 -30.952 1.00 66.31 816 ASP A CA 1
ATOM 6518 C C . ASP A 1 816 ? 10.663 -3.838 -29.915 1.00 66.31 816 ASP A C 1
ATOM 6520 O O . ASP A 1 816 ? 9.432 -3.910 -29.849 1.00 66.31 816 ASP A O 1
ATOM 6524 N N . TRP A 1 817 ? 11.443 -4.443 -29.023 1.00 67.44 817 TRP A N 1
ATOM 6525 C CA . TRP A 1 817 ? 10.919 -5.184 -27.878 1.00 67.44 817 TRP A CA 1
ATOM 6526 C C . TRP A 1 817 ? 11.599 -4.739 -26.585 1.00 67.44 817 TRP A C 1
ATOM 6528 O O . TRP A 1 817 ? 12.769 -4.364 -26.559 1.00 67.44 817 TRP A O 1
ATOM 6538 N N . THR A 1 818 ? 10.850 -4.739 -25.485 1.00 68.44 818 THR A N 1
ATOM 6539 C CA . THR A 1 818 ? 11.355 -4.385 -24.152 1.00 68.44 818 THR A CA 1
ATOM 6540 C C . THR A 1 818 ? 10.858 -5.406 -23.146 1.00 68.44 818 THR A C 1
ATOM 6542 O O . THR A 1 818 ? 9.689 -5.781 -23.159 1.00 68.44 818 THR A O 1
ATOM 6545 N N . PHE A 1 819 ? 11.748 -5.848 -22.264 1.00 75.94 819 PHE A N 1
ATOM 6546 C CA . PHE A 1 819 ? 11.436 -6.791 -21.205 1.00 75.94 819 PHE A CA 1
ATOM 6547 C C . PHE A 1 819 ? 12.008 -6.325 -19.866 1.00 75.94 819 PHE A C 1
ATOM 6549 O O . PHE A 1 819 ? 13.170 -5.929 -19.786 1.00 75.94 819 PHE A O 1
ATOM 6556 N N . SER A 1 820 ? 11.223 -6.481 -18.802 1.00 75.12 820 SER A N 1
ATOM 6557 C CA . SER A 1 820 ? 11.638 -6.300 -17.410 1.00 75.12 820 SER A CA 1
ATOM 6558 C C . SER A 1 820 ? 11.251 -7.526 -16.587 1.00 75.12 820 SER A C 1
ATOM 6560 O O . SER A 1 820 ? 10.162 -8.076 -16.735 1.00 75.12 820 SER A O 1
ATOM 6562 N N . CYS A 1 821 ? 12.123 -7.936 -15.668 1.00 75.38 821 CYS A N 1
ATOM 6563 C CA . CYS A 1 821 ? 11.768 -8.894 -14.631 1.00 75.38 821 CYS A CA 1
ATOM 6564 C C . CYS A 1 821 ? 10.617 -8.364 -13.764 1.00 75.38 821 CYS A C 1
ATOM 6566 O O . CYS A 1 821 ? 10.645 -7.198 -13.359 1.00 75.38 821 CYS A O 1
ATOM 6568 N N . ARG A 1 822 ? 9.663 -9.252 -13.444 1.00 67.81 822 ARG A N 1
ATOM 6569 C CA . ARG A 1 822 ? 8.448 -8.932 -12.683 1.00 67.81 822 ARG A CA 1
ATOM 6570 C C . ARG A 1 822 ? 8.737 -8.639 -11.217 1.00 67.81 822 ARG A C 1
ATOM 6572 O O . ARG A 1 822 ? 9.564 -9.305 -10.578 1.00 67.81 822 ARG A O 1
ATOM 6579 N N . GLY A 1 823 ? 7.977 -7.715 -10.650 1.00 64.62 823 GLY A N 1
ATOM 6580 C CA . GLY A 1 823 ? 8.072 -7.273 -9.268 1.00 64.62 823 GLY A CA 1
ATOM 6581 C C . GLY A 1 823 ? 9.470 -6.770 -8.893 1.00 64.62 823 GLY A C 1
ATOM 6582 O O . GLY A 1 823 ? 10.207 -6.205 -9.696 1.00 64.62 823 GLY A O 1
ATOM 6583 N N . ASN A 1 824 ? 9.867 -6.996 -7.638 1.00 71.06 824 ASN A N 1
ATOM 6584 C CA . ASN A 1 824 ? 11.182 -6.600 -7.125 1.00 71.06 824 ASN A CA 1
ATOM 6585 C C . ASN A 1 824 ? 12.271 -7.615 -7.518 1.00 71.06 824 ASN A C 1
ATOM 6587 O O . ASN A 1 824 ? 13.010 -8.073 -6.652 1.00 71.06 824 ASN A O 1
ATOM 6591 N N . SER A 1 825 ? 12.340 -8.017 -8.789 1.00 80.94 825 SER A N 1
ATOM 6592 C CA . SER A 1 825 ? 13.258 -9.063 -9.254 1.00 80.94 825 SER A CA 1
ATOM 6593 C C . SER A 1 825 ? 14.393 -8.519 -10.117 1.00 80.94 825 SER A C 1
ATOM 6595 O O . SER A 1 825 ? 14.229 -7.548 -10.847 1.00 80.94 825 SER A O 1
ATOM 6597 N N . VAL A 1 826 ? 15.544 -9.186 -10.066 1.00 87.19 826 VAL A N 1
ATOM 6598 C CA . VAL A 1 826 ? 16.741 -8.868 -10.861 1.00 87.19 826 VAL A CA 1
ATOM 6599 C C . VAL A 1 826 ? 17.122 -10.028 -11.771 1.00 87.19 826 VAL A C 1
ATOM 6601 O O . VAL A 1 826 ? 16.766 -11.181 -11.505 1.00 87.19 826 VAL A O 1
ATOM 6604 N N . ILE A 1 827 ? 17.881 -9.737 -12.828 1.00 92.12 827 ILE A N 1
ATOM 6605 C CA . ILE A 1 827 ? 18.374 -10.763 -13.745 1.00 92.12 827 ILE A CA 1
ATOM 6606 C C . ILE A 1 827 ? 19.542 -11.504 -13.087 1.00 92.12 827 ILE A C 1
ATOM 6608 O O . ILE A 1 827 ? 20.609 -10.949 -12.824 1.00 92.12 827 ILE A O 1
ATOM 6612 N N . LYS A 1 828 ? 19.341 -12.796 -12.833 1.00 93.88 828 LYS A N 1
ATOM 6613 C CA . LYS A 1 828 ? 20.356 -13.714 -12.302 1.00 93.88 828 LYS A CA 1
ATOM 6614 C C . LYS A 1 828 ? 20.986 -14.588 -13.387 1.00 93.88 828 LYS A C 1
ATOM 6616 O O . LYS A 1 828 ? 22.119 -15.037 -13.228 1.00 93.88 828 LYS A O 1
ATOM 6621 N N . GLY A 1 829 ? 20.258 -14.866 -14.462 1.00 94.25 829 GLY A N 1
ATOM 6622 C CA . GLY A 1 829 ? 20.690 -15.796 -15.501 1.00 94.25 829 GLY A CA 1
ATOM 6623 C C . GLY A 1 829 ? 20.191 -15.401 -16.879 1.00 94.25 829 GLY A C 1
ATOM 6624 O O . GLY A 1 829 ? 19.225 -14.648 -17.002 1.00 94.25 829 GLY A O 1
ATOM 6625 N N . TRP A 1 830 ? 20.860 -15.922 -17.901 1.00 95.50 830 TRP A N 1
ATOM 6626 C CA . TRP A 1 830 ? 20.590 -15.636 -19.303 1.00 95.50 830 TRP A CA 1
ATOM 6627 C C . TRP A 1 830 ? 20.790 -16.908 -20.129 1.00 95.50 830 TRP A C 1
ATOM 6629 O O . TRP A 1 830 ? 21.833 -17.560 -20.044 1.00 95.50 830 TRP A O 1
ATOM 6639 N N . LYS A 1 831 ? 19.784 -17.259 -20.931 1.00 93.88 831 LYS A N 1
ATOM 6640 C CA . LYS A 1 831 ? 19.871 -18.250 -22.002 1.00 93.88 831 LYS A CA 1
ATOM 6641 C C . LYS A 1 831 ? 19.621 -17.611 -23.356 1.00 93.88 831 LYS A C 1
ATOM 6643 O O . LYS A 1 831 ? 18.786 -16.719 -23.477 1.00 93.88 831 LYS A O 1
ATOM 6648 N N . SER A 1 832 ? 20.343 -18.064 -24.368 1.00 89.44 832 SER A N 1
ATOM 6649 C CA . SER A 1 832 ? 20.123 -17.602 -25.731 1.00 89.44 832 SER A CA 1
ATOM 6650 C C . SER A 1 832 ? 20.540 -18.641 -26.757 1.00 89.44 832 SER A C 1
ATOM 6652 O O . SER A 1 832 ? 21.490 -19.385 -26.517 1.00 89.44 832 SER A O 1
ATOM 6654 N N . GLN A 1 833 ? 19.840 -18.700 -27.884 1.00 85.19 833 GLN A N 1
ATOM 6655 C CA . GLN A 1 833 ? 20.127 -19.617 -28.985 1.00 85.19 833 GLN A CA 1
ATOM 6656 C C . GLN A 1 833 ? 20.062 -18.853 -30.305 1.00 85.19 833 GLN A C 1
ATOM 6658 O O . GLN A 1 833 ? 19.145 -18.059 -30.493 1.00 85.19 833 GLN A O 1
ATOM 6663 N N . HIS A 1 834 ? 21.053 -19.072 -31.168 1.00 76.44 834 HIS A N 1
ATOM 6664 C CA . HIS A 1 834 ? 21.072 -18.539 -32.530 1.00 76.44 834 HIS A CA 1
ATOM 6665 C C . HIS A 1 834 ? 20.121 -19.360 -33.411 1.00 76.44 834 HIS A C 1
ATOM 6667 O O . HIS A 1 834 ? 19.986 -20.568 -33.198 1.00 76.44 834 HIS A O 1
ATOM 6673 N N . HIS A 1 835 ? 19.432 -18.701 -34.338 1.00 72.75 835 HIS A N 1
ATOM 6674 C CA . HIS A 1 835 ? 18.399 -19.298 -35.171 1.00 72.75 835 HIS A CA 1
ATOM 6675 C C . HIS A 1 835 ? 18.715 -19.106 -36.663 1.00 72.75 835 HIS A C 1
ATOM 6677 O O . HIS A 1 835 ? 18.383 -18.076 -37.245 1.00 72.75 835 HIS A O 1
ATOM 6683 N N . ASP A 1 836 ? 19.265 -20.154 -37.282 1.00 65.81 836 ASP A N 1
ATOM 6684 C CA . ASP A 1 836 ? 19.884 -20.171 -38.623 1.00 65.81 836 ASP A CA 1
ATOM 6685 C C . ASP A 1 836 ? 19.007 -19.696 -39.803 1.00 65.81 836 ASP A C 1
ATOM 6687 O O . ASP A 1 836 ? 19.512 -19.454 -40.891 1.00 65.81 836 ASP A O 1
ATOM 6691 N N . TRP A 1 837 ? 17.680 -19.633 -39.658 1.00 61.94 837 TRP A N 1
ATOM 6692 C CA . TRP A 1 837 ? 16.789 -19.168 -40.739 1.00 61.94 837 TRP A CA 1
ATOM 6693 C C . TRP A 1 837 ? 16.487 -17.668 -40.700 1.00 61.94 837 TRP A C 1
ATOM 6695 O O . TRP A 1 837 ? 15.912 -17.148 -41.649 1.00 61.94 837 TRP A O 1
ATOM 6705 N N . TRP A 1 838 ? 16.766 -17.020 -39.573 1.00 59.00 838 TRP A N 1
ATOM 6706 C CA . TRP A 1 838 ? 16.402 -15.625 -39.304 1.00 59.00 838 TRP A CA 1
ATOM 6707 C C . TRP A 1 838 ? 17.631 -14.825 -38.855 1.00 59.00 838 TRP A C 1
ATOM 6709 O O . TRP A 1 838 ? 17.470 -13.691 -38.430 1.00 59.00 838 TRP A O 1
ATOM 6719 N N . ASP A 1 839 ? 18.814 -15.457 -38.868 1.00 63.91 839 ASP A N 1
ATOM 6720 C CA . ASP A 1 839 ? 20.110 -14.917 -38.442 1.00 63.91 839 ASP A CA 1
ATOM 6721 C C . ASP A 1 839 ? 20.036 -14.082 -37.148 1.00 63.91 839 ASP A C 1
ATOM 6723 O O . ASP A 1 839 ? 20.682 -13.055 -36.986 1.00 63.91 839 ASP A O 1
ATOM 6727 N N . THR A 1 840 ? 19.232 -14.555 -36.185 1.00 68.94 840 THR A N 1
ATOM 6728 C CA . THR A 1 840 ? 18.916 -13.831 -34.942 1.00 68.94 840 THR A CA 1
ATOM 6729 C C . THR A 1 840 ? 18.985 -14.728 -33.706 1.00 68.94 840 THR A C 1
ATOM 6731 O O . THR A 1 840 ? 18.971 -15.963 -33.794 1.00 68.94 840 THR A O 1
ATOM 6734 N N . ARG A 1 841 ? 19.067 -14.126 -32.514 1.00 78.75 841 ARG A N 1
ATOM 6735 C CA . ARG A 1 841 ? 19.092 -14.822 -31.228 1.00 78.75 841 ARG A CA 1
ATOM 6736 C C . ARG A 1 841 ? 17.772 -14.733 -30.466 1.00 78.75 841 ARG A C 1
ATOM 6738 O O . ARG A 1 841 ? 17.303 -13.679 -30.057 1.00 78.75 841 ARG A O 1
ATOM 6745 N N . LEU A 1 842 ? 17.243 -15.898 -30.094 1.00 81.88 842 LEU A N 1
ATOM 6746 C CA . LEU A 1 842 ? 16.192 -15.989 -29.080 1.00 81.88 842 LEU A CA 1
ATOM 6747 C C . LEU A 1 842 ? 16.812 -15.849 -27.690 1.00 81.88 842 LEU A C 1
ATOM 6749 O O . LEU A 1 842 ? 17.854 -16.448 -27.411 1.00 81.88 842 LEU A O 1
ATOM 6753 N N . HIS A 1 843 ? 16.177 -15.080 -26.806 1.00 85.62 843 HIS A N 1
ATOM 6754 C CA . HIS A 1 843 ? 16.659 -14.821 -25.449 1.00 85.62 843 HIS A CA 1
ATOM 6755 C C . HIS A 1 843 ? 15.633 -15.241 -24.391 1.00 85.62 843 HIS A C 1
ATOM 6757 O O . HIS A 1 843 ? 14.439 -15.002 -24.545 1.00 85.62 843 HIS A O 1
ATOM 6763 N N . GLN A 1 844 ? 16.120 -15.807 -23.284 1.00 88.75 844 GLN A N 1
ATOM 6764 C CA . GLN A 1 844 ? 15.371 -16.081 -22.056 1.00 88.75 844 GLN A CA 1
ATOM 6765 C C . GLN A 1 844 ? 16.185 -15.611 -20.849 1.00 88.75 844 GLN A C 1
ATOM 6767 O O . GLN A 1 844 ? 17.402 -15.807 -20.790 1.00 88.75 844 GLN A O 1
ATOM 6772 N N . LEU A 1 845 ? 15.525 -15.044 -19.845 1.00 92.50 845 LEU A N 1
ATOM 6773 C CA . LEU A 1 845 ? 16.171 -14.553 -18.630 1.00 92.50 845 LEU A CA 1
ATOM 6774 C C . LEU A 1 845 ? 15.689 -15.299 -17.395 1.00 92.50 845 LEU A C 1
ATOM 6776 O O . LEU A 1 845 ? 14.546 -15.743 -17.318 1.00 92.50 845 LEU A O 1
ATOM 6780 N N . LYS A 1 846 ? 16.560 -15.402 -16.392 1.00 92.50 846 LYS A N 1
ATOM 6781 C CA . LYS A 1 846 ? 16.190 -15.864 -15.054 1.00 92.50 846 LYS A CA 1
ATOM 6782 C C . LYS A 1 846 ? 16.014 -14.663 -14.141 1.00 92.50 846 LYS A C 1
ATOM 6784 O O . LYS A 1 846 ? 16.998 -14.007 -13.799 1.00 92.50 846 LYS A O 1
ATOM 6789 N N . CYS A 1 847 ? 14.784 -14.417 -13.721 1.00 88.69 847 CYS A N 1
ATOM 6790 C CA . CYS A 1 847 ? 14.426 -13.346 -12.802 1.00 88.69 847 CYS A CA 1
ATOM 6791 C C . CYS A 1 847 ? 14.346 -13.893 -11.378 1.00 88.69 847 CYS A C 1
ATOM 6793 O O . CYS A 1 847 ? 13.702 -14.917 -11.156 1.00 88.69 847 CYS A O 1
ATOM 6795 N N . CYS A 1 848 ? 14.990 -13.227 -10.419 1.00 85.81 848 CYS A N 1
ATOM 6796 C CA . CYS A 1 848 ? 14.981 -13.615 -9.007 1.00 85.81 848 CYS A CA 1
ATOM 6797 C C . CYS A 1 848 ? 14.552 -12.455 -8.118 1.00 85.81 848 CYS A C 1
ATOM 6799 O O . CYS A 1 848 ? 15.119 -11.368 -8.219 1.00 85.81 848 CYS A O 1
ATOM 6801 N N . GLN A 1 849 ? 13.598 -12.708 -7.225 1.00 82.31 849 GLN A N 1
ATOM 6802 C CA . GLN A 1 849 ? 13.072 -11.721 -6.289 1.00 82.31 849 GLN A CA 1
ATOM 6803 C C . GLN A 1 849 ? 14.153 -11.256 -5.309 1.00 82.31 849 GLN A C 1
ATOM 6805 O O . GLN A 1 849 ? 14.881 -12.073 -4.755 1.00 82.31 849 GLN A O 1
ATOM 6810 N N . VAL A 1 850 ? 14.217 -9.959 -5.037 1.00 77.12 850 VAL A N 1
ATOM 6811 C CA . VAL A 1 850 ? 15.037 -9.378 -3.974 1.00 77.12 850 VAL A CA 1
ATOM 6812 C C . VAL A 1 850 ? 14.214 -9.310 -2.688 1.00 77.12 850 VAL A C 1
ATOM 6814 O O . VAL A 1 850 ? 13.148 -8.688 -2.649 1.00 77.12 850 VAL A O 1
ATOM 6817 N N . LEU A 1 851 ? 14.702 -9.994 -1.656 1.00 67.38 851 LEU A N 1
ATOM 6818 C CA . LEU A 1 851 ? 14.123 -10.066 -0.316 1.00 67.38 851 LEU A CA 1
ATOM 6819 C C . LEU A 1 851 ? 14.650 -8.920 0.555 1.00 67.38 851 LEU A C 1
ATOM 6821 O O . LEU A 1 851 ? 15.766 -8.444 0.350 1.00 67.38 851 LEU A O 1
ATOM 6825 N N . ASP A 1 852 ? 13.831 -8.484 1.513 1.00 56.50 852 ASP A N 1
ATOM 6826 C CA . ASP A 1 852 ? 14.169 -7.474 2.532 1.00 56.50 852 ASP A CA 1
ATOM 6827 C C . ASP A 1 852 ? 14.602 -6.095 1.990 1.00 56.50 852 ASP A C 1
ATOM 6829 O O . ASP A 1 852 ? 15.071 -5.236 2.735 1.00 56.50 852 ASP A O 1
ATOM 6833 N N . ALA A 1 853 ? 14.391 -5.851 0.694 1.00 56.75 853 ALA A N 1
ATOM 6834 C CA . ALA A 1 853 ? 14.574 -4.556 0.055 1.00 56.75 853 ALA A CA 1
ATOM 6835 C C . ALA A 1 853 ? 13.225 -3.823 -0.092 1.00 56.75 853 ALA A C 1
ATOM 6837 O O . ALA A 1 853 ? 12.222 -4.453 -0.454 1.00 56.75 853 ALA A O 1
ATOM 6838 N N . PRO A 1 854 ? 13.176 -2.490 0.106 1.00 52.03 854 PRO A N 1
ATOM 6839 C CA . PRO A 1 854 ? 12.045 -1.679 -0.344 1.00 52.03 854 PRO A CA 1
ATOM 6840 C C . PRO A 1 854 ? 11.795 -1.920 -1.844 1.00 52.03 854 PRO A C 1
ATOM 6842 O O . PRO A 1 854 ? 12.753 -2.000 -2.612 1.00 52.03 854 PRO A O 1
ATOM 6845 N N . ARG A 1 855 ? 10.529 -2.024 -2.285 1.00 50.19 855 ARG A N 1
ATOM 6846 C CA . ARG A 1 855 ? 10.122 -2.319 -3.687 1.00 50.19 855 ARG A CA 1
ATOM 6847 C C . ARG A 1 855 ? 10.452 -1.215 -4.715 1.00 50.19 855 ARG A C 1
ATOM 6849 O O . ARG A 1 855 ? 9.801 -1.112 -5.750 1.00 50.19 855 ARG A O 1
ATOM 6856 N N . SER A 1 856 ? 11.425 -0.361 -4.446 1.00 48.62 856 SER A N 1
ATOM 6857 C CA . SER A 1 856 ? 11.722 0.819 -5.252 1.00 48.62 856 SER A CA 1
ATOM 6858 C C . SER A 1 856 ? 13.053 0.648 -5.981 1.00 48.62 856 SER A C 1
ATOM 6860 O O . SER A 1 856 ? 14.069 1.225 -5.585 1.00 48.62 856 SER A O 1
ATOM 6862 N N . PHE A 1 857 ? 13.072 -0.132 -7.064 1.00 52.31 857 PHE A N 1
ATOM 6863 C CA . PHE A 1 857 ? 14.126 0.051 -8.058 1.00 52.31 857 PHE A CA 1
ATOM 6864 C C . PHE A 1 857 ? 13.844 1.343 -8.815 1.00 52.31 857 PHE A C 1
ATOM 6866 O O . PHE A 1 857 ? 12.817 1.471 -9.476 1.00 52.31 857 PHE A O 1
ATOM 6873 N N . GLN A 1 858 ? 14.770 2.294 -8.743 1.00 53.31 858 GLN A N 1
ATOM 6874 C CA . GLN A 1 858 ? 14.786 3.393 -9.695 1.00 53.31 858 GLN A CA 1
ATOM 6875 C C . GLN A 1 858 ? 15.273 2.889 -11.042 1.00 53.31 858 GLN A C 1
ATOM 6877 O O . GLN A 1 858 ? 16.469 2.676 -11.263 1.00 53.31 858 GLN A O 1
ATOM 6882 N N . CYS A 1 859 ? 14.320 2.659 -11.931 1.00 60.81 859 CYS A N 1
ATOM 6883 C CA . CYS A 1 859 ? 14.586 2.127 -13.251 1.00 60.81 859 CYS A CA 1
ATOM 6884 C C . CYS A 1 859 ? 14.826 3.269 -14.226 1.00 60.81 859 CYS A C 1
ATOM 6886 O O . CYS A 1 859 ? 14.024 4.186 -14.348 1.00 60.81 859 CYS A O 1
ATOM 6888 N N . SER A 1 860 ? 15.959 3.200 -14.914 1.00 63.25 860 SER A N 1
ATOM 6889 C CA . SER A 1 860 ? 16.279 4.070 -16.039 1.00 63.25 860 SER A CA 1
ATOM 6890 C C . SER A 1 860 ? 16.664 3.178 -17.206 1.00 63.25 860 SER A C 1
ATOM 6892 O O . SER A 1 860 ? 17.519 2.300 -17.066 1.00 63.25 860 SER A O 1
ATOM 6894 N N . MET A 1 861 ? 16.012 3.386 -18.348 1.00 67.50 861 MET A N 1
ATOM 6895 C CA . MET A 1 861 ? 16.449 2.779 -19.598 1.00 67.50 861 MET A CA 1
ATOM 6896 C C . MET A 1 861 ? 17.729 3.471 -20.035 1.00 67.50 861 MET A C 1
ATOM 6898 O O . MET A 1 861 ? 17.835 4.693 -20.006 1.00 67.50 861 MET A O 1
ATOM 6902 N N . THR A 1 862 ? 18.725 2.693 -20.433 1.00 67.56 862 THR A N 1
ATOM 6903 C CA . THR A 1 862 ? 20.069 3.223 -20.659 1.00 67.56 862 THR A CA 1
ATOM 6904 C C . THR A 1 862 ? 20.276 3.866 -22.034 1.00 67.56 862 THR A C 1
ATOM 6906 O O . THR A 1 862 ? 21.427 4.112 -22.406 1.00 67.56 862 THR A O 1
ATOM 6909 N N . GLY A 1 863 ? 19.201 4.057 -22.805 1.00 73.19 863 GLY A N 1
ATOM 6910 C CA . GLY A 1 863 ? 19.265 4.223 -24.258 1.00 73.19 863 GLY A CA 1
ATOM 6911 C C . GLY A 1 863 ? 19.837 2.981 -24.958 1.00 73.19 863 GLY A C 1
ATOM 6912 O O . GLY A 1 863 ? 20.108 1.963 -24.311 1.00 73.19 863 GLY A O 1
ATOM 6913 N N . TRP A 1 864 ? 20.045 3.077 -26.273 1.00 78.88 864 TRP A N 1
ATOM 6914 C CA . TRP A 1 864 ? 20.726 2.047 -27.064 1.00 78.88 864 TRP A CA 1
ATOM 6915 C C . TRP A 1 864 ? 22.213 1.982 -26.690 1.00 78.88 864 TRP A C 1
ATOM 6917 O O . TRP A 1 864 ? 22.886 3.012 -26.621 1.00 78.88 864 TRP A O 1
ATOM 6927 N N . LYS A 1 865 ? 22.722 0.780 -26.393 1.00 84.50 865 LYS A N 1
ATOM 6928 C CA . LYS A 1 865 ? 24.103 0.572 -25.908 1.00 84.50 865 LYS A CA 1
ATOM 6929 C C . LYS A 1 865 ? 25.092 0.115 -26.965 1.00 84.50 865 LYS A C 1
ATOM 6931 O O . LYS A 1 865 ? 26.292 0.115 -26.701 1.00 84.50 865 LYS A O 1
ATOM 6936 N N . ASN A 1 866 ? 24.591 -0.202 -28.141 1.00 79.38 866 ASN A N 1
ATOM 6937 C CA . ASN A 1 866 ? 25.350 -0.539 -29.325 1.00 79.38 866 ASN A CA 1
ATOM 6938 C C . ASN A 1 866 ? 24.525 -0.122 -30.551 1.00 79.38 866 ASN A C 1
ATOM 6940 O O . ASN A 1 866 ? 23.294 -0.096 -30.471 1.00 79.38 866 ASN A O 1
ATOM 6944 N N . PRO A 1 867 ? 25.177 0.216 -31.674 1.00 77.81 867 PRO A N 1
ATOM 6945 C CA . PRO A 1 867 ? 24.522 0.177 -32.972 1.00 77.81 867 PRO A CA 1
ATOM 6946 C C . PRO A 1 867 ? 24.256 -1.282 -33.372 1.00 77.81 867 PRO A C 1
ATOM 6948 O O . PRO A 1 867 ? 24.827 -2.204 -32.779 1.00 77.81 867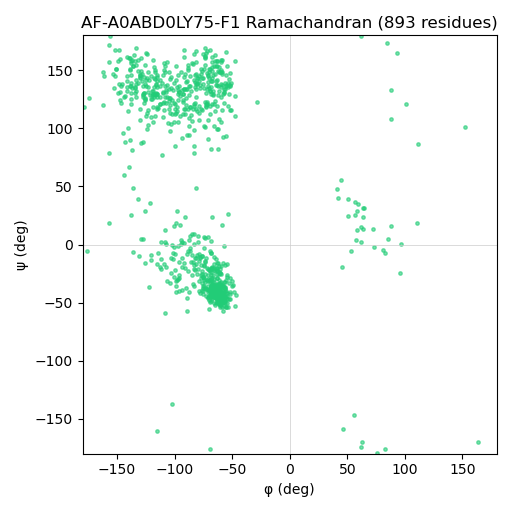 PRO A O 1
ATOM 6951 N N . ILE A 1 868 ? 23.439 -1.469 -34.408 1.00 71.69 868 ILE A N 1
ATOM 6952 C CA . ILE A 1 868 ? 23.050 -2.781 -34.937 1.00 71.69 868 ILE A CA 1
ATOM 6953 C C . ILE A 1 868 ? 24.274 -3.696 -35.135 1.00 71.69 868 ILE A C 1
ATOM 6955 O O . ILE A 1 868 ? 24.348 -4.719 -34.494 1.00 71.69 868 ILE A O 1
ATOM 6959 N N . MET A 1 869 ? 25.342 -3.311 -35.838 1.00 75.19 869 MET A N 1
ATOM 6960 C CA . MET A 1 869 ? 26.529 -4.189 -36.008 1.00 75.19 869 MET A CA 1
ATOM 6961 C C . MET A 1 869 ? 27.693 -3.895 -35.043 1.00 75.19 869 MET A C 1
ATOM 6963 O O . MET A 1 869 ? 28.860 -4.085 -35.369 1.00 75.19 869 MET A O 1
ATOM 6967 N N . GLY A 1 870 ? 27.407 -3.372 -33.845 1.00 81.88 870 GLY A N 1
ATOM 6968 C CA . GLY A 1 870 ? 28.438 -2.975 -32.877 1.00 81.88 870 GLY A CA 1
ATOM 6969 C C . GLY A 1 870 ? 28.547 -3.873 -31.648 1.00 81.88 870 GLY A C 1
ATOM 6970 O O . GLY A 1 870 ? 27.574 -4.500 -31.224 1.00 81.88 870 GLY A O 1
ATOM 6971 N N . ASP A 1 871 ? 29.724 -3.865 -31.023 1.00 89.62 871 ASP A N 1
ATOM 6972 C CA . ASP A 1 871 ? 29.950 -4.467 -29.708 1.00 89.62 871 ASP A CA 1
ATOM 6973 C C . ASP A 1 871 ? 29.138 -3.750 -28.619 1.00 89.62 871 ASP A C 1
ATOM 6975 O O . ASP A 1 871 ? 28.957 -2.530 -28.649 1.00 89.62 871 ASP A O 1
ATOM 6979 N N . MET A 1 872 ? 28.692 -4.502 -27.610 1.00 89.88 872 MET A N 1
ATOM 6980 C CA . MET A 1 872 ? 27.929 -3.964 -26.484 1.00 89.88 872 MET A CA 1
ATOM 6981 C C . MET A 1 872 ? 28.709 -4.129 -25.184 1.00 89.88 872 MET A C 1
ATOM 6983 O O . MET A 1 872 ? 29.251 -5.196 -24.892 1.00 89.88 872 MET A O 1
ATOM 6987 N N . LYS A 1 873 ? 28.694 -3.090 -24.344 1.00 90.44 873 LYS A N 1
ATOM 6988 C CA . LYS A 1 873 ? 29.148 -3.170 -22.954 1.00 90.44 873 LYS A CA 1
ATOM 6989 C C . LYS A 1 873 ? 28.202 -2.417 -22.030 1.00 90.44 873 LYS A C 1
ATOM 6991 O O . LYS A 1 873 ? 28.036 -1.203 -22.137 1.00 90.44 873 LYS A O 1
ATOM 6996 N N . VAL A 1 874 ? 27.643 -3.137 -21.064 1.00 86.62 874 VAL A N 1
ATOM 6997 C CA . VAL A 1 874 ? 26.775 -2.591 -20.020 1.00 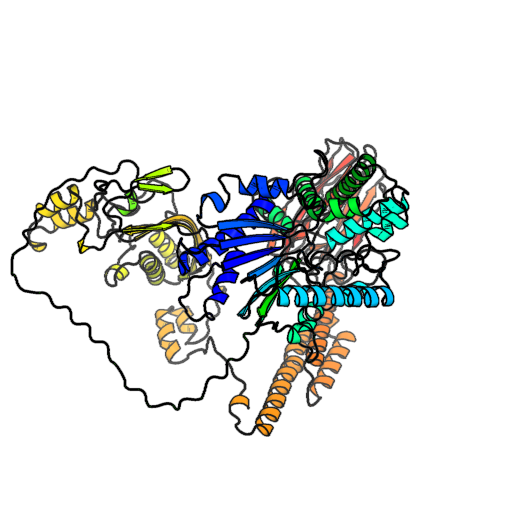86.62 874 VAL A CA 1
ATOM 6998 C C . VAL A 1 874 ? 27.329 -2.979 -18.662 1.00 86.62 874 VAL A C 1
ATOM 7000 O O . VAL A 1 874 ? 27.515 -4.157 -18.378 1.00 86.62 874 VAL A O 1
ATOM 7003 N N . VAL A 1 875 ? 27.576 -1.983 -17.813 1.00 84.69 875 VAL A N 1
ATOM 7004 C CA . VAL A 1 875 ? 28.107 -2.168 -16.460 1.00 84.69 875 VAL A CA 1
ATOM 7005 C C . VAL A 1 875 ? 27.158 -1.500 -15.470 1.00 84.69 875 VAL A C 1
ATOM 7007 O O . VAL A 1 875 ? 27.058 -0.276 -15.419 1.00 84.69 875 VAL A O 1
ATOM 7010 N N . ALA A 1 876 ? 26.464 -2.302 -14.668 1.00 74.50 876 ALA A N 1
ATOM 7011 C CA . ALA A 1 876 ? 25.593 -1.843 -13.589 1.00 74.50 876 ALA A CA 1
ATOM 7012 C C . ALA A 1 876 ? 26.338 -1.660 -12.251 1.00 74.50 876 ALA A C 1
ATOM 7014 O O . ALA A 1 876 ? 25.772 -1.114 -11.309 1.00 74.50 876 ALA A O 1
ATOM 7015 N N . THR A 1 877 ? 27.623 -2.037 -12.160 1.00 58.59 877 THR A N 1
ATOM 7016 C CA . THR A 1 877 ? 28.435 -1.929 -10.928 1.00 58.59 877 THR A CA 1
ATOM 7017 C C . THR A 1 877 ? 28.867 -0.504 -10.557 1.00 58.59 877 THR A C 1
ATOM 7019 O O . THR A 1 877 ? 29.600 -0.335 -9.580 1.00 58.59 877 THR A O 1
ATOM 7022 N N . ALA A 1 878 ? 28.407 0.534 -11.268 1.00 51.78 878 ALA A N 1
ATOM 7023 C CA . ALA A 1 878 ? 28.546 1.928 -10.842 1.00 51.78 878 ALA A CA 1
ATOM 7024 C C . ALA A 1 878 ? 27.671 2.184 -9.591 1.00 51.78 878 ALA A C 1
ATOM 7026 O O . ALA A 1 878 ? 26.515 2.599 -9.648 1.00 51.78 878 ALA A O 1
ATOM 7027 N N . SER A 1 879 ? 28.251 1.794 -8.459 1.00 52.56 879 SER A N 1
ATOM 7028 C CA . SER A 1 879 ? 27.909 1.928 -7.042 1.00 52.56 879 SER A CA 1
ATOM 7029 C C . SER A 1 879 ? 26.502 1.664 -6.500 1.00 52.56 879 SER A C 1
ATOM 7031 O O . SER A 1 879 ? 26.480 1.414 -5.307 1.00 52.56 879 SER A O 1
ATOM 7033 N N . GLN A 1 880 ? 25.379 1.649 -7.235 1.00 63.25 880 GLN A N 1
ATOM 7034 C CA . GLN A 1 880 ? 24.055 1.259 -6.673 1.00 63.25 880 GLN A CA 1
ATOM 7035 C C . GLN A 1 880 ? 23.013 0.754 -7.702 1.00 63.25 880 GLN A C 1
ATOM 7037 O O . GLN A 1 880 ? 21.820 0.740 -7.401 1.00 63.25 880 GLN A O 1
ATOM 7042 N N . LYS A 1 881 ? 23.411 0.346 -8.914 1.00 72.56 881 LYS A N 1
ATOM 7043 C CA . LYS A 1 881 ? 22.464 -0.108 -9.952 1.00 72.56 881 LYS A CA 1
ATOM 7044 C C . LYS A 1 881 ? 22.515 -1.625 -10.154 1.00 72.56 881 LYS A C 1
ATOM 7046 O O . LYS A 1 881 ? 23.490 -2.287 -9.814 1.00 72.56 881 LYS A O 1
ATOM 7051 N N . VAL A 1 882 ? 21.427 -2.174 -10.688 1.00 79.19 882 VAL A N 1
ATOM 7052 C CA . VAL A 1 882 ? 21.260 -3.602 -11.001 1.00 79.19 882 VAL A CA 1
ATOM 7053 C C . VAL A 1 882 ? 20.606 -3.738 -12.371 1.00 79.19 882 VAL A C 1
ATOM 7055 O O . VAL A 1 882 ? 19.885 -2.835 -12.799 1.00 79.19 882 VAL A O 1
ATOM 7058 N N . ILE A 1 883 ? 20.846 -4.852 -13.064 1.00 86.00 883 ILE A N 1
ATOM 7059 C CA . ILE A 1 883 ? 20.202 -5.131 -14.351 1.00 86.00 883 ILE A CA 1
ATOM 7060 C C . ILE A 1 883 ? 18.916 -5.920 -14.079 1.00 86.00 883 ILE A C 1
ATOM 7062 O O . ILE A 1 883 ? 18.959 -7.030 -13.543 1.00 86.00 883 ILE A O 1
ATOM 7066 N N . ARG A 1 884 ? 17.760 -5.339 -14.423 1.00 82.94 884 ARG A N 1
ATOM 7067 C CA . ARG A 1 884 ? 16.442 -5.994 -14.274 1.00 82.94 884 ARG A CA 1
ATOM 7068 C C . ARG A 1 884 ? 15.731 -6.259 -15.595 1.00 82.94 884 ARG A C 1
ATOM 7070 O O . ARG A 1 884 ? 14.786 -7.035 -15.615 1.00 82.94 884 ARG A O 1
ATOM 7077 N N . GLY A 1 885 ? 16.152 -5.601 -16.667 1.00 81.25 885 GLY A N 1
ATOM 7078 C CA . GLY A 1 885 ? 15.464 -5.626 -17.947 1.00 81.25 885 GLY A CA 1
ATOM 7079 C C . GLY A 1 885 ? 16.395 -5.279 -19.095 1.00 81.25 885 GLY A C 1
ATOM 7080 O O . GLY A 1 885 ? 17.551 -4.906 -18.876 1.00 81.25 885 GLY A O 1
ATOM 7081 N N . LEU A 1 886 ? 15.889 -5.448 -20.310 1.00 82.75 886 LEU A N 1
ATOM 7082 C CA . LEU A 1 886 ? 16.606 -5.213 -21.551 1.00 82.75 886 LEU A CA 1
ATOM 7083 C C . LEU A 1 886 ? 15.644 -4.792 -22.665 1.00 82.75 886 LEU A C 1
ATOM 7085 O O . LEU A 1 886 ? 14.466 -5.143 -22.652 1.00 82.75 886 LEU A O 1
ATOM 7089 N N . LYS A 1 887 ? 16.170 -4.011 -23.608 1.00 80.50 887 LYS A N 1
ATOM 7090 C CA . LYS A 1 887 ? 15.487 -3.574 -24.824 1.00 80.50 887 LYS A CA 1
ATOM 7091 C C . LYS A 1 887 ? 16.319 -4.008 -26.024 1.00 80.50 887 LYS A C 1
ATOM 7093 O O . LYS A 1 887 ? 17.536 -3.833 -25.995 1.00 80.50 887 LYS A O 1
ATOM 7098 N N . GLY A 1 888 ? 15.655 -4.545 -27.039 1.00 75.44 888 GLY A N 1
ATOM 7099 C CA . GLY A 1 888 ? 16.254 -4.935 -28.310 1.00 75.44 888 GLY A CA 1
ATOM 7100 C C . GLY A 1 888 ? 15.477 -4.358 -29.488 1.00 75.44 888 GLY A C 1
ATOM 7101 O O . GLY A 1 888 ? 14.321 -3.950 -29.349 1.00 75.44 888 GLY A O 1
ATOM 7102 N N . HIS A 1 889 ? 16.146 -4.304 -30.630 1.00 74.94 889 HIS A N 1
ATOM 7103 C CA . HIS A 1 889 ? 15.573 -4.008 -31.934 1.00 74.94 889 HIS A CA 1
ATOM 7104 C C . HIS A 1 889 ? 15.957 -5.162 -32.852 1.00 74.94 889 HIS A C 1
ATOM 7106 O O . HIS A 1 889 ? 17.063 -5.674 -32.736 1.00 74.94 889 HIS A O 1
ATOM 7112 N N . HIS A 1 890 ? 15.045 -5.572 -33.720 1.00 69.44 890 HIS A N 1
ATOM 7113 C CA . HIS A 1 890 ? 15.321 -6.526 -34.785 1.00 69.44 890 HIS A CA 1
ATOM 7114 C C . HIS A 1 890 ? 14.892 -5.888 -36.101 1.00 69.44 890 HIS A C 1
ATOM 7116 O O . HIS A 1 890 ? 13.811 -5.294 -36.144 1.00 69.44 890 HIS A O 1
ATOM 7122 N N . SER A 1 891 ? 15.705 -6.045 -37.145 1.00 64.12 891 SER A N 1
ATOM 7123 C CA . SER A 1 891 ? 15.336 -5.720 -38.522 1.00 64.12 891 SER A CA 1
ATOM 7124 C C . SER A 1 891 ? 15.621 -6.906 -39.445 1.00 64.12 891 SER A C 1
ATOM 7126 O O . SER A 1 891 ? 16.599 -7.609 -39.222 1.00 64.12 891 SER A O 1
ATOM 7128 N N . ASP A 1 892 ? 14.815 -7.116 -40.490 1.00 55.81 892 ASP A N 1
ATOM 7129 C CA . ASP A 1 892 ? 14.826 -8.268 -41.416 1.00 55.81 892 ASP A CA 1
ATOM 7130 C C . ASP A 1 892 ? 16.173 -8.508 -42.145 1.00 55.81 892 ASP A C 1
ATOM 7132 O O . ASP A 1 892 ? 16.300 -9.457 -42.919 1.00 55.81 892 ASP A O 1
ATOM 7136 N N . TRP A 1 893 ? 17.182 -7.663 -41.907 1.00 52.97 893 TRP A N 1
ATOM 7137 C CA . TRP A 1 893 ? 18.539 -7.797 -42.436 1.00 52.97 893 TRP A CA 1
ATOM 7138 C C . TRP A 1 893 ? 19.638 -7.783 -41.367 1.00 52.97 893 TRP A C 1
ATOM 7140 O O . TRP A 1 893 ? 20.748 -8.171 -41.709 1.00 52.97 893 TRP A O 1
ATOM 7150 N N . HIS A 1 894 ? 19.364 -7.339 -40.128 1.00 51.59 894 HIS A N 1
ATOM 7151 C CA . HIS A 1 894 ? 20.354 -7.170 -39.055 1.00 51.59 894 HIS A CA 1
ATOM 7152 C C . HIS A 1 894 ? 19.718 -7.095 -37.637 1.00 51.59 894 HIS A C 1
ATOM 7154 O O . HIS A 1 894 ? 18.671 -6.457 -37.467 1.00 51.59 894 HIS A O 1
ATOM 7160 N N . GLU A 1 895 ? 20.393 -7.632 -36.604 1.00 50.25 895 GLU A N 1
ATOM 7161 C CA . GLU A 1 895 ? 19.979 -7.585 -35.174 1.00 50.25 895 GLU A CA 1
ATOM 7162 C C . GLU A 1 895 ? 20.826 -6.654 -34.292 1.00 50.25 895 GLU A C 1
ATOM 7164 O O . GLU A 1 895 ? 22.052 -6.889 -34.164 1.00 50.25 895 GLU A O 1
#

Organism: NCBI:txid370345

Sequence (895 aa):
MAYFQRCLSAARESVPRRKSGRGSMFQPFWRPGSGQYGKTLGTVNRQTLDSIQELVLTHLGHLREKHGEELAIQVVYEDQERNDFNSLFSLLSDETSYLSKYRNVYPMATNIEFLKQCVPDGTCDVIYSSNATHLLKNPASKFKDAVFHFSPFVTDDELRHFRREAAIQWEKFLVLRARELKPGGLLVVISNIAHEDYRDLVLNSDVREGLSDVTKKTPIPLFSFLMDVERVWKDLRDSNSITEEEFTNLSSLVTFPTPREITAPFEEVTSPVRDAGLSLVYHDQQYIPDLFKAAFDTKSKQGVVEDTAAFADSMVTIGRVTFAGLIHDNLSDMRSDEEKTAIVEKYFDTVRQRLLHVDPECYNNDEIYSRLYIPRARPKQNRKVLKPRPASLFTVTCKINVGDKTRAVSYRPGASGAPCSNVLPGLYKQSRGVDVTKLDLMPLDSLHMDDGYKSPVIELTCSKGKTRTSGGVKYELPDQVWVVSDESSGSLTHGAEVMKTSSEARKVFSVDAGVDVQTKKFGFSASISYSKAQSTLLKNERKVEFVSHAVSSWRVDLQHKDMLSLGESAQRVMNGLPAQYTANPKAYEEFVRQFGTHYVASGKSGGVMMMMLETRNDYFEYYGGVVRELESKGLSAWQPTIMTRPWLFPISLRRISSLVRDATKRASLDQAISDHVMRVYLTVELRRVLQTLPSEMRWRGEVTSLNNKINSMSALYPLNEGHVESLGNEVMRTYTKLFLEYDNARTPLTRANKIMGPVNFECPAGKSITEVQSWHSDWHDDRTWAFRCSYLPNLYTLGNCYWTGDLYNLKRGDQDWTFSCRGNSVIKGWKSQHHDWWDTRLHQLKCCQVLDAPRSFQCSMTGWKNPIMGDMKVVATASQKVIRGLKGHHSDWHE

Secondary structure (DSSP, 8-state):
-HHHHHHGGGGGG----------EEEEEBP-S-----TTTS----HHHHHHHHHHHHHHHHHHHHHH-TT--EEEEEE--TTS-HHHHHHHHTSTTSHHHH-SSEEEEEE---TTS--S-TT-EEEEEEES-TTB-SS-S---SS-SSTTSTT--HHHHHHHHHHHHHHHHHHHHHHHHHEEEEEEEEEEEE---TTHHHHHHSS--SS-TTSGGGSS---SHHHHHHHHHHHHHHHHTTSS-HHHHHHTTT-B----HHHHHHHHH-TT-HHHHTTB---EEEEEEE--HHHHHHHHHHTTTPPP-HHHHHHHHHHHHHHHHHHHHHHHS-TTS-HHHHHHHHHHHHHHHHHHHTTS-TTT----EEEEEEEEEBPPP------------------------------PPPP---PPBPSSBPTTHHHHTEEE-TTT--S---S-S-S--SEEEE-S--B-TT--EEEETTEEEE--TTEEEEEEPPTT-----EEEE-SHHHHHHHHHHHTT--TTGGGTTTTT-HHHHHHHHHHHHS--EEEEEEEEEEEEEEEEPPGGG----HHHHHHHHTS-SSGGG-HHHHHHHHHHH-SEE-SEEEEEEEEEEEEEE-GGG----SS-HHHHHHH-HHHHHHHHHHS----S-----GGGG--SHHHHHHHHHHHHHHHHHHIIIIIIHHHHHTS-HHHHTSHHHHHHHHHHHHHTT-SSPPHHHHHHHHHHHHHHHHHHHHHHHHHHSPPEE---TTPPEEEEPPTTEEEEEEEEEEETTTTEEEEEEEEEEPGGGPEEEEEEE---SS-TTSSSEEEEEE-SSSEEEEEEEEEEETTTTEEEEEEEEEEEESS-S---------SS-TTS-EEEE-TTTT----EEEEEEBTTB-